Protein AF-A0A1G3RUH4-F1 (afdb_monomer)

Mean predicted aligned error: 22.03 Å

Sequence (878 aa):
MEPGIVDHFDIARQRRKVFPGSGTLESLTGSEYTLAPDEMIATAVKVLDASPALPGILILDEGRLLGVLSRQQLYETLARPYGVAVYMNRPIKDLFESRGETPYFLRGNVTIDVAVPEALERPLAQRYEPLPVKRSDGSYVLLDLKILLMAQSALLENAATIVSRQAELARALASIHNLEAILQLVLEGLEELVPYEQAVVYIADKGGIKRAAEHHSNARKFSYSLPDTSLPKGAWVAFPLERGPDTLGFLCIMRTDRDETGEWKQIAESFAASAAIAIGNARVYGDLERLATLDPLTGLLNRRAFAAESGRALERCIREKTPVCAIMMDMDHFKIINDTKGHAAGDEVLKEAAVRAQRELRAGDIAGRYGGEEFAFFLPGTRLDEAGKAADRIRATISGTPLRSLGIGMSASFGVAAIDLSVFQAGAVQTPGNFEELLAAADAAMYIAKKNGRNRVHLSLGYSGTPYQTFPKVDSEASLDYPSLVPVKNLVGPTPSIKDVALALACGKTLSQIAYQAVETLISGNSDLASLVILRDSEDRLEAIARKGFPDASVLADGLSLGQGCAGRAILERRTIAFRLPETGSAETSLLAYMAGNGFHSYRVSPIVVDDKAVGAIELFDRGNTAIQDELLDTITAILAAAVSGNRLLIESRQSNQALADSYDATLKAWVRMLELRDQETEGHSRRVTLMTMELAKAMGINPEGFNDLRRGALLHDIGKMGIPDSILLKPGKLDDDEMNLMKQHPELAFRMLAKVGFLAKAAEIPYCHHEKWDGSGYPRGLKGTGIPLGARIFAIVDVWDALRSDRPYRKAIPANEAAAVIAAGSGSHFDPLVAKTFLNLKKTEIGHSIQARPIQSSSPPGNRKEGRKPIPASSDR

Structure (mmCIF, N/CA/C/O backbone):
data_AF-A0A1G3RUH4-F1
#
_entry.id   AF-A0A1G3RUH4-F1
#
loop_
_atom_site.group_PDB
_atom_site.id
_atom_site.type_symbol
_atom_site.label_atom_id
_atom_site.label_alt_id
_atom_site.label_comp_id
_atom_site.label_asym_id
_atom_site.label_entity_id
_atom_site.label_seq_id
_atom_site.pdbx_PDB_ins_code
_atom_site.Cartn_x
_atom_site.Cartn_y
_atom_site.Cartn_z
_atom_site.occupancy
_atom_site.B_iso_or_equiv
_atom_site.auth_seq_id
_atom_site.auth_comp_id
_atom_site.auth_asym_id
_atom_site.auth_atom_id
_atom_site.pdbx_PDB_model_num
ATOM 1 N N . MET A 1 1 ? 19.743 -25.768 -69.897 1.00 26.98 1 MET A N 1
ATOM 2 C CA . MET A 1 1 ? 19.217 -25.413 -68.567 1.00 26.98 1 MET A CA 1
ATOM 3 C C . MET A 1 1 ? 20.283 -24.552 -67.928 1.00 26.98 1 MET A C 1
ATOM 5 O O . MET A 1 1 ? 21.326 -25.084 -67.580 1.00 26.98 1 MET A O 1
ATOM 9 N N . GLU A 1 2 ? 20.095 -23.237 -67.934 1.00 25.48 2 GLU A N 1
ATOM 10 C CA . GLU A 1 2 ? 21.013 -22.305 -67.270 1.00 25.48 2 GLU A CA 1
ATOM 11 C C . GLU A 1 2 ? 20.745 -22.342 -65.755 1.00 25.48 2 GLU A C 1
ATOM 13 O O . GLU A 1 2 ? 19.571 -22.346 -65.365 1.00 25.48 2 GLU A O 1
ATOM 18 N N . PRO A 1 3 ? 21.774 -22.411 -64.891 1.00 32.03 3 PRO A N 1
ATOM 19 C CA . PRO A 1 3 ? 21.575 -22.347 -63.453 1.00 32.03 3 PRO A CA 1
ATOM 20 C C . PRO A 1 3 ? 21.224 -20.916 -63.019 1.00 32.03 3 PRO A C 1
ATOM 22 O O . PRO A 1 3 ? 22.034 -20.001 -63.110 1.00 32.03 3 PRO A O 1
ATOM 25 N N . GLY A 1 4 ? 19.976 -20.775 -62.570 1.00 33.53 4 GLY A N 1
ATOM 26 C CA . GLY A 1 4 ? 19.462 -19.881 -61.527 1.00 33.53 4 GLY A CA 1
ATOM 27 C C . GLY A 1 4 ? 20.188 -18.570 -61.222 1.00 33.53 4 GLY A C 1
ATOM 28 O O . GLY A 1 4 ? 20.954 -18.500 -60.269 1.00 33.53 4 GLY A O 1
ATOM 29 N N . ILE A 1 5 ? 19.778 -17.492 -61.893 1.00 35.25 5 ILE A N 1
ATOM 30 C CA . ILE A 1 5 ? 19.794 -16.152 -61.292 1.00 35.25 5 ILE A CA 1
ATOM 31 C C . ILE A 1 5 ? 18.526 -16.043 -60.436 1.00 35.25 5 ILE A C 1
ATOM 33 O O . ILE A 1 5 ? 17.424 -15.919 -60.973 1.00 35.25 5 ILE A O 1
ATOM 37 N N . VAL A 1 6 ? 18.657 -16.129 -59.111 1.00 36.91 6 VAL A N 1
ATOM 38 C CA . VAL A 1 6 ? 17.566 -15.788 -58.185 1.00 36.91 6 VAL A CA 1
ATOM 39 C C . VAL A 1 6 ? 17.790 -14.353 -57.724 1.00 36.91 6 VAL A C 1
ATOM 41 O O . VAL A 1 6 ? 18.499 -14.093 -56.757 1.00 36.91 6 VAL A O 1
ATOM 44 N N . ASP A 1 7 ? 17.213 -13.409 -58.463 1.00 34.97 7 ASP A N 1
ATOM 45 C CA . ASP A 1 7 ? 17.267 -11.989 -58.125 1.00 34.97 7 ASP A CA 1
ATOM 46 C C . ASP A 1 7 ? 16.252 -11.693 -57.001 1.00 34.97 7 ASP A C 1
ATOM 48 O O . ASP A 1 7 ? 15.035 -11.689 -57.207 1.00 34.97 7 ASP A O 1
ATOM 52 N N . HIS A 1 8 ? 16.741 -11.516 -55.772 1.00 38.38 8 HIS A N 1
ATOM 53 C CA . HIS A 1 8 ? 15.939 -11.154 -54.598 1.00 38.38 8 HIS A CA 1
ATOM 54 C C . HIS A 1 8 ? 16.245 -9.717 -54.153 1.00 38.38 8 HIS A C 1
ATOM 56 O O . HIS A 1 8 ? 16.691 -9.481 -53.031 1.00 38.38 8 HIS A O 1
ATOM 62 N N . PHE A 1 9 ? 15.980 -8.733 -55.015 1.00 34.25 9 PHE A N 1
ATOM 63 C CA . PHE A 1 9 ? 16.014 -7.322 -54.624 1.00 34.25 9 PHE A CA 1
ATOM 64 C C . PHE A 1 9 ? 14.630 -6.808 -54.215 1.00 34.25 9 PHE A C 1
ATOM 66 O O . PHE A 1 9 ? 13.767 -6.564 -55.053 1.00 34.25 9 PHE A O 1
ATOM 73 N N . ASP A 1 10 ? 14.448 -6.566 -52.913 1.00 34.66 10 ASP A N 1
ATOM 74 C CA . ASP A 1 10 ? 13.428 -5.638 -52.410 1.00 34.66 10 ASP A CA 1
ATOM 75 C C . ASP A 1 10 ? 13.926 -4.931 -51.131 1.00 34.66 10 ASP A C 1
ATOM 77 O O . ASP A 1 10 ? 13.483 -5.186 -50.008 1.00 34.66 10 ASP A O 1
ATOM 81 N N . ILE A 1 11 ? 14.905 -4.032 -51.302 1.00 34.09 11 ILE A N 1
ATOM 82 C CA . ILE A 1 11 ? 15.488 -3.191 -50.234 1.00 34.09 11 ILE A CA 1
ATOM 83 C C . ILE A 1 11 ? 14.400 -2.363 -49.514 1.00 34.09 11 ILE A C 1
ATOM 85 O O . ILE A 1 11 ? 14.531 -2.035 -48.335 1.00 34.09 11 ILE A O 1
ATOM 89 N N . ALA A 1 12 ? 13.274 -2.071 -50.176 1.00 29.34 12 ALA A N 1
ATOM 90 C CA . ALA A 1 12 ? 12.154 -1.349 -49.575 1.00 29.34 12 ALA A CA 1
ATOM 91 C C . ALA A 1 12 ? 11.398 -2.171 -48.508 1.00 29.34 12 ALA A C 1
ATOM 93 O O . ALA A 1 12 ? 10.854 -1.589 -47.568 1.00 29.34 12 ALA A O 1
ATOM 94 N N . ARG A 1 13 ? 11.405 -3.512 -48.589 1.00 36.91 13 ARG A N 1
ATOM 95 C CA . ARG A 1 13 ? 10.826 -4.397 -47.558 1.00 36.91 13 ARG A CA 1
ATOM 96 C C . ARG A 1 13 ? 11.719 -4.571 -46.330 1.00 36.91 13 ARG A C 1
ATOM 98 O O . ARG A 1 13 ? 11.196 -4.875 -45.260 1.00 36.91 13 ARG A O 1
ATOM 105 N N . GLN A 1 14 ? 13.029 -4.340 -46.439 1.00 40.47 14 GLN A N 1
ATOM 106 C CA . GLN A 1 14 ? 13.953 -4.447 -45.300 1.00 40.47 14 GLN A CA 1
ATOM 107 C C . GLN A 1 14 ? 13.701 -3.377 -44.229 1.00 40.47 14 GLN A C 1
ATOM 109 O O . GLN A 1 14 ? 13.856 -3.672 -43.051 1.00 40.47 14 GLN A O 1
ATOM 114 N N . ARG A 1 15 ? 13.185 -2.195 -44.602 1.00 35.97 15 ARG A N 1
ATOM 115 C CA . ARG A 1 15 ? 12.747 -1.157 -43.643 1.00 35.97 15 ARG A CA 1
ATOM 116 C C . ARG A 1 15 ? 11.589 -1.586 -42.729 1.00 35.97 15 ARG A C 1
ATOM 118 O O . ARG A 1 15 ? 11.284 -0.876 -41.782 1.00 35.97 15 ARG A O 1
ATOM 125 N N . ARG A 1 16 ? 10.913 -2.703 -43.026 1.00 36.44 16 ARG A N 1
ATOM 126 C CA . ARG A 1 16 ? 9.817 -3.259 -42.210 1.00 36.44 16 ARG A CA 1
ATOM 127 C C . ARG A 1 16 ? 10.177 -4.547 -41.473 1.00 36.44 16 ARG A C 1
ATOM 129 O O . ARG A 1 16 ? 9.332 -5.053 -40.740 1.00 36.44 16 ARG A O 1
ATOM 136 N N . LYS A 1 17 ? 11.381 -5.101 -41.657 1.00 41.28 17 LYS A N 1
ATOM 137 C CA . LYS A 1 17 ? 11.838 -6.191 -40.792 1.00 41.28 17 LYS A CA 1
ATOM 138 C C . LYS A 1 17 ? 12.316 -5.567 -39.487 1.00 41.28 17 LYS A C 1
ATOM 140 O O . LYS A 1 17 ? 13.382 -4.964 -39.439 1.00 41.28 17 LYS A O 1
ATOM 145 N N . VAL A 1 18 ? 11.495 -5.698 -38.451 1.00 41.28 18 VAL A N 1
ATOM 146 C CA . VAL A 1 18 ? 11.935 -5.501 -37.071 1.00 41.28 18 VAL A CA 1
ATOM 147 C C . VAL A 1 18 ? 13.006 -6.563 -36.831 1.00 41.28 18 VAL A C 1
ATOM 149 O O . VAL A 1 18 ? 12.731 -7.752 -36.963 1.00 41.28 18 VAL A O 1
ATOM 152 N N . PHE A 1 19 ? 14.233 -6.132 -36.576 1.00 45.09 19 PHE A N 1
ATOM 153 C CA . PHE A 1 19 ? 15.323 -6.990 -36.134 1.00 45.09 19 PHE A CA 1
ATOM 154 C C . PHE A 1 19 ? 15.411 -6.826 -34.610 1.00 45.09 19 PHE A C 1
ATOM 156 O O . PHE A 1 19 ? 15.826 -5.752 -34.162 1.00 45.09 19 PHE A O 1
ATOM 163 N N . PRO A 1 20 ? 14.970 -7.805 -33.805 1.00 38.78 20 PRO A N 1
ATOM 164 C CA . PRO A 1 20 ? 15.173 -7.785 -32.366 1.00 38.78 20 PRO A CA 1
ATOM 165 C C . PRO A 1 20 ? 16.566 -8.365 -32.048 1.00 38.78 20 PRO A C 1
ATOM 167 O O . PRO A 1 20 ? 17.052 -9.251 -32.743 1.00 38.78 20 PRO A O 1
ATOM 170 N N . GLY A 1 21 ? 17.249 -7.858 -31.018 1.00 50.09 21 GLY A N 1
ATOM 171 C CA . GLY A 1 21 ? 18.518 -8.445 -30.557 1.00 50.09 21 GLY A CA 1
ATOM 172 C C . GLY A 1 21 ? 19.701 -8.325 -31.530 1.00 50.09 21 GLY A C 1
ATOM 173 O O . GLY A 1 21 ? 19.715 -7.489 -32.415 1.00 50.09 21 GLY A O 1
ATOM 174 N N . SER A 1 22 ? 20.752 -9.124 -31.338 1.00 47.78 22 SER A N 1
ATOM 175 C CA . SER A 1 22 ? 22.034 -8.976 -32.044 1.00 47.78 22 SER A CA 1
ATOM 176 C C . SER A 1 22 ? 22.041 -9.462 -33.500 1.00 47.78 22 SER A C 1
ATOM 178 O O . SER A 1 22 ? 23.074 -9.316 -34.146 1.00 47.78 22 SER A O 1
ATOM 180 N N . GLY A 1 23 ? 20.916 -10.004 -34.000 1.00 63.00 23 GLY A N 1
ATOM 181 C CA . GLY A 1 23 ? 20.662 -10.457 -35.375 1.00 63.00 23 GLY A CA 1
ATOM 182 C C . GLY A 1 23 ? 21.790 -11.287 -36.001 1.00 63.00 23 GLY A C 1
ATOM 183 O O . GLY A 1 23 ? 22.867 -10.782 -36.285 1.00 63.00 23 GLY A O 1
ATOM 184 N N . THR A 1 24 ? 21.586 -12.571 -36.289 1.00 72.81 24 THR A N 1
ATOM 185 C CA . THR A 1 24 ? 22.658 -13.352 -36.933 1.00 72.81 24 THR A CA 1
ATOM 186 C C . THR A 1 24 ? 22.794 -13.018 -38.418 1.00 72.81 24 THR A C 1
ATOM 188 O O . THR A 1 24 ? 21.823 -12.637 -39.081 1.00 72.81 24 THR A O 1
ATOM 191 N N . LEU A 1 25 ? 23.992 -13.201 -38.975 1.00 77.25 25 LEU A N 1
ATOM 192 C CA . LEU A 1 25 ? 24.257 -13.027 -40.408 1.00 77.25 25 LEU A CA 1
ATOM 193 C C . LEU A 1 25 ? 23.371 -13.923 -41.288 1.00 77.25 25 LEU A C 1
ATOM 195 O O . LEU A 1 25 ? 23.122 -13.613 -42.450 1.00 77.25 25 LEU A O 1
ATOM 199 N N . GLU A 1 26 ? 22.856 -15.015 -40.731 1.00 78.94 26 GLU A N 1
ATOM 200 C CA . GLU A 1 26 ? 21.921 -15.938 -41.369 1.00 78.94 26 GLU A CA 1
ATOM 201 C C . GLU A 1 26 ? 20.562 -15.303 -41.689 1.00 78.94 26 GLU A C 1
ATOM 203 O O . GLU A 1 26 ? 19.929 -15.662 -42.682 1.00 78.94 26 GLU A O 1
ATOM 208 N N . SER A 1 27 ? 20.145 -14.305 -40.907 1.00 68.56 27 SER A N 1
ATOM 209 C CA . SER A 1 27 ? 18.910 -13.548 -41.144 1.00 68.56 27 SER A CA 1
ATOM 210 C C . SER A 1 27 ? 19.011 -12.561 -42.318 1.00 68.56 27 SER A C 1
ATOM 212 O O . SER A 1 27 ? 17.985 -12.077 -42.819 1.00 68.56 27 SER A O 1
ATOM 214 N N . LEU A 1 28 ? 20.236 -12.268 -42.776 1.00 70.94 28 LEU A N 1
ATOM 215 C CA . LEU A 1 28 ? 20.505 -11.312 -43.842 1.00 70.94 28 LEU A CA 1
ATOM 216 C C . LEU A 1 28 ? 20.362 -11.951 -45.226 1.00 70.94 28 LEU A C 1
ATOM 218 O O . LEU A 1 28 ? 20.830 -13.057 -45.516 1.00 70.94 28 LEU A O 1
ATOM 222 N N . THR A 1 29 ? 19.720 -11.205 -46.120 1.00 70.06 29 THR A N 1
ATOM 223 C CA . THR A 1 29 ? 19.653 -11.531 -47.544 1.00 70.06 29 THR A CA 1
ATOM 224 C C . THR A 1 29 ? 20.915 -11.009 -48.223 1.00 70.06 29 THR A C 1
ATOM 226 O O . THR A 1 29 ? 21.092 -9.795 -48.326 1.00 70.06 29 THR A O 1
ATOM 229 N N . GLY A 1 30 ? 21.785 -11.921 -48.653 1.00 68.56 30 GLY A N 1
ATOM 230 C CA . GLY A 1 30 ? 22.956 -11.614 -49.472 1.00 68.56 30 GLY A CA 1
ATOM 231 C C . GLY A 1 30 ? 22.736 -11.975 -50.935 1.00 68.56 30 GLY A C 1
ATOM 232 O O . GLY A 1 30 ? 21.712 -12.555 -51.295 1.00 68.56 30 GLY A O 1
ATOM 233 N N . SER A 1 31 ? 23.710 -11.632 -51.771 1.00 75.25 31 SER A N 1
ATOM 234 C CA . SER A 1 31 ? 23.729 -12.078 -53.164 1.00 75.25 31 SER A CA 1
ATOM 235 C C . SER A 1 31 ? 24.545 -13.357 -53.299 1.00 75.25 31 SER A C 1
ATOM 237 O O . SER A 1 31 ? 25.538 -13.529 -52.596 1.00 75.25 31 SER A O 1
ATOM 239 N N . GLU A 1 32 ? 24.169 -14.239 -54.216 1.00 77.94 32 GLU A N 1
ATOM 240 C CA . GLU A 1 32 ? 24.887 -15.490 -54.454 1.00 77.94 32 GLU A CA 1
ATOM 241 C C . GLU 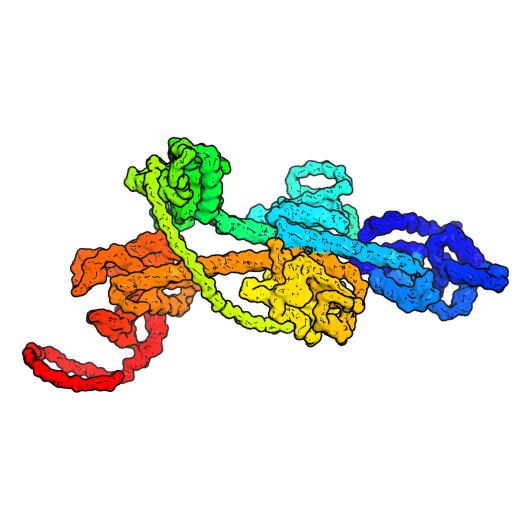A 1 32 ? 25.077 -15.702 -55.954 1.00 77.94 32 GLU A C 1
ATOM 243 O O . GLU A 1 32 ? 24.124 -15.667 -56.729 1.00 77.94 32 GLU A O 1
ATOM 248 N N . TYR A 1 33 ? 26.328 -15.911 -56.355 1.00 83.00 33 TYR A N 1
ATOM 249 C CA . TYR A 1 33 ? 26.676 -16.432 -57.668 1.00 83.00 33 TYR A CA 1
ATOM 250 C C . TYR A 1 33 ? 27.955 -17.248 -57.528 1.00 83.00 33 TYR A C 1
ATOM 252 O O . TYR A 1 33 ? 28.899 -16.799 -56.871 1.00 83.00 33 TYR A O 1
ATOM 260 N N . THR A 1 34 ? 27.982 -18.437 -58.122 1.00 84.12 34 THR A N 1
ATOM 261 C CA . THR A 1 34 ? 29.089 -19.386 -58.006 1.00 84.12 34 THR A CA 1
ATOM 262 C C . THR A 1 34 ? 29.687 -19.668 -59.381 1.00 84.12 34 THR A C 1
ATOM 264 O O . THR A 1 34 ? 28.969 -19.764 -60.374 1.00 84.12 34 THR A O 1
ATOM 267 N N . LEU A 1 35 ? 31.013 -19.759 -59.446 1.00 86.75 35 LEU A N 1
ATOM 268 C CA . LEU A 1 35 ? 31.756 -20.166 -60.638 1.00 86.75 35 LEU A CA 1
ATOM 269 C C . LEU A 1 35 ? 32.717 -21.294 -60.286 1.00 86.75 35 LEU A C 1
ATOM 271 O O . LEU A 1 35 ? 33.305 -21.295 -59.196 1.00 86.75 35 LEU A O 1
ATOM 275 N N . ALA A 1 36 ? 32.898 -22.225 -61.222 1.00 86.50 36 ALA A N 1
ATOM 276 C CA . ALA A 1 36 ? 33.942 -23.232 -61.098 1.00 86.50 36 ALA A CA 1
ATOM 277 C C . ALA A 1 36 ? 35.332 -22.613 -61.382 1.00 86.50 36 ALA A C 1
ATOM 279 O O . ALA A 1 36 ? 35.436 -21.616 -62.105 1.00 86.50 36 ALA A O 1
ATOM 280 N N . PRO A 1 37 ? 36.428 -23.147 -60.813 1.00 85.00 37 PRO A N 1
ATOM 281 C CA . PRO A 1 37 ? 37.744 -22.499 -60.872 1.00 85.00 37 PRO A CA 1
ATOM 282 C C . PRO A 1 37 ? 38.364 -22.504 -62.278 1.00 85.00 37 PRO A C 1
ATOM 284 O O . PRO A 1 37 ? 39.217 -21.670 -62.590 1.00 85.00 37 PRO A O 1
ATOM 287 N N . ASP A 1 38 ? 37.949 -23.459 -63.108 1.00 86.69 38 ASP A N 1
ATOM 288 C CA . ASP A 1 38 ? 38.341 -23.655 -64.501 1.00 86.69 38 ASP A CA 1
ATOM 289 C C . ASP A 1 38 ? 37.556 -22.772 -65.482 1.00 86.69 38 ASP A C 1
ATOM 291 O O . ASP A 1 38 ? 37.939 -22.661 -66.649 1.00 86.69 38 ASP A O 1
ATOM 295 N N . GLU A 1 39 ? 36.503 -22.089 -65.021 1.00 87.44 39 GLU A N 1
ATOM 296 C CA . GLU A 1 39 ? 35.787 -21.129 -65.850 1.00 87.44 39 GLU A CA 1
ATOM 297 C C . GLU A 1 39 ? 36.648 -19.916 -66.202 1.00 87.44 39 GLU A C 1
ATOM 299 O O . GLU A 1 39 ? 37.519 -19.470 -65.452 1.00 87.44 39 GLU A O 1
ATOM 304 N N . MET A 1 40 ? 36.387 -19.362 -67.385 1.00 87.25 40 MET A N 1
ATOM 305 C CA . MET A 1 40 ? 37.161 -18.255 -67.933 1.00 87.25 40 MET A CA 1
ATOM 306 C C . MET A 1 40 ? 36.774 -16.936 -67.265 1.00 87.25 40 MET A C 1
ATOM 308 O O . MET A 1 40 ? 35.596 -16.673 -67.016 1.00 87.25 40 MET A O 1
ATOM 312 N N . ILE A 1 41 ? 37.744 -16.033 -67.095 1.00 86.25 41 ILE A N 1
ATOM 313 C CA . ILE A 1 41 ? 37.504 -14.674 -66.571 1.00 86.25 41 ILE A CA 1
ATOM 314 C C . ILE A 1 41 ? 36.423 -13.926 -67.377 1.00 86.25 41 ILE A C 1
ATOM 316 O O . ILE A 1 41 ? 35.635 -13.168 -66.810 1.00 86.25 41 ILE A O 1
ATOM 320 N N . ALA A 1 42 ? 36.312 -14.185 -68.686 1.00 84.69 42 ALA A N 1
ATOM 321 C CA . ALA A 1 42 ? 35.252 -13.628 -69.529 1.00 84.69 42 ALA A CA 1
ATOM 322 C C . ALA A 1 42 ? 33.825 -13.967 -69.048 1.00 84.69 42 ALA A C 1
ATOM 324 O O . ALA A 1 42 ? 32.910 -13.171 -69.263 1.00 84.69 42 ALA A O 1
ATOM 325 N N . THR A 1 43 ? 33.619 -15.117 -68.397 1.00 85.69 43 THR A N 1
ATOM 326 C CA . THR A 1 43 ? 32.323 -15.491 -67.815 1.00 85.69 43 THR A CA 1
ATOM 327 C C . THR A 1 43 ? 32.003 -14.624 -66.600 1.00 85.69 43 THR A C 1
ATOM 329 O O . THR A 1 43 ? 30.908 -14.072 -66.522 1.00 85.69 43 THR A O 1
ATOM 332 N N . ALA A 1 44 ? 32.976 -14.404 -65.711 1.00 84.94 44 ALA A N 1
ATOM 333 C CA . ALA A 1 44 ? 32.816 -13.519 -64.556 1.00 84.94 44 ALA A CA 1
ATOM 334 C C . ALA A 1 44 ? 32.472 -12.075 -64.967 1.00 84.94 44 ALA A C 1
ATOM 336 O O . ALA A 1 44 ? 31.597 -11.458 -64.361 1.00 84.94 44 ALA A O 1
ATOM 337 N N . VAL A 1 45 ? 33.102 -11.556 -66.032 1.00 86.12 45 VAL A N 1
ATOM 338 C CA . VAL A 1 45 ? 32.787 -10.226 -66.590 1.00 86.12 45 VAL A CA 1
ATOM 339 C C . VAL A 1 45 ? 31.331 -10.154 -67.045 1.00 86.12 45 VAL A C 1
ATOM 341 O O . VAL A 1 45 ? 30.624 -9.230 -66.659 1.00 86.12 45 VAL A O 1
ATOM 344 N N . LYS A 1 46 ? 30.849 -11.149 -67.802 1.00 86.44 46 LYS A N 1
ATOM 345 C CA . LYS A 1 46 ? 29.453 -11.182 -68.273 1.00 86.44 46 LYS A CA 1
ATOM 346 C C . LYS A 1 46 ? 28.452 -11.193 -67.122 1.00 86.44 46 LYS A C 1
ATOM 348 O O . LYS A 1 46 ? 27.457 -10.480 -67.185 1.00 86.44 46 LYS A O 1
ATOM 353 N N . VAL A 1 47 ? 28.717 -11.989 -66.089 1.00 83.81 47 VAL A N 1
ATOM 354 C CA . VAL A 1 47 ? 27.851 -12.102 -64.907 1.00 83.81 47 VAL A CA 1
ATOM 355 C C . VAL A 1 47 ? 27.793 -10.778 -64.148 1.00 83.81 47 VAL A C 1
ATOM 357 O O . VAL A 1 47 ? 26.711 -10.281 -63.847 1.00 83.81 47 VAL A O 1
ATOM 360 N N . LEU A 1 48 ? 28.947 -10.162 -63.882 1.00 84.62 48 LEU A N 1
ATOM 361 C CA . LEU A 1 48 ? 29.001 -8.886 -63.170 1.00 84.62 48 LEU A CA 1
ATOM 362 C C . LEU A 1 48 ? 28.435 -7.731 -64.011 1.00 84.62 48 LEU A C 1
ATOM 364 O O . LEU A 1 48 ? 27.794 -6.838 -63.459 1.00 84.62 48 LEU A O 1
ATOM 368 N N . ASP A 1 49 ? 28.616 -7.724 -65.331 1.00 84.31 49 ASP A N 1
ATOM 369 C CA . ASP A 1 49 ? 28.000 -6.723 -66.213 1.00 84.31 49 ASP A CA 1
ATOM 370 C C . ASP A 1 49 ? 26.470 -6.876 -66.266 1.00 84.31 49 ASP A C 1
ATOM 372 O O . ASP A 1 49 ? 25.755 -5.874 -66.233 1.00 84.31 49 ASP A O 1
ATOM 376 N N . ALA A 1 50 ? 25.961 -8.113 -66.293 1.00 84.06 50 ALA A N 1
ATOM 377 C CA . ALA A 1 50 ? 24.526 -8.402 -66.294 1.00 84.06 50 ALA A CA 1
ATOM 378 C C . ALA A 1 50 ? 23.848 -8.102 -64.947 1.00 84.06 50 ALA A C 1
ATOM 380 O O . ALA A 1 50 ? 22.660 -7.778 -64.913 1.00 84.06 50 ALA A O 1
ATOM 381 N N . SER A 1 51 ? 24.593 -8.168 -63.841 1.00 81.50 51 SER A N 1
ATOM 382 C CA . SER A 1 51 ? 24.077 -7.914 -62.495 1.00 81.50 51 SER A CA 1
ATOM 383 C C . SER A 1 51 ? 24.933 -6.875 -61.760 1.00 81.50 51 SER A C 1
ATOM 385 O O . SER A 1 51 ? 25.777 -7.224 -60.930 1.00 81.50 51 SER A O 1
ATOM 387 N N . PRO A 1 52 ? 24.699 -5.569 -62.009 1.00 78.19 52 PRO A N 1
ATOM 388 C CA . PRO A 1 52 ? 25.452 -4.475 -61.388 1.00 78.19 52 PRO A CA 1
ATOM 389 C C . PRO A 1 52 ? 25.443 -4.478 -59.854 1.00 78.19 52 PRO A C 1
ATOM 391 O O . PRO A 1 52 ? 26.341 -3.911 -59.238 1.00 78.19 52 PRO A O 1
ATOM 394 N N . ALA A 1 53 ? 24.433 -5.106 -59.246 1.00 72.62 53 ALA A N 1
ATOM 395 C CA . ALA A 1 53 ? 24.248 -5.171 -57.803 1.00 72.62 53 ALA A CA 1
ATOM 396 C C . ALA A 1 53 ? 25.028 -6.309 -57.112 1.00 72.62 53 ALA A C 1
ATOM 398 O O . ALA A 1 53 ? 25.094 -6.326 -55.885 1.00 72.62 53 ALA A O 1
ATOM 399 N N . LEU A 1 54 ? 25.630 -7.240 -57.869 1.00 81.06 54 LEU A N 1
ATOM 400 C CA . LEU A 1 54 ? 26.475 -8.293 -57.303 1.00 81.06 54 LEU A CA 1
ATOM 401 C C . LEU A 1 54 ? 27.795 -7.695 -56.785 1.00 81.06 54 LEU A C 1
ATOM 403 O O . LEU A 1 54 ? 28.541 -7.098 -57.572 1.00 81.06 54 LEU A O 1
ATOM 407 N N . PRO A 1 55 ? 28.137 -7.883 -55.497 1.00 82.25 55 PRO A N 1
ATOM 408 C CA . PRO A 1 55 ? 29.378 -7.349 -54.936 1.00 82.25 55 PRO A CA 1
ATOM 409 C C . PRO A 1 55 ? 30.615 -8.160 -55.379 1.00 82.25 55 PRO A C 1
ATOM 411 O O . PRO A 1 55 ? 31.741 -7.657 -55.390 1.00 82.25 55 PRO A O 1
ATOM 414 N N . GLY A 1 56 ? 30.410 -9.409 -55.800 1.00 87.38 56 GLY A N 1
ATOM 415 C CA . GLY A 1 56 ? 31.439 -10.313 -56.299 1.00 87.38 56 GLY A CA 1
ATOM 416 C C . GLY A 1 56 ? 30.860 -11.677 -56.658 1.00 87.38 56 GLY A C 1
ATOM 417 O O . GLY A 1 56 ? 29.642 -11.848 -56.702 1.00 87.38 56 GLY A O 1
ATOM 418 N N . ILE A 1 57 ? 31.745 -12.641 -56.900 1.00 88.38 57 ILE A N 1
ATOM 419 C CA . ILE A 1 57 ? 31.414 -14.020 -57.259 1.00 88.38 57 ILE A CA 1
ATOM 420 C C . ILE A 1 57 ? 32.166 -14.990 -56.343 1.00 88.38 57 ILE A C 1
ATOM 422 O O . ILE A 1 57 ? 33.353 -14.803 -56.072 1.00 88.38 57 ILE A O 1
ATOM 426 N N . LEU A 1 58 ? 31.482 -16.036 -55.882 1.00 86.62 58 LEU A N 1
ATOM 427 C CA . LEU A 1 58 ? 32.069 -17.143 -55.131 1.00 86.62 58 LEU A CA 1
ATOM 428 C C . LEU A 1 58 ? 32.744 -18.123 -56.093 1.00 86.62 58 LEU A C 1
ATOM 430 O O . LEU A 1 58 ? 32.146 -18.548 -57.078 1.00 86.62 58 LEU A O 1
ATOM 434 N N . ILE A 1 59 ? 33.971 -18.525 -55.786 1.00 87.44 59 ILE A N 1
ATOM 435 C CA . ILE A 1 59 ? 34.690 -19.554 -56.538 1.00 87.44 59 ILE A CA 1
ATOM 436 C C . ILE A 1 59 ? 34.606 -20.842 -55.728 1.00 87.44 59 ILE A C 1
ATOM 438 O O . ILE A 1 59 ? 35.150 -20.909 -54.620 1.00 87.44 59 ILE A O 1
ATOM 442 N N . LEU A 1 60 ? 33.908 -21.845 -56.261 1.00 85.50 60 LEU A N 1
ATOM 443 C CA . LEU A 1 60 ? 33.680 -23.117 -55.580 1.00 85.50 60 LEU A CA 1
ATOM 444 C C . LEU A 1 60 ? 34.354 -24.266 -56.329 1.00 85.50 60 LEU A C 1
ATOM 446 O O . LEU A 1 60 ? 34.212 -24.377 -57.540 1.00 85.50 60 LEU A O 1
ATOM 450 N N . ASP A 1 61 ? 35.016 -25.156 -55.597 1.00 84.62 61 ASP A N 1
ATOM 451 C CA . ASP A 1 61 ? 35.567 -26.414 -56.111 1.00 84.62 61 ASP A CA 1
ATOM 452 C C . ASP A 1 61 ? 34.935 -27.580 -55.361 1.00 84.62 61 ASP A C 1
ATOM 454 O O . ASP A 1 61 ? 35.011 -27.648 -54.133 1.00 84.62 61 ASP A O 1
ATOM 458 N N . GLU A 1 62 ? 34.211 -28.436 -56.083 1.00 83.12 62 GLU A N 1
ATOM 459 C CA . GLU A 1 62 ? 33.414 -29.531 -55.509 1.00 83.12 62 GLU A CA 1
ATOM 460 C C . GLU A 1 62 ? 32.532 -29.091 -54.312 1.00 83.12 62 GLU A C 1
ATOM 462 O O . GLU A 1 62 ? 32.378 -29.797 -53.314 1.00 83.12 62 GLU A O 1
ATOM 467 N N . GLY A 1 63 ? 31.963 -27.878 -54.383 1.00 75.31 63 GLY A N 1
ATOM 468 C CA . GLY A 1 63 ? 31.117 -27.297 -53.330 1.00 75.31 63 GLY A CA 1
ATOM 469 C C . GLY A 1 63 ? 31.874 -26.690 -52.139 1.00 75.31 63 GLY A C 1
ATOM 470 O O . GLY A 1 63 ? 31.249 -26.243 -51.177 1.00 75.31 63 GLY A O 1
ATOM 471 N N . ARG A 1 64 ? 33.211 -26.639 -52.179 1.00 81.19 64 ARG A N 1
ATOM 472 C CA . ARG A 1 64 ? 34.044 -25.946 -51.186 1.00 81.19 64 ARG A CA 1
ATOM 473 C C . ARG A 1 64 ? 34.435 -24.565 -51.685 1.00 81.19 64 ARG A C 1
ATOM 475 O O . ARG A 1 64 ? 34.893 -24.418 -52.812 1.00 81.19 64 ARG A O 1
ATOM 482 N N . LEU A 1 65 ? 34.306 -23.563 -50.820 1.00 83.06 65 LEU A N 1
ATOM 483 C CA . LEU A 1 65 ? 34.756 -22.208 -51.119 1.00 83.06 65 LEU A CA 1
ATOM 484 C C . LEU A 1 65 ? 36.279 -22.170 -51.266 1.00 83.06 65 LEU A C 1
ATOM 486 O O . LEU A 1 65 ? 36.994 -22.351 -50.281 1.00 83.06 65 LEU A O 1
ATOM 490 N N . LEU A 1 66 ? 36.756 -21.915 -52.484 1.00 82.62 66 LEU A N 1
ATOM 491 C CA . LEU A 1 66 ? 38.167 -21.654 -52.757 1.00 82.62 66 LEU A CA 1
ATOM 492 C C . LEU A 1 66 ? 38.513 -20.177 -52.582 1.00 82.62 66 LEU A C 1
ATOM 494 O O . LEU A 1 66 ? 39.573 -19.856 -52.053 1.00 82.62 66 LEU A O 1
ATOM 498 N N . GLY A 1 67 ? 37.628 -19.282 -53.022 1.00 80.88 67 GLY A N 1
ATOM 499 C CA . GLY A 1 67 ? 37.933 -17.861 -53.127 1.00 80.88 67 GLY A CA 1
ATOM 500 C C . GLY A 1 67 ? 36.712 -17.003 -53.417 1.00 80.88 67 GLY A C 1
ATOM 501 O O . GLY A 1 67 ? 35.631 -17.510 -53.714 1.00 80.88 67 GLY A O 1
ATOM 502 N N . VAL A 1 68 ? 36.900 -15.689 -53.356 1.00 86.31 68 VAL A N 1
ATOM 503 C CA . VAL A 1 68 ? 35.907 -14.711 -53.806 1.00 86.31 68 VAL A CA 1
ATOM 504 C C . VAL A 1 68 ? 36.580 -13.778 -54.796 1.00 86.31 68 VAL A C 1
ATOM 506 O O . VAL A 1 68 ? 37.664 -13.272 -54.521 1.00 86.31 68 VAL A O 1
ATOM 509 N N . LEU A 1 69 ? 35.942 -13.565 -55.943 1.00 86.06 69 LEU A N 1
ATOM 510 C CA . LEU A 1 69 ? 36.360 -12.575 -56.926 1.00 86.06 69 LEU A CA 1
ATOM 511 C C . LEU A 1 69 ? 35.452 -11.358 -56.806 1.00 86.06 69 LEU A C 1
ATOM 513 O O . LEU A 1 69 ? 34.280 -11.415 -57.186 1.00 86.06 69 LEU A O 1
ATOM 517 N N . SER A 1 70 ? 35.972 -10.253 -56.280 1.00 86.56 70 SER A N 1
ATOM 518 C CA . SER A 1 70 ? 35.179 -9.030 -56.201 1.00 86.56 70 SER A CA 1
ATOM 519 C C . SER A 1 70 ? 35.134 -8.289 -57.524 1.00 86.56 70 SER A C 1
ATOM 521 O O . SER A 1 70 ? 36.033 -8.377 -58.369 1.00 86.56 70 SER A O 1
ATOM 523 N N . ARG A 1 71 ? 34.070 -7.502 -57.686 1.00 86.31 71 ARG A N 1
ATOM 524 C CA . ARG A 1 71 ? 33.903 -6.638 -58.852 1.00 86.31 71 ARG A CA 1
ATOM 525 C C . ARG A 1 71 ? 35.103 -5.702 -59.028 1.00 86.31 71 ARG A C 1
ATOM 527 O O . ARG A 1 71 ? 35.632 -5.571 -60.128 1.00 86.31 71 ARG A O 1
ATOM 534 N N . GLN A 1 72 ? 35.546 -5.081 -57.937 1.00 82.62 72 GLN A N 1
ATOM 535 C CA . GLN A 1 72 ? 36.676 -4.156 -57.933 1.00 82.62 72 GLN A CA 1
ATOM 536 C C . GLN A 1 72 ? 37.965 -4.842 -58.402 1.00 82.62 72 GLN A C 1
ATOM 538 O O . GLN A 1 72 ? 38.616 -4.352 -59.324 1.00 82.62 72 GLN A O 1
ATOM 543 N N . GLN A 1 73 ? 38.294 -6.004 -57.833 1.00 79.56 73 GLN A N 1
ATOM 544 C CA . GLN A 1 73 ? 39.506 -6.749 -58.182 1.00 79.56 73 GLN A CA 1
ATOM 545 C C . GLN A 1 73 ? 39.562 -7.136 -59.657 1.00 79.56 73 GLN A C 1
ATOM 547 O O . GLN A 1 73 ? 40.624 -7.059 -60.288 1.00 79.56 73 GLN A O 1
ATOM 552 N N . LEU A 1 74 ? 38.421 -7.548 -60.210 1.00 83.81 74 LEU A N 1
ATOM 553 C CA . LEU A 1 74 ? 38.323 -7.920 -61.610 1.00 83.81 74 LEU A CA 1
ATOM 554 C C . LEU A 1 74 ? 38.649 -6.727 -62.515 1.00 83.81 74 LEU A C 1
ATOM 556 O O . LEU A 1 74 ? 39.542 -6.823 -63.360 1.00 83.81 74 LEU A O 1
ATOM 560 N N . TYR A 1 75 ? 37.987 -5.584 -62.316 1.00 82.31 75 TYR A N 1
ATOM 561 C CA . TYR A 1 75 ? 38.214 -4.417 -63.172 1.00 82.31 75 TYR A CA 1
ATOM 562 C C . TYR A 1 75 ? 39.588 -3.778 -62.959 1.00 82.31 75 TYR A C 1
ATOM 564 O O . TYR A 1 75 ? 40.199 -3.360 -63.938 1.00 82.31 75 TYR A O 1
ATOM 572 N N . GLU A 1 76 ? 40.125 -3.756 -61.737 1.00 81.69 76 GLU A N 1
ATOM 573 C CA . GLU A 1 76 ? 41.503 -3.306 -61.488 1.00 81.69 76 GLU A CA 1
ATOM 574 C C . GLU A 1 76 ? 42.526 -4.155 -62.244 1.00 81.69 76 GLU A C 1
ATOM 576 O O . GLU A 1 76 ? 43.502 -3.633 -62.785 1.00 81.69 76 GLU A O 1
ATOM 581 N N . THR A 1 77 ? 42.305 -5.469 -62.305 1.00 78.38 77 THR A N 1
ATOM 582 C CA . THR A 1 77 ? 43.199 -6.376 -63.027 1.00 78.38 77 THR A CA 1
ATOM 583 C C . THR A 1 77 ? 43.085 -6.185 -64.537 1.00 78.38 77 THR A C 1
ATOM 585 O O . THR A 1 77 ? 44.102 -6.134 -65.232 1.00 78.38 77 THR A O 1
ATOM 588 N N . LEU A 1 78 ? 41.864 -6.012 -65.045 1.00 81.25 78 LEU A N 1
ATOM 589 C CA . LEU A 1 78 ? 41.608 -5.758 -66.462 1.00 81.25 78 LEU A CA 1
ATOM 590 C C . LEU A 1 78 ? 42.109 -4.377 -66.918 1.00 81.25 78 LEU A C 1
ATOM 592 O O . LEU A 1 78 ? 42.525 -4.240 -68.068 1.00 81.25 78 LEU A O 1
ATOM 596 N N . ALA A 1 79 ? 42.129 -3.384 -66.025 1.00 80.56 79 ALA A N 1
ATOM 597 C CA . ALA A 1 79 ? 42.589 -2.022 -66.300 1.00 80.56 79 ALA A CA 1
ATOM 598 C C . ALA A 1 79 ? 44.122 -1.878 -66.401 1.00 80.56 79 ALA A C 1
ATOM 600 O O . ALA A 1 79 ? 44.613 -0.829 -66.825 1.00 80.56 79 ALA A O 1
ATOM 601 N N . ARG A 1 80 ? 44.904 -2.904 -66.035 1.00 79.88 80 ARG A N 1
ATOM 602 C CA . ARG A 1 80 ? 46.369 -2.887 -66.198 1.00 79.88 80 ARG A CA 1
ATOM 603 C C . ARG A 1 80 ? 46.754 -2.889 -67.690 1.00 79.88 80 ARG A C 1
ATOM 605 O O . ARG A 1 80 ? 46.030 -3.471 -68.500 1.00 79.88 80 ARG A O 1
ATOM 612 N N . PRO A 1 81 ? 47.901 -2.299 -68.086 1.00 68.69 81 PRO A N 1
ATOM 613 C CA . PRO A 1 81 ? 48.366 -2.338 -69.475 1.00 68.69 81 PRO A CA 1
ATOM 614 C C . PRO A 1 81 ? 48.419 -3.781 -69.999 1.00 68.69 81 PRO A C 1
ATOM 616 O O . PRO A 1 81 ? 48.990 -4.650 -69.344 1.00 68.69 81 PRO A O 1
ATOM 619 N N . TYR A 1 82 ? 47.811 -4.032 -71.165 1.00 69.00 82 TYR A N 1
ATOM 620 C CA . TYR A 1 82 ? 47.637 -5.365 -71.777 1.00 69.00 82 TYR A CA 1
ATOM 621 C C . TYR A 1 82 ? 46.719 -6.348 -71.010 1.00 69.00 82 TYR A C 1
ATOM 623 O O . TYR A 1 82 ? 46.577 -7.496 -71.425 1.00 69.00 82 TYR A O 1
ATOM 631 N N . GLY A 1 83 ? 46.041 -5.913 -69.940 1.00 67.88 83 GLY A N 1
ATOM 632 C CA . GLY A 1 83 ? 45.235 -6.759 -69.053 1.00 67.88 83 GLY A CA 1
ATOM 633 C C . GLY A 1 83 ? 44.061 -7.455 -69.747 1.00 67.88 83 GLY A C 1
ATOM 634 O O . GLY A 1 83 ? 43.947 -8.678 -69.707 1.00 67.88 83 GLY A O 1
ATOM 635 N N . VAL A 1 84 ? 43.223 -6.706 -70.467 1.00 72.38 84 VAL A N 1
ATOM 636 C CA . VAL A 1 84 ? 42.054 -7.277 -71.167 1.00 72.38 84 VAL A CA 1
ATOM 637 C C . VAL A 1 84 ? 42.453 -8.365 -72.175 1.00 72.38 84 VAL A C 1
ATOM 639 O O . VAL A 1 84 ? 41.838 -9.426 -72.215 1.00 72.38 84 VAL A O 1
ATOM 642 N N . ALA A 1 85 ? 43.514 -8.154 -72.958 1.00 69.06 85 ALA A N 1
ATOM 643 C CA . ALA A 1 85 ? 43.942 -9.119 -73.975 1.00 69.06 85 ALA A CA 1
ATOM 644 C C . ALA A 1 85 ? 44.574 -10.392 -73.377 1.00 69.06 85 ALA A C 1
ATOM 646 O O . ALA A 1 85 ? 44.503 -11.457 -73.987 1.00 69.06 85 ALA A O 1
ATOM 647 N N . VAL A 1 86 ? 45.189 -10.290 -72.193 1.00 73.69 86 VAL A N 1
ATOM 648 C CA . VAL A 1 86 ? 45.952 -11.380 -71.563 1.00 73.69 86 VAL A CA 1
ATOM 649 C C . VAL A 1 86 ? 45.106 -12.223 -70.606 1.00 73.69 86 VAL A C 1
ATOM 651 O O . VAL A 1 86 ? 45.341 -13.428 -70.507 1.00 73.69 86 VAL A O 1
ATOM 654 N N . TYR A 1 87 ? 44.144 -11.621 -69.901 1.00 75.25 87 TYR A N 1
ATOM 655 C CA . TYR A 1 87 ? 43.409 -12.292 -68.822 1.00 75.25 87 TYR A CA 1
ATOM 656 C C . TYR A 1 87 ? 42.037 -12.831 -69.240 1.00 75.25 87 TYR A C 1
ATOM 658 O O . TYR A 1 87 ? 41.589 -13.807 -68.654 1.00 75.25 87 TYR A O 1
ATOM 666 N N . MET A 1 88 ? 41.387 -12.296 -70.280 1.00 80.12 88 MET A N 1
ATOM 667 C CA . MET A 1 88 ? 40.042 -12.760 -70.682 1.00 80.12 88 MET A CA 1
ATOM 668 C C . MET A 1 88 ? 39.986 -14.253 -71.046 1.00 80.12 88 MET A C 1
ATOM 670 O O . MET A 1 88 ? 38.944 -14.884 -70.881 1.00 80.12 88 MET A O 1
ATOM 674 N N . ASN A 1 89 ? 41.119 -14.814 -71.485 1.00 81.81 89 ASN A N 1
ATOM 675 C CA . ASN A 1 89 ? 41.280 -16.220 -71.851 1.00 81.81 89 ASN A CA 1
ATOM 676 C C . ASN A 1 89 ? 42.075 -17.034 -70.812 1.00 81.81 89 ASN A C 1
ATOM 678 O O . ASN A 1 89 ? 42.691 -18.035 -71.173 1.00 81.81 89 ASN A O 1
ATOM 682 N N . ARG A 1 90 ? 42.081 -16.633 -69.538 1.00 85.44 90 ARG A N 1
ATOM 683 C CA . ARG A 1 90 ? 42.641 -17.449 -68.451 1.00 85.44 90 ARG A CA 1
ATOM 684 C C . ARG A 1 90 ? 41.540 -18.011 -67.546 1.00 85.44 90 ARG A C 1
ATOM 686 O O . ARG A 1 90 ? 40.513 -17.339 -67.390 1.00 85.44 90 ARG A O 1
ATOM 693 N N . PRO A 1 91 ? 41.756 -19.194 -66.943 1.00 86.44 91 PRO A N 1
ATOM 694 C CA . PRO A 1 91 ? 40.941 -19.678 -65.837 1.00 86.44 91 PRO A CA 1
ATOM 695 C C . PRO A 1 91 ? 40.929 -18.688 -64.670 1.00 86.44 91 PRO A C 1
ATOM 697 O O . PRO A 1 91 ? 41.931 -18.026 -64.385 1.00 86.44 91 PRO A O 1
ATOM 700 N N . ILE A 1 92 ? 39.809 -18.615 -63.958 1.00 84.56 92 ILE A N 1
ATOM 701 C CA . ILE A 1 92 ? 39.651 -17.774 -62.763 1.00 84.56 92 ILE A CA 1
ATOM 702 C C . ILE A 1 92 ? 40.654 -18.165 -61.668 1.00 84.56 92 ILE A C 1
ATOM 704 O O . ILE A 1 92 ? 41.165 -17.296 -60.957 1.00 84.56 92 ILE A O 1
ATOM 708 N N . LYS A 1 93 ? 40.995 -19.453 -61.565 1.00 82.31 93 LYS A N 1
ATOM 709 C CA . LYS A 1 93 ? 41.989 -19.966 -60.615 1.00 82.31 93 LYS A CA 1
ATOM 710 C C . LYS A 1 93 ? 43.362 -19.286 -60.739 1.00 82.31 93 LYS A C 1
ATOM 712 O O . LYS A 1 93 ? 43.949 -18.956 -59.712 1.00 82.31 93 LYS A O 1
ATOM 717 N N . ASP A 1 94 ? 43.824 -18.975 -61.952 1.00 80.56 94 ASP A N 1
ATOM 718 C CA . ASP A 1 94 ? 45.122 -18.314 -62.178 1.00 80.56 94 ASP A CA 1
ATOM 719 C C . ASP A 1 94 ? 45.165 -16.902 -61.576 1.00 80.56 94 ASP A C 1
ATOM 721 O O . ASP A 1 94 ? 46.195 -16.445 -61.072 1.00 80.56 94 ASP A O 1
ATOM 725 N N . LEU A 1 95 ? 44.035 -16.190 -61.630 1.00 76.62 95 LEU A N 1
ATOM 726 C CA . LEU A 1 95 ? 43.897 -14.861 -61.039 1.00 76.62 95 LEU A CA 1
ATOM 727 C C . LEU A 1 95 ? 43.975 -14.939 -59.510 1.00 76.62 95 LEU A C 1
ATOM 729 O O . LEU A 1 95 ? 44.629 -14.105 -58.884 1.00 76.62 95 LEU A O 1
ATOM 733 N N . PHE A 1 96 ? 43.355 -15.965 -58.930 1.00 71.12 96 PHE A N 1
ATOM 734 C CA . PHE A 1 96 ? 43.299 -16.181 -57.490 1.00 71.12 96 PHE A CA 1
ATOM 735 C C . PHE A 1 96 ? 44.643 -16.663 -56.905 1.00 71.12 96 PHE A C 1
ATOM 737 O O . PHE A 1 96 ? 45.132 -16.098 -55.925 1.00 71.12 96 PHE A O 1
ATOM 744 N N . GLU A 1 97 ? 45.303 -17.635 -57.542 1.00 72.44 97 GLU A N 1
ATOM 745 C CA . GLU A 1 97 ? 46.593 -18.187 -57.090 1.00 72.44 97 GLU A CA 1
ATOM 746 C C . GLU A 1 97 ? 47.736 -17.163 -57.134 1.00 72.44 97 GLU A C 1
ATOM 748 O O . GLU A 1 97 ? 48.650 -17.213 -56.312 1.00 72.44 97 GLU A O 1
ATOM 753 N N . SER A 1 98 ? 47.665 -16.183 -58.040 1.00 66.19 98 SER A N 1
ATOM 754 C CA . SER A 1 98 ? 48.692 -15.143 -58.184 1.00 66.19 98 SER A CA 1
ATOM 755 C C . SER A 1 98 ? 48.820 -14.185 -56.987 1.00 66.19 98 SER A C 1
ATOM 757 O O . SER A 1 98 ? 49.806 -13.450 -56.906 1.00 66.19 98 SER A O 1
ATOM 759 N N . ARG A 1 99 ? 47.845 -14.175 -56.063 1.00 65.12 99 ARG A N 1
ATOM 760 C CA . ARG A 1 99 ? 47.798 -13.254 -54.912 1.00 65.12 99 ARG A CA 1
ATOM 761 C C . ARG A 1 99 ? 48.106 -13.901 -53.559 1.00 65.12 99 ARG A C 1
ATOM 763 O O . ARG A 1 99 ? 48.597 -13.206 -52.678 1.00 65.12 99 ARG A O 1
ATOM 770 N N . GLY A 1 100 ? 47.849 -15.199 -53.383 1.00 58.84 100 GLY A N 1
ATOM 771 C CA . GLY A 1 100 ? 48.171 -15.924 -52.144 1.00 58.84 100 GLY A CA 1
ATOM 772 C C . GLY A 1 100 ? 47.366 -15.519 -50.895 1.00 58.84 100 GLY A C 1
ATOM 773 O O . GLY A 1 100 ? 47.778 -15.846 -49.784 1.00 58.84 100 GLY A O 1
ATOM 774 N N . GLU A 1 101 ? 46.237 -14.821 -51.043 1.00 62.91 101 GLU A N 1
ATOM 775 C CA . GLU A 1 101 ? 45.391 -14.397 -49.918 1.00 62.91 101 GLU A CA 1
ATOM 776 C C . GLU A 1 101 ? 44.242 -15.389 -49.690 1.00 62.91 101 GLU A C 1
ATOM 778 O O . GLU A 1 101 ? 43.524 -15.758 -50.619 1.00 62.91 101 GLU A O 1
ATOM 783 N N . THR A 1 102 ? 44.053 -15.826 -48.442 1.00 65.62 102 THR A N 1
ATOM 784 C CA . THR A 1 102 ? 42.911 -16.672 -48.066 1.00 65.62 102 THR A CA 1
ATOM 785 C C . THR A 1 102 ? 41.683 -15.797 -47.801 1.00 65.62 102 THR A C 1
ATOM 787 O O . THR A 1 102 ? 41.799 -14.778 -47.117 1.00 65.62 102 THR A O 1
ATOM 790 N N . PRO A 1 103 ? 40.501 -16.152 -48.337 1.00 69.50 103 PRO A N 1
ATOM 791 C CA . PRO A 1 103 ? 39.306 -15.342 -48.173 1.00 69.50 103 PRO A CA 1
ATOM 792 C C . PRO A 1 103 ? 38.863 -15.355 -46.710 1.00 69.50 103 PRO A C 1
ATOM 794 O O . PRO A 1 103 ? 38.709 -16.411 -46.093 1.00 69.50 103 PRO A O 1
ATOM 797 N N . TYR A 1 104 ? 38.619 -14.164 -46.173 1.00 76.88 104 TYR A N 1
ATOM 798 C CA . TYR A 1 104 ? 38.002 -14.008 -44.866 1.00 76.88 104 TYR A CA 1
ATOM 799 C C . TYR A 1 104 ? 36.521 -14.369 -44.959 1.00 76.88 104 TYR A C 1
ATOM 801 O O . TYR A 1 104 ? 35.782 -13.683 -45.664 1.00 76.88 104 TYR A O 1
ATOM 809 N N . PHE A 1 105 ? 36.078 -15.427 -44.280 1.00 82.81 105 PHE A N 1
ATOM 810 C CA . PHE A 1 105 ? 34.675 -15.839 -44.292 1.00 82.81 105 PHE A CA 1
ATOM 811 C C . PHE A 1 105 ? 34.093 -15.876 -42.885 1.00 82.81 105 PHE A C 1
ATOM 813 O O . PHE A 1 105 ? 34.762 -16.251 -41.923 1.00 82.81 105 PHE A O 1
ATOM 820 N N . LEU A 1 106 ? 32.815 -15.528 -42.790 1.00 84.75 106 LEU A N 1
ATOM 821 C CA . LEU A 1 106 ? 32.064 -15.518 -41.542 1.00 84.75 106 LEU A CA 1
ATOM 822 C C . LEU A 1 106 ? 31.097 -16.702 -41.501 1.00 84.75 106 LEU A C 1
ATOM 824 O O . LEU A 1 106 ? 30.664 -17.231 -42.530 1.00 84.75 106 LEU A O 1
ATOM 828 N N . ARG A 1 107 ? 30.746 -17.144 -40.293 1.00 85.44 107 ARG A N 1
ATOM 829 C CA . ARG A 1 107 ? 29.689 -18.145 -40.107 1.00 85.44 107 ARG A CA 1
ATOM 830 C C . ARG A 1 107 ? 28.342 -17.439 -39.972 1.00 85.44 107 ARG A C 1
ATOM 832 O O . ARG A 1 107 ? 28.256 -16.398 -39.334 1.00 85.44 107 ARG A O 1
ATOM 839 N N . GLY A 1 108 ? 27.289 -18.021 -40.538 1.00 79.25 108 GLY A N 1
ATOM 840 C CA . GLY A 1 108 ? 25.938 -17.452 -40.528 1.00 79.25 108 GLY A CA 1
ATOM 841 C C . GLY A 1 108 ? 25.376 -17.232 -39.124 1.00 79.25 108 GLY A C 1
ATOM 842 O O . GLY A 1 108 ? 24.629 -16.288 -38.909 1.00 79.25 108 GLY A O 1
ATOM 843 N N . ASN A 1 109 ? 25.794 -18.039 -38.149 1.00 79.19 109 ASN A N 1
ATOM 844 C CA . ASN A 1 109 ? 25.372 -17.913 -36.757 1.00 79.19 109 ASN A CA 1
ATOM 845 C C . ASN A 1 109 ? 26.094 -16.799 -35.973 1.00 79.19 109 ASN A C 1
ATOM 847 O O . ASN A 1 109 ? 25.774 -16.595 -34.805 1.00 79.19 109 ASN A O 1
ATOM 851 N N . VAL A 1 110 ? 27.070 -16.109 -36.575 1.00 79.56 110 VAL A N 1
ATOM 852 C CA . VAL A 1 110 ? 27.700 -14.926 -35.971 1.00 79.56 110 VAL A CA 1
ATOM 853 C C . VAL A 1 110 ? 26.684 -13.790 -35.951 1.00 79.56 110 VAL A C 1
ATOM 855 O O . VAL A 1 110 ? 25.906 -13.628 -36.891 1.00 79.56 110 VAL A O 1
ATOM 858 N N . THR A 1 111 ? 26.674 -13.019 -34.873 1.00 74.75 111 THR A N 1
ATOM 859 C CA . THR A 1 111 ? 25.775 -11.884 -34.678 1.00 74.75 111 THR A CA 1
ATOM 860 C C . THR A 1 111 ? 26.324 -10.628 -35.357 1.00 74.75 111 THR A C 1
ATOM 862 O O . THR A 1 111 ? 27.536 -10.469 -35.510 1.00 74.75 111 THR A O 1
ATOM 865 N N . ILE A 1 112 ? 25.449 -9.737 -35.819 1.00 72.94 112 ILE A N 1
ATOM 866 C CA . ILE A 1 112 ? 25.828 -8.546 -36.596 1.00 72.94 112 ILE A CA 1
ATOM 867 C C . ILE A 1 112 ? 26.716 -7.601 -35.772 1.00 72.94 112 ILE A C 1
ATOM 869 O O . ILE A 1 112 ? 27.654 -7.016 -36.312 1.00 72.94 112 ILE A O 1
ATOM 873 N N . ASP A 1 113 ? 26.466 -7.482 -34.468 1.00 61.44 113 ASP A N 1
ATOM 874 C CA . ASP A 1 113 ? 27.253 -6.667 -33.531 1.00 61.44 113 ASP A CA 1
ATOM 875 C C . ASP A 1 113 ? 28.704 -7.144 -33.369 1.00 61.44 113 ASP A C 1
ATOM 877 O O . ASP A 1 113 ? 29.588 -6.318 -33.154 1.00 61.44 113 ASP A O 1
ATOM 881 N N . VAL A 1 114 ? 28.959 -8.445 -33.530 1.00 74.81 114 VAL A N 1
ATOM 882 C CA . VAL A 1 114 ? 30.304 -9.043 -33.541 1.00 74.81 114 VAL A CA 1
ATOM 883 C C . VAL A 1 114 ? 30.918 -8.976 -34.942 1.00 74.81 114 VAL A C 1
ATOM 885 O O . VAL A 1 114 ? 32.087 -8.627 -35.098 1.00 74.81 114 VAL A O 1
ATOM 888 N N . ALA A 1 115 ? 30.116 -9.245 -35.975 1.00 79.88 115 ALA A N 1
ATOM 889 C CA . ALA A 1 115 ? 30.570 -9.294 -37.361 1.00 79.88 115 ALA A CA 1
ATOM 890 C C . ALA A 1 115 ? 31.044 -7.935 -37.898 1.00 79.88 115 ALA A C 1
ATOM 892 O O . ALA A 1 115 ? 31.941 -7.890 -38.742 1.00 79.88 115 ALA A O 1
ATOM 893 N N . VAL A 1 116 ? 30.454 -6.819 -37.450 1.00 78.81 116 VAL A N 1
ATOM 894 C CA . VAL A 1 116 ? 30.837 -5.483 -37.934 1.00 78.81 116 VAL A CA 1
ATOM 895 C C . VAL A 1 116 ? 32.231 -5.052 -37.455 1.00 78.81 116 VAL A C 1
ATOM 897 O O . VAL A 1 116 ? 33.038 -4.697 -38.318 1.00 78.81 116 VAL A O 1
ATOM 900 N N . PRO A 1 117 ? 32.568 -5.079 -36.149 1.00 75.12 117 PRO A N 1
ATOM 901 C CA . PRO A 1 117 ? 33.931 -4.815 -35.685 1.00 75.12 117 PRO A CA 1
ATOM 902 C C . PRO A 1 117 ? 34.962 -5.700 -36.389 1.00 75.12 117 PRO A C 1
ATOM 904 O O . PRO A 1 117 ? 35.939 -5.193 -36.934 1.00 75.12 117 PRO A O 1
ATOM 907 N N . GLU A 1 118 ? 34.678 -6.998 -36.495 1.00 81.56 118 GLU A N 1
ATOM 908 C CA . GLU A 1 118 ? 35.532 -7.982 -37.163 1.00 81.56 118 GLU A CA 1
ATOM 909 C C . GLU A 1 118 ? 35.753 -7.641 -38.652 1.00 81.56 118 GLU A C 1
ATOM 911 O O . GLU A 1 118 ? 36.873 -7.688 -39.166 1.00 81.56 118 GLU A O 1
ATOM 916 N N . ALA A 1 119 ? 34.706 -7.190 -39.351 1.00 81.44 119 ALA A N 1
ATOM 917 C CA . ALA A 1 119 ? 34.805 -6.724 -40.731 1.00 81.44 119 ALA A CA 1
ATOM 918 C C . ALA A 1 119 ? 35.603 -5.413 -40.881 1.00 81.44 119 ALA A C 1
ATOM 920 O O . ALA A 1 119 ? 36.263 -5.230 -41.913 1.00 81.44 119 ALA A O 1
ATOM 921 N N . LEU A 1 120 ? 35.539 -4.512 -39.892 1.00 80.06 120 LEU A N 1
ATOM 922 C CA . LEU A 1 120 ? 36.222 -3.211 -39.869 1.00 80.06 120 LEU A CA 1
ATOM 923 C C . LEU A 1 120 ? 37.696 -3.308 -39.449 1.00 80.06 120 LEU A C 1
ATOM 925 O O . LEU A 1 120 ? 38.504 -2.481 -39.876 1.00 80.06 120 LEU A O 1
ATOM 929 N N . GLU A 1 121 ? 38.071 -4.312 -38.661 1.00 81.38 121 GLU A N 1
ATOM 930 C CA . GLU A 1 121 ? 39.456 -4.550 -38.233 1.00 81.38 121 GLU A CA 1
ATOM 931 C C . GLU A 1 121 ? 40.353 -5.094 -39.358 1.00 81.38 121 GLU A C 1
ATOM 933 O O . GLU A 1 121 ? 41.579 -4.984 -39.282 1.00 81.38 121 GLU A O 1
ATOM 938 N N . ARG A 1 122 ? 39.764 -5.587 -40.458 1.00 81.62 122 ARG A N 1
ATOM 939 C CA . ARG A 1 122 ? 40.503 -6.024 -41.655 1.00 81.62 122 ARG A CA 1
ATOM 940 C C . ARG A 1 122 ? 41.385 -4.899 -42.234 1.00 81.62 122 ARG A C 1
ATOM 942 O O . ARG A 1 122 ? 41.038 -3.717 -42.113 1.00 81.62 122 ARG A O 1
ATOM 949 N N . PRO A 1 123 ? 42.500 -5.223 -42.918 1.00 79.31 123 PRO A N 1
ATOM 950 C CA . PRO A 1 123 ? 43.322 -4.239 -43.625 1.00 79.31 123 PRO A CA 1
ATOM 951 C C . PRO A 1 123 ? 42.498 -3.380 -44.594 1.00 79.31 123 PRO A C 1
ATOM 953 O O . PRO A 1 123 ? 41.587 -3.883 -45.245 1.00 79.31 123 PRO A O 1
ATOM 956 N N . LEU A 1 124 ? 42.838 -2.093 -44.743 1.00 71.94 124 LEU A N 1
ATOM 957 C CA . LEU A 1 124 ? 42.108 -1.134 -45.599 1.00 71.94 124 LEU A CA 1
ATOM 958 C C . LEU A 1 124 ? 41.858 -1.644 -47.029 1.00 71.94 124 LEU A C 1
ATOM 960 O O . LEU A 1 124 ? 40.782 -1.409 -47.572 1.00 71.94 124 LEU A O 1
ATOM 964 N N . ALA A 1 125 ? 42.818 -2.374 -47.602 1.00 71.12 125 ALA A N 1
ATOM 965 C CA . ALA A 1 125 ? 42.710 -2.976 -48.932 1.00 71.12 125 ALA A CA 1
ATOM 966 C C . ALA A 1 125 ? 41.653 -4.095 -49.026 1.00 71.12 125 ALA A C 1
ATOM 968 O O . ALA A 1 125 ? 41.162 -4.370 -50.110 1.00 71.12 125 ALA A O 1
ATOM 969 N N . GLN A 1 126 ? 41.283 -4.714 -47.901 1.00 73.81 126 GLN A N 1
ATOM 970 C CA . GLN A 1 126 ? 40.346 -5.840 -47.817 1.00 73.81 126 GLN A CA 1
ATOM 971 C C . GLN A 1 126 ? 38.982 -5.454 -47.216 1.00 73.81 126 GLN A C 1
ATOM 973 O O . GLN A 1 126 ? 38.036 -6.234 -47.276 1.00 73.81 126 GLN A O 1
ATOM 978 N N . ARG A 1 127 ? 38.835 -4.253 -46.635 1.00 76.00 127 ARG A N 1
ATOM 979 C CA . ARG A 1 127 ? 37.575 -3.816 -45.992 1.00 76.00 127 ARG A CA 1
ATOM 980 C C . ARG A 1 127 ? 36.398 -3.707 -46.957 1.00 76.00 127 ARG A C 1
ATOM 982 O O . ARG A 1 127 ? 35.264 -3.945 -46.552 1.00 76.00 127 ARG A O 1
ATOM 989 N N . TYR A 1 128 ? 36.675 -3.342 -48.204 1.00 74.50 128 TYR A N 1
ATOM 990 C CA . TYR A 1 128 ? 35.670 -3.196 -49.259 1.00 74.50 128 TYR A CA 1
ATOM 991 C C . TYR A 1 128 ? 35.459 -4.485 -50.057 1.00 74.50 128 TYR A C 1
ATOM 993 O O . TYR A 1 128 ? 34.585 -4.533 -50.920 1.00 74.50 128 TYR A O 1
ATOM 1001 N N . GLU A 1 129 ? 36.225 -5.535 -49.748 1.00 82.50 129 GLU A N 1
ATOM 1002 C CA . GLU A 1 129 ? 36.035 -6.844 -50.354 1.00 82.50 129 GLU A CA 1
ATOM 1003 C C . GLU A 1 129 ? 34.777 -7.514 -49.779 1.00 82.50 129 GLU A C 1
ATOM 1005 O O . GLU A 1 129 ? 34.538 -7.446 -48.560 1.00 82.50 129 GLU A O 1
ATOM 1010 N N . PRO A 1 130 ? 33.977 -8.172 -50.636 1.00 86.25 130 PRO A N 1
ATOM 1011 C CA . PRO A 1 130 ? 32.784 -8.887 -50.224 1.00 86.25 130 PRO A CA 1
ATOM 1012 C C . PRO A 1 130 ? 33.117 -10.002 -49.230 1.00 86.25 130 PRO A C 1
ATOM 1014 O O . PRO A 1 130 ? 34.135 -10.685 -49.329 1.00 86.25 130 PRO A O 1
ATOM 1017 N N . LEU A 1 131 ? 32.223 -10.175 -48.265 1.00 88.25 131 LEU A N 1
ATOM 1018 C CA . LEU A 1 131 ? 32.308 -11.118 -47.164 1.00 88.25 131 LEU A CA 1
ATOM 1019 C C . LEU A 1 131 ? 31.463 -12.356 -47.480 1.00 88.25 131 LEU A C 1
ATOM 1021 O O . LEU A 1 131 ? 30.232 -12.277 -47.441 1.00 88.25 131 LEU A O 1
ATOM 1025 N N . PRO A 1 132 ? 32.088 -13.502 -47.788 1.00 88.62 132 PRO A N 1
ATOM 1026 C CA . PRO A 1 132 ? 31.385 -14.771 -47.863 1.00 88.62 132 PRO A CA 1
ATOM 1027 C C . PRO A 1 132 ? 30.911 -15.200 -46.472 1.00 88.62 132 PRO A C 1
ATOM 1029 O O . PRO A 1 132 ? 31.691 -15.292 -45.522 1.00 88.62 132 PRO A O 1
ATOM 1032 N N . VAL A 1 133 ? 29.622 -15.501 -46.364 1.00 87.81 133 VAL A N 1
ATOM 1033 C CA . VAL A 1 133 ? 28.976 -16.013 -45.156 1.00 87.81 133 VAL A CA 1
ATOM 1034 C C . VAL A 1 133 ? 28.476 -17.422 -45.426 1.00 87.81 133 VAL A C 1
ATOM 1036 O O . VAL A 1 133 ? 27.682 -17.636 -46.341 1.00 87.81 133 VAL A O 1
ATOM 1039 N N . LYS A 1 134 ? 28.920 -18.384 -44.614 1.00 88.56 134 LYS A N 1
ATOM 1040 C CA . LYS A 1 134 ? 28.457 -19.774 -44.694 1.00 88.56 134 LYS A CA 1
ATOM 1041 C C . LYS A 1 134 ? 27.207 -19.980 -43.838 1.00 88.56 134 LYS A C 1
ATOM 1043 O O . LYS A 1 134 ? 27.291 -19.846 -42.616 1.00 88.56 134 LYS A O 1
ATOM 1048 N N . ARG A 1 135 ? 26.079 -20.334 -44.453 1.00 83.31 135 ARG A N 1
ATOM 1049 C CA . ARG A 1 135 ? 24.802 -20.618 -43.775 1.00 83.31 135 ARG A CA 1
ATOM 1050 C C . ARG A 1 135 ? 24.766 -22.023 -43.166 1.00 83.31 135 ARG A C 1
ATOM 1052 O O . ARG A 1 135 ? 25.598 -22.875 -43.490 1.00 83.31 135 ARG A O 1
ATOM 1059 N N . SER A 1 136 ? 23.822 -22.262 -42.254 1.00 80.94 136 SER A N 1
ATOM 1060 C CA . SER A 1 136 ? 23.670 -23.550 -41.558 1.00 80.94 136 SER A CA 1
ATOM 1061 C C . SER A 1 136 ? 23.260 -24.699 -42.486 1.00 80.94 136 SER A C 1
ATOM 1063 O O . SER A 1 136 ? 23.652 -25.841 -42.248 1.00 80.94 136 SER A O 1
ATOM 1065 N N . ASP A 1 137 ? 22.556 -24.395 -43.579 1.00 80.31 137 ASP A N 1
ATOM 1066 C CA . ASP A 1 137 ? 22.201 -25.334 -44.653 1.00 80.31 137 ASP A CA 1
ATOM 1067 C C . ASP A 1 137 ? 23.392 -25.713 -45.560 1.00 80.31 137 ASP A C 1
ATOM 1069 O O . ASP A 1 137 ? 23.267 -26.573 -46.431 1.00 80.31 137 ASP A O 1
ATOM 1073 N N . GLY A 1 138 ? 24.559 -25.097 -45.344 1.00 78.69 138 GLY A N 1
ATOM 1074 C CA . GLY A 1 138 ? 25.780 -25.319 -46.112 1.00 78.69 138 GLY A CA 1
ATOM 1075 C C . GLY A 1 138 ? 25.951 -24.404 -47.326 1.00 78.69 138 GLY A C 1
ATOM 1076 O O . GLY A 1 138 ? 27.015 -24.464 -47.945 1.00 78.69 138 GLY A O 1
ATOM 1077 N N . SER A 1 139 ? 24.970 -23.550 -47.639 1.00 83.50 139 SER A N 1
ATOM 1078 C CA . SER A 1 139 ? 25.048 -22.572 -48.731 1.00 83.50 139 SER A CA 1
ATOM 1079 C C . SER A 1 139 ? 25.909 -21.353 -48.361 1.00 83.50 139 SER A C 1
ATOM 1081 O O . SER A 1 139 ? 26.244 -21.131 -47.189 1.00 83.50 139 SER A O 1
ATOM 1083 N N . TYR A 1 140 ? 26.316 -20.573 -49.367 1.00 85.12 140 TYR A N 1
ATOM 1084 C CA . TYR A 1 140 ? 27.165 -19.393 -49.191 1.00 85.12 140 TYR A CA 1
ATOM 1085 C C . TYR A 1 140 ? 26.477 -18.156 -49.753 1.00 85.12 140 TYR A C 1
ATOM 1087 O O . TYR A 1 140 ? 25.988 -18.167 -50.873 1.00 85.12 140 TYR A O 1
ATOM 1095 N N . VAL A 1 141 ? 26.514 -17.052 -49.011 1.00 85.81 141 VAL A N 1
ATOM 1096 C CA . VAL A 1 141 ? 26.047 -15.750 -49.505 1.00 85.81 141 VAL A CA 1
ATOM 1097 C C . VAL A 1 141 ? 27.147 -14.709 -49.396 1.00 85.81 141 VAL A C 1
ATOM 1099 O O . VAL A 1 141 ? 27.955 -14.747 -48.471 1.00 85.81 141 VAL A O 1
ATOM 1102 N N . LEU A 1 142 ? 27.184 -13.770 -50.337 1.00 85.31 142 LEU A N 1
ATOM 1103 C CA . LEU A 1 142 ? 28.071 -12.616 -50.294 1.00 85.31 142 LEU A CA 1
ATOM 1104 C C . LEU A 1 142 ? 27.337 -11.422 -49.691 1.00 85.31 142 LEU A C 1
ATOM 1106 O O . LEU A 1 142 ? 26.282 -11.003 -50.180 1.00 85.31 142 LEU A O 1
ATOM 1110 N N . LEU A 1 143 ? 27.935 -10.862 -48.644 1.00 85.19 143 LEU A N 1
ATOM 1111 C CA . LEU A 1 143 ? 27.562 -9.576 -48.067 1.00 85.19 143 LEU A CA 1
ATOM 1112 C C . LEU A 1 143 ? 28.640 -8.545 -48.393 1.00 85.19 143 LEU A C 1
ATOM 1114 O O . LEU A 1 143 ? 29.812 -8.883 -48.526 1.00 85.19 143 LEU A O 1
ATOM 1118 N N . ASP A 1 144 ? 28.266 -7.277 -48.495 1.00 83.06 144 ASP A N 1
ATOM 1119 C CA . ASP A 1 144 ? 29.230 -6.183 -48.479 1.00 83.06 144 ASP A CA 1
ATOM 1120 C C . ASP A 1 144 ? 29.195 -5.465 -47.121 1.00 83.06 144 ASP A C 1
ATOM 1122 O O . ASP A 1 144 ? 28.291 -5.650 -46.297 1.00 83.06 144 ASP A O 1
ATOM 1126 N N . LEU A 1 145 ? 30.210 -4.634 -46.876 1.00 81.19 145 LEU A N 1
ATOM 1127 C CA . LEU A 1 145 ? 30.297 -3.856 -45.643 1.00 81.19 145 LEU A CA 1
ATOM 1128 C C . LEU A 1 145 ? 29.098 -2.904 -45.483 1.00 81.19 145 LEU A C 1
ATOM 1130 O O . LEU A 1 145 ? 28.676 -2.626 -44.365 1.00 81.19 145 LEU A O 1
ATOM 1134 N N . LYS A 1 146 ? 28.515 -2.427 -46.589 1.00 78.19 146 LYS A N 1
ATOM 1135 C CA . LYS A 1 146 ? 27.363 -1.523 -46.571 1.00 78.19 146 LYS A CA 1
ATOM 1136 C C . LYS A 1 146 ? 26.119 -2.220 -46.014 1.00 78.19 146 LYS A C 1
ATOM 1138 O O . LYS A 1 146 ? 25.450 -1.639 -45.168 1.00 78.19 146 LYS A O 1
ATOM 1143 N N . ILE A 1 147 ? 25.824 -3.446 -46.439 1.00 76.62 147 ILE A N 1
ATOM 1144 C CA . ILE A 1 147 ? 24.696 -4.251 -45.954 1.00 76.62 147 ILE A CA 1
ATOM 1145 C C . ILE A 1 147 ? 24.863 -4.545 -44.462 1.00 76.62 147 ILE A C 1
ATOM 1147 O O . ILE A 1 147 ? 23.905 -4.389 -43.709 1.00 76.62 147 ILE A O 1
ATOM 1151 N N . LEU A 1 148 ? 26.076 -4.896 -44.020 1.00 75.44 148 LEU A N 1
ATOM 1152 C CA . LEU A 1 148 ? 26.368 -5.120 -42.601 1.00 75.44 148 LEU A CA 1
ATOM 1153 C C . LEU A 1 148 ? 26.165 -3.859 -41.752 1.00 75.44 148 LEU A C 1
ATOM 1155 O O . LEU A 1 148 ? 25.510 -3.920 -40.715 1.00 75.44 148 LEU A O 1
ATOM 1159 N N . LEU A 1 149 ? 26.666 -2.707 -42.208 1.00 72.81 149 LEU A N 1
ATOM 1160 C CA . LEU A 1 149 ? 26.494 -1.430 -41.506 1.00 72.81 149 LEU A CA 1
ATOM 1161 C C . LEU A 1 149 ? 25.031 -0.962 -41.496 1.00 72.81 149 LEU A C 1
ATOM 1163 O O . LEU A 1 149 ? 24.561 -0.448 -40.485 1.00 72.81 149 LEU A O 1
ATOM 1167 N N . MET A 1 150 ? 24.286 -1.163 -42.588 1.00 69.94 150 MET A N 1
ATOM 1168 C CA . MET A 1 150 ? 22.848 -0.867 -42.635 1.00 69.94 150 MET A CA 1
ATOM 1169 C C . MET A 1 150 ? 22.054 -1.780 -41.696 1.00 69.94 150 MET A C 1
ATOM 1171 O O . MET A 1 150 ? 21.137 -1.310 -41.026 1.00 69.94 150 MET A O 1
ATOM 1175 N N . ALA A 1 151 ? 22.422 -3.061 -41.609 1.00 63.88 151 ALA A N 1
ATOM 1176 C CA . ALA A 1 151 ? 21.813 -3.999 -40.675 1.00 63.88 151 ALA A CA 1
ATOM 1177 C C . ALA A 1 151 ? 22.110 -3.618 -39.215 1.00 63.88 151 ALA A C 1
ATOM 1179 O O . ALA A 1 151 ? 21.195 -3.598 -38.397 1.00 63.88 151 ALA A O 1
ATOM 1180 N N . GLN A 1 152 ? 23.348 -3.226 -38.897 1.00 70.50 152 GLN A N 1
ATOM 1181 C CA . GLN A 1 152 ? 23.698 -2.719 -37.568 1.00 70.50 152 GLN A CA 1
ATOM 1182 C C . GLN A 1 152 ? 22.949 -1.421 -37.232 1.00 70.50 152 GLN A C 1
ATOM 1184 O O . GLN A 1 152 ? 22.454 -1.279 -36.121 1.00 70.50 152 GLN A O 1
ATOM 1189 N N . SER A 1 153 ? 22.803 -0.496 -38.186 1.00 61.75 153 SER A N 1
ATOM 1190 C CA . SER A 1 153 ? 22.005 0.725 -37.990 1.00 61.75 153 SER A CA 1
ATOM 1191 C C . SER A 1 153 ? 20.550 0.397 -37.654 1.00 61.75 153 SER A C 1
ATOM 1193 O O . SER A 1 153 ? 20.009 0.930 -36.691 1.00 61.75 153 SER A O 1
ATOM 1195 N N . ALA A 1 154 ? 19.934 -0.529 -38.395 1.00 59.16 154 ALA A N 1
ATOM 1196 C CA . ALA A 1 154 ? 18.561 -0.961 -38.142 1.00 59.16 154 ALA A CA 1
ATOM 1197 C C . ALA A 1 154 ? 18.404 -1.641 -36.768 1.00 59.16 154 ALA A C 1
ATOM 1199 O O . ALA A 1 154 ? 17.396 -1.443 -36.094 1.00 59.16 154 ALA A O 1
ATOM 1200 N N . LEU A 1 155 ? 19.405 -2.411 -36.330 1.00 59.56 155 LEU A N 1
ATOM 1201 C CA . LEU A 1 155 ? 19.440 -2.998 -34.987 1.00 59.56 155 LEU A CA 1
ATOM 1202 C C . LEU A 1 155 ? 19.454 -1.940 -33.887 1.00 59.56 155 LEU A C 1
ATOM 1204 O O . LEU A 1 155 ? 18.690 -2.030 -32.925 1.00 59.56 155 LEU A O 1
ATOM 1208 N N . LEU A 1 156 ? 20.297 -0.924 -34.048 1.00 56.03 156 LEU A N 1
ATOM 1209 C CA . LEU A 1 156 ? 20.405 0.175 -33.096 1.00 56.03 156 LEU A CA 1
ATOM 1210 C C . LEU A 1 156 ? 19.122 1.016 -33.045 1.00 56.03 156 LEU A C 1
ATOM 1212 O O . LEU A 1 156 ? 18.669 1.352 -31.955 1.00 56.03 156 LEU A O 1
ATOM 1216 N N . GLU A 1 157 ? 18.498 1.295 -34.192 1.00 55.31 157 GLU A N 1
ATOM 1217 C CA . GLU A 1 157 ? 17.218 2.016 -34.275 1.00 55.31 157 GLU A CA 1
ATOM 1218 C C . GLU A 1 157 ? 16.066 1.252 -33.594 1.00 55.31 157 GLU A C 1
ATOM 1220 O O . GLU A 1 157 ? 15.260 1.846 -32.872 1.00 55.31 157 GLU A O 1
ATOM 1225 N N . ASN A 1 158 ? 16.000 -0.074 -33.762 1.00 55.84 158 ASN A N 1
ATOM 1226 C CA . ASN A 1 158 ? 14.986 -0.898 -33.097 1.00 55.84 158 ASN A CA 1
ATOM 1227 C C . ASN A 1 158 ? 15.201 -0.948 -31.580 1.00 55.84 158 ASN A C 1
ATOM 1229 O O . ASN A 1 158 ? 14.241 -0.812 -30.821 1.00 55.84 158 ASN A O 1
ATOM 1233 N N . ALA A 1 159 ? 16.451 -1.106 -31.130 1.00 52.50 159 ALA A N 1
ATOM 1234 C CA . ALA A 1 159 ? 16.789 -1.083 -29.710 1.00 52.50 159 ALA A CA 1
ATOM 1235 C C . ALA A 1 159 ? 16.412 0.262 -29.065 1.00 52.50 159 ALA A C 1
ATOM 1237 O O . ALA A 1 159 ? 15.750 0.273 -28.028 1.00 52.50 159 ALA A O 1
ATOM 1238 N N . ALA A 1 160 ? 16.742 1.378 -29.721 1.00 49.62 160 ALA A N 1
ATOM 1239 C CA . ALA A 1 160 ? 16.369 2.725 -29.293 1.00 49.62 160 ALA A CA 1
ATOM 1240 C C . ALA A 1 160 ? 14.845 2.896 -29.165 1.00 49.62 160 ALA A C 1
ATOM 1242 O O . ALA A 1 160 ? 14.333 3.384 -28.156 1.00 49.62 160 ALA A O 1
ATOM 1243 N N . THR A 1 161 ? 14.093 2.397 -30.150 1.00 52.94 161 THR A N 1
ATOM 1244 C CA . THR A 1 161 ? 12.622 2.455 -30.146 1.00 52.94 161 THR A CA 1
ATOM 1245 C C . THR A 1 161 ? 12.019 1.660 -28.981 1.00 52.94 161 THR A C 1
ATOM 1247 O O . THR A 1 161 ? 11.127 2.159 -28.293 1.00 52.94 161 THR A O 1
ATOM 1250 N N . ILE A 1 162 ? 12.525 0.448 -28.709 1.00 53.19 162 ILE A N 1
ATOM 1251 C CA . ILE A 1 162 ? 12.082 -0.382 -27.573 1.00 53.19 162 ILE A CA 1
ATOM 1252 C C . ILE A 1 162 ? 12.320 0.349 -26.249 1.00 53.19 162 ILE A C 1
ATOM 1254 O O . ILE A 1 162 ? 11.424 0.414 -25.404 1.00 53.19 162 ILE A O 1
ATOM 1258 N N . VAL A 1 163 ? 13.520 0.902 -26.071 1.00 49.06 163 VAL A N 1
ATOM 1259 C CA . VAL A 1 163 ? 13.913 1.602 -24.846 1.00 49.06 163 VAL A CA 1
ATOM 1260 C C . VAL A 1 163 ? 13.075 2.871 -24.657 1.00 49.06 163 VAL A C 1
ATOM 1262 O O . VAL A 1 163 ? 12.495 3.065 -23.591 1.00 49.06 163 VAL A O 1
ATOM 1265 N N . SER A 1 164 ? 12.904 3.679 -25.704 1.00 52.06 164 SER A N 1
ATOM 1266 C CA . SER A 1 164 ? 12.070 4.887 -25.679 1.00 52.06 164 SER A CA 1
ATOM 1267 C C . SER A 1 164 ? 10.618 4.596 -25.269 1.00 52.06 164 SER A C 1
ATOM 1269 O O . SER A 1 164 ? 10.077 5.246 -24.368 1.00 52.06 164 SER A O 1
ATOM 1271 N N . ARG A 1 165 ? 9.997 3.550 -25.835 1.00 57.84 165 ARG A N 1
ATOM 1272 C CA . ARG A 1 165 ? 8.628 3.146 -25.466 1.00 57.84 165 ARG A CA 1
ATOM 1273 C C . ARG A 1 165 ? 8.529 2.625 -24.036 1.00 57.84 165 ARG A C 1
ATOM 1275 O O . ARG A 1 165 ? 7.573 2.951 -23.334 1.00 57.84 165 ARG A O 1
ATOM 1282 N N . GLN A 1 166 ? 9.521 1.871 -23.563 1.00 51.56 166 GLN A N 1
ATOM 1283 C CA . GLN A 1 166 ? 9.580 1.459 -22.157 1.00 51.56 166 GLN A CA 1
ATOM 1284 C C . GLN A 1 166 ? 9.736 2.665 -21.213 1.00 51.56 166 GLN A C 1
ATOM 1286 O O . GLN A 1 166 ? 9.107 2.688 -20.155 1.00 51.56 166 GLN A O 1
ATOM 1291 N N . ALA A 1 167 ? 10.492 3.698 -21.600 1.00 49.34 167 ALA A N 1
ATOM 1292 C CA . ALA A 1 167 ? 10.626 4.934 -20.827 1.00 49.34 167 ALA A CA 1
ATOM 1293 C C . ALA A 1 167 ? 9.319 5.740 -20.755 1.00 49.34 167 ALA A C 1
ATOM 1295 O O . ALA A 1 167 ? 8.964 6.269 -19.700 1.00 49.34 167 ALA A O 1
ATOM 1296 N N . GLU A 1 168 ? 8.587 5.864 -21.864 1.00 56.25 168 GLU A N 1
ATOM 1297 C CA . GLU A 1 168 ? 7.257 6.490 -21.881 1.00 56.25 168 GLU A CA 1
ATOM 1298 C C . GLU A 1 168 ? 6.271 5.737 -20.991 1.00 56.25 168 GLU A C 1
ATOM 1300 O O . GLU A 1 168 ? 5.589 6.353 -20.171 1.00 56.25 168 GLU A O 1
ATOM 1305 N N . LEU A 1 169 ? 6.262 4.406 -21.082 1.00 57.06 169 LEU A N 1
ATOM 1306 C CA . LEU A 1 169 ? 5.425 3.554 -20.251 1.00 57.06 169 LEU A CA 1
ATOM 1307 C C . LEU A 1 169 ? 5.762 3.710 -18.761 1.00 57.06 169 LEU A C 1
ATOM 1309 O O . LEU A 1 169 ? 4.867 3.888 -17.943 1.00 57.06 169 LEU A O 1
ATOM 1313 N N . ALA A 1 170 ? 7.046 3.704 -18.399 1.00 50.28 170 ALA A N 1
ATOM 1314 C CA . ALA A 1 170 ? 7.496 3.901 -17.022 1.00 50.28 170 ALA A CA 1
ATOM 1315 C C . ALA A 1 170 ? 7.113 5.287 -16.466 1.00 50.28 170 ALA A C 1
ATOM 1317 O O . ALA A 1 170 ? 6.700 5.397 -15.311 1.00 50.28 170 ALA A O 1
ATOM 1318 N N . ARG A 1 171 ? 7.175 6.345 -17.287 1.00 51.69 171 ARG A N 1
ATOM 1319 C CA . ARG A 1 171 ? 6.713 7.694 -16.905 1.00 51.69 171 ARG A CA 1
ATOM 1320 C C . ARG A 1 171 ? 5.196 7.763 -16.740 1.00 51.69 171 ARG A C 1
ATOM 1322 O O . ARG A 1 171 ? 4.710 8.361 -15.780 1.00 51.69 171 ARG A O 1
ATOM 1329 N N . ALA A 1 172 ? 4.448 7.123 -17.635 1.00 53.09 172 ALA A N 1
ATOM 1330 C CA . ALA A 1 172 ? 3.000 6.990 -17.520 1.00 53.09 172 ALA A CA 1
ATOM 1331 C C . ALA A 1 172 ? 2.615 6.226 -16.240 1.00 53.09 172 ALA A C 1
ATOM 1333 O O . ALA A 1 172 ? 1.731 6.657 -15.507 1.00 53.09 172 ALA A O 1
ATOM 1334 N N . LEU A 1 173 ? 3.341 5.157 -15.904 1.00 51.75 173 LEU A N 1
ATOM 1335 C CA . LEU A 1 173 ? 3.162 4.391 -14.664 1.00 51.75 173 L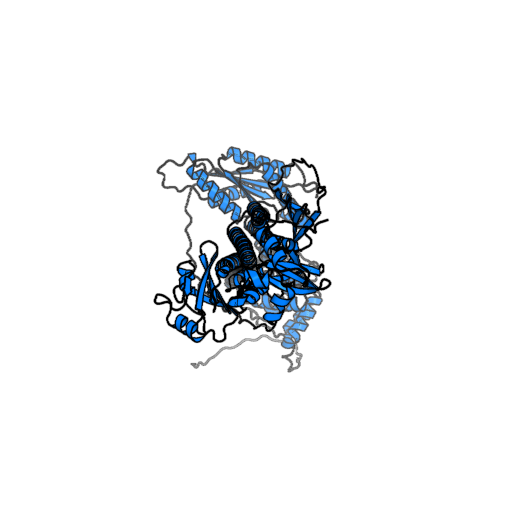EU A CA 1
ATOM 1336 C C . LEU A 1 173 ? 3.430 5.206 -13.393 1.00 51.75 173 LEU A C 1
ATOM 1338 O O . LEU A 1 173 ? 2.841 4.917 -12.354 1.00 51.75 173 LEU A O 1
ATOM 1342 N N . ALA A 1 174 ? 4.317 6.198 -13.466 1.00 45.22 174 ALA A N 1
ATOM 1343 C CA . ALA A 1 174 ? 4.631 7.080 -12.347 1.00 45.22 174 ALA A CA 1
ATOM 1344 C C . ALA A 1 174 ? 3.611 8.219 -12.153 1.00 45.22 174 ALA A C 1
ATOM 1346 O O . ALA A 1 174 ? 3.544 8.769 -11.061 1.00 45.22 174 ALA A O 1
ATOM 1347 N N . SER A 1 175 ? 2.835 8.579 -13.183 1.00 44.72 175 SER A N 1
ATOM 1348 C CA . SER A 1 175 ? 1.996 9.795 -13.199 1.00 44.72 175 SER A CA 1
ATOM 1349 C C . SER A 1 175 ? 0.496 9.542 -13.373 1.00 44.72 175 SER A C 1
ATOM 1351 O O . SER A 1 175 ? -0.323 10.385 -13.011 1.00 44.72 175 SER A O 1
ATOM 1353 N N . ILE A 1 176 ? 0.102 8.395 -13.929 1.00 49.94 176 ILE A N 1
ATOM 1354 C CA . ILE A 1 176 ? -1.295 8.052 -14.192 1.00 49.94 176 ILE A CA 1
ATOM 1355 C C . ILE A 1 176 ? -1.816 7.165 -13.056 1.00 49.94 176 ILE A C 1
ATOM 1357 O O . ILE A 1 176 ? -1.244 6.124 -12.751 1.00 49.94 176 ILE A O 1
ATOM 1361 N N . HIS A 1 177 ? -2.944 7.549 -12.453 1.00 54.25 177 HIS A N 1
ATOM 1362 C CA . HIS A 1 177 ? -3.614 6.763 -11.402 1.00 54.25 177 HIS A CA 1
ATOM 1363 C C . HIS A 1 177 ? -4.787 5.910 -11.924 1.00 54.25 177 HIS A C 1
ATOM 1365 O O . HIS A 1 177 ? -5.391 5.153 -11.166 1.00 54.25 177 HIS A O 1
ATOM 1371 N N . ASN A 1 178 ? -5.128 6.016 -13.214 1.00 61.59 178 ASN A N 1
ATOM 1372 C CA . ASN A 1 178 ? -6.189 5.229 -13.843 1.00 61.59 178 ASN A CA 1
ATOM 1373 C C . ASN A 1 178 ? -5.624 3.954 -14.484 1.00 61.59 178 ASN A C 1
ATOM 1375 O O . ASN A 1 178 ? -4.967 4.007 -15.522 1.00 61.59 178 ASN A O 1
ATOM 1379 N N . LEU A 1 179 ? -5.943 2.806 -13.884 1.00 67.25 179 LEU A N 1
ATOM 1380 C CA . LEU A 1 179 ? -5.479 1.496 -14.331 1.00 67.25 179 LEU A CA 1
ATOM 1381 C C . LEU A 1 179 ? -5.847 1.179 -15.790 1.00 67.25 179 LEU A C 1
ATOM 1383 O O . LEU A 1 179 ? -5.023 0.628 -16.510 1.00 67.25 179 LEU A O 1
ATOM 1387 N N . GLU A 1 180 ? -7.053 1.530 -16.235 1.00 68.38 180 GLU A N 1
ATOM 1388 C CA . GLU A 1 180 ? -7.523 1.221 -17.592 1.00 68.38 180 GLU A CA 1
ATOM 1389 C C . GLU A 1 180 ? -6.710 1.983 -18.646 1.00 68.38 180 GLU A C 1
ATOM 1391 O O . GLU A 1 180 ? -6.233 1.393 -19.612 1.00 68.38 180 GLU A O 1
ATOM 1396 N N . ALA A 1 181 ? -6.448 3.271 -18.399 1.00 64.62 181 ALA A N 1
ATOM 1397 C CA . ALA A 1 181 ? -5.633 4.105 -19.282 1.00 64.62 181 ALA A CA 1
ATOM 1398 C C . ALA A 1 181 ? -4.183 3.603 -19.378 1.00 64.62 181 ALA A C 1
ATOM 1400 O O . ALA A 1 181 ? -3.591 3.599 -20.454 1.00 64.62 181 ALA A O 1
ATOM 1401 N N . ILE A 1 182 ? -3.617 3.139 -18.261 1.00 64.88 182 ILE A N 1
ATOM 1402 C CA . ILE A 1 182 ? -2.261 2.586 -18.237 1.00 64.88 182 ILE A CA 1
ATOM 1403 C C . ILE A 1 182 ? -2.192 1.282 -19.026 1.00 64.88 182 ILE A C 1
ATOM 1405 O O . ILE A 1 182 ? -1.286 1.101 -19.833 1.00 64.88 182 ILE A O 1
ATOM 1409 N N . LEU A 1 183 ? -3.140 0.367 -18.806 1.00 73.38 183 LEU A N 1
ATOM 1410 C CA . LEU A 1 183 ? -3.163 -0.908 -19.519 1.00 73.38 183 LEU A CA 1
ATOM 1411 C C . LEU A 1 183 ? -3.374 -0.711 -21.020 1.00 73.38 183 LEU A C 1
ATOM 1413 O O . LEU A 1 183 ? -2.772 -1.433 -21.808 1.00 73.38 183 LEU A O 1
ATOM 1417 N N . GLN A 1 184 ? -4.156 0.292 -21.416 1.00 75.31 184 GLN A N 1
ATOM 1418 C CA . GLN A 1 184 ? -4.313 0.651 -22.819 1.00 75.31 184 GLN A CA 1
ATOM 1419 C C . GLN A 1 184 ? -2.987 1.127 -23.436 1.00 75.31 184 GLN A C 1
ATOM 1421 O O . GLN A 1 184 ? -2.592 0.624 -24.484 1.00 75.31 184 GLN A O 1
ATOM 1426 N N . LEU A 1 185 ? -2.239 1.991 -22.740 1.00 68.94 185 LEU A N 1
ATOM 1427 C CA . LEU A 1 185 ? -0.901 2.426 -23.167 1.00 68.94 185 LEU A CA 1
ATOM 1428 C C . LEU A 1 185 ? 0.104 1.264 -23.266 1.00 68.94 185 LEU A C 1
ATOM 1430 O O . LEU A 1 185 ? 0.918 1.236 -24.188 1.00 68.94 185 LEU A O 1
ATOM 1434 N N . VAL A 1 186 ? 0.043 0.287 -22.348 1.00 70.19 186 VAL A N 1
ATOM 1435 C CA . VAL A 1 186 ? 0.852 -0.948 -22.427 1.00 70.19 186 VAL A CA 1
ATOM 1436 C C . VAL A 1 186 ? 0.555 -1.689 -23.729 1.00 70.19 186 VAL A C 1
ATOM 1438 O O . VAL A 1 186 ? 1.482 -2.111 -24.417 1.00 70.19 186 VAL A O 1
ATOM 1441 N N . LEU A 1 187 ? -0.726 -1.872 -24.057 1.00 78.56 187 LEU A N 1
ATOM 1442 C CA . LEU A 1 187 ? -1.138 -2.616 -25.244 1.00 78.56 187 LEU A CA 1
ATOM 1443 C C . LEU A 1 187 ? -0.770 -1.876 -26.537 1.00 78.56 187 LEU A C 1
ATOM 1445 O O . LEU A 1 187 ? -0.224 -2.498 -27.449 1.00 78.56 187 LEU A O 1
ATOM 1449 N N . GLU A 1 188 ? -0.995 -0.565 -26.600 1.00 74.75 188 GLU A N 1
ATOM 1450 C CA . GLU A 1 188 ? -0.637 0.273 -27.752 1.00 74.75 188 GLU A CA 1
ATOM 1451 C C . GLU A 1 188 ? 0.880 0.287 -27.993 1.00 74.75 188 GLU A C 1
ATOM 1453 O O . GLU A 1 188 ? 1.332 0.028 -29.107 1.00 74.75 188 GLU A O 1
ATOM 1458 N N . GLY A 1 189 ? 1.683 0.482 -26.941 1.00 66.25 189 GLY A N 1
ATOM 1459 C CA . GLY A 1 189 ? 3.145 0.442 -27.048 1.00 66.25 189 GLY A CA 1
ATOM 1460 C C . GLY A 1 189 ? 3.683 -0.933 -27.457 1.00 66.25 189 GLY A C 1
ATOM 1461 O O . GLY A 1 189 ? 4.706 -1.028 -28.135 1.00 66.25 189 GLY A O 1
ATOM 1462 N N . LEU A 1 190 ? 2.982 -2.006 -27.085 1.00 72.06 190 LEU A N 1
ATOM 1463 C CA . LEU A 1 190 ? 3.324 -3.358 -27.508 1.00 72.06 190 LEU A CA 1
ATOM 1464 C C . LEU A 1 190 ? 3.024 -3.594 -28.995 1.00 72.06 190 LEU A C 1
ATOM 1466 O O . LEU A 1 190 ? 3.804 -4.290 -29.636 1.00 72.06 190 LEU A O 1
ATOM 1470 N N . GLU A 1 191 ? 1.944 -3.031 -29.552 1.00 77.44 191 GLU A N 1
ATOM 1471 C CA . GLU A 1 191 ? 1.554 -3.234 -30.964 1.00 77.44 191 GLU A CA 1
ATOM 1472 C C . GLU A 1 191 ? 2.631 -2.724 -31.927 1.00 77.44 191 GLU A C 1
ATOM 1474 O O . GLU A 1 191 ? 2.932 -3.365 -32.934 1.00 77.44 191 GLU A O 1
ATOM 1479 N N . GLU A 1 192 ? 3.239 -1.583 -31.603 1.00 66.25 192 GLU A N 1
ATOM 1480 C CA . GLU A 1 192 ? 4.268 -0.964 -32.440 1.00 66.25 192 GLU A CA 1
ATOM 1481 C C . GLU A 1 192 ? 5.559 -1.789 -32.528 1.00 66.25 192 GLU A C 1
ATOM 1483 O O . GLU A 1 192 ? 6.271 -1.721 -33.530 1.00 66.25 192 GLU A O 1
ATOM 1488 N N . LEU A 1 193 ? 5.859 -2.572 -31.488 1.00 65.75 193 LEU A N 1
ATOM 1489 C CA . LEU A 1 193 ? 7.080 -3.377 -31.379 1.00 65.75 193 LEU A CA 1
ATOM 1490 C C . LEU A 1 193 ? 6.845 -4.845 -31.744 1.00 65.75 193 LEU A C 1
ATOM 1492 O O . LEU A 1 193 ? 7.729 -5.526 -32.264 1.00 65.75 193 LEU A O 1
ATOM 1496 N N . VAL A 1 194 ? 5.650 -5.343 -31.441 1.00 69.69 194 VAL A N 1
ATOM 1497 C CA . VAL A 1 194 ? 5.238 -6.728 -31.610 1.00 69.69 194 VAL A CA 1
ATOM 1498 C C . VAL A 1 194 ? 3.923 -6.719 -32.383 1.00 69.69 194 VAL A C 1
ATOM 1500 O O . VAL A 1 194 ? 2.866 -6.524 -31.786 1.00 69.69 194 VAL A O 1
ATOM 1503 N N . PRO A 1 195 ? 3.949 -6.981 -33.700 1.00 70.62 195 PRO A N 1
ATOM 1504 C CA . PRO A 1 195 ? 2.726 -7.095 -34.475 1.00 70.62 195 PRO A CA 1
ATOM 1505 C C . PRO A 1 195 ? 1.861 -8.231 -33.917 1.00 70.62 195 PRO A C 1
ATOM 1507 O O . PRO A 1 195 ? 2.302 -9.380 -33.837 1.00 70.62 195 PRO A O 1
ATOM 1510 N N . TYR A 1 196 ? 0.626 -7.920 -33.539 1.00 76.19 196 TYR A N 1
ATOM 1511 C CA . TYR A 1 196 ? -0.365 -8.895 -33.090 1.00 76.19 196 TYR A CA 1
ATOM 1512 C C . TYR A 1 196 ? -1.727 -8.607 -33.721 1.00 76.19 196 TYR A C 1
ATOM 1514 O O . TYR A 1 196 ? -1.977 -7.505 -34.199 1.00 76.19 196 TYR A O 1
ATOM 1522 N N . GLU A 1 197 ? -2.627 -9.590 -33.749 1.00 76.75 197 GLU A N 1
ATOM 1523 C CA . GLU A 1 197 ? -4.017 -9.368 -34.188 1.00 76.75 197 GLU A CA 1
ATOM 1524 C C . GLU A 1 197 ? -4.883 -8.867 -33.034 1.00 76.75 197 GLU A C 1
ATOM 1526 O O . GLU A 1 197 ? -5.724 -7.981 -33.197 1.00 76.75 197 GLU A O 1
ATOM 1531 N N . GLN A 1 198 ? -4.649 -9.425 -31.848 1.00 82.44 198 GLN A N 1
ATOM 1532 C CA . GLN A 1 198 ? -5.367 -9.073 -30.634 1.00 82.44 198 GLN A CA 1
ATOM 1533 C C . GLN A 1 198 ? -4.467 -9.264 -29.416 1.00 82.44 198 GLN A C 1
ATOM 1535 O O . GLN A 1 198 ? -3.724 -10.245 -29.336 1.00 82.44 198 GLN A O 1
ATOM 1540 N N . ALA A 1 199 ? -4.572 -8.355 -28.454 1.00 83.75 199 ALA A N 1
ATOM 1541 C CA . ALA A 1 199 ? -3.953 -8.488 -27.146 1.00 83.75 199 ALA A CA 1
ATOM 1542 C C . ALA A 1 199 ? -4.974 -8.172 -26.048 1.00 83.75 199 ALA A C 1
ATOM 1544 O O . ALA A 1 199 ? -5.779 -7.252 -26.172 1.00 83.75 199 ALA A O 1
ATOM 1545 N N . VAL A 1 200 ? -4.969 -8.966 -24.979 1.00 83.00 200 VAL A N 1
ATOM 1546 C CA . VAL A 1 200 ? -5.949 -8.887 -23.891 1.00 83.00 200 VAL A CA 1
ATOM 1547 C C . VAL A 1 200 ? -5.240 -9.002 -22.551 1.00 83.00 200 VAL A C 1
ATOM 1549 O O . VAL A 1 200 ? -4.471 -9.936 -22.335 1.00 83.00 200 VAL A O 1
ATOM 1552 N N . VAL A 1 201 ? -5.540 -8.095 -21.625 1.00 81.50 201 VAL A N 1
ATOM 1553 C CA . VAL A 1 201 ? -5.062 -8.159 -20.241 1.00 81.50 201 VAL A CA 1
ATOM 1554 C C . VAL A 1 201 ? -6.166 -8.711 -19.348 1.00 81.50 201 VAL A C 1
ATOM 1556 O O . VAL A 1 201 ? -7.266 -8.162 -19.268 1.00 81.50 201 VAL A O 1
ATOM 1559 N N . TYR A 1 202 ? -5.850 -9.782 -18.633 1.00 80.81 202 TYR A N 1
ATOM 1560 C CA . TYR A 1 202 ? -6.685 -10.388 -17.609 1.00 80.81 202 TYR A CA 1
ATOM 1561 C C . TYR A 1 202 ? -6.107 -10.120 -16.225 1.00 80.81 202 TYR A C 1
ATOM 1563 O O . TYR A 1 202 ? -4.904 -10.236 -16.027 1.00 80.81 202 TYR A O 1
ATOM 1571 N N . ILE A 1 203 ? -6.968 -9.821 -15.255 1.00 80.00 203 ILE A N 1
ATOM 1572 C CA . ILE A 1 203 ? -6.610 -9.567 -13.858 1.00 80.00 203 ILE A CA 1
ATOM 1573 C C . ILE A 1 203 ? -7.357 -10.557 -12.960 1.00 80.00 203 ILE A C 1
ATOM 1575 O O . ILE A 1 203 ? -8.572 -10.720 -13.074 1.00 80.00 203 ILE A O 1
ATOM 1579 N N . ALA A 1 204 ? -6.640 -11.206 -12.046 1.00 71.19 204 ALA A N 1
ATOM 1580 C CA . ALA A 1 204 ? -7.177 -12.162 -11.082 1.00 71.19 204 ALA A CA 1
ATOM 1581 C C . ALA A 1 204 ? -7.644 -11.457 -9.798 1.00 71.19 204 ALA A C 1
ATOM 1583 O O . ALA A 1 204 ? -6.823 -10.939 -9.047 1.00 71.19 204 ALA A O 1
ATOM 1584 N N . ASP A 1 205 ? -8.948 -11.429 -9.530 1.00 63.06 205 ASP A N 1
ATOM 1585 C CA . ASP A 1 205 ? -9.578 -10.801 -8.355 1.00 63.06 205 ASP A CA 1
ATOM 1586 C C . ASP A 1 205 ? -10.256 -11.868 -7.460 1.00 63.06 205 ASP A C 1
ATOM 1588 O O . ASP A 1 205 ? -10.399 -13.024 -7.861 1.00 63.06 205 ASP A O 1
ATOM 1592 N N . LYS A 1 206 ? -10.724 -11.510 -6.252 1.00 51.09 206 LYS A N 1
ATOM 1593 C CA . LYS A 1 206 ? -11.402 -12.428 -5.303 1.00 51.09 206 LYS A CA 1
ATOM 1594 C C . LYS A 1 206 ? -12.640 -13.126 -5.892 1.00 51.09 206 LYS A C 1
ATOM 1596 O O . LYS A 1 206 ? -13.070 -14.146 -5.364 1.00 51.09 206 LYS A O 1
ATOM 1601 N N . GLY A 1 207 ? -13.211 -12.583 -6.970 1.00 50.78 207 GLY A N 1
ATOM 1602 C CA . GLY A 1 207 ? -14.337 -13.154 -7.718 1.00 50.78 207 GLY A CA 1
ATOM 1603 C C . GLY A 1 207 ? -13.957 -13.940 -8.980 1.00 50.78 207 GLY A C 1
ATOM 1604 O O . GLY A 1 207 ? -14.852 -14.285 -9.745 1.00 50.78 207 GLY A O 1
ATOM 1605 N N . GLY A 1 208 ? -12.666 -14.187 -9.230 1.00 62.88 208 GLY A N 1
ATOM 1606 C CA . GLY A 1 208 ? -12.159 -14.860 -10.430 1.00 62.88 208 GLY A CA 1
ATOM 1607 C C . GLY A 1 208 ? -11.371 -13.937 -11.366 1.00 62.88 208 GLY A C 1
ATOM 1608 O O . GLY A 1 208 ? -11.015 -12.812 -11.016 1.00 62.88 208 GLY A O 1
ATOM 1609 N N . ILE A 1 209 ? -11.076 -14.428 -12.570 1.00 72.38 209 ILE A N 1
ATOM 1610 C CA . ILE A 1 209 ? -10.299 -13.700 -13.579 1.00 72.38 209 ILE A CA 1
ATOM 1611 C C . ILE A 1 209 ? -11.237 -12.797 -14.387 1.00 72.38 209 ILE A C 1
ATOM 1613 O O . ILE A 1 209 ? -12.201 -13.273 -14.985 1.00 72.38 209 ILE A O 1
ATOM 1617 N N . LYS A 1 210 ? -10.950 -11.495 -14.421 1.00 76.81 210 LYS A N 1
ATOM 1618 C CA . LYS A 1 210 ? -11.699 -10.492 -15.188 1.00 76.81 210 LYS A CA 1
ATOM 1619 C C . LYS A 1 210 ? -10.837 -9.932 -16.310 1.00 76.81 210 LYS A C 1
ATOM 1621 O O . LYS A 1 210 ? -9.627 -9.793 -16.160 1.00 76.81 210 LYS A O 1
ATOM 1626 N N . ARG A 1 211 ? -11.469 -9.584 -17.427 1.00 79.94 211 ARG A N 1
ATOM 1627 C CA . ARG A 1 211 ? -10.820 -8.846 -18.514 1.00 79.94 211 ARG A CA 1
ATOM 1628 C C . ARG A 1 211 ? -10.704 -7.380 -18.108 1.00 79.94 211 ARG A C 1
ATOM 1630 O O . ARG A 1 211 ? -11.705 -6.801 -17.698 1.00 79.94 211 ARG A O 1
ATOM 1637 N N . ALA A 1 212 ? -9.502 -6.825 -18.181 1.00 74.31 212 ALA A N 1
ATOM 1638 C CA . ALA A 1 212 ? -9.203 -5.474 -17.717 1.00 74.31 212 ALA A CA 1
ATOM 1639 C C . ALA A 1 212 ? -8.904 -4.492 -18.854 1.00 74.31 212 ALA A C 1
ATOM 1641 O O . ALA A 1 212 ? -9.228 -3.321 -18.720 1.00 74.31 212 ALA A O 1
ATOM 1642 N N . ALA A 1 213 ? -8.312 -4.963 -19.953 1.00 80.31 213 ALA A N 1
ATOM 1643 C CA . ALA A 1 213 ? -8.072 -4.173 -21.159 1.00 80.31 213 ALA A CA 1
ATOM 1644 C C . ALA A 1 213 ? -7.980 -5.091 -22.384 1.00 80.31 213 ALA A C 1
ATOM 1646 O O . ALA A 1 213 ? -7.658 -6.278 -22.255 1.00 80.31 213 ALA A O 1
ATOM 1647 N N . GLU A 1 214 ? -8.265 -4.551 -23.564 1.00 84.81 214 GLU A N 1
ATOM 1648 C CA . GLU A 1 214 ? -8.256 -5.278 -24.832 1.00 84.81 214 GLU A CA 1
ATOM 1649 C C . GLU A 1 214 ? -7.913 -4.328 -25.980 1.00 84.81 214 GLU A C 1
ATOM 1651 O O . GLU A 1 214 ? -8.458 -3.231 -26.066 1.00 84.81 214 GLU A O 1
ATOM 1656 N N . HIS A 1 215 ? -7.027 -4.772 -26.871 1.00 82.56 215 HIS A N 1
ATOM 1657 C CA . HIS A 1 215 ? -6.604 -4.014 -28.042 1.00 82.56 215 HIS A CA 1
ATOM 1658 C C . HIS A 1 215 ? -6.608 -4.892 -29.288 1.00 82.56 215 HIS A C 1
ATOM 1660 O O . HIS A 1 215 ? -6.127 -6.029 -29.270 1.00 82.56 215 HIS A O 1
ATOM 1666 N N . HIS A 1 216 ? -7.142 -4.350 -30.378 1.00 79.88 216 HIS A N 1
ATOM 1667 C CA . HIS A 1 216 ? -7.165 -4.986 -31.691 1.00 79.88 216 HIS A CA 1
ATOM 1668 C C . HIS A 1 216 ? -6.309 -4.171 -32.646 1.00 79.88 216 HIS A C 1
ATOM 1670 O O . HIS A 1 216 ? -6.537 -2.966 -32.783 1.00 79.88 216 HIS A O 1
ATOM 1676 N N . SER A 1 217 ? -5.376 -4.819 -33.345 1.00 66.12 217 SER A N 1
ATOM 1677 C CA . SER A 1 217 ? -4.591 -4.090 -34.335 1.00 66.12 217 SER A CA 1
ATOM 1678 C C . SER A 1 217 ? -5.462 -3.675 -35.516 1.00 66.12 217 SER A C 1
ATOM 1680 O O . SER A 1 217 ? -6.369 -4.387 -35.960 1.00 66.12 217 SER A O 1
ATOM 1682 N N . ASN A 1 218 ? -5.175 -2.503 -36.080 1.00 53.81 218 ASN A N 1
ATOM 1683 C CA . ASN A 1 218 ? -5.877 -2.013 -37.271 1.00 53.81 218 ASN A CA 1
ATOM 1684 C C . ASN A 1 218 ? -5.541 -2.826 -38.543 1.00 53.81 218 ASN A C 1
ATOM 1686 O O . ASN A 1 218 ? -6.109 -2.583 -39.617 1.00 53.81 218 ASN A O 1
ATOM 1690 N N . ALA A 1 219 ? -4.650 -3.816 -38.447 1.00 46.28 219 ALA A N 1
ATOM 1691 C CA . ALA A 1 219 ? -4.295 -4.729 -39.521 1.00 46.28 219 ALA A CA 1
ATOM 1692 C C . ALA A 1 219 ? -5.382 -5.810 -39.704 1.00 46.28 219 ALA A C 1
ATOM 1694 O O . ALA A 1 219 ? -5.231 -6.951 -39.294 1.00 46.28 219 ALA A O 1
ATOM 1695 N N . ARG A 1 220 ? -6.453 -5.429 -40.419 1.00 36.50 220 ARG A N 1
ATOM 1696 C CA . ARG A 1 220 ? -7.660 -6.207 -40.793 1.00 36.50 220 ARG A CA 1
ATOM 1697 C C . ARG A 1 220 ? -8.765 -6.224 -39.733 1.00 36.50 220 ARG A C 1
ATOM 1699 O O . ARG A 1 220 ? -8.919 -7.162 -38.962 1.00 36.50 220 ARG A O 1
ATOM 1706 N N . LYS A 1 221 ? -9.659 -5.235 -39.846 1.00 27.44 221 LYS A N 1
ATOM 1707 C CA . LYS A 1 221 ? -11.032 -5.283 -39.318 1.00 27.44 221 LYS A CA 1
ATOM 1708 C C . LYS A 1 221 ? -11.756 -6.551 -39.799 1.00 27.44 221 LYS A C 1
ATOM 1710 O O . LYS A 1 221 ? -12.363 -6.544 -40.867 1.00 27.44 221 LYS A O 1
ATOM 1715 N N . PHE A 1 222 ? -11.750 -7.609 -38.999 1.00 31.92 222 PHE A N 1
ATOM 1716 C CA . PHE A 1 222 ? -12.831 -8.589 -38.992 1.00 31.92 222 PHE A CA 1
ATOM 1717 C C . PHE A 1 222 ? -13.674 -8.332 -37.749 1.00 31.92 222 PHE A C 1
ATOM 1719 O O . PHE A 1 222 ? -13.227 -8.536 -36.626 1.00 31.92 222 PHE A O 1
ATOM 1726 N N . SER A 1 223 ? -14.897 -7.840 -37.951 1.00 24.72 223 SER A N 1
ATOM 1727 C CA . SER A 1 223 ? -15.875 -7.743 -36.875 1.00 24.72 223 SER A CA 1
ATOM 1728 C C . SER A 1 223 ? -16.364 -9.146 -36.530 1.00 24.72 223 SER A C 1
ATOM 1730 O O . SER A 1 223 ? -17.040 -9.776 -37.345 1.00 24.72 223 SER A O 1
ATOM 1732 N N . TYR A 1 224 ? -16.087 -9.612 -35.319 1.00 30.84 224 TYR A N 1
ATOM 1733 C CA . TYR A 1 224 ? -16.875 -10.671 -34.705 1.00 30.84 224 TYR A CA 1
ATOM 1734 C C . TYR A 1 224 ? -17.538 -10.104 -33.454 1.00 30.84 224 TYR A C 1
ATOM 1736 O O . TYR A 1 224 ? -16.865 -9.645 -32.537 1.00 30.84 224 TYR A O 1
ATOM 1744 N N . SER A 1 225 ? -18.870 -10.135 -33.415 1.00 27.92 225 SER A N 1
ATOM 1745 C CA . SER A 1 225 ? -19.595 -10.071 -32.147 1.00 27.92 225 SER A CA 1
ATOM 1746 C C . SER A 1 225 ? -19.440 -11.422 -31.460 1.00 27.92 225 SER A C 1
ATOM 1748 O O . SER A 1 225 ? -19.867 -12.434 -32.013 1.00 27.92 225 SER A O 1
ATOM 1750 N N . LEU A 1 226 ? -18.860 -11.442 -30.262 1.00 30.47 226 LEU A N 1
ATOM 1751 C CA . LEU A 1 226 ? -18.868 -12.622 -29.403 1.00 30.47 226 LEU A CA 1
ATOM 1752 C C . LEU A 1 226 ? -19.592 -12.308 -28.090 1.00 30.47 226 LEU A C 1
ATOM 1754 O O . LEU A 1 226 ? -19.121 -11.469 -27.320 1.00 30.47 226 LEU A O 1
ATOM 1758 N N . PRO A 1 227 ? -20.711 -12.992 -27.810 1.00 31.42 227 PRO A N 1
ATOM 1759 C CA . PRO A 1 227 ? -21.131 -13.283 -26.456 1.00 31.42 227 PRO A CA 1
ATOM 1760 C C . PRO A 1 227 ? -20.333 -14.488 -25.926 1.00 31.42 227 PRO A C 1
ATOM 1762 O O . PRO A 1 227 ? -20.199 -15.499 -26.606 1.00 31.42 227 PRO A O 1
ATOM 1765 N N . ASP A 1 228 ? -19.845 -14.355 -24.696 1.00 36.38 228 ASP A N 1
ATOM 1766 C CA . ASP A 1 228 ? -19.367 -15.409 -23.793 1.00 36.38 228 ASP A CA 1
ATOM 1767 C C . ASP A 1 228 ? -18.119 -16.266 -24.145 1.00 36.38 228 ASP A C 1
ATOM 1769 O O . ASP A 1 228 ? -18.072 -17.060 -25.078 1.00 36.38 228 ASP A O 1
ATOM 1773 N N . THR A 1 229 ? -17.112 -16.113 -23.274 1.00 37.97 229 THR A N 1
ATOM 1774 C CA . THR A 1 229 ? -16.137 -17.095 -22.735 1.00 37.97 229 THR A CA 1
ATOM 1775 C C . THR A 1 229 ? -15.338 -18.082 -23.611 1.00 37.97 229 THR A C 1
ATOM 1777 O O . THR A 1 229 ? -14.462 -18.743 -23.054 1.00 37.97 229 THR A O 1
ATOM 1780 N N . SER A 1 230 ? -15.476 -18.156 -24.937 1.00 40.31 230 SER A N 1
ATOM 1781 C CA . SER A 1 230 ? -14.587 -18.998 -25.769 1.00 40.31 230 SER A CA 1
ATOM 1782 C C . SER A 1 230 ? -13.638 -18.179 -26.652 1.00 40.31 230 SER A C 1
ATOM 1784 O O . SER A 1 230 ? -14.084 -17.487 -27.566 1.00 40.31 230 SER A O 1
ATOM 1786 N N . LEU A 1 231 ? -12.326 -18.277 -26.392 1.00 44.69 231 LEU A N 1
ATOM 1787 C CA . LEU A 1 231 ? -11.264 -17.648 -27.194 1.00 44.69 231 LEU A CA 1
ATOM 1788 C C . LEU A 1 231 ? -11.322 -18.124 -28.668 1.00 44.69 231 LEU A C 1
ATOM 1790 O O . LEU A 1 231 ? -11.463 -19.328 -28.908 1.00 44.69 231 LEU A O 1
ATOM 1794 N N . PRO A 1 232 ? -11.191 -17.226 -29.666 1.00 43.97 232 PRO A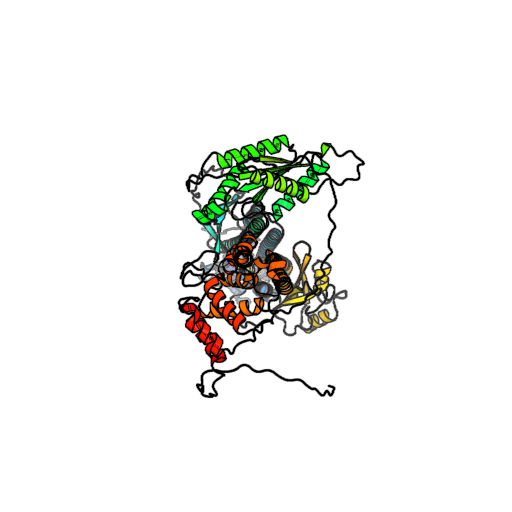 N 1
ATOM 1795 C CA . PRO A 1 232 ? -11.163 -17.597 -31.082 1.00 43.97 232 PRO A CA 1
ATOM 1796 C C . PRO A 1 232 ? -9.895 -18.393 -31.449 1.00 43.97 232 PRO A C 1
ATOM 1798 O O . PRO A 1 232 ? -8.839 -18.243 -30.830 1.00 43.97 232 PRO A O 1
ATOM 1801 N N . LYS A 1 233 ? -9.999 -19.263 -32.467 1.00 43.12 233 LYS A N 1
ATOM 1802 C CA . LYS A 1 233 ? -8.928 -20.170 -32.926 1.00 43.12 233 LYS A CA 1
ATOM 1803 C C . LYS A 1 233 ? -7.793 -19.413 -33.644 1.00 43.12 233 LYS A C 1
ATOM 1805 O O . LYS A 1 233 ? -7.813 -19.289 -34.864 1.00 43.12 233 LYS A O 1
ATOM 1810 N N . GLY A 1 234 ? -6.794 -18.988 -32.871 1.00 53.00 234 GLY A N 1
ATOM 1811 C CA . GLY A 1 234 ? -5.454 -18.536 -33.277 1.00 53.00 234 GLY A CA 1
ATOM 1812 C C . GLY A 1 234 ? -4.403 -19.045 -32.274 1.00 53.00 234 GLY A C 1
ATOM 1813 O O . GLY A 1 234 ? -4.773 -19.607 -31.240 1.00 53.00 234 GLY A O 1
ATOM 1814 N N . ALA A 1 235 ? -3.102 -18.910 -32.556 1.00 62.09 235 ALA A N 1
ATOM 1815 C CA . ALA A 1 235 ? -2.061 -19.283 -31.592 1.00 62.09 235 ALA A CA 1
ATOM 1816 C C . ALA A 1 235 ? -1.965 -18.200 -30.504 1.00 62.09 235 ALA A C 1
ATOM 1818 O O . ALA A 1 235 ? -1.365 -17.146 -30.713 1.00 62.09 235 ALA A O 1
ATOM 1819 N N . TRP A 1 236 ? -2.605 -18.446 -29.361 1.00 72.75 236 TRP A N 1
ATOM 1820 C CA . TRP A 1 236 ? -2.526 -17.578 -28.189 1.00 72.75 236 TRP A CA 1
ATOM 1821 C C . TRP A 1 236 ? -1.280 -17.896 -27.369 1.00 72.75 236 TRP A C 1
ATOM 1823 O O . TRP A 1 236 ? -1.013 -19.060 -27.062 1.00 72.75 236 TRP A O 1
ATOM 1833 N N . VAL A 1 237 ? -0.557 -16.858 -26.961 1.00 76.38 237 VAL A N 1
ATOM 1834 C CA . VAL A 1 237 ? 0.524 -16.962 -25.977 1.00 76.38 237 VAL A CA 1
ATOM 1835 C C . VAL A 1 237 ? 0.181 -16.069 -24.795 1.00 76.38 237 VAL A C 1
ATOM 1837 O O . VAL A 1 237 ? -0.151 -14.898 -24.969 1.00 76.38 237 VAL A O 1
ATOM 1840 N N . ALA A 1 238 ? 0.226 -16.648 -23.598 1.00 77.75 238 ALA A N 1
ATOM 1841 C CA . ALA A 1 238 ? -0.069 -15.959 -22.352 1.00 77.75 238 ALA A CA 1
ATOM 1842 C C . ALA A 1 238 ? 1.222 -15.701 -21.571 1.00 77.75 238 ALA A C 1
ATOM 1844 O O . ALA A 1 238 ? 2.039 -16.604 -21.393 1.00 77.75 238 ALA A O 1
ATOM 1845 N N . PHE A 1 239 ? 1.359 -14.477 -21.080 1.00 78.56 239 PHE A N 1
ATOM 1846 C CA . PHE A 1 239 ? 2.460 -14.003 -20.257 1.00 78.56 239 PHE A CA 1
ATOM 1847 C C . PHE A 1 239 ? 1.919 -13.700 -18.857 1.00 78.56 239 PHE A C 1
ATOM 1849 O O . PHE A 1 239 ? 0.964 -12.926 -18.738 1.00 78.56 239 PHE A O 1
ATOM 1856 N N . PRO A 1 240 ? 2.457 -14.316 -17.793 1.00 73.38 240 PRO A N 1
ATOM 1857 C CA . PRO A 1 240 ? 1.965 -14.083 -16.443 1.00 73.38 240 PRO A CA 1
ATOM 1858 C C . PRO A 1 240 ? 2.337 -12.672 -15.966 1.00 73.38 240 PRO A C 1
ATOM 1860 O O . PRO A 1 240 ? 3.437 -12.179 -16.207 1.00 73.38 240 PRO A O 1
ATOM 1863 N N . LEU A 1 241 ? 1.399 -12.012 -15.286 1.00 76.38 241 LEU A N 1
ATOM 1864 C CA . LEU A 1 241 ? 1.601 -10.708 -14.653 1.00 76.38 241 LEU A CA 1
ATOM 1865 C C . LEU A 1 241 ? 1.997 -10.951 -13.197 1.00 76.38 241 LEU A C 1
ATOM 1867 O O . LEU A 1 241 ? 1.129 -11.090 -12.335 1.00 76.38 241 LEU A O 1
ATOM 1871 N N . GLU A 1 242 ? 3.291 -11.072 -12.923 1.00 65.19 242 GLU A N 1
ATOM 1872 C CA . GLU A 1 242 ? 3.793 -11.512 -11.615 1.00 65.19 242 GLU A CA 1
ATOM 1873 C C . GLU A 1 242 ? 4.271 -10.351 -10.739 1.00 65.19 242 GLU A C 1
ATOM 1875 O O . GLU A 1 242 ? 4.919 -9.412 -11.202 1.00 65.19 242 GLU A O 1
ATOM 1880 N N . ARG A 1 243 ? 3.968 -10.441 -9.440 1.00 59.12 243 ARG A N 1
ATOM 1881 C CA . ARG A 1 243 ? 4.453 -9.535 -8.398 1.00 59.12 243 ARG A CA 1
ATOM 1882 C C . ARG A 1 243 ? 4.957 -10.361 -7.213 1.00 59.12 243 ARG A C 1
ATOM 1884 O O . ARG A 1 243 ? 4.190 -10.729 -6.327 1.00 59.12 243 ARG A O 1
ATOM 1891 N N . GLY A 1 244 ? 6.252 -10.674 -7.191 1.00 58.19 244 GLY A N 1
ATOM 1892 C CA . GLY A 1 244 ? 6.802 -11.595 -6.191 1.00 58.19 244 GLY A CA 1
ATOM 1893 C C . GLY A 1 244 ? 6.234 -13.009 -6.388 1.00 58.19 244 GLY A C 1
ATOM 1894 O O . GLY A 1 244 ? 6.277 -13.498 -7.512 1.00 58.19 244 GLY A O 1
ATOM 1895 N N . PRO A 1 245 ? 5.711 -13.682 -5.346 1.00 52.62 245 PRO A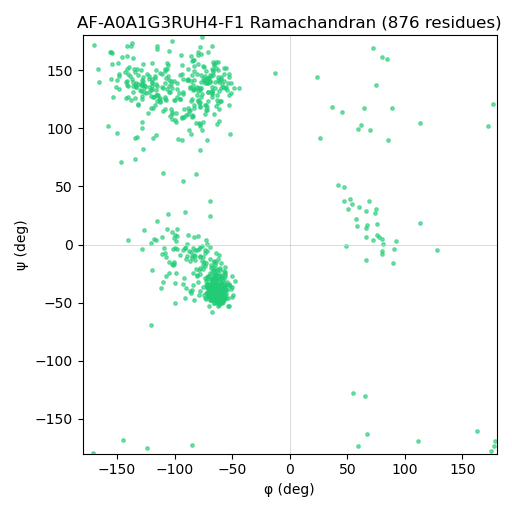 N 1
ATOM 1896 C CA . PRO A 1 245 ? 5.083 -14.998 -5.491 1.00 52.62 245 PRO A CA 1
ATOM 1897 C C . PRO A 1 245 ? 3.654 -14.940 -6.062 1.00 52.62 245 PRO A C 1
ATOM 1899 O O . PRO A 1 245 ? 3.086 -15.987 -6.370 1.00 52.62 245 PRO A O 1
ATOM 1902 N N . ASP A 1 246 ? 3.060 -13.748 -6.178 1.00 55.41 246 ASP A N 1
ATOM 1903 C CA . ASP A 1 246 ? 1.657 -13.585 -6.544 1.00 55.41 246 ASP A CA 1
ATOM 1904 C C . ASP A 1 246 ? 1.491 -13.344 -8.051 1.00 55.41 246 ASP A C 1
ATOM 1906 O O . ASP A 1 246 ? 2.029 -12.388 -8.617 1.00 55.41 246 ASP A O 1
ATOM 1910 N N . THR A 1 247 ? 0.673 -14.168 -8.708 1.00 76.88 247 THR A N 1
ATOM 1911 C CA . THR A 1 247 ? 0.223 -13.923 -10.085 1.00 76.88 247 THR A CA 1
ATOM 1912 C C . THR A 1 247 ? -1.004 -13.010 -10.066 1.00 76.88 247 THR A C 1
ATOM 1914 O O . THR A 1 247 ? -2.097 -13.407 -9.661 1.00 76.88 247 THR A O 1
ATOM 1917 N N . LEU A 1 248 ? -0.837 -11.770 -10.524 1.00 73.25 248 LEU A N 1
ATOM 1918 C CA . LEU A 1 248 ? -1.896 -10.760 -10.585 1.00 73.25 248 LEU A CA 1
ATOM 1919 C C . LEU A 1 248 ? -2.850 -10.969 -11.767 1.00 73.25 248 LEU A C 1
ATOM 1921 O O . LEU A 1 248 ? -3.961 -10.436 -11.746 1.00 73.25 248 LEU A O 1
ATOM 1925 N N . GLY A 1 249 ? -2.433 -11.712 -12.795 1.00 81.88 249 GLY A N 1
ATOM 1926 C CA . GLY A 1 249 ? -3.190 -11.882 -14.030 1.00 81.88 249 GLY A CA 1
ATOM 1927 C C . GLY A 1 249 ? -2.355 -12.407 -15.199 1.00 81.88 249 GLY A C 1
ATOM 1928 O O . GLY A 1 249 ? -1.279 -12.963 -14.990 1.00 81.88 249 GLY A O 1
ATOM 1929 N N . PHE A 1 250 ? -2.845 -12.211 -16.425 1.00 83.12 250 PHE A N 1
ATOM 1930 C CA . PHE A 1 250 ? -2.181 -12.643 -17.659 1.00 83.12 250 PHE A CA 1
ATOM 1931 C C . PHE A 1 250 ? -2.318 -11.594 -18.767 1.00 83.12 250 PHE A C 1
ATOM 1933 O O . PHE A 1 250 ? -3.409 -11.077 -18.994 1.00 83.12 250 PHE A O 1
ATOM 1940 N N . LEU A 1 251 ? -1.235 -11.325 -19.495 1.00 83.06 251 LEU A N 1
ATOM 1941 C CA . LEU A 1 251 ? -1.263 -10.669 -20.801 1.00 83.06 251 LEU A CA 1
ATOM 1942 C C . LEU A 1 251 ? -1.332 -11.754 -21.881 1.00 83.06 251 LEU A C 1
ATOM 1944 O O . LEU A 1 251 ? -0.413 -12.554 -22.024 1.00 83.06 251 LEU A O 1
ATOM 1948 N N . CYS A 1 252 ? -2.415 -11.790 -22.643 1.00 84.69 252 CYS A N 1
ATOM 1949 C CA . CYS A 1 252 ? -2.657 -12.773 -23.692 1.00 84.69 252 CYS A CA 1
ATOM 1950 C C . CYS A 1 252 ? -2.521 -12.109 -25.062 1.00 84.69 252 CYS A C 1
ATOM 1952 O O . CYS A 1 252 ? -3.222 -11.141 -25.336 1.00 84.69 252 CYS A O 1
ATOM 1954 N N . ILE A 1 253 ? -1.665 -12.647 -25.929 1.00 83.50 253 ILE A N 1
ATOM 1955 C CA . ILE A 1 253 ? -1.406 -12.115 -27.273 1.00 83.50 253 ILE A CA 1
ATOM 1956 C C . ILE A 1 253 ? -1.766 -13.174 -28.313 1.00 83.50 253 ILE A C 1
ATOM 1958 O O . ILE A 1 253 ? -1.369 -14.335 -28.186 1.00 83.50 253 ILE A O 1
ATOM 1962 N N . MET A 1 254 ? -2.490 -12.766 -29.353 1.00 80.62 254 MET A N 1
ATOM 1963 C CA . MET A 1 254 ? -2.841 -13.589 -30.505 1.00 80.62 254 MET A CA 1
ATOM 1964 C C . MET A 1 254 ? -2.054 -13.153 -31.742 1.00 80.62 254 MET A C 1
ATOM 1966 O O . MET A 1 254 ? -2.090 -11.985 -32.139 1.00 80.62 254 MET A O 1
ATOM 1970 N N . ARG A 1 255 ? -1.378 -14.115 -32.377 1.00 74.44 255 ARG A N 1
ATOM 1971 C CA . ARG A 1 255 ? -0.593 -13.918 -33.603 1.00 74.44 255 ARG A CA 1
ATOM 1972 C C . ARG A 1 255 ? -0.902 -14.990 -34.647 1.00 74.44 255 ARG A C 1
ATOM 1974 O O . ARG A 1 255 ? -1.254 -16.121 -34.304 1.00 74.44 255 ARG A O 1
ATOM 1981 N N . THR A 1 256 ? -0.756 -14.633 -35.923 1.00 62.12 256 THR A N 1
ATOM 1982 C CA . THR A 1 256 ? -0.934 -15.544 -37.069 1.00 62.12 256 THR A CA 1
ATOM 1983 C C . THR A 1 256 ? 0.374 -16.078 -37.647 1.00 62.12 256 THR A C 1
ATOM 1985 O O . THR A 1 256 ? 0.351 -17.069 -38.380 1.00 62.12 256 THR A O 1
ATOM 1988 N N . ASP A 1 257 ? 1.516 -15.484 -37.303 1.00 61.22 257 ASP A N 1
ATOM 1989 C CA . ASP A 1 257 ? 2.835 -15.940 -37.724 1.00 61.22 257 ASP A CA 1
ATOM 1990 C C . ASP A 1 257 ? 3.433 -16.980 -36.760 1.00 61.22 257 ASP A C 1
ATOM 1992 O O . ASP A 1 257 ? 3.279 -16.919 -35.541 1.00 61.22 257 ASP A O 1
ATOM 1996 N N . ARG A 1 258 ? 4.116 -17.985 -37.324 1.00 53.09 258 ARG A N 1
ATOM 1997 C CA . ARG A 1 258 ? 4.819 -19.041 -36.574 1.00 53.09 258 ARG A CA 1
ATOM 1998 C C . ARG A 1 258 ? 6.281 -18.661 -36.355 1.00 53.09 258 ARG A C 1
ATOM 2000 O O . ARG A 1 258 ? 7.176 -19.387 -36.771 1.00 53.09 258 ARG A O 1
ATOM 2007 N N . ASP A 1 259 ? 6.518 -17.488 -35.781 1.00 52.91 259 ASP A N 1
ATOM 2008 C CA . ASP A 1 259 ? 7.878 -17.049 -35.479 1.00 52.91 259 ASP A CA 1
ATOM 2009 C C . ASP A 1 259 ? 8.414 -17.803 -34.244 1.00 52.91 259 ASP A C 1
ATOM 2011 O O . ASP A 1 259 ? 7.971 -17.582 -33.110 1.00 52.91 259 ASP A O 1
ATOM 2015 N N . GLU A 1 260 ? 9.323 -18.756 -34.488 1.00 48.59 260 GLU A N 1
ATOM 2016 C CA . GLU A 1 260 ? 9.908 -19.666 -33.488 1.00 48.59 260 GLU A CA 1
ATOM 2017 C C . GLU A 1 260 ? 11.154 -19.089 -32.789 1.00 48.59 260 GLU A C 1
ATOM 2019 O O . GLU A 1 260 ? 11.639 -19.681 -31.826 1.00 48.59 260 GLU A O 1
ATOM 2024 N N . THR A 1 261 ? 11.643 -17.919 -33.219 1.00 52.66 261 THR A N 1
ATOM 2025 C CA . THR A 1 261 ? 12.875 -17.272 -32.714 1.00 52.66 261 THR A CA 1
ATOM 2026 C C . THR A 1 261 ? 12.820 -16.896 -31.227 1.00 52.66 261 THR A C 1
ATOM 2028 O O . THR A 1 261 ? 13.851 -16.822 -30.565 1.00 52.66 261 THR A O 1
ATOM 2031 N N . GLY A 1 262 ? 11.618 -16.704 -30.667 1.00 55.41 262 GLY A N 1
ATOM 2032 C CA . GLY A 1 262 ? 11.395 -16.489 -29.231 1.00 55.41 262 GLY A CA 1
ATOM 2033 C C . GLY A 1 262 ? 11.658 -15.067 -28.716 1.00 55.41 262 GLY A C 1
ATOM 2034 O O . GLY A 1 262 ? 11.335 -14.785 -27.566 1.00 55.41 262 GLY A O 1
ATOM 2035 N N . GLU A 1 263 ? 12.163 -14.147 -29.534 1.00 52.94 263 GLU A N 1
ATOM 2036 C CA . GLU A 1 263 ? 12.556 -12.797 -29.092 1.00 52.94 263 GLU A CA 1
ATOM 2037 C C . GLU A 1 263 ? 11.363 -11.866 -28.833 1.00 52.94 263 GLU A C 1
ATOM 2039 O O . GLU A 1 263 ? 11.342 -11.127 -27.850 1.00 52.94 263 GLU A O 1
ATOM 2044 N N . TRP A 1 264 ? 10.298 -11.959 -29.633 1.00 67.25 264 TRP A N 1
ATOM 2045 C CA . TRP A 1 264 ? 9.065 -11.207 -29.371 1.00 67.25 264 TRP A CA 1
ATOM 2046 C C . TRP A 1 264 ? 8.427 -11.580 -28.025 1.00 67.25 264 TRP A C 1
ATOM 2048 O O . TRP A 1 264 ? 7.746 -10.755 -27.415 1.00 67.25 264 TRP A O 1
ATOM 2058 N N . LYS A 1 265 ? 8.668 -12.812 -27.545 1.00 65.56 265 LYS A N 1
ATOM 2059 C CA . LYS A 1 265 ? 8.226 -13.253 -26.219 1.00 65.56 265 LYS A CA 1
ATOM 2060 C C . LYS A 1 265 ? 8.949 -12.469 -25.130 1.00 65.56 265 LYS A C 1
ATOM 2062 O O . LYS A 1 265 ? 8.309 -12.096 -24.161 1.00 65.56 265 LYS A O 1
ATOM 2067 N N . GLN A 1 266 ? 10.230 -12.143 -25.309 1.00 57.66 266 GLN A N 1
ATOM 2068 C CA . GLN A 1 266 ? 10.983 -11.326 -24.351 1.00 57.66 266 GLN A CA 1
ATOM 2069 C C . GLN A 1 266 ? 10.448 -9.890 -24.287 1.00 57.66 266 GLN A C 1
ATOM 2071 O O . GLN A 1 266 ? 10.305 -9.334 -23.198 1.00 57.66 266 GLN A O 1
ATOM 2076 N N . ILE A 1 267 ? 10.087 -9.305 -25.436 1.00 59.31 267 ILE A N 1
ATOM 2077 C CA . ILE A 1 267 ? 9.445 -7.982 -25.480 1.00 59.31 267 ILE A CA 1
ATOM 2078 C C . ILE A 1 267 ? 8.088 -8.045 -24.767 1.00 59.31 267 ILE A C 1
ATOM 2080 O O . ILE A 1 267 ? 7.832 -7.261 -23.856 1.00 59.31 267 ILE A O 1
ATOM 2084 N N . ALA A 1 268 ? 7.244 -9.021 -25.108 1.00 65.50 268 ALA A N 1
ATOM 2085 C CA . ALA A 1 268 ? 5.948 -9.218 -24.464 1.00 65.50 268 ALA A CA 1
ATOM 2086 C C . ALA A 1 268 ? 6.056 -9.474 -22.946 1.00 65.50 268 ALA A C 1
ATOM 2088 O O . ALA A 1 268 ? 5.260 -8.931 -22.183 1.00 65.50 268 ALA A O 1
ATOM 2089 N N . GLU A 1 269 ? 7.063 -10.225 -22.489 1.00 65.25 269 GLU A N 1
ATOM 2090 C CA . GLU A 1 269 ? 7.374 -10.423 -21.066 1.00 65.25 269 GLU A CA 1
ATOM 2091 C C . GLU A 1 269 ? 7.746 -9.110 -20.367 1.00 65.25 269 GLU A C 1
ATOM 2093 O O . GLU A 1 269 ? 7.329 -8.882 -19.233 1.00 65.25 269 GLU A O 1
ATOM 2098 N N . SER A 1 270 ? 8.496 -8.225 -21.032 1.00 58.47 270 SER A N 1
ATOM 2099 C CA . SER A 1 270 ? 8.836 -6.903 -20.490 1.00 58.47 270 SER A CA 1
ATOM 2100 C C . SER A 1 270 ? 7.591 -6.033 -20.301 1.00 58.47 270 SER A C 1
ATOM 2102 O O . SER A 1 270 ? 7.401 -5.430 -19.247 1.00 58.47 270 SER A O 1
ATOM 2104 N N . PHE A 1 271 ? 6.698 -6.000 -21.294 1.00 68.06 271 PHE A N 1
ATOM 2105 C CA . PHE A 1 271 ? 5.418 -5.292 -21.185 1.00 68.06 271 PHE A CA 1
ATOM 2106 C C . PHE A 1 271 ? 4.491 -5.921 -20.133 1.00 68.06 271 PHE A C 1
ATOM 2108 O O . PHE A 1 271 ? 3.828 -5.192 -19.393 1.00 68.06 271 PHE A O 1
ATOM 2115 N N . ALA A 1 272 ? 4.486 -7.251 -20.002 1.00 66.56 272 ALA A N 1
ATOM 2116 C CA . ALA A 1 272 ? 3.772 -7.960 -18.942 1.00 66.56 272 ALA A CA 1
ATOM 2117 C C . ALA A 1 272 ? 4.291 -7.573 -17.544 1.00 66.56 272 ALA A C 1
ATOM 2119 O O . ALA A 1 272 ? 3.492 -7.303 -16.647 1.00 66.56 272 ALA A O 1
ATOM 2120 N N . ALA A 1 273 ? 5.610 -7.464 -17.359 1.00 60.88 273 ALA A N 1
ATOM 2121 C CA . ALA A 1 273 ? 6.206 -7.013 -16.100 1.00 60.88 273 ALA A CA 1
ATOM 2122 C C . ALA A 1 273 ? 5.807 -5.564 -15.760 1.00 60.88 273 ALA A C 1
ATOM 2124 O O . ALA A 1 273 ? 5.388 -5.279 -14.635 1.00 60.88 273 ALA A O 1
ATOM 2125 N N . SER A 1 274 ? 5.849 -4.658 -16.740 1.00 64.25 274 SER A N 1
ATOM 2126 C CA . SER A 1 274 ? 5.416 -3.266 -16.565 1.00 64.25 274 SER A CA 1
ATOM 2127 C C . SER A 1 274 ? 3.922 -3.153 -16.230 1.00 64.25 274 SER A C 1
ATOM 2129 O O . SER A 1 274 ? 3.537 -2.405 -15.328 1.00 64.25 274 SER A O 1
ATOM 2131 N N . ALA A 1 275 ? 3.070 -3.956 -16.875 1.00 68.56 275 ALA A N 1
ATOM 2132 C CA . ALA A 1 275 ? 1.650 -4.048 -16.537 1.00 68.56 275 ALA A CA 1
ATOM 2133 C C . ALA A 1 275 ? 1.415 -4.616 -15.127 1.00 68.56 275 ALA A C 1
ATOM 2135 O O . ALA A 1 275 ? 0.541 -4.131 -14.407 1.00 68.56 275 ALA A O 1
ATOM 2136 N N . ALA A 1 276 ? 2.203 -5.604 -14.694 1.00 66.25 276 ALA A N 1
ATOM 2137 C CA . ALA A 1 276 ? 2.115 -6.158 -13.344 1.00 66.25 276 ALA A CA 1
ATOM 2138 C C . ALA A 1 276 ? 2.421 -5.099 -12.268 1.00 66.25 276 ALA A C 1
ATOM 2140 O O . ALA A 1 276 ? 1.710 -5.022 -11.262 1.00 66.25 276 ALA A O 1
ATOM 2141 N N . ILE A 1 277 ? 3.412 -4.230 -12.505 1.00 61.28 277 ILE A N 1
ATOM 2142 C CA . ILE A 1 277 ? 3.714 -3.081 -11.635 1.00 61.28 277 ILE A CA 1
ATOM 2143 C C . ILE A 1 277 ? 2.523 -2.117 -11.589 1.00 61.28 277 ILE A C 1
ATOM 2145 O O . ILE A 1 277 ? 2.092 -1.737 -10.499 1.00 61.28 277 ILE A O 1
ATOM 2149 N N . ALA A 1 278 ? 1.949 -1.777 -12.747 1.00 62.09 278 ALA A N 1
ATOM 2150 C CA . ALA A 1 278 ? 0.775 -0.909 -12.857 1.00 62.09 278 ALA A CA 1
ATOM 2151 C C . ALA A 1 278 ? -0.395 -1.400 -12.000 1.00 62.09 278 ALA A C 1
ATOM 2153 O O . ALA A 1 278 ? -0.937 -0.670 -11.171 1.00 62.09 278 ALA A O 1
ATOM 2154 N N . ILE A 1 279 ? -0.758 -2.670 -12.192 1.00 64.75 279 ILE A N 1
ATOM 2155 C CA . ILE A 1 279 ? -1.876 -3.330 -11.515 1.00 64.75 279 ILE A CA 1
ATOM 2156 C C . ILE A 1 279 ? -1.590 -3.430 -10.019 1.00 64.75 279 ILE A C 1
ATOM 2158 O O . ILE A 1 279 ? -2.469 -3.173 -9.197 1.00 64.75 279 ILE A O 1
ATOM 2162 N N . GLY A 1 280 ? -0.357 -3.787 -9.656 1.00 60.31 280 GLY A N 1
ATOM 2163 C CA . GLY A 1 280 ? 0.083 -3.869 -8.273 1.00 60.31 280 GLY A CA 1
ATOM 2164 C C . GLY A 1 280 ? -0.004 -2.525 -7.553 1.00 60.31 280 GLY A C 1
ATOM 2165 O O . GLY A 1 280 ? -0.508 -2.471 -6.431 1.00 60.31 280 GLY A O 1
ATOM 2166 N N . ASN A 1 281 ? 0.457 -1.448 -8.185 1.00 60.28 281 ASN A N 1
ATOM 2167 C CA . ASN A 1 281 ? 0.366 -0.103 -7.631 1.00 60.28 281 ASN A CA 1
ATOM 2168 C C . ASN A 1 281 ? -1.093 0.334 -7.537 1.00 60.28 281 ASN A C 1
ATOM 2170 O O . ASN A 1 281 ? -1.528 0.698 -6.453 1.00 60.28 281 ASN A O 1
ATOM 2174 N N . ALA A 1 282 ? -1.879 0.207 -8.608 1.00 59.94 282 ALA A N 1
ATOM 2175 C CA . ALA A 1 282 ? -3.296 0.566 -8.611 1.00 59.94 282 ALA A CA 1
ATOM 2176 C C . ALA A 1 282 ? -4.109 -0.180 -7.537 1.00 59.94 282 ALA A C 1
ATOM 2178 O O . ALA A 1 282 ? -5.002 0.407 -6.934 1.00 59.94 282 ALA A O 1
ATOM 2179 N N . ARG A 1 283 ? -3.785 -1.447 -7.241 1.00 60.66 283 ARG A N 1
ATOM 2180 C CA . ARG A 1 283 ? -4.380 -2.182 -6.111 1.00 60.66 283 ARG A CA 1
ATOM 2181 C C . ARG A 1 283 ? -3.987 -1.603 -4.767 1.00 60.66 283 ARG A C 1
ATOM 2183 O O . ARG A 1 283 ? -4.859 -1.393 -3.940 1.00 60.66 283 ARG A O 1
ATOM 2190 N N . VAL A 1 284 ? -2.702 -1.324 -4.557 1.00 53.28 284 VAL A N 1
ATOM 2191 C CA . VAL A 1 284 ? -2.228 -0.709 -3.311 1.00 53.28 284 VAL A CA 1
ATOM 2192 C C . VAL A 1 284 ? -2.851 0.676 -3.126 1.00 53.28 284 VAL A C 1
ATOM 2194 O O . VAL A 1 284 ? -3.332 0.961 -2.038 1.00 53.28 284 VAL A O 1
ATOM 2197 N N . TYR A 1 285 ? -2.927 1.500 -4.175 1.00 51.16 285 TYR A N 1
ATOM 2198 C CA . TYR A 1 285 ? -3.624 2.789 -4.150 1.00 51.16 285 TYR A CA 1
ATOM 2199 C C . TYR A 1 285 ? -5.116 2.622 -3.869 1.00 51.16 285 TYR A C 1
ATOM 2201 O O . TYR A 1 285 ? -5.628 3.278 -2.972 1.00 51.16 285 TYR A O 1
ATOM 2209 N N . GLY A 1 286 ? -5.802 1.713 -4.564 1.00 47.41 286 GLY A N 1
ATOM 2210 C CA . GLY A 1 286 ? -7.226 1.456 -4.352 1.00 47.41 286 GLY A CA 1
ATOM 2211 C C . GLY A 1 286 ? -7.534 0.906 -2.958 1.00 47.41 286 GLY A C 1
ATOM 2212 O O . GLY A 1 286 ? -8.527 1.297 -2.350 1.00 47.41 286 GLY A O 1
ATOM 2213 N N . ASP A 1 287 ? -6.677 0.044 -2.413 1.00 47.22 287 ASP A N 1
ATOM 2214 C CA . ASP A 1 287 ? -6.814 -0.494 -1.059 1.00 47.22 287 ASP A CA 1
ATOM 2215 C C . ASP A 1 287 ? -6.500 0.576 -0.008 1.00 47.22 287 ASP A C 1
ATOM 2217 O O . ASP A 1 287 ? -7.244 0.710 0.962 1.00 47.22 287 ASP A O 1
ATOM 2221 N N . LEU A 1 288 ? -5.456 1.388 -0.208 1.00 44.06 288 LEU A N 1
ATOM 2222 C CA . LEU A 1 288 ? -5.126 2.516 0.667 1.00 44.06 288 LEU A CA 1
ATOM 2223 C C . LEU A 1 288 ? -6.222 3.582 0.646 1.00 44.06 288 LEU A C 1
ATOM 2225 O O . LEU A 1 288 ? -6.607 4.065 1.704 1.00 44.06 288 LEU A O 1
ATOM 2229 N N . GLU A 1 289 ? -6.765 3.916 -0.522 1.00 44.41 289 GLU A N 1
ATOM 2230 C CA . GLU A 1 289 ? -7.854 4.877 -0.674 1.00 44.41 289 GLU A CA 1
ATOM 2231 C C . GLU A 1 289 ? -9.149 4.340 -0.058 1.00 44.41 289 GLU A C 1
ATOM 2233 O O . GLU A 1 289 ? -9.815 5.061 0.684 1.00 44.41 289 GLU A O 1
ATOM 2238 N N . ARG A 1 290 ? -9.483 3.056 -0.255 1.00 45.34 290 ARG A N 1
ATOM 2239 C CA . ARG A 1 290 ? -10.642 2.428 0.402 1.00 45.34 290 ARG A CA 1
ATOM 2240 C C . ARG A 1 290 ? -10.481 2.354 1.913 1.00 45.34 290 ARG A C 1
ATOM 2242 O O . ARG A 1 290 ? -11.447 2.629 2.610 1.00 45.34 290 ARG A O 1
ATOM 2249 N N . LEU A 1 291 ? -9.298 2.025 2.430 1.00 49.22 291 LEU A N 1
ATOM 2250 C CA . LEU A 1 291 ? -9.033 1.996 3.873 1.00 49.22 291 LEU A CA 1
ATOM 2251 C C . LEU A 1 291 ? -8.997 3.405 4.482 1.00 49.22 291 LEU A C 1
ATOM 2253 O O . LEU A 1 291 ? -9.423 3.597 5.620 1.00 49.22 291 LEU A O 1
ATOM 2257 N N . ALA A 1 292 ? -8.521 4.398 3.727 1.00 51.06 292 ALA A N 1
ATOM 2258 C CA . ALA A 1 292 ? -8.486 5.793 4.151 1.00 51.06 292 ALA A CA 1
ATOM 2259 C C . ALA A 1 292 ? -9.853 6.484 4.051 1.00 51.06 292 ALA A C 1
ATOM 2261 O O . ALA A 1 292 ? -10.099 7.430 4.803 1.00 51.06 292 ALA A O 1
ATOM 2262 N N . THR A 1 293 ? -10.748 6.006 3.178 1.00 63.62 293 THR A N 1
ATOM 2263 C CA . THR A 1 293 ? -12.007 6.694 2.840 1.00 63.62 293 THR A CA 1
ATOM 2264 C C . THR A 1 293 ? -13.260 5.965 3.323 1.00 63.62 293 THR A C 1
ATOM 2266 O O . THR A 1 293 ? -14.205 6.606 3.780 1.00 63.62 293 THR A O 1
ATOM 2269 N N . LEU A 1 294 ? -13.291 4.633 3.278 1.00 74.81 294 LEU A N 1
ATOM 2270 C CA . LEU A 1 294 ? -14.467 3.828 3.613 1.00 74.81 294 LEU A CA 1
ATOM 2271 C C . LEU A 1 294 ? -14.306 3.119 4.962 1.00 74.81 294 LEU A C 1
ATOM 2273 O O . LEU A 1 294 ? -13.205 2.787 5.398 1.00 74.81 294 LEU A O 1
ATOM 2277 N N . ASP A 1 295 ? -15.427 2.871 5.631 1.00 83.69 295 ASP A N 1
ATOM 2278 C CA . ASP A 1 295 ? -15.512 1.952 6.756 1.00 83.69 295 ASP A CA 1
ATOM 2279 C C . ASP A 1 295 ? -15.536 0.504 6.227 1.00 83.69 295 ASP A C 1
ATOM 2281 O O . ASP A 1 295 ? -16.429 0.149 5.449 1.00 83.69 295 ASP A O 1
ATOM 2285 N N . PRO A 1 296 ? -14.592 -0.358 6.645 1.00 71.25 296 PRO A N 1
ATOM 2286 C CA . PRO A 1 296 ? -14.424 -1.690 6.064 1.00 71.25 296 PRO A CA 1
ATOM 2287 C C . PRO A 1 296 ? -15.587 -2.642 6.368 1.00 71.25 296 PRO A C 1
ATOM 2289 O O . PRO A 1 296 ? -15.753 -3.639 5.667 1.00 71.25 296 PRO A O 1
ATOM 2292 N N . LEU A 1 297 ? -16.387 -2.362 7.404 1.00 82.44 297 LEU A N 1
ATOM 2293 C CA . LEU A 1 297 ? -17.515 -3.207 7.785 1.00 82.44 297 LEU A CA 1
ATOM 2294 C C . LEU A 1 297 ? -18.764 -2.890 6.960 1.00 82.44 297 LEU A C 1
ATOM 2296 O O . LEU A 1 297 ? -19.426 -3.804 6.478 1.00 82.44 297 LEU A O 1
ATOM 2300 N N . THR A 1 298 ? -19.098 -1.608 6.830 1.00 85.94 298 THR A N 1
ATOM 2301 C CA . THR A 1 298 ? -20.378 -1.145 6.274 1.00 85.94 298 THR A CA 1
ATOM 2302 C C . THR A 1 298 ? -20.279 -0.672 4.825 1.00 85.94 298 THR A C 1
ATOM 2304 O O . THR A 1 298 ? -21.301 -0.570 4.152 1.00 85.94 298 THR A O 1
ATOM 2307 N N . GLY A 1 299 ? -19.071 -0.377 4.331 1.00 81.38 299 GLY A N 1
ATOM 2308 C CA . GLY A 1 299 ? -18.844 0.171 2.990 1.00 81.38 299 GLY A CA 1
ATOM 2309 C C . GLY A 1 299 ? -19.267 1.636 2.821 1.00 81.38 299 GLY A C 1
ATOM 2310 O O . GLY A 1 299 ? -19.181 2.164 1.716 1.00 81.38 299 GLY A O 1
ATOM 2311 N N . LEU A 1 300 ? -19.718 2.292 3.894 1.00 87.50 300 LEU A N 1
ATOM 2312 C CA . LEU A 1 300 ? -19.977 3.733 3.944 1.00 87.50 300 LEU A CA 1
ATOM 2313 C C . LEU A 1 300 ? -18.678 4.526 4.091 1.00 87.50 300 LEU A C 1
ATOM 2315 O O . LEU A 1 300 ? -17.637 3.943 4.378 1.00 87.50 300 LEU A O 1
ATOM 2319 N N . LEU A 1 301 ? -18.728 5.856 3.954 1.00 81.62 301 LEU A N 1
ATOM 2320 C CA . LEU A 1 301 ? -17.579 6.695 4.303 1.00 81.62 301 LEU A CA 1
ATOM 2321 C C . LEU A 1 301 ? -17.212 6.489 5.777 1.00 81.62 301 LEU A C 1
ATOM 2323 O O . LEU A 1 301 ? -18.086 6.438 6.647 1.00 81.62 301 LEU A O 1
ATOM 2327 N N . ASN A 1 302 ? -15.922 6.396 6.079 1.00 81.62 302 ASN A N 1
ATOM 2328 C CA . ASN A 1 302 ? -15.480 6.461 7.465 1.00 81.62 302 ASN A CA 1
ATOM 2329 C C . ASN A 1 302 ? -15.641 7.893 8.004 1.00 81.62 302 ASN A C 1
ATOM 2331 O O . ASN A 1 302 ? -15.811 8.851 7.245 1.00 81.62 302 ASN A O 1
ATOM 2335 N N . ARG A 1 303 ? -15.560 8.054 9.328 1.00 83.69 303 ARG A N 1
ATOM 2336 C CA . ARG A 1 303 ? -15.766 9.347 10.000 1.00 83.69 303 ARG A CA 1
ATOM 2337 C C . ARG A 1 303 ? -14.958 10.499 9.384 1.00 83.69 303 ARG A C 1
ATOM 2339 O O . ARG A 1 303 ? -15.496 11.592 9.215 1.00 83.69 303 ARG A O 1
ATOM 2346 N N . ARG A 1 304 ? -13.681 10.271 9.054 1.00 74.88 304 ARG A N 1
ATOM 2347 C CA . ARG A 1 304 ? -12.784 11.311 8.522 1.00 74.88 304 ARG A CA 1
ATOM 2348 C C . ARG A 1 304 ? -13.200 11.732 7.115 1.00 74.88 304 ARG A C 1
ATOM 2350 O O . ARG A 1 304 ? -13.306 12.926 6.844 1.00 74.88 304 ARG A O 1
ATOM 2357 N N . ALA A 1 305 ? -13.450 10.764 6.240 1.00 73.75 305 ALA A N 1
ATOM 2358 C CA . ALA A 1 305 ? -13.866 11.031 4.871 1.00 73.75 305 ALA A CA 1
ATOM 2359 C C . ALA A 1 305 ? -15.254 11.673 4.808 1.00 73.75 305 ALA A C 1
ATOM 2361 O O . ALA A 1 305 ? -15.438 12.653 4.092 1.00 73.75 305 ALA A O 1
ATOM 2362 N N . PHE A 1 306 ? -16.195 11.199 5.629 1.00 87.75 306 PHE A N 1
ATOM 2363 C CA . PHE A 1 306 ? -17.525 11.789 5.761 1.00 87.75 306 PHE A CA 1
ATOM 2364 C C . PHE A 1 306 ? -17.463 13.274 6.139 1.00 87.75 306 PHE A C 1
ATOM 2366 O O . PHE A 1 306 ? -18.137 14.090 5.510 1.00 87.75 306 PHE A O 1
ATOM 2373 N N . ALA A 1 307 ? -16.631 13.638 7.121 1.00 78.00 307 ALA A N 1
ATOM 2374 C CA . ALA A 1 307 ? -16.463 15.029 7.534 1.00 78.00 307 ALA A CA 1
ATOM 2375 C C . ALA A 1 307 ? -15.862 15.900 6.418 1.00 78.00 307 ALA A C 1
ATOM 2377 O O . ALA A 1 307 ? -16.348 17.000 6.158 1.00 78.00 307 ALA A O 1
ATOM 2378 N N . ALA A 1 308 ? -14.845 15.395 5.713 1.00 71.38 308 ALA A N 1
ATOM 2379 C CA . ALA A 1 308 ? -14.203 16.118 4.616 1.00 71.38 308 ALA A CA 1
ATOM 2380 C C . ALA A 1 308 ? -15.138 16.325 3.407 1.00 71.38 308 ALA A C 1
ATOM 2382 O O . ALA A 1 308 ? -15.172 17.410 2.826 1.00 71.38 308 ALA A O 1
ATOM 2383 N N . GLU A 1 309 ? -15.895 15.296 3.021 1.00 77.75 309 GLU A N 1
ATOM 2384 C CA . GLU A 1 309 ? -16.876 15.342 1.927 1.00 77.75 309 GLU A CA 1
ATOM 2385 C C . GLU A 1 309 ? -18.040 16.284 2.257 1.00 77.75 309 GLU A C 1
ATOM 2387 O O . GLU A 1 309 ? -18.399 17.154 1.460 1.00 77.75 309 GLU A O 1
ATOM 2392 N N . SER A 1 310 ? -18.590 16.156 3.466 1.00 85.62 310 SER A N 1
ATOM 2393 C CA . SER A 1 310 ? -19.712 16.976 3.926 1.00 85.62 310 SER A CA 1
ATOM 2394 C C . SER A 1 310 ? -19.313 18.439 4.116 1.00 85.62 310 SER A C 1
ATOM 2396 O O . SER A 1 310 ? -20.085 19.327 3.766 1.00 85.62 310 SER A O 1
ATOM 2398 N N . GLY A 1 311 ? -18.090 18.711 4.588 1.00 78.12 311 GLY A N 1
ATOM 2399 C CA . GLY A 1 311 ? -17.536 20.066 4.662 1.00 78.12 311 GLY A CA 1
ATOM 2400 C C . GLY A 1 311 ? -17.449 20.735 3.286 1.00 78.12 311 GLY A C 1
ATOM 2401 O O . GLY A 1 311 ? -17.962 21.839 3.106 1.00 78.12 311 GLY A O 1
ATOM 2402 N N . ARG A 1 312 ? -16.910 20.031 2.279 1.00 77.69 312 ARG A N 1
ATOM 2403 C CA . ARG A 1 312 ? -16.876 20.516 0.884 1.00 77.69 312 ARG A CA 1
ATOM 2404 C C . ARG A 1 312 ? -18.282 20.773 0.330 1.00 77.69 312 ARG A C 1
ATOM 2406 O O . ARG A 1 312 ? -18.527 21.788 -0.325 1.00 77.69 312 ARG A O 1
ATOM 2413 N N . ALA A 1 313 ? -19.226 19.871 0.597 1.00 82.12 313 ALA A N 1
ATOM 2414 C CA . ALA A 1 313 ? -20.612 20.032 0.165 1.00 82.12 313 ALA A CA 1
ATOM 2415 C C . ALA A 1 313 ? -21.314 21.212 0.862 1.00 82.12 313 ALA A C 1
ATOM 2417 O O . ALA A 1 313 ? -22.086 21.925 0.216 1.00 82.12 313 ALA A O 1
ATOM 2418 N N . LEU A 1 314 ? -21.022 21.453 2.144 1.00 82.81 314 LEU A N 1
ATOM 2419 C CA . LEU A 1 314 ? -21.521 22.598 2.904 1.00 82.81 314 LEU A CA 1
ATOM 2420 C C . LEU A 1 314 ? -21.023 23.920 2.314 1.00 82.81 314 LEU A C 1
ATOM 2422 O O . LEU A 1 314 ? -21.832 24.811 2.071 1.00 82.81 314 LEU A O 1
ATOM 2426 N N . GLU A 1 315 ? -19.729 24.037 2.010 1.00 80.75 315 GLU A N 1
ATOM 2427 C CA . GLU A 1 315 ? -19.161 25.232 1.367 1.00 80.75 315 GLU A CA 1
ATOM 2428 C C . GLU A 1 315 ? -19.831 25.546 0.023 1.00 80.75 315 GLU A C 1
ATOM 2430 O O . GLU A 1 315 ? -20.106 26.708 -0.294 1.00 80.75 315 GLU A O 1
ATOM 2435 N N . ARG A 1 316 ? -20.135 24.511 -0.771 1.00 80.25 316 ARG A N 1
ATOM 2436 C CA . ARG A 1 316 ? -20.908 24.665 -2.010 1.00 80.25 316 ARG A CA 1
ATOM 2437 C C . ARG A 1 316 ? -22.316 25.196 -1.727 1.00 80.25 316 ARG A C 1
ATOM 2439 O O . ARG A 1 316 ? -22.715 26.183 -2.338 1.00 80.25 316 ARG A O 1
ATOM 2446 N N . CYS A 1 317 ? -23.026 24.612 -0.764 1.00 81.88 317 CYS A N 1
ATOM 2447 C CA . CYS A 1 317 ? -24.380 25.043 -0.406 1.00 81.88 317 CYS A CA 1
ATOM 2448 C C . CYS A 1 317 ? -24.423 26.472 0.158 1.00 81.88 317 CYS A C 1
ATOM 2450 O O . CYS A 1 317 ? -25.357 27.214 -0.139 1.00 81.88 317 CYS A O 1
ATOM 2452 N N . ILE A 1 318 ? -23.405 26.885 0.923 1.00 78.19 318 ILE A N 1
ATOM 2453 C CA . ILE A 1 318 ? -23.243 28.267 1.408 1.00 78.19 318 ILE A CA 1
ATOM 2454 C C . ILE A 1 318 ? -23.141 29.237 0.229 1.00 78.19 318 ILE A C 1
ATOM 2456 O O . ILE A 1 318 ? -23.816 30.266 0.214 1.00 78.19 318 ILE A O 1
ATOM 2460 N N . ARG A 1 319 ? -22.340 28.895 -0.784 1.00 76.06 319 ARG A N 1
ATOM 2461 C CA . ARG A 1 319 ? -22.170 29.705 -1.999 1.00 76.06 319 ARG A CA 1
ATOM 2462 C C . ARG A 1 319 ? -23.463 29.818 -2.807 1.00 76.06 319 ARG A C 1
ATOM 2464 O O . ARG A 1 319 ? -23.781 30.890 -3.310 1.00 76.06 319 ARG A O 1
ATOM 2471 N N . GLU A 1 320 ? -24.199 28.716 -2.911 1.00 81.19 320 GLU A N 1
ATOM 2472 C CA . GLU A 1 320 ? -25.440 28.603 -3.688 1.00 81.19 320 GLU A CA 1
ATOM 2473 C C . GLU A 1 320 ? -26.687 29.053 -2.906 1.00 81.19 320 GLU A C 1
ATOM 2475 O O . GLU A 1 320 ? -27.770 29.160 -3.479 1.00 81.19 320 GLU A O 1
ATOM 2480 N N . LYS A 1 321 ? -26.543 29.352 -1.607 1.00 79.56 321 LYS A N 1
ATOM 2481 C CA . LYS A 1 321 ? -27.634 29.679 -0.670 1.00 79.56 321 LYS A CA 1
ATOM 2482 C C . LYS A 1 321 ? -28.737 28.619 -0.626 1.00 79.56 321 LYS A C 1
ATOM 2484 O O . LYS A 1 321 ? -29.915 28.929 -0.443 1.00 79.56 321 LYS A O 1
ATOM 2489 N N . THR A 1 322 ? -28.357 27.357 -0.779 1.00 83.44 322 THR A N 1
ATOM 2490 C CA . THR A 1 322 ? -29.273 26.217 -0.705 1.00 83.44 322 THR A CA 1
ATOM 2491 C C . THR A 1 322 ? -29.318 25.664 0.720 1.00 83.44 322 THR A C 1
ATOM 2493 O O . THR A 1 322 ? -28.276 25.615 1.373 1.00 83.44 322 THR A O 1
ATOM 2496 N N . PRO A 1 323 ? -30.482 25.216 1.224 1.00 84.38 323 PRO A N 1
ATOM 2497 C CA . PRO A 1 323 ? -30.594 24.674 2.578 1.00 84.38 323 PRO A CA 1
ATOM 2498 C C . PRO A 1 323 ? -29.772 23.389 2.731 1.00 84.38 323 PRO A C 1
ATOM 2500 O O . PRO A 1 323 ? -29.577 22.658 1.761 1.00 84.38 323 PRO A O 1
ATOM 2503 N N . VAL A 1 324 ? -29.308 23.096 3.945 1.00 88.81 324 VAL A N 1
ATOM 2504 C CA . VAL A 1 324 ? -28.598 21.843 4.249 1.00 88.81 324 VAL A CA 1
ATOM 2505 C C . VAL A 1 324 ? -29.173 21.206 5.502 1.00 88.81 324 VAL A C 1
ATOM 2507 O O . VAL A 1 324 ? -29.550 21.908 6.445 1.00 88.81 324 VAL A O 1
ATOM 2510 N N . CYS A 1 325 ? -29.188 19.877 5.535 1.00 91.00 325 CYS A N 1
ATOM 2511 C CA . CYS A 1 325 ? -29.565 19.115 6.719 1.00 91.00 325 CYS A CA 1
ATOM 2512 C C . CYS A 1 325 ? -28.521 18.051 7.052 1.00 91.00 325 CYS A C 1
ATOM 2514 O O . CYS A 1 325 ? -27.886 17.490 6.160 1.00 91.00 325 CYS A O 1
ATOM 2516 N N . ALA A 1 326 ? -28.406 17.732 8.338 1.00 93.38 326 ALA A N 1
ATOM 2517 C CA . ALA A 1 326 ? -27.711 16.548 8.816 1.00 93.38 326 ALA A CA 1
ATOM 2518 C C . ALA A 1 326 ? -28.682 15.650 9.582 1.00 93.38 326 ALA A C 1
ATOM 2520 O O . ALA A 1 326 ? -29.553 16.129 10.314 1.00 93.38 326 ALA A O 1
ATOM 2521 N N . ILE A 1 327 ? -28.511 14.344 9.415 1.00 95.50 327 ILE A N 1
ATOM 2522 C CA . ILE A 1 327 ? -29.226 13.305 10.145 1.00 95.50 327 ILE A CA 1
ATOM 2523 C C . ILE A 1 327 ? -28.187 12.503 10.926 1.00 95.50 327 ILE A C 1
ATOM 2525 O O . ILE A 1 327 ? -27.231 12.004 10.336 1.00 95.50 327 ILE A O 1
ATOM 2529 N N . MET A 1 328 ? -28.395 12.351 12.230 1.00 96.31 328 MET A N 1
ATOM 2530 C CA . MET A 1 328 ? -27.669 11.395 13.062 1.00 96.31 328 MET A CA 1
ATOM 2531 C C . MET A 1 328 ? -28.579 10.205 13.360 1.00 96.31 328 MET A C 1
ATOM 2533 O O . MET A 1 328 ? -29.738 10.388 13.735 1.00 96.31 328 MET A O 1
ATOM 2537 N N . MET A 1 329 ? -28.063 8.996 13.169 1.00 96.25 329 MET A N 1
ATOM 2538 C CA . MET A 1 329 ? -28.758 7.731 13.372 1.00 96.25 329 MET A CA 1
ATOM 2539 C C . MET A 1 329 ? -27.952 6.844 14.311 1.00 96.25 329 MET A C 1
ATOM 2541 O O . MET A 1 329 ? -26.755 6.661 14.120 1.00 96.25 329 MET A O 1
ATOM 2545 N N . ASP A 1 330 ? -28.631 6.209 15.255 1.00 96.31 330 ASP A N 1
ATOM 2546 C CA . ASP A 1 330 ? -28.029 5.225 16.150 1.00 96.31 330 ASP A CA 1
ATOM 2547 C C . ASP A 1 330 ? -28.902 3.984 16.265 1.00 96.31 330 ASP A C 1
ATOM 2549 O O . ASP A 1 330 ? -30.133 4.071 16.344 1.00 96.31 330 ASP A O 1
ATOM 2553 N N . MET A 1 331 ? -28.243 2.828 16.262 1.00 94.69 331 MET A N 1
ATOM 2554 C CA . MET A 1 331 ? -28.901 1.534 16.374 1.00 94.69 331 MET A CA 1
ATOM 2555 C C . MET A 1 331 ? -29.428 1.301 17.792 1.00 94.69 331 MET A C 1
ATOM 2557 O O . MET A 1 331 ? -28.679 1.169 18.760 1.00 94.69 331 MET A O 1
ATOM 2561 N N . ASP A 1 332 ? -30.744 1.149 17.914 1.00 91.25 332 ASP A N 1
ATOM 2562 C CA . ASP A 1 332 ? -31.367 0.914 19.208 1.00 91.25 332 ASP A CA 1
ATOM 2563 C C . ASP A 1 332 ? -30.968 -0.460 19.757 1.00 91.25 332 ASP A C 1
ATOM 2565 O O . ASP A 1 332 ? -31.036 -1.477 19.068 1.00 91.25 332 ASP A O 1
ATOM 2569 N N . HIS A 1 333 ? -30.618 -0.504 21.044 1.00 90.38 333 HIS A N 1
ATOM 2570 C CA . HIS A 1 333 ? -30.331 -1.749 21.766 1.00 90.38 333 HIS A CA 1
ATOM 2571 C C . HIS A 1 333 ? -29.211 -2.606 21.146 1.00 90.38 333 HIS A C 1
ATOM 2573 O O . HIS A 1 333 ? -29.121 -3.798 21.442 1.00 90.38 333 HIS A O 1
ATOM 2579 N N . PHE A 1 334 ? -28.318 -2.016 20.348 1.00 88.38 334 PHE A N 1
ATOM 2580 C CA . PHE A 1 334 ? -27.266 -2.747 19.640 1.00 88.38 334 PHE A CA 1
ATOM 2581 C C . PHE A 1 334 ? -26.347 -3.549 20.574 1.00 88.38 334 PHE A C 1
ATOM 2583 O O . PHE A 1 334 ? -26.043 -4.712 20.306 1.00 88.38 334 PHE A O 1
ATOM 2590 N N . LYS A 1 335 ? -26.009 -2.995 21.745 1.00 82.00 335 LYS A N 1
ATOM 2591 C CA . LYS A 1 335 ? -25.287 -3.729 22.794 1.00 82.00 335 LYS A CA 1
ATOM 2592 C C . LYS A 1 335 ? -25.987 -5.027 23.219 1.00 82.00 335 LYS A C 1
ATOM 2594 O O . LYS A 1 335 ? -25.328 -6.047 23.346 1.00 82.00 335 LYS A O 1
ATOM 2599 N N . ILE A 1 336 ? -27.313 -5.020 23.379 1.00 84.62 336 ILE A N 1
ATOM 2600 C CA . ILE A 1 336 ? -28.077 -6.224 23.758 1.00 84.62 336 ILE A CA 1
ATOM 2601 C C . ILE A 1 336 ? -27.974 -7.283 22.658 1.00 84.62 336 ILE A C 1
ATOM 2603 O O . ILE A 1 336 ? -27.850 -8.469 22.957 1.00 84.62 336 ILE A O 1
ATOM 2607 N N . ILE A 1 337 ? -27.993 -6.866 21.390 1.00 80.75 337 ILE A N 1
ATOM 2608 C CA . ILE A 1 337 ? -27.827 -7.773 20.251 1.00 80.75 337 ILE A CA 1
ATOM 2609 C C . ILE A 1 337 ? -26.442 -8.431 20.296 1.00 80.75 337 ILE A C 1
ATOM 2611 O O . ILE A 1 337 ? -26.361 -9.657 20.212 1.00 80.75 337 ILE A O 1
ATOM 2615 N N . ASN A 1 338 ? -25.382 -7.645 20.502 1.00 77.94 338 ASN A N 1
ATOM 2616 C CA . ASN A 1 338 ? -24.017 -8.161 20.643 1.00 77.94 338 ASN A CA 1
ATOM 2617 C C . ASN A 1 338 ? -23.868 -9.105 21.836 1.00 77.94 338 ASN A C 1
ATOM 2619 O O . ASN A 1 338 ? -23.328 -10.198 21.687 1.00 77.94 338 ASN A O 1
ATOM 2623 N N . ASP A 1 339 ? -24.388 -8.712 22.996 1.00 81.69 339 ASP A N 1
ATOM 2624 C CA . ASP A 1 339 ? -24.261 -9.482 24.233 1.00 81.69 339 ASP A CA 1
ATOM 2625 C C . ASP A 1 339 ? -25.059 -10.800 24.165 1.00 81.69 339 ASP A C 1
ATOM 2627 O O . ASP A 1 339 ? -24.661 -11.802 24.753 1.00 81.69 339 ASP A O 1
ATOM 2631 N N . THR A 1 340 ? -26.172 -10.825 23.422 1.00 78.62 340 THR A N 1
ATOM 2632 C CA . THR A 1 340 ? -27.058 -12.001 23.328 1.00 78.62 340 THR A CA 1
ATOM 2633 C C . THR A 1 340 ? -26.681 -12.943 22.184 1.00 78.62 340 THR A C 1
ATOM 2635 O O . THR A 1 340 ? -26.832 -14.157 22.313 1.00 78.62 340 THR A O 1
ATOM 2638 N N . LYS A 1 341 ? -26.245 -12.407 21.037 1.00 78.56 341 LYS A N 1
ATOM 2639 C CA . LYS A 1 341 ? -26.032 -13.179 19.797 1.00 78.56 341 LYS A CA 1
ATOM 2640 C C . LYS A 1 341 ? -24.593 -13.139 19.272 1.00 78.56 341 LYS A C 1
ATOM 2642 O O . LYS A 1 341 ? -24.302 -13.776 18.263 1.00 78.56 341 LYS A O 1
ATOM 2647 N N . GLY A 1 342 ? -23.694 -12.452 19.974 1.00 78.69 342 GLY A N 1
ATOM 2648 C CA . GLY A 1 342 ? -22.281 -12.326 19.630 1.00 78.69 342 GLY A CA 1
ATOM 2649 C C . GLY A 1 342 ? -21.994 -11.203 18.632 1.00 78.69 342 GLY A C 1
ATOM 2650 O O . GLY A 1 342 ? -22.861 -10.768 17.875 1.00 78.69 342 GLY A O 1
ATOM 2651 N N . HIS A 1 343 ? -20.735 -10.760 18.598 1.00 74.38 343 HIS A N 1
ATOM 2652 C CA . HIS A 1 343 ? -20.289 -9.642 17.758 1.00 74.38 343 HIS A CA 1
ATOM 2653 C C . HIS A 1 343 ? -20.506 -9.862 16.256 1.00 74.38 343 HIS A C 1
ATOM 2655 O O . HIS A 1 343 ? -20.869 -8.924 15.558 1.00 74.38 343 HIS A O 1
ATOM 2661 N N . ALA A 1 344 ? -20.384 -11.100 15.765 1.00 76.94 344 ALA A N 1
ATOM 2662 C CA . ALA A 1 344 ? -20.661 -11.411 14.361 1.00 76.94 344 ALA A CA 1
ATOM 2663 C C . ALA A 1 344 ? -22.121 -11.108 13.969 1.00 76.94 344 ALA A C 1
ATOM 2665 O O . ALA A 1 344 ? -22.385 -10.673 12.853 1.00 76.94 344 ALA A O 1
ATOM 2666 N N . ALA A 1 345 ? -23.076 -11.292 14.889 1.00 78.69 345 ALA A N 1
ATOM 2667 C CA . ALA A 1 345 ? -24.470 -10.927 14.655 1.00 78.69 345 ALA A CA 1
ATOM 2668 C C . ALA A 1 345 ? -24.671 -9.404 14.647 1.00 78.69 345 ALA A C 1
ATOM 2670 O O . ALA A 1 345 ? -25.468 -8.901 13.857 1.00 78.69 345 ALA A O 1
ATOM 2671 N N . GLY A 1 346 ? -23.944 -8.666 15.492 1.00 84.06 346 GLY A N 1
ATOM 2672 C CA . GLY A 1 346 ? -23.935 -7.203 15.453 1.00 84.06 346 GLY A CA 1
ATOM 2673 C C . GLY A 1 346 ? -23.337 -6.649 14.165 1.00 84.06 346 GLY A C 1
ATOM 2674 O O . GLY A 1 346 ? -23.898 -5.727 13.583 1.00 84.06 346 GLY A O 1
ATOM 2675 N N . ASP A 1 347 ? -22.256 -7.248 13.672 1.00 85.62 347 ASP A N 1
ATOM 2676 C CA . ASP A 1 347 ? -21.639 -6.870 12.399 1.00 85.62 347 ASP A CA 1
ATOM 2677 C C . ASP A 1 347 ? -22.626 -6.997 11.229 1.00 85.62 347 ASP A C 1
ATOM 2679 O O . ASP A 1 347 ? -22.736 -6.087 10.407 1.00 85.62 347 ASP A O 1
ATOM 2683 N N . GLU A 1 348 ? -23.407 -8.081 11.182 1.00 86.25 348 GLU A N 1
ATOM 2684 C CA . GLU A 1 348 ? -24.466 -8.263 10.180 1.00 86.25 348 GLU A CA 1
ATOM 2685 C C . GLU A 1 348 ? -25.604 -7.244 10.331 1.00 86.25 348 GLU A C 1
ATOM 2687 O O . GLU A 1 348 ? -26.129 -6.748 9.333 1.00 86.25 348 GLU A O 1
ATOM 2692 N N . VAL A 1 349 ? -25.957 -6.872 11.565 1.00 88.88 349 VAL A N 1
ATOM 2693 C CA . VAL A 1 349 ? -26.941 -5.810 11.826 1.00 88.88 349 VAL A CA 1
ATOM 2694 C C . VAL A 1 349 ? -26.444 -4.452 11.321 1.00 88.88 349 VAL A C 1
ATOM 2696 O O . VAL A 1 349 ? -27.215 -3.725 10.697 1.00 88.88 349 VAL A O 1
ATOM 2699 N N . LEU A 1 350 ? -25.168 -4.114 11.527 1.00 91.62 350 LEU A N 1
ATOM 2700 C CA . LEU A 1 350 ? -24.584 -2.859 11.038 1.00 91.62 350 LEU A CA 1
ATOM 2701 C C . LEU A 1 350 ? -24.509 -2.813 9.509 1.00 91.62 350 LEU A C 1
ATOM 2703 O O . LEU A 1 350 ? -24.848 -1.787 8.917 1.00 91.62 350 LEU A O 1
ATOM 2707 N N . LYS A 1 351 ? -24.110 -3.918 8.867 1.00 91.88 351 LYS A N 1
ATOM 2708 C CA . LYS A 1 351 ? -24.107 -4.047 7.400 1.00 91.88 351 LYS A CA 1
ATOM 2709 C C . LYS A 1 351 ? -25.502 -3.849 6.823 1.00 91.88 351 LYS A C 1
ATOM 2711 O O . LYS A 1 351 ? -25.689 -3.049 5.910 1.00 91.88 351 LYS A O 1
ATOM 2716 N N . GLU A 1 352 ? -26.491 -4.547 7.373 1.00 91.69 352 GLU A N 1
ATOM 2717 C CA . GLU A 1 352 ? -27.867 -4.458 6.892 1.00 91.69 352 GLU A CA 1
ATOM 2718 C C . GLU A 1 352 ? -28.455 -3.058 7.122 1.00 91.69 352 GLU A C 1
ATOM 2720 O O . GLU A 1 352 ? -29.123 -2.519 6.239 1.00 91.69 352 GLU A O 1
ATOM 2725 N N . ALA A 1 353 ? -28.192 -2.437 8.277 1.00 91.88 353 ALA A N 1
ATOM 2726 C CA . ALA A 1 353 ? -28.630 -1.073 8.561 1.00 91.88 353 ALA A CA 1
ATOM 2727 C C . ALA A 1 353 ? -28.047 -0.067 7.556 1.00 91.88 353 ALA A C 1
ATOM 2729 O O . ALA A 1 353 ? -28.789 0.764 7.029 1.00 91.88 353 ALA A O 1
ATOM 2730 N N . ALA A 1 354 ? -26.756 -0.189 7.228 1.00 92.25 354 ALA A N 1
ATOM 2731 C CA . ALA A 1 354 ? -26.097 0.637 6.219 1.00 92.25 354 ALA A CA 1
ATOM 2732 C C . ALA A 1 354 ? -26.737 0.471 4.831 1.00 92.25 354 ALA A C 1
ATOM 2734 O O . ALA A 1 354 ? -27.097 1.462 4.194 1.00 92.25 354 ALA A O 1
ATOM 2735 N N . VAL A 1 355 ? -26.953 -0.775 4.391 1.00 92.31 355 VAL A N 1
ATOM 2736 C CA . VAL A 1 355 ? -27.584 -1.086 3.096 1.00 92.31 355 VAL A CA 1
ATOM 2737 C C . VAL A 1 355 ? -29.002 -0.521 3.021 1.00 92.31 355 VAL A C 1
ATOM 2739 O O . VAL A 1 355 ? -29.394 0.052 2.004 1.00 92.31 355 VAL A O 1
ATOM 2742 N N . ARG A 1 356 ? -29.790 -0.667 4.089 1.00 92.56 356 ARG A N 1
ATOM 2743 C CA . ARG A 1 356 ? -31.162 -0.147 4.145 1.00 92.56 356 ARG A CA 1
ATOM 2744 C C . ARG A 1 356 ? -31.206 1.371 4.139 1.00 92.56 356 ARG A C 1
ATOM 2746 O O . ARG A 1 356 ? -32.049 1.927 3.446 1.00 92.56 356 ARG A O 1
ATOM 2753 N N . ALA A 1 357 ? -30.298 2.025 4.859 1.00 91.12 357 ALA A N 1
ATOM 2754 C CA . ALA A 1 357 ? -30.202 3.476 4.850 1.00 91.12 357 ALA A CA 1
ATOM 2755 C C . ALA A 1 357 ? -29.812 4.007 3.464 1.00 91.12 357 ALA A C 1
ATOM 2757 O O . ALA A 1 357 ? -30.494 4.884 2.946 1.00 91.12 357 ALA A O 1
ATOM 2758 N N . GLN A 1 358 ? -28.798 3.422 2.816 1.00 90.88 358 GLN A N 1
ATOM 2759 C CA . GLN A 1 358 ? -28.356 3.836 1.478 1.00 90.88 358 GLN A CA 1
ATOM 2760 C C . GLN A 1 358 ? -29.461 3.774 0.417 1.00 90.88 358 GLN A C 1
ATOM 2762 O O . GLN A 1 358 ? -29.500 4.628 -0.462 1.00 90.88 358 GLN A O 1
ATOM 2767 N N . ARG A 1 359 ? -30.377 2.798 0.493 1.00 89.12 359 ARG A N 1
ATOM 2768 C CA . ARG A 1 359 ? -31.491 2.662 -0.466 1.00 89.12 359 ARG A CA 1
ATOM 2769 C C . ARG A 1 359 ? -32.489 3.817 -0.425 1.00 89.12 359 ARG A C 1
ATOM 2771 O O . ARG A 1 359 ? -33.178 4.049 -1.413 1.00 89.12 359 ARG A O 1
ATOM 2778 N N . GLU A 1 360 ? -32.586 4.505 0.707 1.00 90.31 360 GLU A N 1
ATOM 2779 C CA . GLU A 1 360 ? -33.528 5.611 0.913 1.00 90.31 360 GLU A CA 1
ATOM 2780 C C . GLU A 1 360 ? -32.897 6.991 0.658 1.00 90.31 360 GLU A C 1
ATOM 2782 O O . GLU A 1 360 ? -33.614 8.002 0.650 1.00 90.31 360 GLU A O 1
ATOM 2787 N N . LEU A 1 361 ? -31.572 7.030 0.466 1.00 89.38 361 LEU A N 1
ATOM 2788 C CA . LEU A 1 361 ? -30.784 8.226 0.178 1.00 89.38 361 LEU A CA 1
ATOM 2789 C C . LEU A 1 361 ? -30.702 8.497 -1.329 1.00 89.38 361 LEU A C 1
ATOM 2791 O O . LEU A 1 361 ? -30.761 7.592 -2.162 1.00 89.38 361 LEU A O 1
ATOM 2795 N N . ARG A 1 362 ? -30.565 9.772 -1.690 1.00 89.62 362 ARG A N 1
ATOM 2796 C CA . ARG A 1 362 ? -30.402 10.234 -3.074 1.00 89.62 362 ARG A CA 1
ATOM 2797 C C . ARG A 1 362 ? -28.933 10.131 -3.487 1.00 89.62 362 ARG A C 1
ATOM 2799 O O . ARG A 1 362 ? -28.041 10.192 -2.653 1.00 89.62 362 ARG A O 1
ATOM 2806 N N . ALA A 1 363 ? -28.666 10.092 -4.794 1.00 72.50 363 ALA A N 1
ATOM 2807 C CA . ALA A 1 363 ? -27.298 10.038 -5.332 1.00 72.50 363 ALA A CA 1
ATOM 2808 C C . ALA A 1 363 ? -26.403 11.240 -4.942 1.00 72.50 363 ALA A C 1
ATOM 2810 O O . ALA A 1 363 ? -25.190 11.165 -5.097 1.00 72.50 363 ALA A O 1
ATOM 2811 N N . GLY A 1 364 ? -26.990 12.345 -4.465 1.00 80.81 364 GLY A N 1
ATOM 2812 C CA . GLY A 1 364 ? -26.267 13.517 -3.959 1.00 80.81 364 GLY A CA 1
ATOM 2813 C C . GLY A 1 364 ? -26.144 13.591 -2.432 1.00 80.81 364 GLY A C 1
ATOM 2814 O O . GLY A 1 364 ? -25.516 14.526 -1.939 1.00 80.81 364 GLY A O 1
ATOM 2815 N N . ASP A 1 365 ?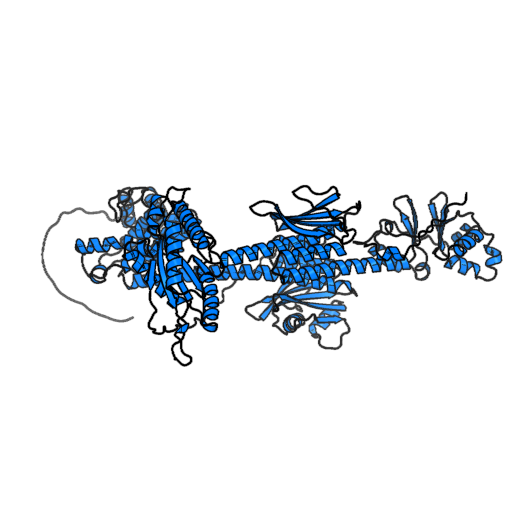 -26.743 12.650 -1.698 1.00 91.06 365 ASP A N 1
ATOM 2816 C CA . ASP A 1 365 ? -26.651 12.588 -0.240 1.00 91.06 365 ASP A CA 1
ATOM 2817 C C . ASP A 1 365 ? -25.356 11.871 0.162 1.00 91.06 365 ASP A C 1
ATOM 2819 O O . ASP A 1 365 ? -24.939 10.893 -0.460 1.00 91.06 365 ASP A O 1
ATOM 2823 N N . ILE A 1 366 ? -24.718 12.351 1.225 1.00 92.31 366 ILE A N 1
ATOM 2824 C CA . ILE A 1 366 ? -23.441 11.825 1.709 1.00 92.31 366 ILE A CA 1
ATOM 2825 C C . ILE A 1 366 ? -23.722 10.999 2.960 1.00 92.31 366 ILE A C 1
ATOM 2827 O O . ILE A 1 366 ? -24.412 11.463 3.867 1.00 92.31 366 ILE A O 1
ATOM 2831 N N . ALA A 1 367 ? -23.188 9.781 3.028 1.00 94.25 367 ALA A N 1
ATOM 2832 C CA . ALA A 1 367 ? -23.459 8.840 4.109 1.00 94.25 367 ALA A CA 1
ATOM 2833 C C . ALA A 1 367 ? -22.161 8.282 4.696 1.00 94.25 367 ALA A C 1
ATOM 2835 O O . ALA A 1 367 ? -21.282 7.826 3.961 1.00 94.25 367 ALA A O 1
ATOM 2836 N N . GLY A 1 368 ? -22.054 8.282 6.023 1.00 92.38 368 GLY A N 1
ATOM 2837 C CA . GLY A 1 368 ? -20.872 7.799 6.724 1.00 92.38 368 GLY A CA 1
ATOM 2838 C C . GLY A 1 368 ? -21.197 7.040 8.002 1.00 92.38 368 GLY A C 1
ATOM 2839 O O . GLY A 1 368 ? -22.192 7.313 8.673 1.00 92.38 368 GLY A O 1
ATOM 2840 N N . ARG A 1 369 ? -20.328 6.098 8.368 1.00 91.38 369 ARG A N 1
ATOM 2841 C CA . ARG A 1 369 ? -20.328 5.500 9.704 1.00 91.38 369 ARG A CA 1
ATOM 2842 C C . ARG A 1 369 ? -19.510 6.400 10.627 1.00 91.38 369 ARG A C 1
ATOM 2844 O O . ARG A 1 369 ? -18.296 6.537 10.467 1.00 91.38 369 ARG A O 1
ATOM 2851 N N . TYR A 1 370 ? -20.193 7.048 11.564 1.00 84.88 370 TYR A N 1
ATOM 2852 C CA . TYR A 1 370 ? -19.608 8.088 12.410 1.00 84.88 370 TYR A CA 1
ATOM 2853 C C . TYR A 1 370 ? -19.050 7.523 13.727 1.00 84.88 370 TYR A C 1
ATOM 2855 O O . TYR A 1 370 ? -18.056 8.032 14.246 1.00 84.88 370 TYR A O 1
ATOM 2863 N N . GLY A 1 371 ? -19.632 6.425 14.217 1.00 82.31 371 GLY A N 1
ATOM 2864 C CA . GLY A 1 371 ? -19.232 5.742 15.447 1.00 82.31 371 GLY A CA 1
ATOM 2865 C C . GLY A 1 371 ? -19.393 4.221 15.364 1.00 82.31 371 GLY A C 1
ATOM 2866 O O . GLY A 1 371 ? -19.603 3.647 14.295 1.00 82.31 371 GLY A O 1
ATOM 2867 N N . GLY A 1 372 ? -19.286 3.538 16.508 1.00 78.56 372 GLY A N 1
ATOM 2868 C CA . GLY A 1 372 ? -19.390 2.073 16.565 1.00 78.56 372 GLY A CA 1
ATOM 2869 C C . GLY A 1 372 ? -20.756 1.547 16.107 1.00 78.56 372 GLY A C 1
ATOM 2870 O O . GLY A 1 372 ? -20.818 0.588 15.341 1.00 78.56 372 GLY A O 1
ATOM 2871 N N . GLU A 1 373 ? -21.831 2.215 16.519 1.00 90.69 373 GLU A N 1
ATOM 2872 C CA . GLU A 1 373 ? -23.232 1.884 16.201 1.00 90.69 373 GLU A CA 1
ATOM 2873 C C . GLU A 1 373 ? -23.996 3.079 15.595 1.00 90.69 373 GLU A C 1
ATOM 2875 O O . GLU A 1 373 ? -25.221 3.051 15.465 1.00 90.69 373 GLU A O 1
ATOM 2880 N N . GLU A 1 374 ? -23.249 4.118 15.208 1.00 92.12 374 GLU A N 1
ATOM 2881 C CA . GLU A 1 374 ? -23.756 5.429 14.804 1.00 92.12 374 GLU A CA 1
ATOM 2882 C C . GLU A 1 374 ? -23.424 5.726 13.339 1.00 92.12 374 GLU A C 1
ATOM 2884 O O . GLU A 1 374 ? -22.302 5.511 12.863 1.00 92.12 374 GLU A O 1
ATOM 2889 N N . PHE A 1 375 ? -24.403 6.284 12.640 1.00 96.19 375 PHE A N 1
ATOM 2890 C CA . PHE A 1 375 ? -24.346 6.647 11.235 1.00 96.19 375 PHE A CA 1
ATOM 2891 C C . PHE A 1 375 ? -24.778 8.097 11.070 1.00 96.19 375 PHE A C 1
ATOM 2893 O O . PHE A 1 375 ? -25.716 8.557 11.719 1.00 96.19 375 PHE A O 1
ATOM 2900 N N . ALA A 1 376 ? -24.108 8.807 10.175 1.00 95.62 376 ALA A N 1
ATOM 2901 C CA . ALA A 1 376 ? -24.407 10.190 9.868 1.00 95.62 376 ALA A CA 1
ATOM 2902 C C . ALA A 1 376 ? -24.710 10.345 8.379 1.00 95.62 376 ALA A C 1
ATOM 2904 O O . ALA A 1 376 ? -24.075 9.718 7.525 1.00 95.62 376 ALA A O 1
ATOM 2905 N N . PHE A 1 377 ? -25.674 11.207 8.078 1.00 96.25 377 PHE A N 1
ATOM 2906 C CA . PHE A 1 377 ? -26.071 11.530 6.716 1.00 96.25 377 PHE A CA 1
ATOM 2907 C C . PHE A 1 377 ? -26.103 13.041 6.543 1.00 96.25 377 PHE A C 1
ATOM 2909 O O . PHE A 1 377 ? -26.667 13.754 7.372 1.00 96.25 377 PHE A O 1
ATOM 2916 N N . PHE A 1 378 ? -25.510 13.531 5.463 1.00 94.56 378 PHE A N 1
ATOM 2917 C CA . PHE A 1 378 ? -25.531 14.935 5.081 1.00 94.56 378 PHE A CA 1
ATOM 2918 C C . PHE A 1 378 ? -26.333 15.077 3.789 1.00 94.56 378 PHE A C 1
ATOM 2920 O O . PHE A 1 378 ? -26.064 14.378 2.812 1.00 94.56 378 PHE A O 1
ATOM 2927 N N . LEU A 1 379 ? -27.347 15.944 3.810 1.00 94.19 379 LEU A N 1
ATOM 2928 C CA . LEU A 1 379 ? -28.334 16.101 2.743 1.00 94.19 379 LEU A CA 1
ATOM 2929 C C . LEU A 1 379 ? -28.249 17.532 2.182 1.00 94.19 379 LEU A C 1
ATOM 2931 O O . LEU A 1 379 ? -28.901 18.447 2.710 1.00 94.19 379 LEU A O 1
ATOM 2935 N N . PRO A 1 380 ? -27.434 17.754 1.133 1.00 90.19 380 PRO A N 1
ATOM 2936 C CA . PRO A 1 380 ? -27.343 19.037 0.444 1.00 90.19 380 PRO A CA 1
ATOM 2937 C C . PRO A 1 380 ? -28.683 19.430 -0.191 1.00 90.19 380 PRO A C 1
ATOM 2939 O O . PRO A 1 380 ? -29.425 18.582 -0.687 1.00 90.19 380 PRO A O 1
ATOM 2942 N N . GLY A 1 381 ? -29.004 20.722 -0.199 1.00 87.25 381 GLY A N 1
ATOM 2943 C CA . GLY A 1 381 ? -30.204 21.252 -0.858 1.00 87.25 381 GLY A CA 1
ATOM 2944 C C . GLY A 1 381 ? -31.534 20.808 -0.243 1.00 87.25 381 GLY A C 1
ATOM 2945 O O . GLY A 1 381 ? -32.574 20.967 -0.878 1.00 87.25 381 GLY A O 1
ATOM 2946 N N . THR A 1 382 ? -31.527 20.251 0.969 1.00 88.19 382 THR A N 1
ATOM 2947 C CA . THR A 1 382 ? -32.712 19.644 1.591 1.00 88.19 382 THR A CA 1
ATOM 2948 C C . THR A 1 382 ? -33.190 20.475 2.780 1.00 88.19 382 THR A C 1
ATOM 2950 O O . THR A 1 382 ? -32.392 20.916 3.606 1.00 88.19 382 THR A O 1
ATOM 2953 N N . ARG A 1 383 ? -34.508 20.696 2.871 1.00 86.25 383 ARG A N 1
ATOM 2954 C CA . ARG A 1 383 ? -35.159 21.412 3.984 1.00 86.25 383 ARG A CA 1
ATOM 2955 C C . ARG A 1 383 ? -35.448 20.475 5.158 1.00 86.25 383 ARG A C 1
ATOM 2957 O O . ARG A 1 383 ? -35.574 19.266 4.978 1.00 86.25 383 ARG A O 1
ATOM 2964 N N . LEU A 1 384 ? -35.609 21.038 6.358 1.00 85.38 384 LEU A N 1
ATOM 2965 C CA . LEU A 1 384 ? -35.784 20.268 7.598 1.00 85.38 384 LEU A CA 1
ATOM 2966 C C . LEU A 1 384 ? -36.963 19.278 7.545 1.00 85.38 384 LEU A C 1
ATOM 2968 O O . LEU A 1 384 ? -36.850 18.157 8.037 1.00 85.38 384 LEU A O 1
ATOM 2972 N N . ASP A 1 385 ? -38.087 19.664 6.940 1.00 81.88 385 ASP A N 1
ATOM 2973 C CA . ASP A 1 385 ? -39.270 18.808 6.818 1.00 81.88 385 ASP A CA 1
ATOM 2974 C C . ASP A 1 385 ? -39.050 17.645 5.836 1.00 81.88 385 ASP A C 1
ATOM 2976 O O . ASP A 1 385 ? -39.496 16.522 6.079 1.00 81.88 385 ASP A O 1
ATOM 2980 N N . GLU A 1 386 ? -38.322 17.888 4.746 1.00 86.38 386 GLU A N 1
ATOM 2981 C CA . GLU A 1 386 ? -37.941 16.862 3.776 1.00 86.38 386 GLU A CA 1
ATOM 2982 C C . GLU A 1 386 ? -36.909 15.887 4.348 1.00 86.38 386 GLU A C 1
ATOM 2984 O O . GLU A 1 386 ? -37.056 14.673 4.187 1.00 86.38 386 GLU A O 1
ATOM 2989 N N . ALA A 1 387 ? -35.910 16.401 5.069 1.00 88.56 387 ALA A N 1
ATOM 2990 C CA . ALA A 1 387 ? -34.922 15.590 5.771 1.00 88.56 387 ALA A CA 1
ATOM 2991 C C . ALA A 1 387 ? -35.577 14.747 6.876 1.00 88.56 387 ALA A C 1
ATOM 2993 O O . ALA A 1 387 ? -35.254 13.572 7.029 1.00 88.56 387 ALA A O 1
ATOM 2994 N N . GLY A 1 388 ? -36.569 15.300 7.583 1.00 88.62 388 GLY A N 1
ATOM 2995 C CA . GLY A 1 388 ? -37.388 14.555 8.540 1.00 88.62 388 GLY A CA 1
ATOM 2996 C C . GLY A 1 388 ? -38.139 13.386 7.900 1.00 88.62 388 GLY A C 1
ATOM 2997 O O . GLY A 1 388 ? -38.118 12.274 8.428 1.00 88.62 388 GLY A O 1
ATOM 2998 N N . LYS A 1 389 ? -38.743 13.598 6.722 1.00 89.06 389 LYS A N 1
ATOM 2999 C CA . LYS A 1 389 ? -39.389 12.522 5.947 1.00 89.06 389 LYS A CA 1
ATOM 3000 C C . LYS A 1 389 ? -38.379 11.471 5.478 1.00 89.06 389 LYS A C 1
ATOM 3002 O O . LYS A 1 389 ? -38.707 10.290 5.471 1.00 89.06 389 LYS A O 1
ATOM 3007 N N . ALA A 1 390 ? -37.173 11.876 5.074 1.00 89.31 390 ALA A N 1
ATOM 3008 C CA . ALA A 1 390 ? -36.111 10.945 4.690 1.00 89.31 390 ALA A CA 1
ATOM 3009 C C . ALA A 1 390 ? -35.650 10.085 5.877 1.00 89.31 390 ALA A C 1
ATOM 3011 O O . ALA A 1 390 ? -35.605 8.862 5.757 1.00 89.31 390 ALA A O 1
ATOM 3012 N N . ALA A 1 391 ? -35.415 10.701 7.038 1.00 91.56 391 ALA A N 1
ATOM 3013 C CA . ALA A 1 391 ? -35.091 9.991 8.273 1.00 91.56 391 ALA A CA 1
ATOM 3014 C C . ALA A 1 391 ? -36.188 8.987 8.667 1.00 91.56 391 ALA A C 1
ATOM 3016 O O . ALA A 1 391 ? -35.881 7.862 9.056 1.00 91.56 391 ALA A O 1
ATOM 3017 N N . ASP A 1 392 ? -37.468 9.352 8.525 1.00 91.88 392 ASP A N 1
ATOM 3018 C CA . ASP A 1 392 ? -38.571 8.450 8.872 1.00 91.88 392 ASP A CA 1
ATOM 3019 C C . ASP A 1 392 ? -38.709 7.277 7.890 1.00 91.88 392 ASP A C 1
ATOM 3021 O O . ASP A 1 392 ? -38.984 6.157 8.322 1.00 91.88 392 ASP A O 1
ATOM 3025 N N . ARG A 1 393 ? -38.431 7.482 6.592 1.00 92.31 393 ARG A N 1
ATOM 3026 C CA . ARG A 1 393 ? -38.335 6.373 5.625 1.00 92.31 393 ARG A CA 1
ATOM 3027 C C . ARG A 1 393 ? -37.211 5.407 5.986 1.00 92.31 393 ARG A C 1
ATOM 3029 O O . ARG A 1 393 ? -37.462 4.209 6.072 1.00 92.31 393 ARG A O 1
ATOM 3036 N N . ILE A 1 394 ? -36.010 5.916 6.283 1.00 93.38 394 ILE A N 1
ATOM 3037 C CA . ILE A 1 394 ? -34.876 5.081 6.718 1.00 93.38 394 ILE A CA 1
ATOM 3038 C C . ILE A 1 394 ? -35.260 4.282 7.971 1.00 93.38 394 ILE A C 1
ATOM 3040 O O . ILE A 1 394 ? -35.093 3.061 8.013 1.00 93.38 394 ILE A O 1
ATOM 3044 N N . ARG A 1 395 ? -35.853 4.941 8.973 1.00 95.69 395 ARG A N 1
ATOM 3045 C CA . ARG A 1 395 ? -36.351 4.300 10.198 1.00 95.69 395 ARG A CA 1
ATOM 3046 C C . ARG A 1 395 ? -37.375 3.198 9.910 1.00 95.69 395 ARG A C 1
ATOM 3048 O O . ARG A 1 395 ? -37.297 2.110 10.491 1.00 95.69 395 ARG A O 1
ATOM 3055 N N . ALA A 1 396 ? -38.344 3.464 9.037 1.00 89.75 396 ALA A N 1
ATOM 3056 C CA . ALA A 1 396 ? -39.375 2.504 8.658 1.00 89.75 396 ALA A CA 1
ATOM 3057 C C . ALA A 1 396 ? -38.775 1.293 7.930 1.00 89.75 396 ALA A C 1
ATOM 3059 O O . ALA A 1 396 ? -39.133 0.162 8.246 1.00 89.75 396 ALA A O 1
ATOM 3060 N N . THR A 1 397 ? -37.806 1.496 7.035 1.00 90.38 397 THR A N 1
ATOM 3061 C CA . THR A 1 397 ? -37.118 0.407 6.323 1.00 90.38 397 THR A CA 1
ATOM 3062 C C . THR A 1 397 ? -36.251 -0.436 7.269 1.00 90.38 397 THR A C 1
ATOM 3064 O O . THR A 1 397 ? -36.229 -1.668 7.169 1.00 90.38 397 THR A O 1
ATOM 3067 N N . ILE A 1 398 ? -35.582 0.180 8.248 1.00 91.12 398 ILE A N 1
ATOM 3068 C CA . ILE A 1 398 ? -34.820 -0.546 9.279 1.00 91.12 398 ILE A CA 1
ATOM 3069 C C . ILE A 1 398 ? -35.754 -1.375 10.173 1.00 91.12 398 ILE A C 1
ATOM 3071 O O . ILE A 1 398 ? -35.487 -2.557 10.387 1.00 91.12 398 ILE A O 1
ATOM 3075 N N . SER A 1 399 ? -36.869 -0.801 10.636 1.00 91.06 399 SER A N 1
ATOM 3076 C CA . SER A 1 399 ? -37.787 -1.469 11.576 1.00 91.06 399 SER A CA 1
ATOM 3077 C C . SER A 1 399 ? -38.815 -2.409 10.947 1.00 91.06 399 SER A C 1
ATOM 3079 O O . SER A 1 399 ? -39.280 -3.341 11.600 1.00 91.06 399 SER A O 1
ATOM 3081 N N . GLY A 1 400 ? -39.153 -2.209 9.674 1.00 79.25 400 GLY A N 1
ATOM 3082 C CA . GLY A 1 400 ? -40.262 -2.894 9.013 1.00 79.25 400 GLY A CA 1
ATOM 3083 C C . GLY A 1 400 ? -39.998 -4.352 8.644 1.00 79.25 400 GLY A C 1
ATOM 3084 O O . GLY A 1 400 ? -40.944 -5.093 8.396 1.00 79.25 400 GLY A O 1
ATOM 3085 N N . THR A 1 401 ? -38.736 -4.795 8.601 1.00 78.81 401 THR A N 1
ATOM 3086 C CA . THR A 1 401 ? -38.401 -6.192 8.276 1.00 78.81 401 THR A CA 1
ATOM 3087 C C . THR A 1 401 ? -37.297 -6.717 9.193 1.00 78.81 401 THR A C 1
ATOM 3089 O O . THR A 1 401 ? -36.214 -6.130 9.214 1.00 78.81 401 THR A O 1
ATOM 3092 N N . PRO A 1 402 ? -37.489 -7.833 9.918 1.00 83.25 402 PRO A N 1
ATOM 3093 C CA . PRO A 1 402 ? -36.398 -8.439 10.671 1.00 83.25 402 PRO A CA 1
ATOM 3094 C C . PRO A 1 402 ? -35.279 -8.898 9.728 1.00 83.25 402 PRO A C 1
ATOM 3096 O O . PRO A 1 402 ? -35.520 -9.259 8.571 1.00 83.25 402 PRO A O 1
ATOM 3099 N N . LEU A 1 403 ? -34.042 -8.885 10.217 1.00 80.94 403 LEU A N 1
ATOM 3100 C CA . LEU A 1 403 ? -32.887 -9.415 9.502 1.00 80.94 403 LEU A CA 1
ATOM 3101 C C . LEU A 1 403 ? -33.087 -10.924 9.297 1.00 80.94 403 LEU A C 1
ATOM 3103 O O . LEU A 1 403 ? -32.966 -11.706 10.242 1.00 80.94 403 LEU A O 1
ATOM 3107 N N . ARG A 1 404 ? -33.440 -11.328 8.070 1.00 73.19 404 ARG A N 1
ATOM 3108 C CA . ARG A 1 404 ? -33.889 -12.697 7.751 1.00 73.19 404 ARG A CA 1
ATOM 3109 C C . ARG A 1 404 ? -32.857 -13.768 8.093 1.00 73.19 404 ARG A C 1
ATOM 3111 O O . ARG A 1 404 ? -33.247 -14.849 8.516 1.00 73.19 404 ARG A O 1
ATOM 3118 N N . SER A 1 405 ? -31.570 -13.460 7.946 1.00 71.81 405 SER A N 1
ATOM 3119 C CA . SER A 1 405 ? -30.469 -14.381 8.246 1.00 71.81 405 SER A CA 1
ATOM 3120 C C . SER A 1 405 ? -30.374 -14.754 9.729 1.00 71.81 405 SER A C 1
ATOM 3122 O O . SER A 1 405 ? -29.887 -15.834 10.044 1.00 71.81 405 SER A O 1
ATOM 3124 N N . LEU A 1 406 ? -30.855 -13.897 10.641 1.00 73.31 406 LEU A N 1
ATOM 3125 C CA . LEU A 1 406 ? -30.687 -14.070 12.092 1.00 73.31 406 LEU A CA 1
ATOM 3126 C C . LEU A 1 406 ? -31.996 -13.980 12.899 1.00 73.31 406 LEU A C 1
ATOM 3128 O O . LEU A 1 406 ? -31.983 -14.158 14.124 1.00 73.31 406 LEU A O 1
ATOM 3132 N N . GLY A 1 407 ? -33.120 -13.674 12.243 1.00 76.06 407 GLY A N 1
ATOM 3133 C CA . GLY A 1 407 ? -34.425 -13.469 12.877 1.00 76.06 407 GLY A CA 1
ATOM 3134 C C . GLY A 1 407 ? -34.429 -12.322 13.894 1.00 76.06 407 GLY A C 1
ATOM 3135 O O . GLY A 1 407 ? -35.098 -12.418 14.920 1.00 76.06 407 GLY A O 1
ATOM 3136 N N . ILE A 1 408 ? -33.627 -11.275 13.672 1.00 80.38 408 ILE A N 1
ATOM 3137 C CA . ILE A 1 408 ? -33.461 -10.148 14.607 1.00 80.38 408 ILE A CA 1
ATOM 3138 C C . ILE A 1 408 ? -34.309 -8.967 14.136 1.00 80.38 408 ILE A C 1
ATOM 3140 O O . ILE A 1 408 ? -34.150 -8.502 13.008 1.00 80.38 408 ILE A O 1
ATOM 3144 N N . GLY A 1 409 ? -35.193 -8.466 15.000 1.00 83.81 409 GLY A N 1
ATOM 3145 C CA . GLY A 1 409 ? -35.833 -7.167 14.797 1.00 83.81 409 GLY A CA 1
ATOM 3146 C C . GLY A 1 409 ? -34.819 -6.046 15.015 1.00 83.81 409 GLY A C 1
ATOM 3147 O O . GLY A 1 409 ? -34.096 -6.064 16.008 1.00 83.81 409 GLY A O 1
ATOM 3148 N N . MET A 1 410 ? -34.755 -5.095 14.088 1.00 89.56 410 MET A N 1
ATOM 3149 C CA . MET A 1 410 ? -33.862 -3.939 14.175 1.00 89.56 410 MET A CA 1
ATOM 3150 C C . MET A 1 410 ? -34.694 -2.681 14.400 1.00 89.56 410 MET A C 1
ATOM 3152 O O . MET A 1 410 ? -35.798 -2.570 13.879 1.00 89.56 410 MET A O 1
ATOM 3156 N N . SER A 1 411 ? -34.176 -1.711 15.140 1.00 92.62 411 SER A N 1
ATOM 3157 C CA . SER A 1 411 ? -34.718 -0.354 15.135 1.00 92.62 411 SER A CA 1
ATOM 3158 C C . SER A 1 411 ? -33.589 0.649 15.321 1.00 92.62 411 SER A C 1
ATOM 3160 O O . SER A 1 411 ? -32.488 0.286 15.736 1.00 92.62 411 SER A O 1
ATOM 3162 N N . ALA A 1 412 ? -33.848 1.899 14.958 1.00 93.62 412 ALA A N 1
ATOM 3163 C CA . ALA A 1 412 ? -32.882 2.974 15.094 1.00 93.62 412 ALA A CA 1
ATOM 3164 C C . ALA A 1 412 ? -33.582 4.276 15.490 1.00 93.62 412 ALA A C 1
ATOM 3166 O O . ALA A 1 412 ? -34.735 4.528 15.118 1.00 93.62 412 ALA A O 1
ATOM 3167 N N . SER A 1 413 ? -32.865 5.101 16.242 1.00 93.69 413 SER A N 1
ATOM 3168 C CA . SER A 1 413 ? -33.293 6.435 16.651 1.00 93.69 413 SER A CA 1
ATOM 3169 C C . SER A 1 413 ? -32.585 7.489 15.810 1.00 93.69 413 SER A C 1
ATOM 3171 O O . SER A 1 413 ? -31.399 7.351 15.523 1.00 93.69 413 SER A O 1
ATOM 3173 N N . PHE A 1 414 ? -33.307 8.547 15.436 1.00 95.75 414 PHE A N 1
ATOM 3174 C CA . PHE A 1 414 ? -32.823 9.559 14.499 1.00 95.75 414 PHE A CA 1
ATOM 3175 C C . PHE A 1 414 ? -32.974 10.967 15.060 1.00 95.75 414 PHE A C 1
ATOM 3177 O O . PHE A 1 414 ? -34.013 11.321 15.621 1.00 95.75 414 PHE A O 1
ATOM 3184 N N . GLY A 1 415 ? -31.959 11.788 14.836 1.00 92.69 415 GLY A N 1
ATOM 3185 C CA . GLY A 1 415 ? -31.990 13.227 15.044 1.00 92.69 415 GLY A CA 1
ATOM 3186 C C . GLY A 1 415 ? -31.726 13.953 13.741 1.00 92.69 415 GLY A C 1
ATOM 3187 O O . GLY A 1 415 ? -30.837 13.559 12.995 1.00 92.69 415 GLY A O 1
ATOM 3188 N N . VAL A 1 416 ? -32.492 15.001 13.456 1.00 91.25 416 VAL A N 1
ATOM 3189 C CA . VAL A 1 416 ? -32.331 15.807 12.242 1.00 91.25 416 VAL A CA 1
ATOM 3190 C C . VAL A 1 416 ? -32.148 17.261 12.634 1.00 91.25 416 VAL A C 1
ATOM 3192 O O . VAL A 1 416 ? -32.948 17.802 13.398 1.00 91.25 416 VAL A O 1
ATOM 3195 N N . ALA A 1 417 ? -31.122 17.896 12.085 1.00 89.19 417 ALA A N 1
ATOM 3196 C CA . ALA A 1 417 ? -30.891 19.327 12.210 1.00 89.19 417 ALA A CA 1
ATOM 3197 C C . ALA A 1 417 ? -30.709 19.951 10.827 1.00 89.19 417 ALA A C 1
ATOM 3199 O O . ALA A 1 417 ? -30.322 19.276 9.871 1.00 89.19 417 ALA A O 1
ATOM 3200 N N . ALA A 1 418 ? -30.992 21.246 10.727 1.00 85.62 418 ALA A N 1
ATOM 3201 C CA . ALA A 1 418 ? -30.869 22.002 9.491 1.00 85.62 418 ALA A CA 1
ATOM 3202 C C . ALA A 1 418 ? -30.177 23.341 9.731 1.00 85.62 418 ALA A C 1
ATOM 3204 O O . ALA A 1 418 ? -30.369 23.965 10.778 1.00 85.62 418 ALA A O 1
ATOM 3205 N N . ILE A 1 419 ? -29.445 23.806 8.720 1.00 79.38 419 ILE A N 1
ATOM 3206 C CA . ILE A 1 419 ? -29.074 25.214 8.583 1.00 79.38 419 ILE A CA 1
ATOM 3207 C C . ILE A 1 419 ? -29.892 25.773 7.419 1.00 79.38 419 ILE A C 1
ATOM 3209 O O . ILE A 1 419 ? -29.734 25.348 6.270 1.00 79.38 419 ILE A O 1
ATOM 3213 N N . ASP A 1 420 ? -30.767 26.737 7.713 1.00 69.31 420 ASP A N 1
ATOM 3214 C CA . ASP A 1 420 ? -31.474 27.483 6.675 1.00 69.31 420 ASP A CA 1
ATOM 3215 C C . ASP A 1 420 ? -30.615 28.667 6.210 1.00 69.31 420 ASP A C 1
ATOM 3217 O O . ASP A 1 420 ? -30.599 29.746 6.805 1.00 69.31 420 ASP A O 1
ATOM 3221 N N . LEU A 1 421 ? -29.868 28.439 5.130 1.00 66.75 421 LEU A N 1
ATOM 3222 C CA . LEU A 1 421 ? -28.977 29.433 4.533 1.00 66.75 421 LEU A CA 1
ATOM 3223 C C . LEU A 1 421 ? -29.732 30.539 3.770 1.00 66.75 421 LEU A C 1
ATOM 3225 O O . LEU A 1 421 ? -29.118 31.533 3.382 1.00 66.75 421 LEU A O 1
ATOM 3229 N N . SER A 1 422 ? -31.056 30.418 3.601 1.00 57.22 422 SER A N 1
ATOM 3230 C CA . SER A 1 422 ? -31.886 31.446 2.954 1.00 57.22 422 SER A CA 1
ATOM 3231 C C . SER A 1 422 ? -32.177 32.659 3.852 1.00 57.22 422 SER A C 1
ATOM 3233 O O . SER A 1 422 ? -32.574 33.712 3.354 1.00 57.22 422 SER A O 1
ATOM 3235 N N . VAL A 1 423 ? -31.930 32.543 5.163 1.00 53.16 423 VAL A N 1
ATOM 3236 C CA . VAL A 1 423 ? -32.214 33.584 6.170 1.00 53.16 423 VAL A CA 1
ATOM 3237 C C . VAL A 1 423 ? -31.029 34.548 6.369 1.00 53.16 423 VAL A C 1
ATOM 3239 O O . VAL A 1 423 ? -31.187 35.624 6.945 1.00 53.16 423 VAL A O 1
ATOM 3242 N N . PHE A 1 424 ? -29.841 34.222 5.845 1.00 57.38 424 PHE A N 1
ATOM 3243 C CA . PHE A 1 424 ? -28.666 35.092 5.939 1.00 57.38 424 PHE A CA 1
ATOM 3244 C C . PHE A 1 424 ? -28.749 36.248 4.925 1.00 57.38 424 PHE A C 1
ATOM 3246 O O . PHE A 1 424 ? -28.480 36.092 3.730 1.00 57.38 424 PHE A O 1
ATOM 3253 N N . GLN A 1 425 ? -29.113 37.441 5.409 1.00 45.97 425 GLN A N 1
ATOM 3254 C CA . GLN A 1 425 ? -29.025 38.680 4.634 1.00 45.97 425 GLN A CA 1
ATOM 3255 C C . GLN A 1 425 ? -27.563 39.110 4.440 1.00 45.97 425 GLN A C 1
ATOM 3257 O O . GLN A 1 425 ? -26.728 38.978 5.337 1.00 45.97 425 GLN A O 1
ATOM 3262 N N . ALA A 1 426 ? -27.263 39.665 3.263 1.00 41.44 426 ALA A N 1
ATOM 3263 C CA . ALA A 1 426 ? -25.961 40.249 2.957 1.00 41.44 426 ALA A CA 1
ATOM 3264 C C . ALA A 1 426 ? -25.675 41.418 3.919 1.00 41.44 426 ALA A C 1
ATOM 3266 O O . ALA A 1 426 ? -26.284 42.477 3.796 1.00 41.44 426 ALA A O 1
ATOM 3267 N N . GLY A 1 427 ? -24.776 41.207 4.888 1.00 42.94 427 GLY A N 1
ATOM 3268 C CA . GLY A 1 427 ? -24.350 42.223 5.860 1.00 42.94 427 GLY A CA 1
ATOM 3269 C C . GLY A 1 427 ? -24.439 41.825 7.340 1.00 42.94 427 GLY A C 1
ATOM 3270 O O . GLY A 1 427 ? -23.985 42.593 8.184 1.00 42.94 427 GLY A O 1
ATOM 3271 N N . ALA A 1 428 ? -24.978 40.651 7.690 1.00 39.44 428 ALA A N 1
ATOM 3272 C CA . ALA A 1 428 ? -24.953 40.169 9.073 1.00 39.44 428 ALA A CA 1
ATOM 3273 C C . ALA A 1 428 ? -23.568 39.601 9.452 1.00 39.44 428 ALA A C 1
ATOM 3275 O O . ALA A 1 428 ? -23.001 38.789 8.729 1.00 39.44 428 ALA A O 1
ATOM 3276 N N . VAL A 1 429 ? -23.046 40.003 10.617 1.00 35.12 429 VAL A N 1
ATOM 3277 C CA . VAL A 1 429 ? -21.717 39.639 11.168 1.00 35.12 429 VAL A CA 1
ATOM 3278 C C . VAL A 1 429 ? -21.641 38.174 11.653 1.00 35.12 429 VAL A C 1
ATOM 3280 O O . VAL A 1 429 ? -20.608 37.725 12.139 1.00 35.12 429 VAL A O 1
ATOM 3283 N N . GLN A 1 430 ? -22.720 37.398 11.528 1.00 43.69 430 GLN A N 1
ATOM 3284 C CA . GLN A 1 430 ? -22.733 35.993 11.933 1.00 43.69 430 GLN A CA 1
ATOM 3285 C C . GLN A 1 430 ? -22.232 35.102 10.795 1.00 43.69 430 GLN A C 1
ATOM 3287 O O . GLN A 1 430 ? -22.860 35.004 9.741 1.00 43.69 430 GLN A O 1
ATOM 3292 N N . THR A 1 431 ? -21.099 34.442 11.025 1.00 44.22 431 THR A N 1
ATOM 3293 C CA . THR A 1 431 ? -20.603 33.350 10.187 1.00 44.22 431 THR A CA 1
ATOM 3294 C C . THR A 1 431 ? -21.667 32.249 10.098 1.00 44.22 431 THR A C 1
ATOM 3296 O O . THR A 1 431 ? -22.232 31.879 11.131 1.00 44.22 431 THR A O 1
ATOM 3299 N N . PRO A 1 432 ? -21.951 31.698 8.903 1.00 50.47 432 PRO A N 1
ATOM 3300 C CA . PRO A 1 432 ? -22.735 30.472 8.785 1.00 50.47 432 PRO A CA 1
ATOM 3301 C C . PRO A 1 432 ? -22.084 29.379 9.644 1.00 50.47 432 PRO A C 1
ATOM 3303 O O . PRO A 1 432 ? -20.861 29.230 9.602 1.00 50.47 432 PRO A O 1
ATOM 3306 N N . GLY A 1 433 ? -22.879 28.656 10.439 1.00 57.69 433 GLY A N 1
ATOM 3307 C CA . GLY A 1 433 ? -22.382 27.589 11.316 1.00 57.69 433 GLY A CA 1
ATOM 3308 C C . GLY A 1 433 ? -21.534 26.564 10.556 1.00 57.69 433 GLY A C 1
ATOM 3309 O O . GLY A 1 433 ? -21.765 26.301 9.372 1.00 57.69 433 GLY A O 1
ATOM 3310 N N . ASN A 1 434 ? -20.526 26.006 11.223 1.00 69.19 434 ASN A N 1
ATOM 3311 C CA . ASN A 1 434 ? -19.651 24.996 10.626 1.00 69.19 434 ASN A CA 1
ATOM 3312 C C . ASN A 1 434 ? -20.316 23.602 10.635 1.00 69.19 434 ASN A C 1
ATOM 3314 O O . ASN A 1 434 ? -21.322 23.361 11.303 1.00 69.19 434 ASN A O 1
ATOM 3318 N N . PHE A 1 435 ? -19.754 22.669 9.864 1.00 78.06 435 PHE A N 1
ATOM 3319 C CA . PHE A 1 435 ? -20.271 21.302 9.740 1.00 78.06 435 PHE A CA 1
ATOM 3320 C C . PHE A 1 435 ? -20.389 20.567 11.091 1.00 78.06 435 PHE A C 1
ATOM 3322 O O . PHE A 1 435 ? -21.371 19.859 11.314 1.00 78.06 435 PHE A O 1
ATOM 3329 N N . GLU A 1 436 ? -19.431 20.764 12.002 1.00 78.88 436 GLU A N 1
ATOM 3330 C CA . GLU A 1 436 ? -19.420 20.111 13.319 1.00 78.88 436 GLU A CA 1
ATOM 3331 C C . GLU A 1 436 ? -20.594 20.570 14.198 1.00 78.88 436 GLU A C 1
ATOM 3333 O O . GLU A 1 436 ? -21.223 19.756 14.869 1.00 78.88 436 GLU A O 1
ATOM 3338 N N . GLU A 1 437 ? -20.959 21.851 14.149 1.00 76.44 437 GLU A N 1
ATOM 3339 C CA . GLU A 1 437 ? -22.108 22.393 14.886 1.00 76.44 437 GLU A CA 1
ATOM 3340 C C . GLU A 1 437 ? -23.444 21.832 14.386 1.00 76.44 437 GLU A C 1
ATOM 3342 O O . GLU A 1 437 ? -24.308 21.461 15.186 1.00 76.44 437 GLU A O 1
ATOM 3347 N N . LEU A 1 438 ? -23.613 21.729 13.064 1.00 83.69 438 LEU A N 1
ATOM 3348 C CA . LEU A 1 438 ? -24.798 21.110 12.467 1.00 83.69 438 LEU A CA 1
ATOM 3349 C C . LEU A 1 438 ? -24.930 19.645 12.904 1.00 83.69 438 LEU A C 1
ATOM 3351 O O . LEU A 1 438 ? -26.027 19.185 13.236 1.00 83.69 438 LEU A O 1
ATOM 3355 N N . LEU A 1 439 ? -23.813 18.921 12.925 1.00 86.12 439 LEU A N 1
ATOM 3356 C CA . LEU A 1 439 ? -23.798 17.524 13.325 1.00 86.12 439 LEU A CA 1
ATOM 3357 C C . LEU A 1 439 ? -24.061 17.355 14.829 1.00 86.12 439 LEU A C 1
ATOM 3359 O O . LEU A 1 439 ? -24.839 16.483 15.209 1.00 86.12 439 LEU A O 1
ATOM 3363 N N . ALA A 1 440 ? -23.507 18.229 15.673 1.00 82.56 440 ALA A N 1
ATOM 3364 C CA . ALA A 1 440 ? -23.780 18.258 17.109 1.00 82.56 440 ALA A CA 1
ATOM 3365 C C . ALA A 1 440 ? -25.263 18.544 17.415 1.00 82.56 440 ALA A C 1
ATOM 3367 O O . ALA A 1 440 ? -25.847 17.940 18.316 1.00 82.56 440 ALA A O 1
ATOM 3368 N N . ALA A 1 441 ? -25.909 19.421 16.641 1.00 82.12 441 ALA A N 1
ATOM 3369 C CA . ALA A 1 441 ? -27.342 19.677 16.769 1.00 82.12 441 ALA A CA 1
ATOM 3370 C C . ALA A 1 441 ? -28.192 18.454 16.373 1.00 82.12 441 ALA A C 1
ATOM 3372 O O . ALA A 1 441 ? -29.201 18.166 17.026 1.00 82.12 441 ALA A O 1
ATOM 3373 N N . ALA A 1 442 ? -27.786 17.718 15.332 1.00 88.06 442 ALA A N 1
ATOM 3374 C CA . ALA A 1 442 ? -28.440 16.472 14.934 1.00 88.06 442 ALA A CA 1
ATOM 3375 C C . ALA A 1 442 ? -28.242 15.367 15.987 1.00 88.06 442 ALA A C 1
ATOM 3377 O O . ALA A 1 442 ? -29.193 14.662 16.321 1.00 88.06 442 ALA A O 1
ATOM 3378 N N . ASP A 1 443 ? -27.047 15.259 16.568 1.00 88.88 443 ASP A N 1
ATOM 3379 C CA . ASP A 1 443 ? -26.742 14.323 17.655 1.00 88.88 443 ASP A CA 1
ATOM 3380 C C . ASP A 1 443 ? -27.583 14.606 18.914 1.00 88.88 443 ASP A C 1
ATOM 3382 O O . ASP A 1 443 ? -28.252 13.717 19.451 1.00 88.88 443 ASP A O 1
ATOM 3386 N N . ALA A 1 444 ? -27.681 15.874 19.325 1.00 83.75 444 ALA A N 1
ATOM 3387 C CA . ALA A 1 444 ? -28.542 16.281 20.435 1.00 83.75 444 ALA A CA 1
ATOM 3388 C C . ALA A 1 444 ? -30.020 15.915 20.188 1.00 83.75 444 ALA A C 1
ATOM 3390 O O . ALA A 1 444 ? -30.705 15.419 21.090 1.00 83.75 444 ALA A O 1
ATOM 3391 N N . ALA A 1 445 ? -30.512 16.096 18.957 1.00 85.88 445 ALA A N 1
ATOM 3392 C CA . ALA A 1 445 ? -31.861 15.691 18.573 1.00 85.88 445 ALA A CA 1
ATOM 3393 C C . ALA A 1 445 ? -32.049 14.166 18.644 1.00 85.88 445 ALA A C 1
ATOM 3395 O O . ALA A 1 445 ? -33.058 13.680 19.161 1.00 85.88 445 ALA A O 1
ATOM 3396 N N . MET A 1 446 ? -31.059 13.396 18.192 1.00 94.25 446 MET A N 1
ATOM 3397 C CA . MET A 1 446 ? -31.083 11.935 18.246 1.00 94.25 446 MET A CA 1
ATOM 3398 C C . MET A 1 446 ? -31.117 11.447 19.696 1.00 94.25 446 MET A C 1
ATOM 3400 O O . MET A 1 446 ? -31.864 10.527 20.039 1.00 94.25 446 MET A O 1
ATOM 3404 N N . TYR A 1 447 ? -30.362 12.090 20.584 1.00 86.25 447 TYR A N 1
ATOM 3405 C CA . TYR A 1 447 ? -30.388 11.777 22.007 1.00 86.25 447 TYR A CA 1
ATOM 3406 C C . TYR A 1 447 ? -31.783 11.990 22.625 1.00 86.25 447 TYR A C 1
ATOM 3408 O O . TYR A 1 447 ? -32.244 11.168 23.427 1.00 86.25 447 TYR A O 1
ATOM 3416 N N . ILE A 1 448 ? -32.510 13.032 22.203 1.00 84.19 448 ILE A N 1
ATOM 3417 C CA . ILE A 1 448 ? -33.913 13.252 22.591 1.00 84.19 448 ILE A CA 1
ATOM 3418 C C . ILE A 1 448 ? -34.817 12.139 22.035 1.00 84.19 448 ILE A C 1
ATOM 3420 O O . ILE A 1 448 ? -35.666 11.618 22.765 1.00 84.19 448 ILE A O 1
ATOM 3424 N N . ALA A 1 449 ? -34.613 11.713 20.784 1.00 83.50 449 ALA A N 1
ATOM 3425 C CA . ALA A 1 449 ? -35.335 10.581 20.198 1.00 83.50 449 ALA A CA 1
ATOM 3426 C C . ALA A 1 449 ? -35.149 9.291 21.022 1.00 83.50 449 ALA A C 1
ATOM 3428 O O . ALA A 1 449 ? -36.133 8.610 21.334 1.00 83.50 449 ALA A O 1
ATOM 3429 N N . LYS A 1 450 ? -33.915 9.004 21.464 1.00 85.50 450 LYS A N 1
ATOM 3430 C CA . LYS A 1 450 ? -33.613 7.857 22.335 1.00 85.50 450 LYS A CA 1
ATOM 3431 C C . LYS A 1 450 ? -34.337 7.955 23.679 1.00 85.50 450 LYS A C 1
ATOM 3433 O O . LYS A 1 450 ? -34.966 6.986 24.108 1.00 85.50 450 LYS A O 1
ATOM 3438 N N . LYS A 1 451 ? -34.282 9.120 24.338 1.00 85.31 451 LYS A N 1
ATOM 3439 C CA . LYS A 1 451 ? -34.942 9.351 25.637 1.00 85.31 451 LYS A CA 1
ATOM 3440 C C . LYS A 1 451 ? -36.457 9.208 25.569 1.00 85.31 451 LYS A C 1
ATOM 3442 O O . LYS A 1 451 ? -37.054 8.673 26.497 1.00 85.31 451 LYS A O 1
ATOM 3447 N N . ASN A 1 452 ? -37.065 9.624 24.465 1.00 85.81 452 ASN A N 1
ATOM 3448 C CA . ASN A 1 452 ? -38.515 9.608 24.317 1.00 85.81 452 ASN A CA 1
ATOM 3449 C C . ASN A 1 452 ? -39.093 8.234 23.959 1.00 85.81 452 ASN A C 1
ATOM 3451 O O . ASN A 1 452 ? -40.292 8.136 23.724 1.00 85.81 452 ASN A O 1
ATOM 3455 N N . GLY A 1 453 ? -38.286 7.170 23.957 1.00 82.31 453 GLY A N 1
ATOM 3456 C CA . GLY A 1 453 ? -38.755 5.799 23.743 1.00 82.31 453 GLY A CA 1
ATOM 3457 C C . GLY A 1 453 ? -38.264 5.157 22.450 1.00 82.31 453 GLY A C 1
ATOM 3458 O O . GLY A 1 453 ? -38.857 4.166 22.038 1.00 82.31 453 GLY A O 1
ATOM 3459 N N . ARG A 1 454 ? -37.196 5.697 21.838 1.00 93.06 454 ARG A N 1
ATOM 3460 C CA . ARG A 1 454 ? -36.491 5.118 20.678 1.00 93.06 454 ARG A CA 1
ATOM 3461 C C . ARG A 1 454 ? -37.372 4.927 19.436 1.00 93.06 454 ARG A C 1
ATOM 3463 O O . ARG A 1 454 ? -38.502 5.428 19.417 1.00 93.06 454 ARG A O 1
ATOM 3470 N N . ASN A 1 455 ? -36.828 4.288 18.390 1.00 92.38 455 ASN A N 1
ATOM 3471 C CA . ASN A 1 455 ? -37.484 4.008 17.108 1.00 92.38 455 ASN A CA 1
ATOM 3472 C C . ASN A 1 455 ? -38.321 5.190 16.594 1.00 92.38 455 ASN A C 1
ATOM 3474 O O . ASN A 1 455 ? -39.512 5.059 16.298 1.00 92.38 455 ASN A O 1
ATOM 3478 N N . ARG A 1 456 ? -37.710 6.375 16.550 1.00 92.81 456 ARG A N 1
ATOM 3479 C CA . ARG A 1 456 ? -38.374 7.619 16.145 1.00 92.81 456 ARG A CA 1
ATOM 3480 C C . ARG A 1 456 ? -37.381 8.628 15.602 1.00 92.81 456 ARG A C 1
ATOM 3482 O O . ARG A 1 456 ? -36.181 8.522 15.846 1.00 92.81 456 ARG A O 1
ATOM 3489 N N . VAL A 1 457 ? -37.927 9.632 14.934 1.00 92.19 457 VAL A N 1
ATOM 3490 C CA . VAL A 1 457 ? -37.198 10.801 14.452 1.00 92.19 457 VAL A CA 1
ATOM 3491 C C . VAL A 1 457 ? -37.520 11.994 15.346 1.00 92.19 457 VAL A C 1
ATOM 3493 O O . VAL A 1 457 ? -38.680 12.213 15.698 1.00 92.19 457 VAL A O 1
ATOM 3496 N N . HIS A 1 458 ? -36.506 12.773 15.709 1.00 90.94 458 HIS A N 1
ATOM 3497 C CA . HIS A 1 458 ? -36.673 14.068 16.357 1.00 90.94 458 HIS A CA 1
ATOM 3498 C C . HIS A 1 458 ? -36.032 15.166 15.504 1.00 90.94 458 HIS A C 1
ATOM 3500 O O . HIS A 1 458 ? -34.909 15.007 15.029 1.00 90.94 458 HIS A O 1
ATOM 3506 N N . LEU A 1 459 ? -36.754 16.269 15.299 1.00 86.75 459 LEU A N 1
ATOM 3507 C CA . LEU A 1 459 ? -36.291 17.410 14.508 1.00 86.75 459 LEU A CA 1
ATOM 3508 C C . LEU A 1 459 ? -35.847 18.533 15.446 1.00 86.75 459 LEU A C 1
ATOM 3510 O O . LEU A 1 459 ? -36.572 18.868 16.381 1.00 86.75 459 LEU A O 1
ATOM 3514 N N . SER A 1 460 ? -34.695 19.135 15.168 1.00 79.50 460 SER A N 1
ATOM 3515 C CA . SER A 1 460 ? -34.191 20.317 15.864 1.00 79.50 460 SER A CA 1
ATOM 3516 C C . SER A 1 460 ? -34.297 21.551 14.967 1.00 79.50 460 SER A C 1
ATOM 3518 O O . SER A 1 460 ? -33.787 21.569 13.844 1.00 79.50 460 SER A O 1
ATOM 3520 N N . LEU A 1 461 ? -34.975 22.588 15.466 1.00 58.53 461 LEU A N 1
ATOM 3521 C CA . LEU A 1 461 ? -35.065 23.904 14.832 1.00 58.53 461 LEU A CA 1
ATOM 3522 C C . LEU A 1 461 ? -33.868 24.757 15.292 1.00 58.53 461 LEU A C 1
ATOM 3524 O O . LEU A 1 461 ? -33.908 25.300 16.386 1.00 58.53 461 LEU A O 1
ATOM 3528 N N . GLY A 1 462 ? -32.820 24.825 14.463 1.00 53.97 462 GLY A N 1
ATOM 3529 C CA . GLY A 1 462 ? -31.785 25.876 14.369 1.00 53.97 462 GLY A CA 1
ATOM 3530 C C . GLY A 1 462 ? -31.253 26.582 15.634 1.00 53.97 462 GLY A C 1
ATOM 3531 O O . GLY A 1 462 ? -31.948 27.341 16.298 1.00 53.97 462 GLY A O 1
ATOM 3532 N N . TYR A 1 463 ? -29.947 26.421 15.853 1.00 44.12 463 TYR A N 1
ATOM 3533 C CA . TYR A 1 463 ? -29.071 27.019 16.872 1.00 44.12 463 TYR A CA 1
ATOM 3534 C C . TYR A 1 463 ? -28.973 28.567 16.857 1.00 44.12 463 TYR A C 1
ATOM 3536 O O . TYR A 1 463 ? -28.919 29.187 15.796 1.00 44.12 463 TYR A O 1
ATOM 3544 N N . SER A 1 464 ? -28.864 29.179 18.049 1.00 33.91 464 SER A N 1
ATOM 3545 C CA . SER A 1 464 ? -28.471 30.579 18.302 1.00 33.91 464 SER A CA 1
ATOM 3546 C C . SER A 1 464 ? -27.004 30.635 18.765 1.00 33.91 464 SER A C 1
ATOM 3548 O O . SER A 1 464 ? -26.688 30.141 19.846 1.00 33.91 464 SER A O 1
ATOM 3550 N N . GLY A 1 465 ? -26.115 31.202 17.945 1.00 30.34 465 GLY A N 1
ATOM 3551 C CA . GLY A 1 465 ? -24.661 31.021 18.037 1.00 30.34 465 GLY A CA 1
ATOM 3552 C C . GLY A 1 465 ? -23.912 31.580 19.255 1.00 30.34 465 GLY A C 1
ATOM 3553 O O . GLY A 1 465 ? -24.188 32.683 19.723 1.00 30.34 465 GLY A O 1
ATOM 3554 N N . THR A 1 466 ? -22.860 30.859 19.662 1.00 24.83 466 THR A N 1
ATOM 3555 C CA . THR A 1 466 ? -21.650 31.382 20.327 1.00 24.83 466 THR A CA 1
ATOM 3556 C C . THR A 1 466 ? -20.382 30.691 19.774 1.00 24.83 466 THR A C 1
ATOM 3558 O O . THR A 1 466 ? -20.451 29.512 19.424 1.00 24.83 466 THR A O 1
ATOM 3561 N N . PRO A 1 467 ? -19.230 31.395 19.654 1.00 25.72 467 PRO A N 1
ATOM 3562 C CA . PRO A 1 467 ? -18.027 30.873 18.996 1.00 25.72 467 PRO A CA 1
ATOM 3563 C C . PRO A 1 467 ? -17.085 30.111 19.945 1.00 25.72 467 PRO A C 1
ATOM 3565 O O . PRO A 1 467 ? -16.849 30.532 21.078 1.00 25.72 467 PRO A O 1
ATOM 3568 N N . TYR A 1 468 ? -16.498 29.019 19.445 1.00 22.33 468 TYR A N 1
ATOM 3569 C CA . TYR A 1 468 ? -15.493 28.200 20.134 1.00 22.33 468 TYR A CA 1
ATOM 3570 C C . TYR A 1 468 ? -14.069 28.748 19.908 1.00 22.33 468 TYR A C 1
ATOM 3572 O O . TYR A 1 468 ? -13.703 29.110 18.790 1.00 22.33 468 TYR A O 1
ATOM 3580 N N . GLN A 1 469 ? -13.262 28.807 20.973 1.00 21.94 469 GLN A N 1
ATOM 3581 C CA . GLN A 1 469 ? -11.860 29.246 20.955 1.00 21.94 469 GLN A CA 1
ATOM 3582 C C . GLN A 1 469 ? -10.914 28.134 20.469 1.00 21.94 469 GLN A C 1
ATOM 3584 O O . GLN A 1 469 ? -10.995 26.987 20.903 1.00 21.94 469 GLN A O 1
ATOM 3589 N N . THR A 1 470 ? -9.980 28.502 19.593 1.00 21.12 470 THR A N 1
ATOM 3590 C CA . THR A 1 470 ? -8.869 27.680 19.085 1.00 21.12 470 THR A CA 1
ATOM 3591 C C . THR A 1 470 ? -7.754 27.484 20.119 1.00 21.12 470 THR A C 1
ATOM 3593 O O . THR A 1 470 ? -7.353 28.446 20.773 1.00 21.12 470 THR A O 1
ATOM 3596 N N . PHE A 1 471 ? -7.183 26.275 20.184 1.00 21.98 471 PHE A N 1
ATOM 3597 C CA . PHE A 1 471 ? -5.958 25.946 20.933 1.00 21.98 471 PHE A CA 1
ATOM 3598 C C . PHE A 1 471 ? -4.749 25.736 19.989 1.00 21.98 471 PHE A C 1
ATOM 3600 O O . PHE A 1 471 ? -4.950 25.470 18.803 1.00 21.98 471 PHE A O 1
ATOM 3607 N N . PRO A 1 472 ? -3.503 25.913 20.481 1.00 22.70 472 PRO A N 1
ATOM 3608 C CA . PRO A 1 472 ? -2.337 26.237 19.656 1.00 22.70 472 PRO A CA 1
ATOM 3609 C C . PRO A 1 472 ? -1.614 25.025 19.045 1.00 22.70 472 PRO A C 1
ATOM 3611 O O . PRO A 1 472 ? -1.748 23.891 19.501 1.00 22.70 472 PRO A O 1
ATOM 3614 N N . LYS A 1 473 ? -0.808 25.324 18.014 1.00 21.89 473 LYS A N 1
ATOM 3615 C CA . LYS A 1 473 ? 0.166 24.433 17.363 1.00 21.89 473 LYS A CA 1
ATOM 3616 C C . LYS A 1 473 ? 1.136 23.823 18.381 1.00 21.89 473 LYS A C 1
ATOM 3618 O O . LYS A 1 473 ? 1.631 24.529 19.255 1.00 21.89 473 LYS A O 1
ATOM 3623 N N . VAL A 1 474 ? 1.436 22.538 18.205 1.00 21.72 474 VAL A N 1
ATOM 3624 C CA . VAL A 1 474 ? 2.524 21.834 18.891 1.00 21.72 474 VAL A CA 1
ATOM 3625 C C . VAL A 1 474 ? 3.676 21.684 17.902 1.00 21.72 474 VAL A C 1
ATOM 3627 O O . VAL A 1 474 ? 3.521 21.032 16.871 1.00 21.72 474 VAL A O 1
ATOM 3630 N N . ASP A 1 475 ? 4.801 22.315 18.225 1.00 27.30 475 ASP A N 1
ATOM 3631 C CA . ASP A 1 475 ? 6.108 22.028 17.642 1.00 27.30 475 ASP A CA 1
ATOM 3632 C C . ASP A 1 475 ? 6.605 20.674 18.167 1.00 27.30 475 ASP A C 1
ATOM 3634 O O . ASP A 1 475 ? 6.483 20.385 19.360 1.00 27.30 475 ASP A O 1
ATOM 3638 N N . SER A 1 476 ? 7.201 19.848 17.307 1.00 23.94 476 SER A N 1
ATOM 3639 C CA . SER A 1 476 ? 8.044 18.743 17.772 1.00 23.94 476 SER A CA 1
ATOM 3640 C C . SER A 1 476 ? 9.141 18.416 16.762 1.00 23.94 476 SER A C 1
ATOM 3642 O O . SER A 1 476 ? 8.939 17.651 15.819 1.00 23.94 476 SER A O 1
ATOM 3644 N N . GLU A 1 477 ? 10.319 18.986 17.012 1.00 27.09 477 GLU A N 1
ATOM 3645 C CA . GLU A 1 477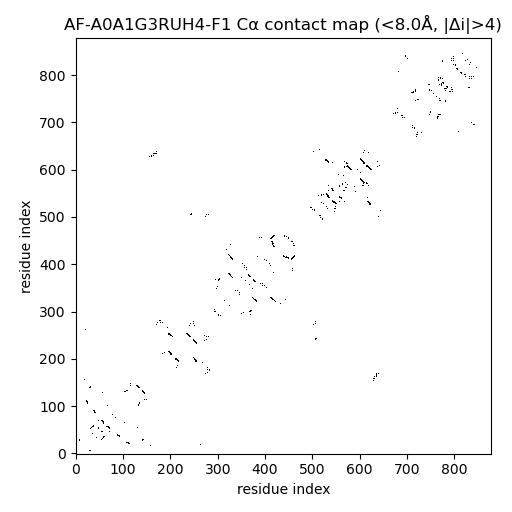 ? 11.602 18.345 16.739 1.00 27.09 477 GLU A CA 1
ATOM 3646 C C . GLU A 1 477 ? 11.722 17.086 17.616 1.00 27.09 477 GLU A C 1
ATOM 3648 O O . GLU A 1 477 ? 11.547 17.157 18.833 1.00 27.09 477 GLU A O 1
ATOM 3653 N N . ALA A 1 478 ? 12.036 15.939 17.014 1.00 22.39 478 ALA A N 1
ATOM 3654 C CA . ALA A 1 478 ? 12.649 14.806 17.706 1.00 22.39 478 ALA A CA 1
ATOM 3655 C C . ALA A 1 478 ? 13.369 13.913 16.685 1.00 22.39 478 ALA A C 1
ATOM 3657 O O . ALA A 1 478 ? 12.749 13.143 15.952 1.00 22.39 478 ALA A O 1
ATOM 3658 N N . SER A 1 479 ? 14.692 14.049 16.635 1.00 25.33 479 SER A N 1
ATOM 3659 C CA . SER A 1 479 ? 15.624 13.161 15.947 1.00 25.33 479 SER A CA 1
ATOM 3660 C C . SER A 1 479 ? 15.726 11.822 16.683 1.00 25.33 479 SER A C 1
ATOM 3662 O O . SER A 1 479 ? 15.926 11.800 17.895 1.00 25.33 479 SER A O 1
ATOM 3664 N N . LEU A 1 480 ? 15.617 10.700 15.963 1.00 23.27 480 LEU A N 1
ATOM 3665 C CA . LEU A 1 480 ? 15.936 9.368 16.490 1.00 23.27 480 LEU A CA 1
ATOM 3666 C C . LEU A 1 480 ? 16.620 8.507 15.413 1.00 23.27 480 LEU A C 1
ATOM 3668 O O . LEU A 1 480 ? 16.114 8.351 14.302 1.00 23.27 480 LEU A O 1
ATOM 3672 N N . ASP A 1 481 ? 17.790 7.988 15.794 1.00 22.39 481 ASP A N 1
ATOM 3673 C CA . ASP A 1 481 ? 18.735 7.165 15.033 1.00 22.39 481 ASP A CA 1
ATOM 3674 C C . ASP A 1 481 ? 18.135 5.865 14.473 1.00 22.39 481 ASP A C 1
ATOM 3676 O O . ASP A 1 481 ? 17.422 5.138 15.169 1.00 22.39 481 ASP A O 1
ATOM 3680 N N . TYR A 1 482 ? 18.525 5.518 13.241 1.00 25.06 482 TYR A N 1
ATOM 3681 C CA . TYR A 1 482 ? 18.294 4.202 12.637 1.00 25.06 482 TYR A CA 1
ATOM 3682 C C . TYR A 1 482 ? 19.594 3.375 12.589 1.00 25.06 482 TYR A C 1
ATOM 3684 O O . TYR A 1 482 ? 20.673 3.936 12.391 1.00 25.06 482 TYR A O 1
ATOM 3692 N N . PRO A 1 483 ? 19.513 2.040 12.761 1.00 21.92 483 PRO A N 1
ATOM 3693 C CA . PRO A 1 483 ? 20.678 1.173 12.884 1.00 21.92 483 PRO A CA 1
ATOM 3694 C C . PRO A 1 483 ? 21.398 0.968 11.546 1.00 21.92 483 PRO A C 1
ATOM 3696 O O . PRO A 1 483 ? 20.790 0.882 10.480 1.00 21.92 483 PRO A O 1
ATOM 3699 N N . SER A 1 484 ? 22.718 0.858 11.642 1.00 21.45 484 SER A N 1
ATOM 3700 C CA . SER A 1 484 ? 23.683 0.732 10.555 1.00 21.45 484 SER A CA 1
ATOM 3701 C C . SER A 1 484 ? 23.498 -0.519 9.683 1.00 21.45 484 SER A C 1
ATOM 3703 O O . SER A 1 484 ? 23.239 -1.626 10.156 1.00 21.45 484 SER A O 1
ATOM 3705 N N . LEU A 1 485 ? 23.680 -0.303 8.377 1.00 24.64 485 LEU A N 1
ATOM 3706 C CA . LEU A 1 485 ? 23.640 -1.279 7.289 1.00 24.64 485 LEU A CA 1
ATOM 3707 C C . LEU A 1 485 ? 24.685 -2.396 7.464 1.00 24.64 485 LEU A C 1
ATOM 3709 O O . LEU A 1 485 ? 25.860 -2.138 7.723 1.00 24.64 485 LEU A O 1
ATOM 3713 N N . VAL A 1 486 ? 24.264 -3.645 7.242 1.00 21.41 486 VAL A N 1
ATOM 3714 C CA . VAL A 1 486 ? 25.151 -4.816 7.138 1.00 21.41 486 VAL A CA 1
ATOM 3715 C C . VAL A 1 486 ? 25.510 -5.041 5.660 1.00 21.41 486 VAL A C 1
ATOM 3717 O O . VAL A 1 486 ? 24.604 -5.080 4.825 1.00 21.41 486 VAL A O 1
ATOM 3720 N N . PRO A 1 487 ? 26.794 -5.233 5.301 1.00 23.08 487 PRO A N 1
ATOM 3721 C CA . PRO A 1 487 ? 27.193 -5.480 3.922 1.00 23.08 487 PRO A CA 1
ATOM 3722 C C . PRO A 1 487 ? 26.915 -6.938 3.531 1.00 23.08 487 PRO A C 1
ATOM 3724 O O . PRO A 1 487 ? 27.479 -7.870 4.107 1.00 23.08 487 PRO A O 1
ATOM 3727 N N . VAL A 1 488 ? 26.067 -7.145 2.522 1.00 24.77 488 VAL A N 1
ATOM 3728 C CA . VAL A 1 488 ? 25.810 -8.465 1.927 1.00 24.77 488 VAL A CA 1
ATOM 3729 C C . VAL A 1 488 ? 26.796 -8.681 0.779 1.00 24.77 488 VAL A C 1
ATOM 3731 O O . VAL A 1 488 ? 26.742 -7.997 -0.239 1.00 24.77 488 VAL A O 1
ATOM 3734 N N . LYS A 1 489 ? 27.728 -9.622 0.959 1.00 22.69 489 LYS A N 1
ATOM 3735 C CA . LYS A 1 489 ? 28.674 -10.060 -0.075 1.00 22.69 489 LYS A CA 1
ATOM 3736 C C . LYS A 1 489 ? 28.068 -11.156 -0.959 1.00 22.69 489 LYS A C 1
ATOM 3738 O O . LYS A 1 489 ? 27.496 -12.111 -0.446 1.00 22.69 489 LYS A O 1
ATOM 3743 N N . ASN A 1 490 ? 28.378 -11.041 -2.251 1.00 26.61 490 ASN A N 1
ATOM 3744 C CA . ASN A 1 490 ? 28.419 -12.071 -3.296 1.00 26.61 490 ASN A CA 1
ATOM 3745 C C . ASN A 1 490 ? 27.086 -12.672 -3.774 1.00 26.61 490 ASN A C 1
ATOM 3747 O O . ASN A 1 490 ? 26.619 -13.679 -3.251 1.00 26.61 490 ASN A O 1
ATOM 3751 N N . LEU A 1 491 ? 26.591 -12.151 -4.900 1.00 23.45 491 LEU A N 1
ATOM 3752 C CA . LEU A 1 491 ? 25.767 -12.888 -5.860 1.00 23.45 491 LEU A CA 1
ATOM 3753 C C . LEU A 1 491 ? 26.388 -12.693 -7.249 1.00 23.45 491 LEU A C 1
ATOM 3755 O O . LEU A 1 491 ? 26.317 -11.613 -7.821 1.00 23.45 491 LEU A O 1
ATOM 3759 N N . VAL A 1 492 ? 27.054 -13.731 -7.756 1.00 24.92 492 VAL A N 1
ATOM 3760 C CA . VAL A 1 492 ? 27.492 -13.819 -9.155 1.00 24.92 492 VAL A CA 1
ATOM 3761 C C . VAL A 1 492 ? 26.373 -14.536 -9.906 1.00 24.92 492 VAL A C 1
ATOM 3763 O O . VAL A 1 492 ? 26.130 -15.717 -9.662 1.00 24.92 492 VAL A O 1
ATOM 3766 N N . GLY A 1 493 ? 25.662 -13.803 -10.760 1.00 25.30 493 GLY A N 1
ATOM 3767 C CA . GLY A 1 493 ? 24.585 -14.287 -11.627 1.00 25.30 493 GLY A CA 1
ATOM 3768 C C . GLY A 1 493 ? 24.704 -13.694 -13.040 1.00 25.30 493 GLY A C 1
ATOM 3769 O O . GLY A 1 493 ? 25.591 -12.868 -13.263 1.00 25.30 493 GLY A O 1
ATOM 3770 N N . PRO A 1 494 ? 23.869 -14.142 -13.999 1.00 28.69 494 PRO A N 1
ATOM 3771 C CA . PRO A 1 494 ? 23.938 -13.715 -15.397 1.00 28.69 494 PRO A CA 1
ATOM 3772 C C . PRO A 1 494 ? 23.675 -12.209 -15.549 1.00 28.69 494 PRO A C 1
ATOM 3774 O O . PRO A 1 494 ? 23.078 -11.582 -14.677 1.00 28.69 494 PRO A O 1
ATOM 3777 N N . THR A 1 495 ? 24.159 -11.639 -16.653 1.00 34.09 495 THR A N 1
ATOM 3778 C CA . THR A 1 495 ? 24.194 -10.200 -16.944 1.00 34.09 495 THR A CA 1
ATOM 3779 C C . THR A 1 495 ? 22.806 -9.547 -16.793 1.00 34.09 495 THR A C 1
ATOM 3781 O O . THR A 1 495 ? 21.880 -9.961 -17.490 1.00 34.09 495 THR A O 1
ATOM 3784 N N . PRO A 1 496 ? 22.635 -8.557 -15.897 1.00 44.25 496 PRO A N 1
ATOM 3785 C CA . PRO A 1 496 ? 21.333 -7.960 -15.604 1.00 44.25 496 PRO A CA 1
ATOM 3786 C C . PRO A 1 496 ? 20.812 -7.071 -16.743 1.00 44.25 496 PRO A C 1
ATOM 3788 O O . PRO A 1 496 ? 21.555 -6.308 -17.358 1.00 44.25 496 PRO A O 1
ATOM 3791 N N . SER A 1 497 ? 19.509 -7.173 -16.991 1.00 54.81 497 SER A N 1
ATOM 3792 C CA . SER A 1 497 ? 18.730 -6.494 -18.031 1.00 54.81 497 SER A CA 1
ATOM 3793 C C . SER A 1 497 ? 17.693 -5.533 -17.426 1.00 54.81 497 SER A C 1
ATOM 3795 O O . SER A 1 497 ? 17.381 -5.604 -16.238 1.00 54.81 497 SER A O 1
ATOM 3797 N N . ILE A 1 498 ? 17.076 -4.664 -18.243 1.00 53.97 498 ILE A N 1
ATOM 3798 C CA . ILE A 1 498 ? 15.973 -3.774 -17.806 1.00 53.97 498 ILE A CA 1
ATOM 3799 C C . ILE A 1 498 ? 14.843 -4.579 -17.128 1.00 53.97 498 ILE A C 1
ATOM 3801 O O . ILE A 1 498 ? 14.265 -4.131 -16.133 1.00 53.97 498 ILE A O 1
ATOM 3805 N N . LYS A 1 499 ? 14.592 -5.808 -17.607 1.00 51.09 499 LYS A N 1
ATOM 3806 C CA . LYS A 1 499 ? 13.641 -6.764 -17.019 1.00 51.09 499 LYS A CA 1
ATOM 3807 C C . LYS A 1 499 ? 13.974 -7.078 -15.563 1.00 51.09 499 LYS A C 1
ATOM 3809 O O . LYS A 1 499 ? 13.061 -7.186 -14.755 1.00 51.09 499 LYS A O 1
ATOM 3814 N N . ASP A 1 500 ? 15.247 -7.179 -15.202 1.00 54.00 500 ASP A N 1
ATOM 3815 C CA . ASP A 1 500 ? 15.663 -7.509 -13.839 1.00 54.00 500 ASP A CA 1
ATOM 3816 C C . ASP A 1 500 ? 15.434 -6.349 -12.863 1.00 54.00 500 ASP A C 1
ATOM 3818 O O . ASP A 1 500 ? 15.103 -6.578 -11.698 1.00 54.00 500 ASP A O 1
ATOM 3822 N N . VAL A 1 501 ? 15.541 -5.102 -13.336 1.00 56.34 501 VAL A N 1
ATOM 3823 C CA . VAL A 1 501 ? 15.212 -3.898 -12.550 1.00 56.34 501 VAL A CA 1
ATOM 3824 C C . VAL A 1 501 ? 13.700 -3.788 -12.346 1.00 56.34 501 VAL A C 1
ATOM 3826 O O . VAL A 1 501 ? 13.238 -3.585 -11.222 1.00 56.34 501 VAL A O 1
ATOM 3829 N N . ALA A 1 502 ? 12.920 -3.996 -13.411 1.00 50.41 502 ALA A N 1
ATOM 3830 C CA . ALA A 1 502 ? 11.460 -4.020 -13.343 1.00 50.41 502 ALA A CA 1
ATOM 3831 C C . ALA A 1 502 ? 10.945 -5.180 -12.466 1.00 50.41 502 ALA A C 1
ATOM 3833 O O . ALA A 1 502 ? 10.055 -4.993 -11.637 1.00 50.41 502 ALA A O 1
ATOM 3834 N N . LEU A 1 503 ? 11.551 -6.365 -12.565 1.00 48.88 503 LEU A N 1
ATOM 3835 C CA . LEU A 1 503 ? 11.215 -7.529 -11.744 1.00 48.88 503 LEU A CA 1
ATOM 3836 C C . LEU A 1 503 ? 11.614 -7.328 -10.277 1.00 48.88 503 LEU A C 1
ATOM 3838 O O . LEU A 1 503 ? 10.872 -7.724 -9.385 1.00 48.88 503 LEU A O 1
ATOM 3842 N N . ALA A 1 504 ? 12.751 -6.684 -9.993 1.00 50.56 504 ALA A N 1
ATOM 3843 C CA . ALA A 1 504 ? 13.128 -6.310 -8.629 1.00 50.56 504 ALA A CA 1
ATOM 3844 C C . ALA A 1 504 ? 12.071 -5.402 -7.979 1.00 50.56 504 ALA A C 1
ATOM 3846 O O . ALA A 1 504 ? 11.702 -5.620 -6.822 1.00 50.56 504 ALA A O 1
ATOM 3847 N N . LEU A 1 505 ? 11.541 -4.439 -8.737 1.00 52.09 505 LEU A N 1
ATOM 3848 C CA . LEU A 1 505 ? 10.437 -3.585 -8.305 1.00 52.09 505 LEU A CA 1
ATOM 3849 C C . LEU A 1 505 ? 9.140 -4.385 -8.096 1.00 52.09 505 LEU A C 1
ATOM 3851 O O . LEU A 1 505 ? 8.503 -4.264 -7.045 1.00 52.09 505 LEU A O 1
ATOM 3855 N N . ALA A 1 506 ? 8.773 -5.246 -9.049 1.00 40.81 506 ALA A N 1
ATOM 3856 C CA . ALA A 1 506 ? 7.589 -6.096 -8.948 1.00 40.81 506 ALA A CA 1
ATOM 3857 C C . ALA A 1 506 ? 7.671 -7.044 -7.738 1.00 40.81 506 ALA A C 1
ATOM 3859 O O . ALA A 1 506 ? 6.719 -7.175 -6.980 1.00 40.81 506 ALA A O 1
ATOM 3860 N N . CYS A 1 507 ? 8.829 -7.631 -7.453 1.00 44.31 507 CYS A N 1
ATOM 3861 C CA . CYS A 1 507 ? 9.023 -8.528 -6.312 1.00 44.31 507 CYS A CA 1
ATOM 3862 C C . CYS A 1 507 ? 9.043 -7.831 -4.940 1.00 44.31 507 CYS A C 1
ATOM 3864 O O . CYS A 1 507 ? 9.284 -8.497 -3.934 1.00 44.31 507 CYS A O 1
ATOM 3866 N N . GLY A 1 508 ? 8.807 -6.514 -4.871 1.00 43.19 508 GLY A N 1
ATOM 3867 C CA . GLY A 1 508 ? 8.782 -5.770 -3.610 1.00 43.19 508 GLY A CA 1
ATOM 3868 C C . GLY A 1 508 ? 10.148 -5.706 -2.924 1.00 43.19 508 GLY A C 1
ATOM 3869 O O . GLY A 1 508 ? 10.216 -5.648 -1.695 1.00 43.19 508 GLY A O 1
ATOM 3870 N N . LYS A 1 509 ? 11.238 -5.755 -3.702 1.00 53.91 509 LYS A N 1
ATOM 3871 C CA . LYS A 1 509 ? 12.595 -5.606 -3.168 1.00 53.91 509 LYS A CA 1
ATOM 3872 C C . LYS A 1 509 ? 12.792 -4.211 -2.567 1.00 53.91 509 LYS A C 1
ATOM 3874 O O . LYS A 1 509 ? 12.091 -3.257 -2.906 1.00 53.91 509 LYS A O 1
ATOM 3879 N N . THR A 1 510 ? 13.761 -4.084 -1.662 1.00 57.72 510 THR A N 1
ATOM 3880 C CA . THR A 1 510 ? 14.072 -2.789 -1.042 1.00 57.72 510 THR A CA 1
ATOM 3881 C C . THR A 1 510 ? 14.615 -1.804 -2.078 1.00 57.72 510 THR A C 1
ATOM 3883 O O . THR A 1 510 ? 15.200 -2.204 -3.086 1.00 57.72 510 THR A O 1
ATOM 3886 N N . LEU A 1 511 ? 14.477 -0.500 -1.816 1.00 64.31 511 LEU A N 1
ATOM 3887 C CA . LEU A 1 511 ? 14.986 0.546 -2.709 1.00 64.31 511 LEU A CA 1
ATOM 3888 C C . LEU A 1 511 ? 16.483 0.373 -3.017 1.00 64.31 511 LEU A C 1
ATOM 3890 O O . LEU A 1 511 ? 16.883 0.511 -4.166 1.00 64.31 511 LEU A O 1
ATOM 3894 N N . SER A 1 512 ? 17.293 -0.024 -2.031 1.00 63.44 512 SER A N 1
ATOM 3895 C CA . SER A 1 512 ? 18.722 -0.320 -2.217 1.00 63.44 512 SER A CA 1
ATOM 3896 C C . SER A 1 512 ? 18.971 -1.513 -3.145 1.00 63.44 512 SER A C 1
ATOM 3898 O O . SER A 1 512 ? 19.917 -1.503 -3.926 1.00 63.44 512 SER A O 1
ATOM 3900 N N . GLN A 1 513 ? 18.125 -2.544 -3.093 1.00 61.88 513 GLN A N 1
ATOM 3901 C CA . GLN A 1 513 ? 18.239 -3.706 -3.980 1.00 61.88 513 GLN A CA 1
ATOM 3902 C C . GLN A 1 513 ? 17.866 -3.349 -5.423 1.00 61.88 513 GLN A C 1
ATOM 3904 O O . GLN A 1 513 ? 18.550 -3.774 -6.350 1.00 61.88 513 GLN A O 1
ATOM 3909 N N . ILE A 1 514 ? 16.818 -2.543 -5.610 1.00 65.19 514 ILE A N 1
ATOM 3910 C CA . ILE A 1 514 ? 16.401 -2.046 -6.931 1.00 65.19 514 ILE A CA 1
ATOM 3911 C C . ILE A 1 514 ? 17.483 -1.123 -7.506 1.00 65.19 514 ILE A C 1
ATOM 3913 O O . ILE A 1 514 ? 17.879 -1.272 -8.658 1.00 65.19 514 ILE A O 1
ATOM 3917 N N . ALA A 1 515 ? 18.013 -0.222 -6.680 1.00 69.12 515 ALA A N 1
ATOM 3918 C CA . ALA A 1 515 ? 19.112 0.673 -7.015 1.00 69.12 515 ALA A CA 1
ATOM 3919 C C . ALA A 1 515 ? 20.376 -0.070 -7.453 1.00 69.12 515 ALA A C 1
ATOM 3921 O O . ALA A 1 515 ? 20.989 0.291 -8.456 1.00 69.12 515 ALA A O 1
ATOM 3922 N N . TYR A 1 516 ? 20.751 -1.125 -6.727 1.00 70.88 516 TYR A N 1
ATOM 3923 C CA . TYR A 1 516 ? 21.887 -1.961 -7.094 1.00 70.88 516 TYR A CA 1
ATOM 3924 C C . TYR A 1 516 ? 21.669 -2.596 -8.468 1.00 70.88 516 TYR A C 1
ATOM 3926 O O . TYR A 1 516 ? 22.503 -2.446 -9.354 1.00 70.88 516 TYR A O 1
ATOM 3934 N N . GLN A 1 517 ? 20.505 -3.213 -8.676 1.00 68.31 517 GLN A N 1
ATOM 3935 C CA . GLN A 1 517 ? 20.145 -3.865 -9.934 1.00 68.31 517 GLN A CA 1
ATOM 3936 C C . GLN A 1 517 ? 20.125 -2.873 -11.118 1.00 68.31 517 GLN A C 1
ATOM 3938 O O . GLN A 1 517 ? 20.593 -3.199 -12.210 1.00 68.31 517 GLN A O 1
ATOM 3943 N N . ALA A 1 518 ? 19.653 -1.642 -10.895 1.00 71.06 518 ALA A N 1
ATOM 3944 C CA . ALA A 1 518 ? 19.670 -0.557 -11.876 1.00 71.06 518 ALA A CA 1
ATOM 3945 C C . ALA A 1 518 ? 21.097 -0.153 -12.278 1.00 71.06 518 ALA A C 1
ATOM 3947 O O . ALA A 1 518 ? 21.421 -0.094 -13.464 1.00 71.06 518 ALA A O 1
ATOM 3948 N N . VAL A 1 519 ? 21.969 0.055 -11.290 1.00 75.25 519 VAL A N 1
ATOM 3949 C CA . VAL A 1 519 ? 23.387 0.373 -11.503 1.00 75.25 519 VAL A CA 1
ATOM 3950 C C . VAL A 1 519 ? 24.114 -0.769 -12.226 1.00 75.25 519 VAL A C 1
ATOM 3952 O O . VAL A 1 519 ? 24.929 -0.518 -13.112 1.00 75.25 519 VAL A O 1
ATOM 3955 N N . GLU A 1 520 ? 23.806 -2.032 -11.912 1.00 71.06 520 GLU A N 1
ATOM 3956 C CA . GLU A 1 520 ? 24.389 -3.167 -12.634 1.00 71.06 520 GLU A CA 1
ATOM 3957 C C . GLU A 1 520 ? 23.940 -3.249 -14.096 1.00 71.06 520 GLU A C 1
ATOM 3959 O O . GLU A 1 520 ? 24.746 -3.601 -14.961 1.00 71.06 520 GLU A O 1
ATOM 3964 N N . THR A 1 521 ? 22.676 -2.925 -14.367 1.00 68.00 521 THR A N 1
ATOM 3965 C CA . THR A 1 521 ? 22.106 -2.936 -15.720 1.00 68.00 521 THR A CA 1
ATOM 3966 C C . THR A 1 521 ? 22.764 -1.869 -16.596 1.00 68.00 521 THR A C 1
ATOM 3968 O O . THR A 1 521 ? 23.120 -2.146 -17.738 1.00 68.00 521 THR A O 1
ATOM 3971 N N . LEU A 1 522 ? 23.019 -0.675 -16.048 1.00 70.94 522 LEU A N 1
ATOM 3972 C CA . LEU A 1 522 ? 23.704 0.412 -16.764 1.00 70.94 522 LEU A CA 1
ATOM 3973 C C . LEU A 1 522 ? 25.142 0.058 -17.144 1.00 70.94 522 LEU A C 1
ATOM 3975 O O . LEU A 1 522 ? 25.572 0.341 -18.259 1.00 70.94 522 LEU A O 1
ATOM 3979 N N . ILE A 1 523 ? 25.869 -0.608 -16.245 1.00 69.69 523 ILE A N 1
ATOM 3980 C CA . ILE A 1 523 ? 27.238 -1.061 -16.529 1.00 69.69 523 ILE A CA 1
ATOM 3981 C C . ILE A 1 523 ? 27.251 -2.172 -17.576 1.00 69.69 523 ILE A C 1
ATOM 3983 O O . ILE A 1 523 ? 28.092 -2.180 -18.469 1.00 69.69 523 ILE A O 1
ATOM 3987 N N . SER A 1 524 ? 26.278 -3.079 -17.512 1.00 62.56 524 SER A N 1
ATOM 3988 C CA . SER A 1 524 ? 26.128 -4.149 -18.505 1.00 62.56 524 SER A CA 1
ATOM 3989 C C . SER A 1 524 ? 25.768 -3.614 -19.901 1.00 62.56 524 SER A C 1
ATOM 3991 O O . SER A 1 524 ? 26.035 -4.283 -20.892 1.00 62.56 524 SER A O 1
ATOM 3993 N N . GLY A 1 525 ? 25.205 -2.401 -19.985 1.00 53.91 525 GLY A N 1
ATOM 3994 C CA . GLY A 1 525 ? 24.859 -1.688 -21.219 1.00 53.91 525 GLY A CA 1
ATOM 3995 C C . GLY A 1 525 ? 25.957 -0.773 -21.782 1.00 53.91 525 GLY A C 1
ATOM 3996 O O . GLY A 1 525 ? 25.624 0.208 -22.443 1.00 53.91 525 GLY A O 1
ATOM 3997 N N . ASN A 1 526 ? 27.239 -1.073 -21.533 1.00 60.22 526 ASN A N 1
ATOM 3998 C CA . ASN A 1 526 ? 28.423 -0.301 -21.961 1.00 60.22 526 ASN A CA 1
ATOM 3999 C C . ASN A 1 526 ? 28.693 1.008 -21.190 1.00 60.22 526 ASN A C 1
ATOM 4001 O O . ASN A 1 526 ? 29.225 1.949 -21.771 1.00 60.22 526 ASN A O 1
ATOM 4005 N N . SER A 1 527 ? 28.343 1.103 -19.903 1.00 58.75 527 SER A N 1
ATOM 4006 C CA . SER A 1 527 ? 28.886 2.162 -19.027 1.00 58.75 527 SER A CA 1
ATOM 4007 C C . SER A 1 527 ? 30.049 1.613 -18.202 1.00 58.75 527 SER A C 1
ATOM 4009 O O . SER A 1 527 ? 29.958 0.506 -17.674 1.00 58.75 527 SER A O 1
ATOM 4011 N N . ASP A 1 528 ? 31.125 2.381 -18.032 1.00 65.50 528 ASP A N 1
ATOM 4012 C CA . ASP A 1 528 ? 32.266 1.930 -17.227 1.00 65.50 528 ASP A CA 1
ATOM 4013 C C . ASP A 1 528 ? 31.989 2.059 -15.724 1.00 65.50 528 ASP A C 1
ATOM 4015 O O . ASP A 1 528 ? 32.344 1.167 -14.951 1.00 65.50 528 ASP A O 1
ATOM 4019 N N . LEU A 1 529 ? 31.331 3.149 -15.305 1.00 68.38 529 LEU A N 1
ATOM 4020 C CA . LEU A 1 529 ? 30.944 3.402 -13.914 1.00 68.38 529 LEU A CA 1
ATOM 4021 C C . LEU A 1 529 ? 29.522 3.962 -13.820 1.00 68.38 529 LEU A C 1
ATOM 4023 O O . LEU A 1 529 ? 29.136 4.822 -14.614 1.00 68.38 529 LEU A O 1
ATOM 4027 N N . ALA A 1 530 ? 28.782 3.547 -12.790 1.00 66.62 530 ALA A N 1
ATOM 4028 C CA . ALA A 1 530 ? 27.454 4.079 -12.487 1.00 66.62 530 ALA A CA 1
ATOM 4029 C C . ALA A 1 530 ? 27.229 4.230 -10.970 1.00 66.62 530 ALA A C 1
ATOM 4031 O O . ALA A 1 530 ? 27.606 3.359 -10.174 1.00 66.62 530 ALA A O 1
ATOM 4032 N N . SER A 1 531 ? 26.629 5.350 -10.564 1.00 74.62 531 SER A N 1
ATOM 4033 C CA . SER A 1 531 ? 26.328 5.705 -9.170 1.00 74.62 531 SER A CA 1
ATOM 4034 C C . SER A 1 531 ? 24.895 6.221 -9.066 1.00 74.62 531 SER A C 1
ATOM 4036 O O . SER A 1 531 ? 24.460 7.013 -9.894 1.00 74.62 531 SER A O 1
ATOM 4038 N N . LEU A 1 532 ? 24.154 5.776 -8.052 1.00 73.50 532 LEU A N 1
ATOM 4039 C CA . LEU A 1 532 ? 22.808 6.248 -7.747 1.00 73.50 532 LEU A CA 1
ATOM 4040 C C . LEU A 1 532 ? 22.784 6.930 -6.384 1.00 73.50 532 LEU A C 1
ATOM 4042 O O . LEU A 1 532 ? 23.189 6.344 -5.374 1.00 73.50 532 LEU A O 1
ATOM 4046 N N . VAL A 1 533 ? 22.244 8.143 -6.360 1.00 69.94 533 VAL A N 1
ATOM 4047 C CA . VAL A 1 533 ? 22.243 9.029 -5.199 1.00 69.94 533 VAL A CA 1
ATOM 4048 C C . VAL A 1 533 ? 20.816 9.476 -4.904 1.00 69.94 533 VAL A C 1
ATOM 4050 O O . VAL A 1 533 ? 20.073 9.838 -5.813 1.00 69.94 533 VAL A O 1
ATOM 4053 N N . ILE A 1 534 ? 20.410 9.443 -3.638 1.00 71.00 534 ILE A N 1
ATOM 4054 C CA . ILE A 1 534 ? 19.085 9.885 -3.190 1.00 71.00 534 ILE A CA 1
ATOM 4055 C C . ILE A 1 534 ? 19.232 11.070 -2.240 1.00 71.00 534 ILE A C 1
ATOM 4057 O O . ILE A 1 534 ? 20.188 11.160 -1.472 1.00 71.00 534 ILE A O 1
ATOM 4061 N N . LEU A 1 535 ? 18.277 11.994 -2.317 1.00 58.78 535 LEU A N 1
ATOM 4062 C CA . LEU A 1 535 ? 18.170 13.131 -1.418 1.00 58.78 535 LEU A CA 1
ATOM 4063 C C . LEU A 1 535 ? 17.534 12.692 -0.092 1.00 58.78 535 LEU A C 1
ATOM 4065 O O . LEU A 1 535 ? 16.420 12.165 -0.067 1.00 58.78 535 LEU A O 1
ATOM 4069 N N . ARG A 1 536 ? 18.223 12.940 1.023 1.00 60.72 536 ARG A N 1
ATOM 4070 C CA . ARG A 1 536 ? 17.713 12.662 2.368 1.00 60.72 536 ARG A CA 1
ATOM 4071 C C . ARG A 1 536 ? 16.810 13.810 2.839 1.00 60.72 536 ARG A C 1
ATOM 4073 O O . ARG A 1 536 ? 17.283 14.929 3.023 1.00 60.72 536 ARG A O 1
ATOM 4080 N N . A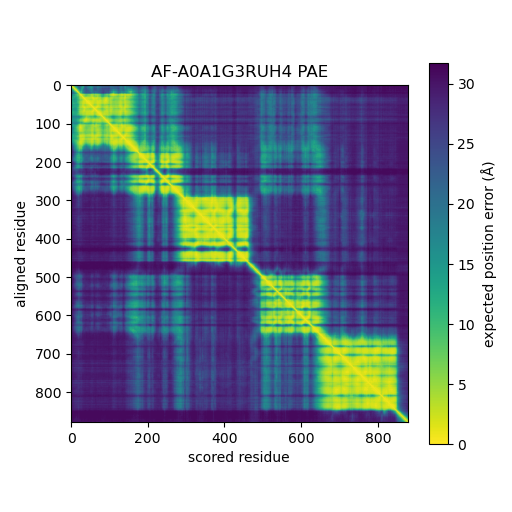SP A 1 537 ? 15.526 13.513 3.086 1.00 53.12 537 ASP A N 1
ATOM 4081 C CA . ASP A 1 537 ? 14.450 14.490 3.397 1.00 53.12 537 ASP A CA 1
ATOM 4082 C C . ASP A 1 537 ? 14.690 15.307 4.699 1.00 53.12 537 ASP A C 1
ATOM 4084 O O . ASP A 1 537 ? 13.952 16.250 4.962 1.00 53.12 537 ASP A O 1
ATOM 4088 N N . SER A 1 538 ? 15.695 14.972 5.527 1.00 46.66 538 SER A N 1
ATOM 4089 C CA . SER A 1 538 ? 15.972 15.649 6.809 1.00 46.66 538 SER A CA 1
ATOM 4090 C C . SER A 1 538 ? 17.113 16.676 6.785 1.00 46.66 538 SER A C 1
ATOM 4092 O O . SER A 1 538 ? 17.215 17.457 7.725 1.00 46.66 538 SER A O 1
ATOM 4094 N N . GLU A 1 539 ? 17.991 16.670 5.772 1.00 52.69 539 GLU A N 1
ATOM 4095 C CA . GLU A 1 539 ? 19.219 17.498 5.773 1.00 52.69 539 GLU A CA 1
ATOM 4096 C C . GLU A 1 539 ? 19.573 18.124 4.409 1.00 52.69 539 GLU A C 1
ATOM 4098 O O . GLU A 1 539 ? 20.630 18.742 4.287 1.00 52.69 539 GLU A O 1
ATOM 4103 N N . ASP A 1 540 ? 18.740 17.952 3.372 1.00 65.62 540 ASP A N 1
ATOM 4104 C CA . ASP A 1 540 ? 19.051 18.359 1.986 1.00 65.62 540 ASP A CA 1
ATOM 4105 C C . ASP A 1 540 ? 20.418 17.843 1.496 1.00 65.62 540 ASP A C 1
ATOM 4107 O O . ASP A 1 540 ? 21.103 18.468 0.676 1.00 65.62 540 ASP A O 1
ATOM 4111 N N . ARG A 1 541 ? 20.824 16.682 2.025 1.00 73.25 541 ARG A N 1
ATOM 4112 C CA . ARG A 1 541 ? 22.078 16.008 1.697 1.00 73.25 541 ARG A CA 1
ATOM 4113 C C . ARG A 1 541 ? 21.844 14.807 0.806 1.00 73.25 541 ARG A C 1
ATOM 4115 O O . ARG A 1 541 ? 20.878 14.062 0.969 1.00 73.25 541 ARG A O 1
ATOM 4122 N N . LEU A 1 542 ? 22.759 14.636 -0.133 1.00 71.19 542 LEU A N 1
ATOM 4123 C CA . LEU A 1 542 ? 22.814 13.516 -1.047 1.00 71.19 542 LEU A CA 1
ATOM 4124 C C . LEU A 1 542 ? 23.534 12.340 -0.389 1.00 71.19 542 LEU A C 1
ATOM 4126 O O . LEU A 1 542 ? 24.598 12.502 0.208 1.00 71.19 542 LEU A O 1
ATOM 4130 N N . GLU A 1 543 ? 22.934 11.162 -0.495 1.00 75.25 543 GLU A N 1
ATOM 4131 C CA . GLU A 1 543 ? 23.485 9.905 0.000 1.00 75.25 543 GLU A CA 1
ATOM 4132 C C . GLU A 1 543 ? 23.458 8.869 -1.121 1.00 75.25 543 GLU A C 1
ATOM 4134 O O . GLU A 1 543 ? 22.427 8.646 -1.766 1.00 75.25 543 GLU A O 1
ATOM 4139 N N . ALA A 1 544 ? 24.598 8.235 -1.384 1.00 71.81 544 ALA A N 1
ATOM 4140 C CA . ALA A 1 544 ? 24.669 7.202 -2.399 1.00 71.81 544 ALA A CA 1
ATOM 4141 C C . ALA A 1 544 ? 24.126 5.878 -1.873 1.00 71.81 544 ALA A C 1
ATOM 4143 O O . ALA A 1 544 ? 24.629 5.304 -0.909 1.00 71.81 544 ALA A O 1
ATOM 4144 N N . ILE A 1 545 ? 23.130 5.350 -2.576 1.00 71.44 545 ILE A N 1
ATOM 4145 C CA . ILE A 1 545 ? 22.458 4.107 -2.192 1.00 71.44 545 ILE A CA 1
ATOM 4146 C C . ILE A 1 545 ? 22.913 2.901 -3.018 1.00 71.44 545 ILE A C 1
ATOM 4148 O O . ILE A 1 545 ? 22.678 1.761 -2.618 1.00 71.44 545 ILE A O 1
ATOM 4152 N N . ALA A 1 546 ? 23.566 3.135 -4.161 1.00 73.69 546 ALA A N 1
ATOM 4153 C CA . ALA A 1 546 ? 24.198 2.099 -4.970 1.00 73.69 546 ALA A CA 1
ATOM 4154 C C . ALA A 1 546 ? 25.329 2.678 -5.825 1.00 73.69 546 ALA A C 1
ATOM 4156 O O . ALA A 1 546 ? 25.218 3.779 -6.359 1.00 73.69 546 ALA A O 1
ATOM 4157 N N . ARG A 1 547 ? 26.415 1.917 -5.984 1.00 78.50 547 ARG A N 1
ATOM 4158 C CA . ARG A 1 547 ? 27.564 2.266 -6.832 1.00 78.50 547 ARG A CA 1
ATOM 4159 C C . ARG A 1 547 ? 28.190 1.005 -7.398 1.00 78.50 547 ARG A C 1
ATOM 4161 O O . ARG A 1 547 ? 28.251 -0.011 -6.703 1.00 78.50 547 ARG A O 1
ATOM 4168 N N . LYS A 1 548 ? 28.720 1.077 -8.617 1.00 75.12 548 LYS A N 1
ATOM 4169 C CA . LYS A 1 548 ? 29.522 -0.007 -9.188 1.00 75.12 548 LYS A CA 1
ATOM 4170 C C . LYS A 1 548 ? 30.587 0.540 -10.135 1.00 75.12 548 LYS A C 1
ATOM 4172 O O . LYS A 1 548 ? 30.398 1.558 -10.793 1.00 75.12 548 LYS A O 1
ATOM 4177 N N . GLY A 1 549 ? 31.732 -0.138 -10.118 1.00 66.75 549 GLY A N 1
ATOM 4178 C CA . GLY A 1 549 ? 32.915 0.182 -10.910 1.00 66.75 549 GLY A CA 1
ATOM 4179 C C . GLY A 1 549 ? 33.913 1.142 -10.244 1.00 66.75 549 GLY A C 1
ATOM 4180 O O . GLY A 1 549 ? 35.051 1.200 -10.691 1.00 66.75 549 GLY A O 1
ATOM 4181 N N . PHE A 1 550 ? 33.546 1.874 -9.184 1.00 66.25 550 PHE A N 1
ATOM 4182 C CA . PHE A 1 550 ? 34.411 2.905 -8.585 1.00 66.25 550 PHE A CA 1
ATOM 4183 C C . PHE A 1 550 ? 35.518 2.307 -7.694 1.00 66.25 550 PHE A C 1
ATOM 4185 O O . PHE A 1 550 ? 35.190 1.695 -6.675 1.00 66.25 550 PHE A O 1
ATOM 4192 N N . PRO A 1 551 ? 36.815 2.508 -8.012 1.00 54.22 551 PRO A N 1
ATOM 4193 C CA . PRO A 1 551 ? 37.925 2.082 -7.153 1.00 54.22 551 PRO A CA 1
ATOM 4194 C C . PRO A 1 551 ? 38.176 3.058 -5.990 1.00 54.22 551 PRO A C 1
ATOM 4196 O O . PRO A 1 551 ? 38.567 2.636 -4.906 1.00 54.22 551 PRO A O 1
ATOM 4199 N N . ASP A 1 552 ? 37.927 4.352 -6.220 1.00 58.91 552 ASP A N 1
ATOM 4200 C CA . ASP A 1 552 ? 37.971 5.440 -5.238 1.00 58.91 552 ASP A CA 1
ATOM 4201 C C . ASP A 1 552 ? 36.691 6.280 -5.384 1.00 58.91 552 ASP A C 1
ATOM 4203 O O . ASP A 1 552 ? 36.394 6.782 -6.473 1.00 58.91 552 ASP A O 1
ATOM 4207 N N . ALA A 1 553 ? 35.910 6.370 -4.303 1.00 56.94 553 ALA A N 1
ATOM 4208 C CA . ALA A 1 553 ? 34.597 7.020 -4.252 1.00 56.94 553 ALA A CA 1
ATOM 4209 C C . ALA A 1 553 ? 34.641 8.448 -3.673 1.00 56.94 553 ALA A C 1
ATOM 4211 O O . ALA A 1 553 ? 33.594 9.076 -3.531 1.00 56.94 553 ALA A O 1
ATOM 4212 N N . SER A 1 554 ? 35.829 8.970 -3.347 1.00 54.66 554 SER A N 1
ATOM 4213 C CA . SER A 1 554 ? 36.018 10.268 -2.675 1.00 54.66 554 SER A CA 1
ATOM 4214 C C . SER A 1 554 ? 35.549 11.496 -3.472 1.00 54.66 554 SER A C 1
ATOM 4216 O O . SER A 1 554 ? 35.395 12.570 -2.896 1.00 54.66 554 SER A O 1
ATOM 4218 N N . VAL A 1 555 ? 35.301 11.347 -4.778 1.00 55.19 555 VAL A N 1
ATOM 4219 C CA . VAL A 1 555 ? 34.887 12.429 -5.695 1.00 55.19 555 VAL A CA 1
ATOM 4220 C C . VAL A 1 555 ? 33.373 12.409 -5.988 1.00 55.19 555 VAL A C 1
ATOM 4222 O O . VAL A 1 555 ? 32.862 13.295 -6.666 1.00 55.19 555 VAL A O 1
ATOM 4225 N N . LEU A 1 556 ? 32.635 11.419 -5.471 1.00 59.06 556 LEU A N 1
ATOM 4226 C CA . LEU A 1 556 ? 31.191 11.266 -5.691 1.00 59.06 556 LEU A CA 1
ATOM 4227 C C . LEU A 1 556 ? 30.343 11.902 -4.583 1.00 59.06 556 LEU A C 1
ATOM 4229 O O . LEU A 1 556 ? 30.817 12.151 -3.479 1.00 59.06 556 LEU A O 1
ATOM 4233 N N . ALA A 1 557 ? 29.056 12.102 -4.884 1.00 56.16 557 ALA A N 1
ATOM 4234 C CA . ALA A 1 557 ? 28.098 12.905 -4.124 1.00 56.16 557 ALA A CA 1
ATOM 4235 C C . ALA A 1 557 ? 27.645 12.371 -2.741 1.00 56.16 557 ALA A C 1
ATOM 4237 O O . ALA A 1 557 ? 26.483 12.544 -2.385 1.00 56.16 557 ALA A O 1
ATOM 4238 N N . ASP A 1 558 ? 28.520 11.754 -1.939 1.00 59.25 558 ASP A N 1
ATOM 4239 C CA . ASP A 1 558 ? 28.190 11.450 -0.537 1.00 59.25 558 ASP A CA 1
ATOM 4240 C C . ASP A 1 558 ? 28.331 1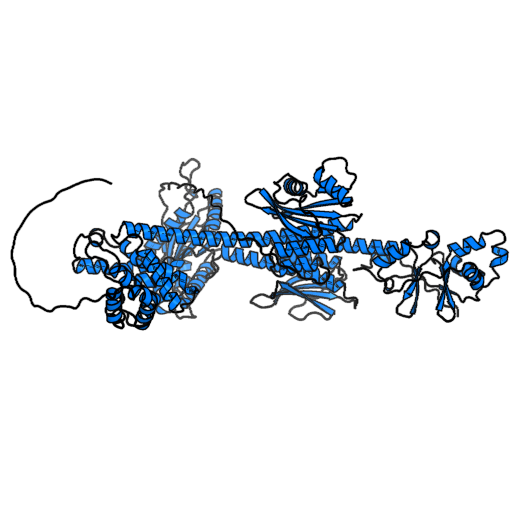2.687 0.351 1.00 59.25 558 ASP A C 1
ATOM 4242 O O . ASP A 1 558 ? 29.402 13.279 0.473 1.00 59.25 558 ASP A O 1
ATOM 4246 N N . GLY A 1 559 ? 27.236 13.060 1.012 1.00 57.50 559 GLY A N 1
ATOM 4247 C CA . GLY A 1 559 ? 27.190 14.175 1.952 1.00 57.50 559 GLY A CA 1
ATOM 4248 C C . GLY A 1 559 ? 27.169 15.561 1.301 1.00 57.50 559 GLY A C 1
ATOM 4249 O O . GLY A 1 559 ? 27.265 16.551 2.030 1.00 57.50 559 GLY A O 1
ATOM 4250 N N . LEU A 1 560 ? 27.030 15.650 -0.030 1.00 68.69 560 LEU A N 1
ATOM 4251 C CA . LEU A 1 560 ? 26.870 16.921 -0.747 1.00 68.69 560 LEU A CA 1
ATOM 4252 C C . LEU A 1 560 ? 25.494 17.534 -0.481 1.00 68.69 560 LEU A C 1
ATOM 4254 O O . LEU A 1 560 ? 24.496 16.821 -0.424 1.00 68.69 560 LEU A O 1
ATOM 4258 N N . SER A 1 561 ? 25.433 18.859 -0.371 1.00 69.75 561 SER A N 1
ATOM 4259 C CA . SER A 1 561 ? 24.164 19.589 -0.291 1.00 69.75 561 SER A CA 1
ATOM 4260 C C . SER A 1 561 ? 23.560 19.840 -1.677 1.00 69.75 561 SER A C 1
ATOM 4262 O O . SER A 1 561 ? 24.270 19.862 -2.686 1.00 69.75 561 SER A O 1
ATOM 4264 N N . LEU A 1 562 ? 22.248 20.087 -1.735 1.00 72.50 562 LEU A N 1
ATOM 4265 C CA . LEU A 1 562 ? 21.572 20.556 -2.953 1.00 72.50 562 LEU A CA 1
ATOM 4266 C C . LEU A 1 562 ? 22.311 21.744 -3.600 1.00 72.50 562 LEU A C 1
ATOM 4268 O O . LEU A 1 562 ? 22.723 22.685 -2.923 1.00 72.50 562 LEU A O 1
ATOM 4272 N N . GLY A 1 563 ? 22.483 21.696 -4.924 1.00 67.19 563 GLY A N 1
ATOM 4273 C CA . GLY A 1 563 ? 23.225 22.701 -5.697 1.00 67.19 563 GLY A CA 1
ATOM 4274 C C . GLY A 1 563 ? 24.757 22.571 -5.680 1.00 67.19 563 GLY A C 1
ATOM 4275 O O . GLY A 1 563 ? 25.410 23.265 -6.457 1.00 67.19 563 GLY A O 1
ATOM 4276 N N . GLN A 1 564 ? 25.338 21.687 -4.860 1.00 73.56 564 GLN A N 1
ATOM 4277 C CA . GLN A 1 564 ? 26.766 21.340 -4.908 1.00 73.56 564 GLN A CA 1
ATOM 4278 C C . GLN A 1 564 ? 26.992 20.083 -5.753 1.00 73.56 564 GLN A C 1
ATOM 4280 O O . GLN A 1 564 ? 26.162 19.171 -5.756 1.00 73.56 564 GLN A O 1
ATOM 4285 N N . GLY A 1 565 ? 28.115 19.997 -6.466 1.00 75.06 565 GLY A N 1
ATOM 4286 C CA . GLY A 1 565 ? 28.346 18.883 -7.374 1.00 75.06 565 GLY A CA 1
ATOM 4287 C C . GLY A 1 565 ? 27.493 18.953 -8.636 1.00 75.06 565 GLY A C 1
ATOM 4288 O O . GLY A 1 565 ? 26.534 19.720 -8.764 1.00 75.06 565 GLY A O 1
ATOM 4289 N N . CYS A 1 566 ? 27.813 18.107 -9.607 1.00 79.62 566 CYS A N 1
ATOM 4290 C CA . CYS A 1 566 ? 26.946 17.915 -10.767 1.00 79.62 566 CYS A CA 1
ATOM 4291 C C . CYS A 1 566 ? 25.619 17.238 -10.379 1.00 79.62 566 CYS A C 1
ATOM 4293 O O . CYS A 1 566 ? 24.570 17.682 -10.838 1.00 79.62 566 CYS A O 1
ATOM 4295 N N . ALA A 1 567 ? 25.631 16.256 -9.470 1.00 77.62 567 ALA A N 1
ATOM 4296 C CA . ALA A 1 567 ? 24.412 15.613 -8.973 1.00 77.62 567 ALA A CA 1
ATOM 4297 C C . ALA A 1 567 ? 23.481 16.572 -8.214 1.00 77.62 567 ALA A C 1
ATOM 4299 O O . ALA A 1 567 ? 22.289 16.633 -8.514 1.00 77.62 567 ALA A O 1
ATOM 4300 N N . GLY A 1 568 ? 24.006 17.384 -7.288 1.00 76.44 568 GLY A N 1
ATOM 4301 C CA . GLY A 1 568 ? 23.187 18.350 -6.550 1.00 76.44 568 GLY A CA 1
ATOM 4302 C C . GLY A 1 568 ? 22.628 19.459 -7.435 1.00 76.44 568 GLY A C 1
ATOM 4303 O O . GLY A 1 568 ? 21.498 19.893 -7.207 1.00 76.44 568 GLY A O 1
ATOM 4304 N N . ARG A 1 569 ? 23.360 19.880 -8.475 1.00 78.75 569 ARG A N 1
ATOM 4305 C CA . ARG A 1 569 ? 22.841 20.809 -9.491 1.00 78.75 569 ARG A CA 1
ATOM 4306 C C . ARG A 1 569 ? 21.775 20.175 -10.375 1.00 78.75 569 ARG A C 1
ATOM 4308 O O . ARG A 1 569 ? 20.754 20.808 -10.599 1.00 78.75 569 ARG A O 1
ATOM 4315 N N . ALA A 1 570 ? 21.956 18.936 -10.828 1.00 81.56 570 ALA A N 1
ATOM 4316 C CA . ALA A 1 570 ? 20.955 18.246 -11.644 1.00 81.56 570 ALA A CA 1
ATOM 4317 C C . ALA A 1 570 ? 19.614 18.094 -10.906 1.00 81.56 570 ALA A C 1
ATOM 4319 O O . ALA A 1 570 ? 18.553 18.286 -11.498 1.00 81.56 570 ALA A O 1
ATOM 4320 N N . ILE A 1 571 ? 19.662 17.826 -9.596 1.00 81.38 571 ILE A N 1
ATOM 4321 C CA . ILE A 1 571 ? 18.480 17.750 -8.723 1.00 81.38 571 ILE A CA 1
ATOM 4322 C C . ILE A 1 571 ? 17.838 19.130 -8.543 1.00 81.38 571 ILE A C 1
ATOM 4324 O O . ILE A 1 571 ? 16.623 19.262 -8.699 1.00 81.38 571 ILE A O 1
ATOM 4328 N N . LEU A 1 572 ? 18.640 20.159 -8.247 1.00 80.00 572 LEU A N 1
ATOM 4329 C CA . LEU A 1 572 ? 18.152 21.526 -8.035 1.00 80.00 572 LEU A CA 1
ATOM 4330 C C . LEU A 1 572 ? 17.532 22.123 -9.307 1.00 80.00 572 LEU A C 1
ATOM 4332 O O . LEU A 1 572 ? 16.444 22.692 -9.264 1.00 80.00 572 LEU A O 1
ATOM 4336 N N . GLU A 1 573 ? 18.221 21.981 -10.437 1.00 81.81 573 GLU A N 1
ATOM 4337 C CA . GLU A 1 573 ? 17.821 22.525 -11.737 1.00 81.81 573 GLU A CA 1
ATOM 4338 C C . GLU A 1 573 ? 16.813 21.626 -12.470 1.00 81.81 573 GLU A C 1
ATOM 4340 O O . GLU A 1 573 ? 16.253 22.040 -13.483 1.00 81.81 573 GLU A O 1
ATOM 4345 N N . ARG A 1 574 ? 16.572 20.408 -11.962 1.00 79.38 574 ARG A N 1
ATOM 4346 C CA . ARG A 1 574 ? 15.657 19.399 -12.526 1.00 79.38 574 ARG A CA 1
ATOM 4347 C C . ARG A 1 574 ? 15.915 19.114 -14.002 1.00 79.38 574 ARG A C 1
ATOM 4349 O O . ARG A 1 574 ? 14.989 18.933 -14.790 1.00 79.38 574 ARG A O 1
ATOM 4356 N N . ARG A 1 575 ? 17.189 19.073 -14.376 1.00 82.38 575 ARG A N 1
ATOM 4357 C CA . ARG A 1 575 ? 17.617 18.777 -15.740 1.00 82.38 575 ARG A CA 1
ATOM 4358 C C . ARG A 1 575 ? 18.840 17.885 -15.739 1.00 82.38 575 ARG A C 1
ATOM 4360 O O . ARG A 1 575 ? 19.670 17.948 -14.833 1.00 82.38 575 ARG A O 1
ATOM 4367 N N . THR A 1 576 ? 18.973 17.116 -16.808 1.00 81.50 576 THR A N 1
ATOM 4368 C CA . THR A 1 576 ? 20.176 16.336 -17.074 1.00 81.50 576 THR A CA 1
ATOM 4369 C C . THR A 1 576 ? 21.363 17.271 -17.307 1.00 81.50 576 THR A C 1
ATOM 4371 O O . THR A 1 576 ? 21.263 18.269 -18.031 1.00 81.50 576 THR A O 1
ATOM 4374 N N . ILE A 1 577 ? 22.496 16.956 -16.681 1.00 82.88 577 ILE A N 1
ATOM 4375 C CA . ILE A 1 577 ? 23.783 17.621 -16.911 1.00 82.88 577 ILE A CA 1
ATOM 4376 C C . ILE A 1 577 ? 24.706 16.598 -17.567 1.00 82.88 577 ILE A C 1
ATOM 4378 O O . ILE A 1 577 ? 24.881 15.499 -17.051 1.00 82.88 577 ILE A O 1
ATOM 4382 N N . ALA A 1 578 ? 25.282 16.951 -18.712 1.00 81.12 578 ALA A N 1
ATOM 4383 C CA . ALA A 1 578 ? 26.113 16.061 -19.510 1.00 81.12 578 ALA A CA 1
ATOM 4384 C C . ALA A 1 578 ? 27.278 16.833 -20.123 1.00 81.12 578 ALA A C 1
ATOM 4386 O O . ALA A 1 578 ? 27.079 17.954 -20.591 1.00 81.12 578 ALA A O 1
ATOM 4387 N N . PHE A 1 579 ? 28.465 16.225 -20.147 1.00 77.12 579 PHE A N 1
ATOM 4388 C CA . PHE A 1 579 ? 29.635 16.811 -20.791 1.00 77.12 579 PHE A CA 1
ATOM 4389 C C . PHE A 1 579 ? 30.699 15.793 -21.225 1.00 77.12 579 PHE A C 1
ATOM 4391 O O . PHE A 1 579 ? 30.681 14.625 -20.826 1.00 77.12 579 PHE A O 1
ATOM 4398 N N . ARG A 1 580 ? 31.638 16.244 -22.073 1.00 75.06 580 ARG A N 1
ATOM 4399 C CA . ARG A 1 580 ? 32.716 15.434 -22.663 1.00 75.06 580 ARG A CA 1
ATOM 4400 C C . ARG A 1 580 ? 34.063 16.152 -22.584 1.00 75.06 580 ARG A C 1
ATOM 4402 O O . ARG A 1 580 ? 34.148 17.332 -22.904 1.00 75.06 580 ARG A O 1
ATOM 4409 N N . LEU A 1 581 ? 35.126 15.427 -22.233 1.00 68.50 581 LEU A N 1
ATOM 4410 C CA . LEU A 1 581 ? 36.490 15.956 -22.251 1.00 68.50 581 LEU A CA 1
ATOM 4411 C C . LEU A 1 581 ? 37.045 16.085 -23.689 1.00 68.50 581 LEU A C 1
ATOM 4413 O O . LEU A 1 581 ? 36.842 15.176 -24.498 1.00 68.50 581 LEU A O 1
ATOM 4417 N N . PRO A 1 582 ? 37.811 17.151 -23.999 1.00 60.44 582 PRO A N 1
ATOM 4418 C CA . PRO A 1 582 ? 38.166 18.254 -23.107 1.00 60.44 582 PRO A CA 1
ATOM 4419 C C . PRO A 1 582 ? 37.050 19.308 -23.056 1.00 60.44 582 PRO A C 1
ATOM 4421 O O . PRO A 1 582 ? 36.717 19.914 -24.072 1.00 60.44 582 PRO A O 1
ATOM 4424 N N . GLU A 1 583 ? 36.502 19.556 -21.867 1.00 59.50 583 GLU A N 1
ATOM 4425 C CA . GLU A 1 583 ? 35.517 20.614 -21.643 1.00 59.50 583 GLU A CA 1
ATOM 4426 C C . GLU A 1 583 ? 36.185 21.812 -20.955 1.00 59.50 583 GLU A C 1
ATOM 4428 O O . GLU A 1 583 ? 37.009 21.635 -20.058 1.00 59.50 583 GLU A O 1
ATOM 4433 N N . THR A 1 584 ? 35.856 23.037 -21.376 1.00 50.16 584 THR A N 1
ATOM 4434 C CA . THR A 1 584 ? 36.508 24.276 -20.910 1.00 50.16 584 THR A CA 1
ATOM 4435 C C . THR A 1 584 ? 35.584 25.220 -20.125 1.00 50.16 584 THR A C 1
ATOM 4437 O O . THR A 1 584 ? 35.916 26.393 -19.954 1.00 50.16 584 THR A O 1
ATOM 4440 N N . GLY A 1 585 ? 34.460 24.739 -19.568 1.00 53.62 585 GLY A N 1
ATOM 4441 C CA . GLY A 1 585 ? 33.608 25.562 -18.696 1.00 53.62 585 GLY A CA 1
ATOM 4442 C C . GLY A 1 585 ? 32.533 24.829 -17.874 1.00 53.62 585 GLY A C 1
ATOM 4443 O O . GLY A 1 585 ? 31.976 23.826 -18.295 1.00 53.62 585 GLY A O 1
ATOM 4444 N N . SER A 1 586 ? 32.199 25.399 -16.705 1.00 51.84 586 SER A N 1
ATOM 4445 C CA . SER A 1 586 ? 31.100 25.068 -15.759 1.00 51.84 586 SER A CA 1
ATOM 4446 C C . SER A 1 586 ? 31.103 23.718 -15.009 1.00 51.84 586 SER A C 1
ATOM 4448 O O . SER A 1 586 ? 30.359 23.577 -14.026 1.00 51.84 586 SER A O 1
ATOM 4450 N N . ALA A 1 587 ? 31.930 22.749 -15.403 1.00 56.31 587 ALA A N 1
ATOM 4451 C CA . ALA A 1 587 ? 32.151 21.512 -14.649 1.00 56.31 587 ALA A CA 1
ATOM 4452 C C . ALA A 1 587 ? 33.140 21.720 -13.479 1.00 56.31 587 ALA A C 1
ATOM 4454 O O . ALA A 1 587 ? 34.055 22.540 -13.559 1.00 56.31 587 ALA A O 1
ATOM 4455 N N . GLU A 1 588 ? 32.946 21.003 -12.367 1.00 66.38 588 GLU A N 1
ATOM 4456 C CA . GLU A 1 588 ? 33.809 21.116 -11.182 1.00 66.38 588 GLU A CA 1
ATOM 4457 C C . GLU A 1 588 ? 35.223 20.586 -11.462 1.00 66.38 588 GLU A C 1
ATOM 4459 O O . GLU A 1 588 ? 35.404 19.479 -11.972 1.00 66.38 588 GLU A O 1
ATOM 4464 N N . THR A 1 589 ? 36.245 21.361 -11.085 1.00 66.88 589 THR A N 1
ATOM 4465 C CA . THR A 1 589 ? 37.665 21.054 -11.335 1.00 66.88 589 THR A CA 1
ATOM 4466 C C . THR A 1 589 ? 38.094 19.688 -10.785 1.00 66.88 589 THR A C 1
ATOM 4468 O O . THR A 1 589 ? 38.910 19.004 -11.399 1.00 66.88 589 THR A O 1
ATOM 4471 N N . SER A 1 590 ? 37.533 19.270 -9.648 1.00 70.38 590 SER A N 1
ATOM 4472 C CA . SER A 1 590 ? 37.775 17.966 -9.015 1.00 70.38 590 SER A CA 1
ATOM 4473 C C . SER A 1 590 ? 37.241 16.798 -9.849 1.00 70.38 590 SER A C 1
ATOM 4475 O O . SER A 1 590 ? 37.945 15.806 -10.034 1.00 70.38 590 SER A O 1
ATOM 4477 N N . LEU A 1 591 ? 36.031 16.930 -10.397 1.00 74.62 591 LEU A N 1
ATOM 4478 C CA . LEU A 1 591 ? 35.406 15.923 -11.253 1.00 74.62 591 LEU A CA 1
ATOM 4479 C C . LEU A 1 591 ? 36.159 15.784 -12.582 1.00 74.62 591 LEU A C 1
ATOM 4481 O O . LEU A 1 591 ? 36.466 14.670 -13.001 1.00 74.62 591 LEU A O 1
ATOM 4485 N N . LEU A 1 592 ? 36.536 16.908 -13.202 1.00 74.19 592 LEU A N 1
ATOM 4486 C CA . LEU A 1 592 ? 37.344 16.916 -14.427 1.00 74.19 592 LEU A CA 1
ATOM 4487 C C . LEU A 1 592 ? 38.715 16.254 -14.213 1.00 74.19 592 LEU A C 1
ATOM 4489 O O . LEU A 1 592 ? 39.157 15.466 -15.050 1.00 74.19 592 LEU A O 1
ATOM 4493 N N . ALA A 1 593 ? 39.371 16.529 -13.080 1.00 73.12 593 ALA A N 1
ATOM 4494 C CA . ALA A 1 593 ? 40.643 15.905 -12.721 1.00 73.12 593 ALA A CA 1
ATOM 4495 C C . ALA A 1 593 ? 40.501 14.392 -12.489 1.00 73.12 593 ALA A C 1
ATOM 4497 O O . ALA A 1 593 ? 41.344 13.622 -12.950 1.00 73.12 593 ALA A O 1
ATOM 4498 N N . TYR A 1 594 ? 39.423 13.957 -11.831 1.00 75.88 594 TYR A N 1
ATOM 4499 C CA . TYR A 1 594 ? 39.122 12.538 -11.639 1.00 75.88 594 TYR A CA 1
ATOM 4500 C C . TYR A 1 594 ? 38.869 11.822 -12.968 1.00 75.88 594 TYR A C 1
ATOM 4502 O O . TYR A 1 594 ? 39.427 10.749 -13.204 1.00 75.88 594 TYR A O 1
ATOM 4510 N N . MET A 1 595 ? 38.074 12.428 -13.855 1.00 76.06 595 MET A N 1
ATOM 4511 C CA . MET A 1 595 ? 37.797 11.881 -15.182 1.00 76.06 595 MET A CA 1
ATOM 4512 C C . MET A 1 595 ? 39.076 11.735 -16.006 1.00 76.06 595 MET A C 1
ATOM 4514 O O . MET A 1 595 ? 39.362 10.645 -16.496 1.00 76.06 595 MET A O 1
ATOM 4518 N N . ALA A 1 596 ? 39.889 12.793 -16.081 1.00 75.94 596 ALA A N 1
ATOM 4519 C CA . ALA A 1 596 ? 41.156 12.775 -16.804 1.00 75.94 596 ALA A CA 1
ATOM 4520 C C . ALA A 1 596 ? 42.152 11.759 -16.215 1.00 75.94 596 ALA A C 1
ATOM 4522 O O . ALA A 1 596 ? 42.792 11.022 -16.961 1.00 75.94 596 ALA A O 1
ATOM 4523 N N . GLY A 1 597 ? 42.252 11.678 -14.883 1.00 73.88 597 GLY A N 1
ATOM 4524 C CA . GLY A 1 597 ? 43.154 10.754 -14.188 1.00 73.88 597 GLY A CA 1
ATOM 4525 C C . GLY A 1 597 ? 42.789 9.275 -14.346 1.00 73.88 597 GLY A C 1
ATOM 4526 O O . GLY A 1 597 ? 43.669 8.423 -14.261 1.00 73.88 597 GLY A O 1
ATOM 4527 N N . ASN A 1 598 ? 41.516 8.965 -14.613 1.00 73.31 598 ASN A N 1
ATOM 4528 C CA . ASN A 1 598 ? 41.013 7.593 -14.751 1.00 73.31 598 ASN A CA 1
ATOM 4529 C C . ASN A 1 598 ? 40.607 7.220 -16.193 1.00 73.31 598 ASN A C 1
ATOM 4531 O O . ASN A 1 598 ? 40.076 6.125 -16.424 1.00 73.31 598 ASN A O 1
ATOM 4535 N N . GLY A 1 599 ? 40.877 8.107 -17.159 1.00 72.25 599 GLY A N 1
ATOM 4536 C CA . GLY A 1 599 ? 40.648 7.889 -18.589 1.00 72.25 599 GLY A CA 1
ATOM 4537 C C . GLY A 1 599 ? 39.190 7.998 -19.044 1.00 72.25 599 GLY A C 1
ATOM 4538 O O . GLY A 1 599 ? 38.867 7.496 -20.115 1.00 72.25 599 GLY A O 1
ATOM 4539 N N . PHE A 1 600 ? 38.302 8.609 -18.254 1.00 76.75 600 PHE A N 1
ATOM 4540 C CA . PHE A 1 600 ? 36.905 8.830 -18.644 1.00 76.75 600 PHE A CA 1
ATOM 4541 C C . PHE A 1 600 ? 36.791 10.003 -19.608 1.00 76.75 600 PHE A C 1
ATOM 4543 O O . PHE A 1 600 ? 37.352 11.069 -19.364 1.00 76.75 600 PHE A O 1
ATOM 4550 N N . HIS A 1 601 ? 36.023 9.823 -20.679 1.00 76.44 601 HIS A N 1
ATOM 4551 C CA . HIS A 1 601 ? 35.845 10.834 -21.715 1.00 76.44 601 HIS A CA 1
ATOM 4552 C C . HIS A 1 601 ? 34.484 11.523 -21.638 1.00 76.44 601 HIS A C 1
ATOM 4554 O O . HIS A 1 601 ? 34.388 12.671 -22.068 1.00 76.44 601 HIS A O 1
ATOM 4560 N N . SER A 1 602 ? 33.454 10.892 -21.066 1.00 78.12 602 SER A N 1
ATOM 4561 C CA . SER A 1 602 ? 32.136 11.508 -20.884 1.00 78.12 602 SER A CA 1
ATOM 4562 C C . SER A 1 602 ? 31.538 11.265 -19.499 1.00 78.12 602 SER A C 1
ATOM 4564 O O . SER A 1 602 ? 31.835 10.266 -18.842 1.00 78.12 602 SER A O 1
ATOM 4566 N N . TYR A 1 603 ? 30.722 12.222 -19.058 1.00 82.44 603 TYR A N 1
ATOM 4567 C CA . TYR A 1 603 ? 29.979 12.185 -17.802 1.00 82.44 603 TYR A CA 1
ATOM 4568 C C . TYR A 1 603 ? 28.547 12.658 -18.032 1.00 82.44 603 TYR A C 1
ATOM 4570 O O . TYR A 1 603 ? 28.316 13.624 -18.768 1.00 82.44 603 TYR A O 1
ATOM 4578 N N . ARG A 1 604 ? 27.590 11.993 -17.382 1.00 81.69 604 ARG A N 1
ATOM 4579 C CA . ARG A 1 604 ? 26.173 12.371 -17.393 1.00 81.69 604 ARG A CA 1
ATOM 4580 C C . ARG A 1 604 ? 25.558 12.183 -16.019 1.00 81.69 604 ARG A C 1
ATOM 4582 O O . ARG A 1 604 ? 25.889 11.238 -15.311 1.00 81.69 604 ARG A O 1
ATOM 4589 N N . VAL A 1 605 ? 24.612 13.046 -15.678 1.00 83.56 605 VAL A N 1
ATOM 4590 C CA . VAL A 1 605 ? 23.782 12.898 -14.488 1.00 83.56 605 VAL A CA 1
ATOM 4591 C C . VAL A 1 605 ? 22.341 13.293 -14.778 1.00 83.56 605 VAL A C 1
ATOM 4593 O O . VAL A 1 605 ? 22.095 14.384 -15.293 1.00 83.56 605 VAL A O 1
ATOM 4596 N N . SER A 1 606 ? 21.399 12.405 -14.457 1.00 85.38 606 SER A N 1
ATOM 4597 C CA . SER A 1 606 ? 19.960 12.610 -14.665 1.00 85.38 606 SER A CA 1
ATOM 4598 C C . SER A 1 606 ? 19.214 12.636 -13.324 1.00 85.38 606 SER A C 1
ATOM 4600 O O . SER A 1 606 ? 19.481 11.781 -12.472 1.00 85.38 606 SER A O 1
ATOM 4602 N N . PRO A 1 607 ? 18.315 13.608 -13.078 1.00 85.88 607 PRO A N 1
ATOM 4603 C CA . PRO A 1 607 ? 17.539 13.668 -11.845 1.00 85.88 607 PRO A CA 1
ATOM 4604 C C . PRO A 1 607 ? 16.389 12.652 -11.845 1.00 85.88 607 PRO A C 1
ATOM 4606 O O . PRO A 1 607 ? 15.662 12.496 -12.820 1.00 85.88 607 PRO A O 1
ATOM 4609 N N . ILE A 1 608 ? 16.160 12.020 -10.697 1.00 83.00 608 ILE A N 1
ATOM 4610 C CA . ILE A 1 608 ? 14.993 11.179 -10.428 1.00 83.00 608 ILE A CA 1
ATOM 4611 C C . ILE A 1 608 ? 13.885 12.094 -9.912 1.00 83.00 608 ILE A C 1
ATOM 4613 O O . ILE A 1 608 ? 14.024 12.680 -8.836 1.00 83.00 608 ILE A O 1
ATOM 4617 N N . VAL A 1 609 ? 12.791 12.226 -10.661 1.00 73.56 609 VAL A N 1
ATOM 4618 C CA . VAL A 1 609 ? 11.677 13.130 -10.334 1.00 73.56 609 VAL A CA 1
ATOM 4619 C C . VAL A 1 609 ? 10.408 12.328 -10.058 1.00 73.56 609 VAL A C 1
ATOM 4621 O O . VAL A 1 609 ? 10.022 11.484 -10.861 1.00 73.56 609 VAL A O 1
ATOM 4624 N N . VAL A 1 610 ? 9.761 12.605 -8.926 1.00 66.31 610 VAL A N 1
ATOM 4625 C CA . VAL A 1 610 ? 8.480 12.023 -8.499 1.00 66.31 610 VAL A CA 1
ATOM 4626 C C . VAL A 1 610 ? 7.545 13.170 -8.126 1.00 66.31 610 VAL A C 1
ATOM 4628 O O . VAL A 1 610 ? 7.934 13.999 -7.307 1.00 66.31 610 VAL A O 1
ATOM 4631 N N . ASP A 1 611 ? 6.348 13.236 -8.715 1.00 60.22 611 ASP A N 1
ATOM 4632 C CA . ASP A 1 611 ? 5.332 14.272 -8.439 1.00 60.22 611 ASP A CA 1
ATOM 4633 C C . ASP A 1 611 ? 5.904 15.703 -8.443 1.00 60.22 611 ASP A C 1
ATOM 4635 O O . ASP A 1 611 ? 5.755 16.468 -7.491 1.00 60.22 611 ASP A O 1
ATOM 4639 N N . ASP A 1 612 ? 6.657 16.042 -9.495 1.00 62.97 612 ASP A N 1
ATOM 4640 C CA . ASP A 1 612 ? 7.370 17.318 -9.643 1.00 62.97 612 ASP A CA 1
ATOM 4641 C C . ASP A 1 612 ? 8.389 17.638 -8.531 1.00 62.97 612 ASP A C 1
ATOM 4643 O O . ASP A 1 612 ? 8.847 18.777 -8.422 1.00 62.97 612 ASP A O 1
ATOM 4647 N N . LYS A 1 613 ? 8.810 16.665 -7.717 1.00 67.56 613 LYS A N 1
ATOM 4648 C CA . LYS A 1 613 ? 9.910 16.798 -6.750 1.00 67.56 613 LYS A CA 1
ATOM 4649 C C . LYS A 1 613 ? 11.077 15.908 -7.179 1.00 67.56 613 LYS A C 1
ATOM 4651 O O . LYS A 1 613 ? 10.932 14.700 -7.342 1.00 67.56 613 LYS A O 1
ATOM 4656 N N . ALA A 1 614 ? 12.259 16.498 -7.354 1.00 75.44 614 ALA A N 1
ATOM 4657 C CA . ALA A 1 614 ? 13.477 15.723 -7.566 1.00 75.44 614 ALA A CA 1
ATOM 4658 C C . ALA A 1 614 ? 13.891 15.066 -6.239 1.00 75.44 614 ALA A C 1
ATOM 4660 O O . ALA A 1 614 ? 14.092 15.749 -5.236 1.00 75.44 614 ALA A O 1
ATOM 4661 N N . VAL A 1 615 ? 13.960 13.737 -6.230 1.00 73.81 615 VAL A N 1
ATOM 4662 C CA . VAL A 1 615 ? 14.202 12.900 -5.040 1.00 73.81 615 VAL A CA 1
ATOM 4663 C C . VAL A 1 615 ? 15.590 12.260 -5.043 1.00 73.81 615 VAL A C 1
ATOM 4665 O O . VAL A 1 615 ? 15.997 11.661 -4.053 1.00 73.81 615 VAL A O 1
ATOM 4668 N N . GLY A 1 616 ? 16.337 12.385 -6.137 1.00 81.69 616 GLY A N 1
ATOM 4669 C CA . GLY A 1 616 ? 17.681 11.836 -6.282 1.00 81.69 616 GLY A CA 1
ATOM 4670 C C . GLY A 1 616 ? 18.244 12.088 -7.675 1.00 81.69 616 GLY A C 1
ATOM 4671 O O . GLY A 1 616 ? 17.626 12.788 -8.475 1.00 81.69 616 GLY A O 1
ATOM 4672 N N . ALA A 1 617 ? 19.401 11.512 -7.973 1.00 83.69 617 ALA A N 1
ATOM 4673 C CA . ALA A 1 617 ? 20.018 11.544 -9.291 1.00 83.69 617 ALA A CA 1
ATOM 4674 C C . ALA A 1 617 ? 20.843 10.283 -9.557 1.00 83.69 617 ALA A C 1
ATOM 4676 O O . ALA A 1 617 ? 21.311 9.614 -8.635 1.00 83.69 617 ALA A O 1
ATOM 4677 N N . ILE A 1 618 ? 21.035 9.983 -10.836 1.00 84.31 618 ILE A N 1
ATOM 4678 C CA . ILE A 1 618 ? 21.853 8.875 -11.314 1.00 84.31 618 ILE A CA 1
ATOM 4679 C C . ILE A 1 618 ? 23.009 9.407 -12.158 1.00 84.31 618 ILE A C 1
ATOM 4681 O O . ILE A 1 618 ? 22.794 10.189 -13.078 1.00 84.31 618 ILE A O 1
ATOM 4685 N N . GLU A 1 619 ? 24.232 9.009 -11.818 1.00 81.75 619 GLU A N 1
ATOM 4686 C CA . GLU A 1 619 ? 25.483 9.460 -12.427 1.00 81.75 619 GLU A CA 1
ATOM 4687 C C . GLU A 1 619 ? 26.123 8.335 -13.246 1.00 81.75 619 GLU A C 1
ATOM 4689 O O . GLU A 1 619 ? 26.241 7.201 -12.773 1.00 81.75 619 GLU A O 1
ATOM 4694 N N . LEU A 1 620 ? 26.583 8.668 -14.451 1.00 81.31 620 LEU A N 1
ATOM 4695 C CA . LEU A 1 620 ? 27.238 7.770 -15.397 1.00 81.31 620 LEU A CA 1
ATOM 4696 C C . LEU A 1 620 ? 28.583 8.333 -15.859 1.00 81.31 620 LEU A C 1
ATOM 4698 O O . LEU A 1 620 ? 28.696 9.527 -16.148 1.00 81.31 620 LEU A O 1
ATOM 4702 N N . PHE A 1 621 ? 29.570 7.447 -16.000 1.00 78.38 621 PHE A N 1
ATOM 4703 C CA . PHE A 1 621 ? 30.886 7.749 -16.565 1.00 78.38 621 PHE A CA 1
ATOM 4704 C C . PHE A 1 621 ? 31.236 6.732 -17.653 1.00 78.38 621 PHE A C 1
ATOM 4706 O O . PHE A 1 621 ? 31.045 5.527 -17.465 1.00 78.38 621 PHE A O 1
ATOM 4713 N N . ASP A 1 622 ? 31.789 7.220 -18.762 1.00 74.75 622 ASP A N 1
ATOM 4714 C CA . ASP A 1 622 ? 32.108 6.399 -19.935 1.00 74.75 622 ASP A CA 1
ATOM 4715 C C . ASP A 1 622 ? 33.442 6.828 -20.581 1.00 74.75 622 ASP A C 1
ATOM 4717 O O . ASP A 1 622 ? 33.778 8.019 -20.657 1.00 74.75 622 ASP A O 1
ATOM 4721 N N . ARG A 1 623 ? 34.228 5.843 -21.022 1.00 72.44 623 ARG A N 1
ATOM 4722 C CA . ARG A 1 623 ? 35.489 5.970 -21.766 1.00 72.44 623 ARG A CA 1
ATOM 4723 C C . ARG A 1 623 ? 35.289 6.014 -23.295 1.00 72.44 623 ARG A C 1
ATOM 4725 O O . ARG A 1 623 ? 36.242 6.323 -24.006 1.00 72.44 623 ARG A O 1
ATOM 4732 N N . GLY A 1 624 ? 34.088 5.746 -23.812 1.00 63.22 624 GLY A N 1
ATOM 4733 C CA . GLY A 1 624 ? 33.733 5.652 -25.236 1.00 63.22 624 GLY A CA 1
ATOM 4734 C C . GLY A 1 624 ? 32.595 6.581 -25.704 1.00 63.22 624 GLY A C 1
ATOM 4735 O O . GLY A 1 624 ? 32.145 7.471 -24.988 1.00 63.22 624 GLY A O 1
ATOM 4736 N N . ASN A 1 625 ? 32.185 6.439 -26.975 1.00 53.09 625 ASN A N 1
ATOM 4737 C CA . ASN A 1 625 ? 31.195 7.292 -27.652 1.00 53.09 625 ASN A CA 1
ATOM 4738 C C . ASN A 1 625 ? 29.952 6.475 -28.038 1.00 53.09 625 ASN A C 1
ATOM 4740 O O . ASN A 1 625 ? 29.926 5.879 -29.115 1.00 53.09 625 ASN A O 1
ATOM 4744 N N . THR A 1 626 ? 28.918 6.475 -27.195 1.00 51.97 626 THR A N 1
ATOM 4745 C CA . THR A 1 626 ? 27.676 5.730 -27.465 1.00 51.97 626 THR A CA 1
ATOM 4746 C C . THR A 1 626 ? 26.424 6.581 -27.239 1.00 51.97 626 THR A C 1
ATOM 4748 O O . THR A 1 626 ? 26.168 7.083 -26.145 1.00 51.97 626 THR A O 1
ATOM 4751 N N . ALA A 1 627 ? 25.631 6.738 -28.306 1.00 45.66 627 ALA A N 1
ATOM 4752 C CA . ALA A 1 627 ? 24.343 7.440 -28.316 1.00 45.66 627 ALA A CA 1
ATOM 4753 C C . ALA A 1 627 ? 23.209 6.646 -27.626 1.00 45.66 627 ALA A C 1
ATOM 4755 O O . ALA A 1 627 ? 22.230 7.232 -27.192 1.00 45.66 627 ALA A O 1
ATOM 4756 N N . ILE A 1 628 ? 23.378 5.329 -27.457 1.00 46.47 628 ILE A N 1
ATOM 4757 C CA . ILE A 1 628 ? 22.386 4.384 -26.893 1.00 46.47 628 ILE A CA 1
ATOM 4758 C C . ILE A 1 628 ? 22.140 4.610 -25.380 1.00 46.47 628 ILE A C 1
ATOM 4760 O O . ILE A 1 628 ? 21.201 4.075 -24.798 1.00 46.47 628 ILE A O 1
ATOM 4764 N N . GLN A 1 629 ? 22.978 5.406 -24.711 1.00 59.28 629 GLN A N 1
ATOM 4765 C CA . GLN A 1 629 ? 22.951 5.551 -23.251 1.00 59.28 629 GLN A CA 1
ATOM 4766 C C . GLN A 1 629 ? 21.874 6.508 -22.724 1.00 59.28 629 GLN A C 1
ATOM 4768 O O . GLN A 1 629 ? 21.448 6.326 -21.587 1.00 59.28 629 GLN A O 1
ATOM 4773 N N . ASP A 1 630 ? 21.423 7.497 -23.506 1.00 61.16 630 ASP A N 1
ATOM 4774 C CA . ASP A 1 630 ? 20.460 8.496 -23.007 1.00 61.16 630 ASP A CA 1
ATOM 4775 C C . ASP A 1 630 ? 19.075 7.875 -22.784 1.00 61.16 630 ASP A C 1
ATOM 4777 O O . ASP A 1 630 ? 18.476 8.031 -21.723 1.00 61.16 630 ASP A O 1
ATOM 4781 N N . GLU A 1 631 ? 18.608 7.066 -23.732 1.00 58.84 631 GLU A N 1
ATOM 4782 C CA . GLU A 1 631 ? 17.300 6.410 -23.650 1.00 58.84 631 GLU A CA 1
ATOM 4783 C C . GLU A 1 631 ? 17.269 5.350 -22.533 1.00 58.84 631 GLU A C 1
ATOM 4785 O O . GLU A 1 631 ? 16.283 5.225 -21.796 1.00 58.84 631 GLU A O 1
ATOM 4790 N N . LEU A 1 632 ? 18.364 4.596 -22.359 1.00 63.12 632 LEU A N 1
ATOM 4791 C CA . LEU A 1 632 ? 18.491 3.602 -21.288 1.00 63.12 632 LEU A CA 1
ATOM 4792 C C . LEU A 1 632 ? 18.505 4.277 -19.910 1.00 63.12 632 LEU A C 1
ATOM 4794 O O . LEU A 1 632 ? 17.848 3.800 -18.978 1.00 63.12 632 LEU A O 1
ATOM 4798 N N . LEU A 1 633 ? 19.228 5.394 -19.790 1.00 69.19 633 LEU A N 1
ATOM 4799 C CA . LEU A 1 633 ? 19.286 6.197 -18.574 1.00 69.19 633 LEU A CA 1
ATOM 4800 C C . LEU A 1 633 ? 17.909 6.750 -18.211 1.00 69.19 633 LEU A C 1
ATOM 4802 O O . LEU A 1 633 ? 17.499 6.636 -17.055 1.00 69.19 633 LEU A O 1
ATOM 4806 N N . ASP A 1 634 ? 17.171 7.282 -19.182 1.00 67.06 634 ASP A N 1
ATOM 4807 C CA . ASP A 1 634 ? 15.819 7.802 -18.976 1.00 67.06 634 ASP A CA 1
ATOM 4808 C C . ASP A 1 634 ? 14.849 6.699 -18.529 1.00 67.06 634 ASP A C 1
ATOM 4810 O O . ASP A 1 634 ? 14.081 6.889 -17.582 1.00 67.06 634 ASP A O 1
ATOM 4814 N N . THR A 1 635 ? 14.932 5.513 -19.142 1.00 61.22 635 THR A N 1
ATOM 4815 C CA . THR A 1 635 ? 14.113 4.347 -18.768 1.00 61.22 635 THR A CA 1
ATOM 4816 C C . THR A 1 635 ? 14.364 3.933 -17.321 1.00 61.22 635 THR A C 1
ATOM 4818 O O . THR A 1 635 ? 13.430 3.763 -16.536 1.00 61.22 635 THR A O 1
ATOM 4821 N N . ILE A 1 636 ? 15.635 3.795 -16.940 1.00 69.06 636 ILE A N 1
ATOM 4822 C CA . ILE A 1 636 ? 16.015 3.386 -15.586 1.00 69.06 636 ILE A CA 1
ATOM 4823 C C . ILE A 1 636 ? 15.650 4.468 -14.567 1.00 69.06 636 ILE A C 1
ATOM 4825 O O . ILE A 1 636 ? 15.139 4.145 -13.495 1.00 69.06 636 ILE A O 1
ATOM 4829 N N . THR A 1 637 ? 15.822 5.743 -14.914 1.00 71.31 637 THR A N 1
ATOM 4830 C CA . THR A 1 637 ? 15.418 6.875 -14.069 1.00 71.31 637 THR A CA 1
ATOM 4831 C C . THR A 1 637 ? 13.908 6.867 -13.820 1.00 71.31 637 THR A C 1
ATOM 4833 O O . THR A 1 637 ? 13.477 7.046 -12.681 1.00 71.31 637 THR A O 1
ATOM 4836 N N . ALA A 1 638 ? 13.098 6.576 -14.842 1.00 64.00 638 ALA A N 1
ATOM 4837 C CA . ALA A 1 638 ? 11.646 6.463 -14.711 1.00 64.00 638 ALA A CA 1
ATOM 4838 C C . ALA A 1 638 ? 11.216 5.257 -13.849 1.00 64.00 638 ALA A C 1
ATOM 4840 O O . ALA A 1 638 ? 10.352 5.396 -12.982 1.00 64.00 638 ALA A O 1
ATOM 4841 N N . ILE A 1 639 ? 11.850 4.089 -14.019 1.00 63.88 639 ILE A N 1
ATOM 4842 C CA . ILE A 1 639 ? 11.590 2.906 -13.175 1.00 63.88 639 ILE A CA 1
ATOM 4843 C C . ILE A 1 639 ? 11.954 3.192 -11.711 1.00 63.88 639 ILE A C 1
ATOM 4845 O O . ILE A 1 639 ? 11.204 2.840 -10.796 1.00 63.88 639 ILE A O 1
ATOM 4849 N N . LEU A 1 640 ? 13.084 3.862 -11.472 1.00 68.81 640 LEU A N 1
ATOM 4850 C CA . LEU A 1 640 ? 13.513 4.260 -10.132 1.00 68.81 640 LEU A CA 1
ATOM 4851 C C . LEU A 1 640 ? 12.570 5.300 -9.516 1.00 68.81 640 LEU A C 1
ATOM 4853 O O . LEU A 1 640 ? 12.251 5.189 -8.334 1.00 68.81 640 LEU A O 1
ATOM 4857 N N . ALA A 1 641 ? 12.060 6.253 -10.297 1.00 68.19 641 ALA A N 1
ATOM 4858 C CA . ALA A 1 641 ? 11.044 7.199 -9.838 1.00 68.19 641 ALA A CA 1
ATOM 4859 C C . ALA A 1 641 ? 9.768 6.476 -9.368 1.00 68.19 641 ALA A C 1
ATOM 4861 O O . ALA A 1 641 ? 9.293 6.718 -8.255 1.00 68.19 641 ALA A O 1
ATOM 4862 N N . ALA A 1 642 ? 9.268 5.513 -10.149 1.00 59.78 642 ALA A N 1
ATOM 4863 C CA . ALA A 1 642 ? 8.126 4.685 -9.757 1.00 59.78 642 ALA A CA 1
ATOM 4864 C C . ALA A 1 642 ? 8.406 3.874 -8.473 1.00 59.78 642 ALA A C 1
ATOM 4866 O O . ALA A 1 642 ? 7.549 3.778 -7.589 1.00 59.78 642 ALA A O 1
ATOM 4867 N N . ALA A 1 643 ? 9.623 3.337 -8.327 1.00 62.47 643 ALA A N 1
ATOM 4868 C CA . ALA A 1 643 ? 10.056 2.612 -7.132 1.00 62.47 643 ALA A CA 1
ATOM 4869 C C . ALA A 1 643 ? 10.115 3.493 -5.872 1.00 62.47 643 ALA A C 1
ATOM 4871 O O . ALA A 1 643 ? 9.758 3.044 -4.777 1.00 62.47 643 ALA A O 1
ATOM 4872 N N . VAL A 1 644 ? 10.563 4.743 -6.013 1.00 64.19 644 VAL A N 1
ATOM 4873 C CA . VAL A 1 644 ? 10.624 5.711 -4.913 1.00 64.19 644 VAL A CA 1
ATOM 4874 C C . VAL A 1 644 ? 9.218 6.161 -4.509 1.00 64.19 644 VAL A C 1
ATOM 4876 O O . VAL A 1 644 ? 8.919 6.169 -3.314 1.00 64.19 644 VAL A O 1
ATOM 4879 N N . SER A 1 645 ? 8.335 6.448 -5.474 1.00 60.78 645 SER A N 1
ATOM 4880 C CA . SER A 1 645 ? 6.939 6.839 -5.212 1.00 60.78 645 SER A CA 1
ATOM 4881 C C . SER A 1 645 ? 6.182 5.777 -4.401 1.00 60.78 645 SER A C 1
ATOM 4883 O O . SER A 1 645 ? 5.630 6.066 -3.334 1.00 60.78 645 SER A O 1
ATOM 4885 N N . GLY A 1 646 ? 6.255 4.508 -4.824 1.00 52.94 646 GLY A N 1
ATOM 4886 C CA . GLY A 1 646 ? 5.590 3.404 -4.124 1.00 52.94 646 GLY A CA 1
ATOM 4887 C C . GLY A 1 646 ? 6.114 3.161 -2.700 1.00 52.94 646 GLY A C 1
ATOM 4888 O O . GLY A 1 646 ? 5.333 2.871 -1.791 1.00 52.94 646 GLY A O 1
ATOM 4889 N N . ASN A 1 647 ? 7.424 3.312 -2.471 1.00 55.47 647 ASN A N 1
ATOM 4890 C CA . ASN A 1 647 ? 8.015 3.163 -1.136 1.00 55.47 647 ASN A CA 1
ATOM 4891 C C . ASN A 1 647 ? 7.665 4.329 -0.199 1.00 55.47 647 ASN A C 1
ATOM 4893 O O . ASN A 1 647 ? 7.428 4.099 0.989 1.00 55.47 647 ASN A O 1
ATOM 4897 N N . ARG A 1 648 ? 7.598 5.564 -0.714 1.00 53.06 648 ARG A N 1
ATOM 4898 C CA . ARG A 1 648 ? 7.291 6.765 0.077 1.00 53.06 648 ARG A CA 1
ATOM 4899 C C . ARG A 1 648 ? 5.919 6.668 0.744 1.00 53.06 648 ARG A C 1
ATOM 4901 O O . ARG A 1 648 ? 5.818 6.849 1.953 1.00 53.06 648 ARG A O 1
ATOM 4908 N N . LEU A 1 649 ? 4.892 6.279 -0.006 1.00 47.34 649 LEU A N 1
ATOM 4909 C CA . LEU A 1 649 ? 3.521 6.166 0.505 1.00 47.34 649 LEU A CA 1
ATOM 4910 C C . LEU A 1 649 ? 3.361 5.071 1.566 1.00 47.34 649 LEU A C 1
ATOM 4912 O O . LEU A 1 649 ? 2.639 5.243 2.550 1.00 47.34 649 LEU A O 1
ATOM 4916 N N . LEU A 1 650 ? 4.067 3.948 1.406 1.00 46.81 650 LEU A N 1
ATOM 4917 C CA . LEU A 1 650 ? 4.101 2.884 2.413 1.00 46.81 650 LEU A CA 1
ATOM 4918 C C . LEU A 1 650 ? 4.758 3.356 3.715 1.00 46.81 650 LEU A C 1
ATOM 4920 O O . LEU A 1 650 ? 4.289 3.012 4.803 1.00 46.81 650 LEU A O 1
ATOM 4924 N N . ILE A 1 651 ? 5.835 4.137 3.614 1.00 48.12 651 ILE A N 1
ATOM 4925 C CA . ILE A 1 651 ? 6.532 4.711 4.769 1.00 48.12 651 ILE A CA 1
ATOM 4926 C C . ILE A 1 651 ? 5.654 5.764 5.452 1.00 48.12 651 ILE A C 1
ATOM 4928 O O . ILE A 1 651 ? 5.457 5.670 6.661 1.00 48.12 651 ILE A O 1
ATOM 4932 N N . GLU A 1 652 ? 5.060 6.695 4.704 1.00 46.03 652 GLU A N 1
ATOM 4933 C CA . GLU A 1 652 ? 4.169 7.738 5.234 1.00 46.03 652 GLU A CA 1
ATOM 4934 C C . GLU A 1 652 ? 2.936 7.136 5.929 1.00 46.03 652 GLU A C 1
ATOM 4936 O O . GLU A 1 652 ? 2.567 7.553 7.028 1.00 46.03 652 GLU A O 1
ATOM 4941 N N . SER A 1 653 ? 2.339 6.085 5.356 1.00 43.00 653 SER A N 1
ATOM 4942 C CA . SER A 1 653 ? 1.221 5.365 5.977 1.00 43.00 653 SER A CA 1
ATOM 4943 C C . SER A 1 653 ? 1.632 4.669 7.281 1.00 43.00 653 SER A C 1
ATOM 4945 O O . SER A 1 653 ? 0.933 4.769 8.294 1.00 43.00 653 SER A O 1
ATOM 4947 N N . ARG A 1 654 ? 2.791 3.996 7.302 1.00 43.44 654 ARG A N 1
ATOM 4948 C CA . ARG A 1 654 ? 3.323 3.361 8.521 1.00 43.44 654 ARG A CA 1
ATOM 4949 C C . ARG A 1 654 ? 3.655 4.385 9.598 1.00 43.44 654 ARG A C 1
ATOM 4951 O O . ARG A 1 654 ? 3.309 4.164 10.753 1.00 43.44 654 ARG A O 1
ATOM 4958 N N . GLN A 1 655 ? 4.277 5.499 9.225 1.00 44.19 655 GLN A N 1
ATOM 4959 C CA . GLN A 1 655 ? 4.598 6.591 10.140 1.00 44.19 655 GLN A CA 1
ATOM 4960 C C . GLN A 1 655 ? 3.335 7.240 10.703 1.00 44.19 655 GLN A C 1
ATOM 4962 O O . GLN A 1 655 ? 3.261 7.465 11.905 1.00 44.19 655 GLN A O 1
ATOM 4967 N N . SER A 1 656 ? 2.310 7.471 9.878 1.00 40.53 656 SER A N 1
ATOM 4968 C CA . SER A 1 656 ? 1.031 8.019 10.339 1.00 40.53 656 SER A CA 1
ATOM 4969 C C . SER A 1 656 ? 0.313 7.066 11.301 1.00 40.53 656 SER A C 1
ATOM 4971 O O . SER A 1 656 ? -0.148 7.491 12.361 1.00 40.53 656 SER A O 1
ATOM 4973 N N . ASN A 1 657 ? 0.288 5.764 10.994 1.00 44.22 657 ASN A N 1
ATOM 4974 C CA . ASN A 1 657 ? -0.282 4.747 11.881 1.00 44.22 657 ASN A CA 1
ATOM 4975 C C . ASN A 1 657 ? 0.496 4.614 13.199 1.00 44.22 657 ASN A C 1
ATOM 4977 O O . ASN A 1 657 ? -0.115 4.460 14.258 1.00 44.22 657 ASN A O 1
ATOM 4981 N N . GLN A 1 658 ? 1.827 4.707 13.153 1.00 43.88 658 GLN A N 1
ATOM 4982 C CA . GLN A 1 658 ? 2.670 4.672 14.346 1.00 43.88 658 GLN A CA 1
ATOM 4983 C C . GLN A 1 658 ? 2.486 5.931 15.202 1.00 43.88 658 GLN A C 1
ATOM 4985 O O . GLN A 1 658 ? 2.256 5.817 16.401 1.00 43.88 658 GLN A O 1
ATOM 4990 N N . ALA A 1 659 ? 2.475 7.119 14.592 1.00 44.50 659 ALA A N 1
ATOM 4991 C CA . ALA A 1 659 ? 2.217 8.379 15.287 1.00 44.50 659 ALA A CA 1
ATOM 4992 C C . ALA A 1 659 ? 0.834 8.388 15.959 1.00 44.50 659 ALA A C 1
ATOM 4994 O O . ALA A 1 659 ? 0.677 8.891 17.073 1.00 44.50 659 ALA A O 1
ATOM 4995 N N . LEU A 1 660 ? -0.170 7.783 15.317 1.00 47.72 660 LEU A N 1
ATOM 4996 C CA . LEU A 1 660 ? -1.497 7.616 15.900 1.00 47.72 660 LEU A CA 1
ATOM 4997 C C . LEU A 1 660 ? -1.475 6.658 17.103 1.00 47.72 660 LEU A C 1
ATOM 4999 O O . LEU A 1 660 ? -2.074 6.957 18.138 1.00 47.72 660 LEU A O 1
ATOM 5003 N N . ALA A 1 661 ? -0.753 5.538 16.999 1.00 50.50 661 ALA A N 1
ATOM 5004 C CA . ALA A 1 661 ? -0.576 4.599 18.106 1.00 50.50 661 ALA A CA 1
ATOM 5005 C C . ALA A 1 661 ? 0.142 5.248 19.304 1.00 50.50 661 ALA A C 1
ATOM 5007 O O . ALA A 1 661 ? -0.302 5.086 20.444 1.00 50.50 661 ALA A O 1
ATOM 5008 N N . ASP A 1 662 ? 1.192 6.029 19.046 1.00 51.56 662 ASP A N 1
ATOM 5009 C CA . ASP A 1 662 ? 1.956 6.743 20.071 1.00 51.56 662 ASP A CA 1
ATOM 5010 C C . ASP A 1 662 ? 1.119 7.847 20.732 1.00 51.56 662 ASP A C 1
ATOM 5012 O O . ASP A 1 662 ? 1.145 8.001 21.957 1.00 51.56 662 ASP A O 1
ATOM 5016 N N . SER A 1 663 ? 0.303 8.565 19.951 1.00 49.09 663 SER A N 1
ATOM 5017 C CA . SER A 1 663 ? -0.640 9.570 20.456 1.00 49.09 663 SER A CA 1
ATOM 5018 C C . SER A 1 663 ? -1.691 8.956 21.394 1.00 49.09 663 SER A C 1
ATOM 5020 O O . SER A 1 663 ? -1.961 9.493 22.478 1.00 49.09 663 SER A O 1
ATOM 5022 N N . TYR A 1 664 ? -2.243 7.788 21.045 1.00 58.06 664 TYR A N 1
ATOM 5023 C CA . TYR A 1 664 ? -3.165 7.065 21.925 1.00 58.06 664 TYR A CA 1
ATOM 5024 C C . TYR A 1 664 ? -2.490 6.622 23.222 1.00 58.06 664 TYR A C 1
ATOM 5026 O O . TYR A 1 664 ? -3.038 6.840 24.304 1.00 58.06 664 TYR A O 1
ATOM 5034 N N . ASP A 1 665 ? -1.287 6.059 23.142 1.00 60.03 665 ASP A N 1
ATOM 5035 C CA . ASP A 1 665 ? -0.539 5.623 24.320 1.00 60.03 665 ASP A CA 1
ATOM 5036 C C . ASP A 1 665 ? -0.159 6.795 25.242 1.00 60.03 665 ASP A C 1
ATOM 5038 O O . ASP A 1 665 ? -0.218 6.660 26.469 1.00 60.03 665 ASP A O 1
ATOM 5042 N N . ALA A 1 666 ? 0.188 7.956 24.678 1.00 59.22 666 ALA A N 1
ATOM 5043 C CA . ALA A 1 666 ? 0.422 9.185 25.434 1.00 59.22 666 ALA A CA 1
ATOM 5044 C C . ALA A 1 666 ? -0.849 9.658 26.161 1.00 59.22 666 ALA A C 1
ATOM 5046 O O . ALA A 1 666 ? -0.800 9.962 27.356 1.00 59.22 666 ALA A O 1
ATOM 5047 N N . THR A 1 667 ? -1.995 9.642 25.477 1.00 63.41 667 THR A N 1
ATOM 5048 C CA . THR A 1 667 ? -3.295 10.024 26.055 1.00 63.41 667 THR A CA 1
ATOM 5049 C C . THR A 1 667 ? -3.696 9.105 27.211 1.00 63.41 667 THR A C 1
ATOM 5051 O O . THR A 1 667 ? -4.102 9.579 28.271 1.00 63.41 667 THR A O 1
ATOM 5054 N N . LEU A 1 668 ? -3.512 7.789 27.055 1.00 66.06 668 LEU A N 1
ATOM 5055 C CA . LEU A 1 668 ? -3.799 6.820 28.117 1.00 66.06 668 LEU A CA 1
ATOM 5056 C C . LEU A 1 668 ? -2.930 7.049 29.357 1.00 66.06 668 LEU A C 1
ATOM 5058 O O . LEU A 1 668 ? -3.439 7.050 30.477 1.00 66.06 668 LEU A O 1
ATOM 5062 N N . LYS A 1 669 ? -1.626 7.287 29.172 1.00 66.00 669 LYS A N 1
ATOM 5063 C CA . LYS A 1 669 ? -0.715 7.606 30.284 1.00 66.00 669 LYS A CA 1
ATOM 5064 C C . LYS A 1 669 ? -1.119 8.897 30.997 1.00 66.00 669 LYS A C 1
ATOM 5066 O O . LYS A 1 669 ? -1.016 8.962 32.219 1.00 66.00 669 LYS A O 1
ATOM 5071 N N . ALA A 1 670 ? -1.595 9.904 30.262 1.00 60.88 670 ALA A N 1
ATOM 5072 C CA . ALA A 1 670 ? -2.084 11.146 30.854 1.00 60.88 670 ALA A CA 1
ATOM 5073 C C . ALA A 1 670 ? -3.327 10.913 31.730 1.00 60.88 670 ALA A C 1
ATOM 5075 O O . ALA A 1 670 ? -3.396 11.446 32.836 1.00 60.88 670 ALA A O 1
ATOM 5076 N N . TRP A 1 671 ? -4.276 10.079 31.288 1.00 71.50 671 TRP A N 1
ATOM 5077 C CA . TRP A 1 671 ? -5.454 9.714 32.087 1.00 71.50 671 TRP A CA 1
ATOM 5078 C C . TRP A 1 671 ? -5.093 8.972 33.368 1.00 71.50 671 TRP A C 1
ATOM 5080 O O . TRP A 1 671 ? -5.603 9.315 34.431 1.00 71.50 671 TRP A O 1
ATOM 5090 N N . VAL A 1 672 ? -4.173 8.011 33.284 1.00 73.69 672 VAL A N 1
ATOM 5091 C CA . VAL A 1 672 ? -3.674 7.299 34.468 1.00 73.69 672 VAL A CA 1
ATOM 5092 C C . VAL A 1 672 ? -3.003 8.252 35.441 1.00 73.69 672 VAL A C 1
ATOM 5094 O O . VAL A 1 672 ? -3.282 8.203 36.631 1.00 73.69 672 VAL A O 1
ATOM 5097 N N . ARG A 1 673 ? -2.173 9.172 34.946 1.00 67.88 673 ARG A N 1
ATOM 5098 C CA . ARG A 1 673 ? -1.512 10.153 35.808 1.00 67.88 673 ARG A CA 1
ATOM 5099 C C . ARG A 1 673 ? -2.514 11.077 36.501 1.00 67.88 673 ARG A C 1
ATOM 5101 O O . ARG A 1 673 ? -2.332 11.396 37.667 1.00 67.88 673 ARG A O 1
ATOM 5108 N N . MET A 1 674 ? -3.573 11.498 35.807 1.00 70.06 674 MET A N 1
ATOM 5109 C CA . MET A 1 674 ? -4.648 12.285 36.423 1.00 70.06 674 MET A CA 1
ATOM 5110 C C . MET A 1 674 ? -5.407 11.493 37.488 1.00 70.06 674 MET A C 1
ATOM 5112 O O . MET A 1 674 ? -5.746 12.054 38.526 1.00 70.06 674 MET A O 1
ATOM 5116 N N . LEU A 1 675 ? -5.650 10.204 37.248 1.00 73.81 675 LEU A N 1
ATOM 5117 C CA . LEU A 1 675 ? -6.262 9.322 38.233 1.00 73.81 675 LEU A CA 1
ATOM 5118 C C . LEU A 1 675 ? -5.370 9.173 39.471 1.00 73.81 675 LEU A C 1
ATOM 5120 O O . LEU A 1 675 ? -5.866 9.388 40.565 1.00 73.81 675 LEU A O 1
ATOM 5124 N N . GLU A 1 676 ? -4.076 8.885 39.310 1.00 74.50 676 GLU A N 1
ATOM 5125 C CA . GLU A 1 676 ? -3.116 8.755 40.424 1.00 74.50 676 GLU A CA 1
ATOM 5126 C C . GLU A 1 676 ? -2.921 10.068 41.205 1.00 74.50 676 GLU A C 1
ATOM 5128 O O . GLU A 1 676 ? -2.592 10.046 42.383 1.00 74.50 676 GLU A O 1
ATOM 5133 N N . LEU A 1 677 ? -3.127 11.231 40.576 1.00 73.81 677 LEU A N 1
ATOM 5134 C CA . LEU A 1 677 ? -3.126 12.518 41.285 1.00 73.81 677 LEU A CA 1
ATOM 5135 C C . LEU A 1 677 ? -4.385 12.723 42.137 1.00 73.81 677 LEU A C 1
ATOM 5137 O O . LEU A 1 677 ? -4.346 13.466 43.118 1.00 73.81 677 LEU A O 1
ATOM 5141 N N . ARG A 1 678 ? -5.508 12.123 41.731 1.00 76.31 678 ARG A N 1
ATOM 5142 C CA . ARG A 1 678 ? -6.799 12.263 42.410 1.00 76.31 678 ARG A CA 1
ATOM 5143 C C . ARG A 1 678 ? -7.008 11.185 43.469 1.00 76.31 678 ARG A C 1
ATOM 5145 O O . ARG A 1 678 ? -7.472 11.495 44.557 1.00 76.31 678 ARG A O 1
ATOM 5152 N N . ASP A 1 679 ? -6.714 9.938 43.140 1.00 69.81 679 ASP A N 1
ATOM 5153 C CA . ASP A 1 679 ? -6.801 8.785 44.026 1.00 69.81 679 ASP A CA 1
ATOM 5154 C C . ASP A 1 679 ? -5.495 8.693 44.823 1.00 69.81 679 ASP A C 1
ATOM 5156 O O . ASP A 1 679 ? -4.427 8.677 44.224 1.00 69.81 679 ASP A O 1
ATOM 5160 N N . GLN A 1 680 ? -5.539 8.653 46.159 1.00 66.19 680 GLN A N 1
ATOM 5161 C CA . GLN A 1 680 ? -4.342 8.672 47.031 1.00 66.19 680 GLN A CA 1
ATOM 5162 C C . GLN A 1 680 ? -3.496 7.374 46.960 1.00 66.19 680 GLN A C 1
ATOM 5164 O O . GLN A 1 680 ? -2.804 7.012 47.916 1.00 66.19 680 GLN A O 1
ATOM 5169 N N . GLU A 1 681 ? -3.580 6.638 45.854 1.00 64.62 681 GLU A N 1
ATOM 5170 C CA . GLU A 1 681 ? -2.751 5.480 45.549 1.00 64.62 681 GLU A CA 1
ATOM 5171 C C . GLU A 1 681 ? -1.284 5.893 45.344 1.00 64.62 681 GLU A C 1
ATOM 5173 O O . GLU A 1 681 ? -0.948 7.045 45.063 1.00 64.62 681 GLU A O 1
ATOM 5178 N N . THR A 1 682 ? -0.366 4.941 45.528 1.00 59.50 682 THR A N 1
ATOM 5179 C CA . THR A 1 682 ? 1.071 5.240 45.417 1.00 59.50 682 THR A CA 1
ATOM 5180 C C . THR A 1 682 ? 1.450 5.590 43.977 1.00 59.50 682 THR A C 1
ATOM 5182 O O . THR A 1 682 ? 1.125 4.833 43.060 1.00 59.50 682 THR A O 1
ATOM 5185 N N . GLU A 1 683 ? 2.201 6.678 43.781 1.00 67.25 683 GLU A N 1
ATOM 5186 C CA . GLU A 1 683 ? 2.679 7.101 42.458 1.00 67.25 683 GLU A CA 1
ATOM 5187 C C . GLU A 1 683 ? 3.364 5.935 41.717 1.00 67.25 683 GLU A C 1
ATOM 5189 O O . GLU A 1 683 ? 4.210 5.209 42.262 1.00 67.25 683 GLU A O 1
ATOM 5194 N N . GLY A 1 684 ? 2.960 5.709 40.465 1.00 73.81 684 GLY A N 1
ATOM 5195 C CA . GLY A 1 684 ? 3.509 4.649 39.624 1.00 73.81 684 GLY A CA 1
ATOM 5196 C C . GLY A 1 684 ? 3.000 3.232 39.915 1.00 73.81 684 GLY A C 1
ATOM 5197 O O . GLY A 1 684 ? 3.509 2.295 39.291 1.00 73.81 684 GLY A O 1
ATOM 5198 N N . HIS A 1 685 ? 2.012 3.047 40.802 1.00 84.81 685 HIS A N 1
ATOM 5199 C CA . HIS A 1 685 ? 1.340 1.759 41.030 1.00 84.81 685 HIS A CA 1
ATOM 5200 C C . HIS A 1 685 ? 0.827 1.152 39.723 1.00 84.81 685 HIS A C 1
ATOM 5202 O O . HIS A 1 685 ? 1.236 0.044 39.367 1.00 84.81 685 HIS A O 1
ATOM 5208 N N . SER A 1 686 ? 0.055 1.916 38.941 1.00 85.50 686 SER A N 1
ATOM 5209 C CA . SER A 1 686 ? -0.564 1.443 37.694 1.00 85.50 686 SER A CA 1
ATOM 5210 C C . SER A 1 686 ? 0.480 0.908 36.712 1.00 85.50 686 SER A C 1
ATOM 5212 O O . SER A 1 686 ? 0.275 -0.093 36.020 1.00 85.50 686 SER A O 1
ATOM 5214 N N . ARG A 1 687 ? 1.664 1.536 36.684 1.00 84.12 687 ARG A N 1
ATOM 5215 C CA . ARG A 1 687 ? 2.792 1.099 35.856 1.00 84.12 687 ARG A CA 1
ATOM 5216 C C . ARG A 1 687 ? 3.410 -0.205 36.365 1.00 84.12 687 ARG A C 1
ATOM 5218 O O . ARG A 1 687 ? 3.685 -1.084 35.547 1.00 84.12 687 ARG A O 1
ATOM 5225 N N . ARG A 1 688 ? 3.631 -0.345 37.678 1.00 89.12 688 ARG A N 1
ATOM 5226 C CA . ARG A 1 688 ? 4.206 -1.564 38.279 1.00 89.12 688 ARG A CA 1
ATOM 5227 C C . ARG A 1 688 ? 3.303 -2.774 38.055 1.00 89.12 688 ARG A C 1
ATOM 5229 O O . ARG A 1 688 ? 3.784 -3.794 37.560 1.00 89.12 688 ARG A O 1
ATOM 5236 N N . VAL A 1 689 ? 2.004 -2.644 38.335 1.00 92.00 689 VAL A N 1
ATOM 5237 C CA . VAL A 1 689 ? 1.043 -3.742 38.136 1.00 92.00 689 VAL A CA 1
ATOM 5238 C C . VAL A 1 689 ? 0.896 -4.109 36.666 1.00 92.00 689 VAL A C 1
ATOM 5240 O O . VAL A 1 689 ? 0.843 -5.292 36.335 1.00 92.00 689 VAL A O 1
ATOM 5243 N N . THR A 1 690 ? 0.941 -3.132 35.756 1.00 90.38 690 THR A N 1
ATOM 5244 C CA . THR A 1 690 ? 0.933 -3.411 34.313 1.00 90.38 690 THR A CA 1
ATOM 5245 C C . THR A 1 690 ? 2.148 -4.243 33.910 1.00 90.38 690 THR A C 1
ATOM 5247 O O . THR A 1 690 ? 1.990 -5.287 33.283 1.00 90.38 690 THR A O 1
ATOM 5250 N N . LEU A 1 691 ? 3.362 -3.835 34.298 1.00 90.44 691 LEU A N 1
ATOM 5251 C CA . LEU A 1 691 ? 4.590 -4.555 33.941 1.00 90.44 691 LEU A CA 1
ATOM 5252 C C . LEU A 1 691 ? 4.598 -5.991 34.483 1.00 90.44 691 LEU A C 1
ATOM 5254 O O . LEU A 1 691 ? 4.875 -6.921 33.727 1.00 90.44 691 LEU A O 1
ATOM 5258 N N . MET A 1 692 ? 4.231 -6.180 35.752 1.00 93.06 692 MET A N 1
ATOM 5259 C CA . MET A 1 692 ? 4.151 -7.510 36.369 1.00 93.06 692 MET A CA 1
ATOM 5260 C C . MET A 1 692 ? 3.063 -8.388 35.730 1.00 93.06 692 MET A C 1
ATOM 5262 O O . MET A 1 692 ? 3.269 -9.587 35.545 1.00 93.06 692 MET A O 1
ATOM 5266 N N . THR A 1 693 ? 1.931 -7.798 35.332 1.00 94.50 693 THR A N 1
ATOM 5267 C CA . THR A 1 693 ? 0.863 -8.499 34.598 1.00 94.50 693 THR A CA 1
ATOM 5268 C C . THR A 1 693 ? 1.364 -9.004 33.248 1.00 94.50 693 THR A C 1
ATOM 5270 O O . THR A 1 693 ? 1.129 -10.162 32.901 1.00 94.50 693 THR A O 1
ATOM 5273 N N . MET A 1 694 ? 2.106 -8.175 32.505 1.00 93.19 694 MET A N 1
ATOM 5274 C CA . MET A 1 694 ? 2.696 -8.576 31.223 1.00 93.19 694 MET A CA 1
ATOM 5275 C C . MET A 1 694 ? 3.748 -9.681 31.392 1.00 93.19 694 MET A C 1
ATOM 5277 O O . MET A 1 694 ? 3.807 -10.605 30.580 1.00 93.19 694 MET A O 1
ATOM 5281 N N . GLU A 1 695 ? 4.565 -9.608 32.446 1.00 92.38 695 GLU A N 1
ATOM 5282 C CA . GLU A 1 695 ? 5.581 -10.617 32.762 1.00 92.38 695 GLU A CA 1
ATOM 5283 C C . GLU A 1 695 ? 4.943 -11.984 33.058 1.00 92.38 695 GLU A C 1
ATOM 5285 O O . GLU A 1 695 ? 5.333 -13.002 32.478 1.00 92.38 695 GLU A O 1
ATOM 5290 N N . LEU A 1 696 ? 3.897 -11.995 33.890 1.00 93.12 696 LEU A N 1
ATOM 5291 C CA . LEU A 1 696 ? 3.140 -13.199 34.222 1.00 93.12 696 LEU A CA 1
ATOM 5292 C C . LEU A 1 696 ? 2.420 -13.776 32.997 1.00 93.12 696 LEU A C 1
ATOM 5294 O O . LEU A 1 696 ? 2.491 -14.980 32.751 1.00 93.12 696 LEU A O 1
ATOM 5298 N N . ALA A 1 697 ? 1.777 -12.933 32.189 1.00 91.62 697 ALA A N 1
ATOM 5299 C CA . ALA A 1 697 ? 1.087 -13.378 30.981 1.00 91.62 697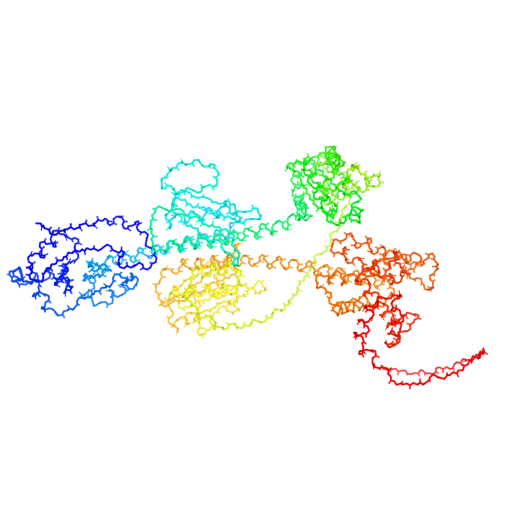 ALA A CA 1
ATOM 5300 C C . ALA A 1 697 ? 2.035 -14.016 29.957 1.00 91.62 697 ALA A C 1
ATOM 5302 O O . ALA A 1 697 ? 1.692 -15.024 29.333 1.00 91.62 697 ALA A O 1
ATOM 5303 N N . LYS A 1 698 ? 3.254 -13.476 29.829 1.00 89.19 698 LYS A N 1
ATOM 5304 C CA . LYS A 1 698 ? 4.310 -14.059 28.997 1.00 89.19 698 LYS A CA 1
ATOM 5305 C C . LYS A 1 698 ? 4.754 -15.424 29.522 1.00 89.19 698 LYS A C 1
ATOM 5307 O O . LYS A 1 698 ? 4.881 -16.357 28.734 1.00 89.19 698 LYS A O 1
ATOM 5312 N N . ALA A 1 699 ? 4.933 -15.570 30.836 1.00 88.69 699 ALA A N 1
ATOM 5313 C CA . ALA A 1 699 ? 5.275 -16.854 31.455 1.00 88.69 699 ALA A CA 1
ATOM 5314 C C . ALA A 1 699 ? 4.170 -17.916 31.295 1.00 88.69 699 ALA A C 1
ATOM 5316 O O . ALA A 1 699 ? 4.460 -19.110 31.281 1.00 88.69 699 ALA A O 1
ATOM 5317 N N . MET A 1 700 ? 2.917 -17.486 31.133 1.00 88.25 700 MET A N 1
ATOM 5318 C CA . MET A 1 700 ? 1.771 -18.357 30.859 1.00 88.25 700 MET A CA 1
ATOM 5319 C C . MET A 1 700 ? 1.583 -18.707 29.372 1.00 88.25 700 MET A C 1
ATOM 5321 O O . MET A 1 700 ? 0.686 -19.483 29.051 1.00 88.25 700 MET A O 1
ATOM 5325 N N . GLY A 1 701 ? 2.402 -18.161 28.464 1.00 85.06 701 GLY A N 1
ATOM 5326 C CA . GLY A 1 701 ? 2.330 -18.461 27.030 1.00 85.06 701 GLY A CA 1
ATOM 5327 C C . GLY A 1 701 ? 1.144 -17.820 26.299 1.00 85.06 701 GLY A C 1
ATOM 5328 O O . GLY A 1 701 ? 0.677 -18.369 25.303 1.00 85.06 701 GLY A O 1
ATOM 5329 N N . ILE A 1 702 ? 0.632 -16.680 26.777 1.00 81.62 702 ILE A N 1
ATOM 5330 C CA . ILE A 1 702 ? -0.443 -15.950 26.086 1.00 81.62 702 ILE A CA 1
ATOM 5331 C C . ILE A 1 702 ? 0.059 -15.427 24.725 1.00 81.62 702 ILE A C 1
ATOM 5333 O O . ILE A 1 702 ? 1.190 -14.957 24.610 1.00 81.62 702 ILE A O 1
ATOM 5337 N N . ASN A 1 703 ? -0.789 -15.507 23.692 1.00 75.25 703 ASN A N 1
ATOM 5338 C CA . ASN A 1 703 ? -0.486 -15.039 22.335 1.00 75.25 703 ASN A CA 1
ATOM 5339 C C . ASN A 1 703 ? -0.205 -13.512 22.315 1.00 75.25 703 ASN A C 1
ATOM 5341 O O . ASN A 1 703 ? -1.015 -12.753 22.862 1.00 75.25 703 ASN A O 1
ATOM 5345 N N . PRO A 1 704 ? 0.882 -13.051 21.656 1.00 60.47 704 PRO A N 1
ATOM 5346 C CA . PRO A 1 704 ? 1.188 -11.634 21.436 1.00 60.47 704 PRO A CA 1
ATOM 5347 C C . PRO A 1 704 ? 0.029 -10.770 20.920 1.00 60.47 704 PRO A C 1
ATOM 5349 O O . PRO A 1 704 ? -0.050 -9.599 21.283 1.00 60.47 704 PRO A O 1
ATOM 5352 N N . GLU A 1 705 ? -0.897 -11.319 20.129 1.00 59.44 705 GLU A N 1
ATOM 5353 C CA . GLU A 1 705 ? -2.042 -10.558 19.599 1.00 59.44 705 GLU A CA 1
ATOM 5354 C C . GLU A 1 705 ? -2.950 -9.971 20.700 1.00 59.44 705 GLU A C 1
ATOM 5356 O O . GLU A 1 705 ? -3.554 -8.920 20.499 1.00 59.44 705 GLU A O 1
ATOM 5361 N N . GLY A 1 706 ? -3.006 -10.588 21.889 1.00 65.69 706 GLY A N 1
ATOM 5362 C CA . GLY A 1 706 ? -3.787 -10.101 23.036 1.00 65.69 706 GLY A CA 1
ATOM 5363 C C . GLY A 1 706 ? -3.027 -9.174 23.997 1.00 65.69 706 GLY A C 1
ATOM 5364 O O . GLY A 1 706 ? -3.605 -8.685 24.968 1.00 65.69 706 GLY A O 1
ATOM 5365 N N . PHE A 1 707 ? -1.732 -8.923 23.768 1.00 81.62 707 PHE A N 1
ATOM 5366 C CA . PHE A 1 707 ? -0.883 -8.202 24.730 1.00 81.62 707 PHE A CA 1
ATOM 5367 C C . PHE A 1 707 ? -1.270 -6.732 24.887 1.00 81.62 707 PHE A C 1
ATOM 5369 O O . PHE A 1 707 ? -1.164 -6.184 25.983 1.00 81.62 707 PHE A O 1
ATOM 5376 N N . ASN A 1 708 ? -1.722 -6.083 23.813 1.00 81.56 708 ASN A N 1
ATOM 5377 C CA . ASN A 1 708 ? -2.105 -4.674 23.868 1.00 81.56 708 ASN A CA 1
ATOM 5378 C C . ASN A 1 708 ? -3.366 -4.455 24.708 1.00 81.56 708 ASN A C 1
ATOM 5380 O O . ASN A 1 708 ? -3.400 -3.514 25.501 1.00 81.56 708 ASN A O 1
ATOM 5384 N N . ASP A 1 709 ? -4.354 -5.341 24.591 1.00 87.44 709 ASP A N 1
ATOM 5385 C CA . ASP A 1 709 ? -5.585 -5.272 25.380 1.00 87.44 709 ASP A CA 1
ATOM 5386 C C . ASP A 1 709 ? -5.303 -5.560 26.857 1.00 87.44 709 ASP A C 1
ATOM 5388 O O . ASP A 1 709 ? -5.758 -4.820 27.729 1.00 87.44 709 ASP A O 1
ATOM 5392 N N . LEU A 1 710 ? -4.465 -6.565 27.138 1.00 88.75 710 LEU A N 1
ATOM 5393 C CA . LEU A 1 710 ? -4.026 -6.891 28.494 1.00 88.75 710 LEU A CA 1
ATOM 5394 C C . LEU A 1 710 ? -3.279 -5.717 29.146 1.00 88.75 710 LEU A C 1
ATOM 5396 O O . LEU A 1 710 ? -3.592 -5.323 30.269 1.00 88.75 710 LEU A O 1
ATOM 5400 N N . ARG A 1 711 ? -2.323 -5.120 28.420 1.00 90.38 711 ARG A N 1
ATOM 5401 C CA . ARG A 1 711 ? -1.536 -3.973 28.889 1.00 90.38 711 ARG A CA 1
ATOM 5402 C C . ARG A 1 711 ? -2.427 -2.774 29.191 1.00 90.38 711 ARG A C 1
ATOM 5404 O O . ARG A 1 711 ? -2.286 -2.164 30.244 1.00 90.38 711 ARG A O 1
ATOM 5411 N N . ARG A 1 712 ? -3.328 -2.422 28.270 1.00 89.06 712 ARG A N 1
ATOM 5412 C CA . ARG A 1 712 ? -4.238 -1.275 28.417 1.00 89.06 712 ARG A CA 1
ATOM 5413 C C . ARG A 1 712 ? -5.245 -1.500 29.541 1.00 89.06 712 ARG A C 1
ATOM 5415 O O . ARG A 1 712 ? -5.503 -0.575 30.302 1.00 89.06 712 ARG A O 1
ATOM 5422 N N . GLY A 1 713 ? -5.771 -2.716 29.672 1.00 91.88 713 GLY A N 1
ATOM 5423 C CA . GLY A 1 713 ? -6.718 -3.069 30.726 1.00 91.88 713 GLY A CA 1
ATOM 5424 C C . GLY A 1 713 ? -6.086 -3.024 32.115 1.00 91.88 713 GLY A C 1
ATOM 5425 O O . GLY A 1 713 ? -6.666 -2.440 33.022 1.00 91.88 713 GLY A O 1
ATOM 5426 N N . ALA A 1 714 ? -4.868 -3.553 32.267 1.00 92.56 714 ALA A N 1
ATOM 5427 C CA . ALA A 1 714 ? -4.104 -3.448 33.511 1.00 92.56 714 ALA A CA 1
ATOM 5428 C C . ALA A 1 714 ? -3.760 -1.988 33.857 1.00 92.56 714 ALA A C 1
ATOM 5430 O O . ALA A 1 714 ? -3.879 -1.565 35.005 1.00 92.56 714 ALA A O 1
ATOM 5431 N N . LEU A 1 715 ? -3.384 -1.197 32.850 1.00 89.75 715 LEU A N 1
ATOM 5432 C CA . LEU A 1 715 ? -3.040 0.213 33.017 1.00 89.75 715 LEU A CA 1
ATOM 5433 C C . LEU A 1 715 ? -4.243 1.065 33.461 1.00 89.75 715 LEU A C 1
ATOM 5435 O O . LEU A 1 715 ? -4.063 2.026 34.199 1.00 89.75 715 LEU A O 1
ATOM 5439 N N . LEU A 1 716 ? -5.454 0.710 33.027 1.00 90.69 716 LEU A N 1
ATOM 5440 C CA . LEU A 1 716 ? -6.692 1.459 33.273 1.00 90.69 716 LEU A CA 1
ATOM 5441 C C . LEU A 1 716 ? -7.618 0.792 34.302 1.00 90.69 716 LEU A C 1
ATOM 5443 O O . LEU A 1 716 ? -8.788 1.165 34.369 1.00 90.69 716 LEU A O 1
ATOM 5447 N N . HIS A 1 717 ? -7.142 -0.197 35.066 1.00 93.06 717 HIS A N 1
ATOM 5448 C CA . HIS A 1 717 ? -7.981 -1.023 35.950 1.00 93.06 717 HIS A CA 1
ATOM 5449 C C . HIS A 1 717 ? -8.880 -0.196 36.887 1.00 93.06 717 HIS A C 1
ATOM 5451 O O . HIS A 1 717 ? -10.058 -0.509 37.040 1.00 93.06 717 HIS A O 1
ATOM 5457 N N . ASP A 1 718 ? -8.358 0.922 37.391 1.00 92.06 718 ASP A N 1
ATOM 5458 C CA . ASP A 1 718 ? -9.041 1.806 38.334 1.00 92.06 718 ASP A CA 1
ATOM 5459 C C . ASP A 1 718 ? -9.670 3.061 37.707 1.00 92.06 718 ASP A C 1
ATOM 5461 O O . ASP A 1 718 ? -10.189 3.919 38.423 1.00 92.06 718 ASP A O 1
ATOM 5465 N N . ILE A 1 719 ? -9.705 3.196 36.372 1.00 88.50 719 ILE A N 1
ATOM 5466 C CA . ILE A 1 719 ? -10.213 4.418 35.709 1.00 88.50 719 ILE A CA 1
ATOM 5467 C C . ILE A 1 719 ? -11.648 4.780 36.118 1.00 88.50 719 ILE A C 1
ATOM 5469 O O . ILE A 1 719 ? -12.027 5.950 36.123 1.00 88.50 719 ILE A O 1
ATOM 5473 N N . GLY A 1 720 ? -12.448 3.789 36.512 1.00 88.88 720 GLY A N 1
ATOM 5474 C CA . GLY A 1 720 ? -13.816 3.996 36.975 1.00 88.88 720 GLY A CA 1
ATOM 5475 C C . GLY A 1 720 ? -13.929 4.732 38.308 1.00 88.88 720 GLY A C 1
ATOM 5476 O O . GLY A 1 720 ? -14.987 5.303 38.579 1.00 88.88 720 GLY A O 1
ATOM 5477 N N . LYS A 1 721 ? -12.852 4.808 39.106 1.00 90.56 721 LYS A N 1
ATOM 5478 C CA . LYS A 1 721 ? -12.802 5.650 40.312 1.00 90.56 721 LYS A CA 1
ATOM 5479 C C . LYS A 1 721 ? -13.001 7.129 39.975 1.00 90.56 721 LYS A C 1
ATOM 5481 O O . LYS A 1 721 ? -13.478 7.887 40.814 1.00 90.56 721 LYS A O 1
ATOM 5486 N N . MET A 1 722 ? -12.780 7.527 38.714 1.00 83.25 722 MET A N 1
ATOM 5487 C CA . MET A 1 722 ? -13.124 8.867 38.236 1.00 83.25 722 MET A CA 1
ATOM 5488 C C . MET A 1 722 ? -14.609 9.216 38.417 1.00 83.25 722 MET A C 1
ATOM 5490 O O . MET A 1 722 ? -14.939 10.388 38.589 1.00 83.25 722 MET A O 1
ATOM 5494 N N . GLY A 1 723 ? -15.503 8.228 38.393 1.00 80.81 723 GLY A N 1
ATOM 5495 C CA . GLY A 1 723 ? -16.934 8.437 38.613 1.00 80.81 723 GLY A CA 1
ATOM 5496 C C . GLY A 1 723 ? -17.374 8.341 40.077 1.00 80.81 723 GLY A C 1
ATOM 5497 O O . GLY A 1 723 ? -18.564 8.486 40.347 1.00 80.81 723 GLY A O 1
ATOM 5498 N N . ILE A 1 724 ? -16.455 8.097 41.017 1.00 90.31 724 ILE A N 1
ATOM 5499 C CA . ILE A 1 724 ? -16.758 8.027 42.451 1.00 90.31 724 ILE A CA 1
ATOM 5500 C C . ILE A 1 724 ? -16.701 9.445 43.053 1.00 90.31 724 ILE A C 1
ATOM 5502 O O . ILE A 1 724 ? -15.768 10.193 42.743 1.00 90.31 724 ILE A O 1
ATOM 5506 N N . PRO A 1 725 ? -17.678 9.852 43.890 1.00 86.88 725 PRO A N 1
ATOM 5507 C CA . PRO A 1 725 ? -17.662 11.158 44.550 1.00 86.88 725 PRO A CA 1
ATOM 5508 C C . PRO A 1 725 ? -16.444 11.351 45.460 1.00 86.88 725 PRO A C 1
ATOM 5510 O O . PRO A 1 725 ? -16.070 10.441 46.201 1.00 86.88 725 PRO A O 1
ATOM 5513 N N . ASP A 1 726 ? -15.883 12.563 45.483 1.00 84.62 726 ASP A N 1
ATOM 5514 C CA . ASP A 1 726 ? -14.705 12.891 46.303 1.00 84.62 726 ASP A CA 1
ATOM 5515 C C . ASP A 1 726 ? -14.943 12.682 47.803 1.00 84.62 726 ASP A C 1
ATOM 5517 O O . ASP A 1 726 ? -14.037 12.263 48.517 1.00 84.62 726 ASP A O 1
ATOM 5521 N N . SER A 1 727 ? -16.172 12.898 48.285 1.00 86.38 727 SER A N 1
ATOM 5522 C CA . SER A 1 727 ? -16.541 12.649 49.686 1.00 86.38 727 SER A CA 1
ATOM 5523 C C . SER A 1 727 ? -16.368 11.188 50.110 1.00 86.38 727 SER A C 1
ATOM 5525 O O . SER A 1 727 ? -16.248 10.922 51.301 1.00 86.38 727 SER A O 1
ATOM 5527 N N . ILE A 1 728 ? -16.367 10.260 49.146 1.00 88.38 728 ILE A N 1
ATOM 5528 C CA . ILE A 1 728 ? -16.159 8.825 49.353 1.00 88.38 728 ILE A CA 1
ATOM 5529 C C . ILE A 1 728 ? -14.709 8.465 49.024 1.00 88.38 728 ILE A C 1
ATOM 5531 O O . ILE A 1 728 ? -14.034 7.847 49.842 1.00 88.38 728 ILE A O 1
ATOM 5535 N N . LEU A 1 729 ? -14.210 8.881 47.854 1.00 85.31 729 LEU A N 1
ATOM 5536 C CA . LEU A 1 729 ? -12.864 8.542 47.380 1.00 85.31 729 LEU A CA 1
ATOM 5537 C C . LEU A 1 729 ? -11.755 9.091 48.295 1.00 85.31 729 LEU A C 1
ATOM 5539 O O . LEU A 1 729 ? -10.764 8.411 48.533 1.00 85.31 729 LEU A O 1
ATOM 5543 N N . LEU A 1 730 ? -11.935 10.299 48.841 1.00 84.44 730 LEU A N 1
ATOM 5544 C CA . LEU A 1 730 ? -10.938 11.000 49.661 1.00 84.44 730 LEU A CA 1
ATOM 5545 C C . LEU A 1 730 ? -11.235 10.940 51.167 1.00 84.44 730 LEU A C 1
ATOM 5547 O O . LEU A 1 730 ? -10.618 11.673 51.945 1.00 84.44 730 LEU A O 1
ATOM 5551 N N . LYS A 1 731 ? -12.198 10.113 51.602 1.00 84.06 731 LYS A N 1
ATOM 5552 C CA . LYS A 1 731 ? -12.626 10.056 53.006 1.00 84.06 731 LYS A CA 1
ATOM 5553 C C . LYS A 1 731 ? -11.457 9.616 53.908 1.00 84.06 731 LYS A C 1
ATOM 5555 O O . LYS A 1 731 ? -10.956 8.504 53.746 1.00 84.06 731 LYS A O 1
ATOM 5560 N N . PRO A 1 732 ? -11.045 10.415 54.914 1.00 77.44 732 PRO A N 1
ATOM 5561 C CA . PRO A 1 732 ? -9.952 10.058 55.821 1.00 77.44 732 PRO A CA 1
ATOM 5562 C C . PRO A 1 732 ? -10.448 9.113 56.932 1.00 77.44 732 PRO A C 1
ATOM 5564 O O . PRO A 1 732 ? -10.434 9.449 58.117 1.00 77.44 732 PRO A O 1
ATOM 5567 N N . GLY A 1 733 ? -10.960 7.939 56.558 1.00 80.25 733 GLY A N 1
ATOM 5568 C CA . GLY A 1 733 ? -11.545 6.974 57.487 1.00 80.25 733 GLY A CA 1
ATOM 5569 C C . GLY A 1 733 ? -12.165 5.765 56.788 1.00 80.25 733 GLY A C 1
ATOM 5570 O O . GLY A 1 733 ? -12.104 5.632 55.571 1.00 80.25 733 GLY A O 1
ATOM 5571 N N . LYS A 1 734 ? -12.765 4.857 57.566 1.00 84.69 734 LYS A N 1
ATOM 5572 C CA . LYS A 1 734 ? -13.495 3.716 56.996 1.00 84.69 734 LYS A CA 1
ATOM 5573 C C . LYS A 1 734 ? -14.767 4.202 56.297 1.00 84.69 734 LYS A C 1
ATOM 5575 O O . LYS A 1 734 ? -15.456 5.076 56.825 1.00 84.69 734 LYS A O 1
ATOM 5580 N N . LEU A 1 735 ? -15.058 3.602 55.145 1.00 89.56 735 LEU A N 1
ATOM 5581 C CA . LEU A 1 735 ? -16.340 3.760 54.469 1.00 89.56 735 LEU A CA 1
ATOM 5582 C C . LEU A 1 735 ? -17.423 2.997 55.241 1.00 89.56 735 LEU A C 1
ATOM 5584 O O . LEU A 1 735 ? -17.145 1.918 55.775 1.00 89.56 735 LEU A O 1
ATOM 5588 N N . ASP A 1 736 ? -18.627 3.555 55.308 1.00 92.50 736 ASP A N 1
ATOM 5589 C CA . ASP A 1 736 ? -19.814 2.813 55.735 1.00 92.50 736 ASP A CA 1
ATOM 5590 C C . ASP A 1 736 ? -20.329 1.883 54.617 1.00 92.50 736 ASP A C 1
ATOM 5592 O O . ASP A 1 736 ? -19.742 1.802 53.533 1.00 92.50 736 ASP A O 1
ATOM 5596 N N . ASP A 1 737 ? -21.388 1.120 54.892 1.00 92.06 737 ASP A N 1
ATOM 5597 C CA . ASP A 1 737 ? -21.896 0.113 53.955 1.00 92.06 737 ASP A CA 1
ATOM 5598 C C . ASP A 1 737 ? -22.446 0.735 52.657 1.00 92.06 737 ASP A C 1
ATOM 5600 O O . ASP A 1 737 ? -22.246 0.173 51.576 1.00 92.06 737 ASP A O 1
ATOM 5604 N N . ASP A 1 738 ? -23.078 1.909 52.731 1.00 90.31 738 ASP A N 1
ATOM 5605 C CA . ASP A 1 738 ? -23.644 2.605 51.569 1.00 90.31 738 ASP A CA 1
ATOM 5606 C C . ASP A 1 738 ? -22.538 3.231 50.709 1.00 90.31 738 ASP A C 1
ATOM 5608 O O . ASP A 1 738 ? -22.518 3.082 49.483 1.00 90.31 738 ASP A O 1
ATOM 5612 N N . GLU A 1 739 ? -21.557 3.862 51.350 1.00 91.50 739 GLU A N 1
ATOM 5613 C CA . GLU A 1 739 ? -20.354 4.385 50.706 1.00 91.50 739 GLU A CA 1
ATOM 5614 C C . GLU A 1 739 ? -19.527 3.270 50.054 1.00 91.50 739 GLU A C 1
ATOM 5616 O O . GLU A 1 739 ? -19.032 3.426 48.935 1.00 91.50 739 GLU A O 1
ATOM 5621 N N . MET A 1 740 ? -19.405 2.117 50.717 1.00 90.62 740 MET A N 1
ATOM 5622 C CA . MET A 1 740 ? -18.732 0.939 50.172 1.00 90.62 740 MET A CA 1
ATOM 5623 C C . MET A 1 740 ? -19.490 0.368 48.967 1.00 90.62 740 MET A C 1
ATOM 5625 O O . MET A 1 740 ? -18.865 -0.041 47.985 1.00 90.62 740 MET A O 1
ATOM 5629 N N . ASN A 1 741 ? -20.825 0.358 48.998 1.00 90.19 741 ASN A N 1
ATOM 5630 C CA . ASN A 1 741 ? -21.641 -0.051 47.853 1.00 90.19 741 ASN A CA 1
ATOM 5631 C C . ASN A 1 741 ? -21.455 0.883 46.652 1.00 90.19 741 ASN A C 1
ATOM 5633 O O . ASN A 1 741 ? -21.419 0.403 45.521 1.00 90.19 741 ASN A O 1
ATOM 5637 N N . LEU A 1 742 ? -21.278 2.188 46.880 1.00 89.44 742 LEU A N 1
ATOM 5638 C CA . LEU A 1 742 ? -20.923 3.145 45.829 1.00 89.44 742 LEU A CA 1
ATOM 5639 C C . LEU A 1 742 ? -19.494 2.922 45.314 1.00 89.44 742 LEU A C 1
ATOM 5641 O O . LEU A 1 742 ? -19.293 2.870 44.102 1.00 89.44 742 LEU A O 1
ATOM 5645 N N . MET A 1 743 ? -18.516 2.703 46.199 1.00 91.38 743 MET A N 1
ATOM 5646 C CA . MET A 1 743 ? -17.128 2.411 45.812 1.00 91.38 743 MET A CA 1
ATOM 5647 C C . MET A 1 743 ? -17.026 1.159 44.925 1.00 91.38 743 MET A C 1
ATOM 5649 O O . MET A 1 743 ? -16.306 1.157 43.925 1.00 91.38 743 MET A O 1
ATOM 5653 N N . LYS A 1 744 ? -17.799 0.107 45.225 1.00 93.50 744 LYS A N 1
ATOM 5654 C CA . LYS A 1 744 ? -17.862 -1.135 44.429 1.00 93.50 744 LYS A CA 1
ATOM 5655 C C . LYS A 1 744 ? -18.419 -0.953 43.011 1.00 93.50 744 LYS A C 1
ATOM 5657 O O . LYS A 1 744 ? -18.353 -1.896 42.227 1.00 93.50 744 LYS A O 1
ATOM 5662 N N . GLN A 1 745 ? -18.936 0.225 42.652 1.00 94.12 745 GLN A N 1
ATOM 5663 C CA . GLN A 1 745 ? -19.416 0.514 41.295 1.00 94.12 745 GLN A CA 1
ATOM 5664 C C . GLN A 1 745 ? -18.297 0.913 40.327 1.00 94.12 745 GLN A C 1
ATOM 5666 O O . GLN A 1 745 ? -18.529 0.924 39.117 1.00 94.12 745 GLN A O 1
ATOM 5671 N N . HIS A 1 746 ? -17.086 1.225 40.805 1.00 95.00 746 HIS A N 1
ATOM 5672 C CA . HIS A 1 746 ? -16.004 1.657 39.917 1.00 95.00 746 HIS A CA 1
ATOM 5673 C C . HIS A 1 746 ? -15.657 0.647 38.797 1.00 95.00 746 HIS A C 1
ATOM 5675 O O . HIS A 1 746 ? -15.389 1.115 37.691 1.00 95.00 746 HIS A O 1
ATOM 5681 N N . PRO A 1 747 ? -15.753 -0.693 38.956 1.00 95.88 747 PRO A N 1
ATOM 5682 C CA . PRO A 1 747 ? -15.521 -1.614 37.842 1.00 95.88 747 PRO A CA 1
ATOM 5683 C C . PRO A 1 747 ? -16.578 -1.463 36.740 1.00 95.88 747 PRO A C 1
ATOM 5685 O O . PRO A 1 747 ? -16.265 -1.474 35.549 1.00 95.88 747 PRO A O 1
ATOM 5688 N N . GLU A 1 748 ? -17.846 -1.259 37.114 1.00 95.06 748 GLU A N 1
ATOM 5689 C CA . GLU A 1 748 ? -18.918 -0.994 36.150 1.00 95.06 748 GLU A CA 1
ATOM 5690 C C . GLU A 1 748 ? -18.746 0.355 35.457 1.00 95.06 748 GLU A C 1
ATOM 5692 O O . GLU A 1 748 ? -18.999 0.468 34.257 1.00 95.06 748 GLU A O 1
ATOM 5697 N N . LEU A 1 749 ? -18.332 1.386 36.196 1.00 91.69 749 LEU A N 1
ATOM 5698 C CA . LEU A 1 749 ? -18.053 2.705 35.631 1.00 91.69 749 LEU A CA 1
ATOM 5699 C C . LEU A 1 749 ? -16.891 2.631 34.636 1.00 91.69 749 LEU A C 1
ATOM 5701 O O . LEU A 1 749 ? -17.027 3.131 33.520 1.00 91.69 749 LEU A O 1
ATOM 5705 N N . ALA A 1 750 ? -15.810 1.925 34.984 1.00 91.06 750 ALA A N 1
ATOM 5706 C CA . ALA A 1 750 ? -14.683 1.679 34.091 1.00 91.06 750 ALA A CA 1
ATOM 5707 C C . ALA A 1 750 ? -15.138 0.979 32.804 1.00 91.06 750 ALA A C 1
ATOM 5709 O O . ALA A 1 750 ? -14.836 1.440 31.703 1.00 91.06 750 ALA A O 1
ATOM 5710 N N . PHE A 1 751 ? -15.951 -0.074 32.920 1.00 93.12 751 PHE A N 1
ATOM 5711 C CA . PHE A 1 751 ? -16.513 -0.761 31.759 1.00 93.12 751 PHE A CA 1
ATOM 5712 C C . PHE A 1 751 ? -17.363 0.167 30.885 1.00 93.12 751 PHE A C 1
ATOM 5714 O O . PHE A 1 751 ? -17.196 0.195 29.667 1.00 93.12 751 PHE A O 1
ATOM 5721 N N . ARG A 1 752 ? -18.252 0.972 31.484 1.00 87.25 752 ARG A N 1
ATOM 5722 C CA . ARG A 1 752 ? -19.098 1.931 30.749 1.00 87.25 752 ARG A CA 1
ATOM 5723 C C . ARG A 1 752 ? -18.277 2.988 30.005 1.00 87.25 752 ARG A C 1
ATOM 5725 O O . ARG A 1 752 ? -18.693 3.397 28.921 1.00 87.25 752 ARG A O 1
ATOM 5732 N N . MET A 1 753 ? -17.158 3.428 30.581 1.00 82.25 753 MET A N 1
ATOM 5733 C CA . MET A 1 753 ? -16.253 4.409 29.974 1.00 82.25 753 MET A CA 1
ATOM 5734 C C . MET A 1 753 ? -15.456 3.797 28.818 1.00 82.25 753 MET A C 1
ATOM 5736 O O . MET A 1 753 ? -15.396 4.377 27.736 1.00 82.25 753 MET A O 1
ATOM 5740 N N . LEU A 1 754 ? -14.876 2.613 29.023 1.00 84.69 754 LEU A N 1
ATOM 5741 C CA . LEU A 1 754 ? -13.933 2.009 28.079 1.00 84.69 754 LEU A CA 1
ATOM 5742 C C . LEU A 1 754 ? -14.613 1.238 26.943 1.00 84.69 754 LEU A C 1
ATOM 5744 O O . LEU A 1 754 ? -14.134 1.282 25.813 1.00 84.69 754 LEU A O 1
ATOM 5748 N N . ALA A 1 755 ? -15.751 0.583 27.197 1.00 83.19 755 ALA A N 1
ATOM 5749 C CA . ALA A 1 755 ? -16.443 -0.241 26.198 1.00 83.19 755 ALA A CA 1
ATOM 5750 C C . ALA A 1 755 ? -16.937 0.552 24.975 1.00 83.19 755 ALA A C 1
ATOM 5752 O O . ALA A 1 755 ? -17.181 -0.030 23.922 1.00 83.19 755 ALA A O 1
ATOM 5753 N N . LYS A 1 756 ? -17.088 1.877 25.106 1.00 73.19 756 LYS A N 1
ATOM 5754 C CA . LYS A 1 756 ? -17.510 2.775 24.019 1.00 73.19 756 LYS A CA 1
ATOM 5755 C C . LYS A 1 756 ? -16.357 3.241 23.127 1.00 73.19 756 LYS A C 1
ATOM 5757 O O . LYS A 1 756 ? -16.600 3.819 22.073 1.00 73.19 756 LYS A O 1
ATOM 5762 N N . VAL A 1 757 ? -15.111 3.009 23.535 1.00 70.06 757 VAL A N 1
ATOM 5763 C CA . VAL A 1 757 ? -13.921 3.398 22.776 1.00 70.06 757 VAL A CA 1
ATOM 5764 C C . VAL A 1 757 ? -13.417 2.175 22.014 1.00 70.06 757 VAL A C 1
ATOM 5766 O O . VAL A 1 757 ? -12.953 1.213 22.621 1.00 70.06 757 VAL A O 1
ATOM 5769 N N . GLY A 1 758 ? -13.494 2.207 20.679 1.00 70.81 758 GLY A N 1
ATOM 5770 C CA . GLY A 1 758 ? -13.291 1.024 19.827 1.00 70.81 758 GLY A CA 1
ATOM 5771 C C . GLY A 1 758 ? -12.017 0.220 20.123 1.00 70.81 758 GLY A C 1
ATOM 5772 O O . GLY A 1 758 ? -12.083 -0.997 20.265 1.00 70.81 758 GLY A O 1
ATOM 5773 N N . PHE A 1 759 ? -10.870 0.885 20.306 1.00 73.50 759 PHE A N 1
ATOM 5774 C CA . PHE A 1 759 ? -9.587 0.216 20.584 1.00 73.50 759 PHE A CA 1
ATOM 5775 C C . PHE A 1 759 ? -9.368 -0.181 22.061 1.00 73.50 759 PHE A C 1
ATOM 5777 O O . PHE A 1 759 ? -8.349 -0.799 22.374 1.00 73.50 759 PHE A O 1
ATOM 5784 N N . LEU A 1 760 ? -10.282 0.189 22.968 1.00 81.44 760 LEU A N 1
ATOM 5785 C CA . LEU A 1 760 ? -10.250 -0.144 24.403 1.00 81.44 760 LEU A CA 1
ATOM 5786 C C . LEU A 1 760 ? -11.355 -1.121 24.813 1.00 81.44 760 LEU A C 1
ATOM 5788 O O . LEU A 1 760 ? -11.338 -1.611 25.940 1.00 81.44 760 LEU A O 1
ATOM 5792 N N . ALA A 1 761 ? -12.295 -1.431 23.918 1.00 84.56 761 ALA A N 1
ATOM 5793 C CA . ALA A 1 761 ? -13.456 -2.248 24.247 1.00 84.56 761 ALA A CA 1
ATOM 5794 C C . ALA A 1 761 ? -13.073 -3.623 24.820 1.00 84.56 761 ALA A C 1
ATOM 5796 O O . ALA A 1 761 ? -13.626 -4.038 25.834 1.00 84.56 761 ALA A O 1
ATOM 5797 N N . LYS A 1 762 ? -12.071 -4.287 24.230 1.00 86.25 762 LYS A N 1
ATOM 5798 C CA . LYS A 1 762 ? -11.529 -5.560 24.740 1.00 86.25 762 LYS A CA 1
ATOM 5799 C C . LYS A 1 762 ? -10.722 -5.385 26.029 1.00 86.25 762 LYS A C 1
ATOM 5801 O O . LYS A 1 762 ? -10.815 -6.202 26.938 1.00 86.25 762 LYS A O 1
ATOM 5806 N N . ALA A 1 763 ? -9.972 -4.290 26.142 1.00 89.62 763 ALA A N 1
ATOM 5807 C CA . ALA A 1 763 ? -9.200 -3.964 27.339 1.00 89.62 763 ALA A CA 1
ATOM 5808 C C . ALA A 1 763 ? -10.085 -3.721 28.579 1.00 89.62 763 ALA A C 1
ATOM 5810 O O . ALA A 1 763 ? -9.613 -3.871 29.705 1.00 89.62 763 ALA A O 1
ATOM 5811 N N . ALA A 1 764 ? -11.367 -3.383 28.388 1.00 92.88 764 ALA A N 1
ATOM 5812 C CA . ALA A 1 764 ? -12.321 -3.100 29.459 1.00 92.88 764 ALA A CA 1
ATOM 5813 C C . ALA A 1 764 ? -12.634 -4.310 30.361 1.00 92.88 764 ALA A C 1
ATOM 5815 O O . ALA A 1 764 ? -13.129 -4.120 31.472 1.00 92.88 764 ALA A O 1
ATOM 5816 N N . GLU A 1 765 ? -12.335 -5.540 29.927 1.00 93.06 765 GLU A N 1
ATOM 5817 C CA . GLU A 1 765 ? -12.587 -6.754 30.715 1.00 93.06 765 GLU A CA 1
ATOM 5818 C C . GLU A 1 765 ? -11.818 -6.781 32.042 1.00 93.06 765 GLU A C 1
ATOM 5820 O O . GLU A 1 765 ? -12.371 -7.215 33.055 1.00 93.06 765 GLU A O 1
ATOM 5825 N N . ILE A 1 766 ? -10.567 -6.301 32.057 1.00 95.38 766 ILE A N 1
ATOM 5826 C CA . ILE A 1 766 ? -9.745 -6.269 33.275 1.00 95.38 766 ILE A CA 1
ATOM 5827 C C . ILE A 1 766 ? -10.325 -5.275 34.289 1.00 95.38 766 ILE A C 1
ATOM 5829 O O . ILE A 1 766 ? -10.718 -5.731 35.362 1.00 95.38 766 ILE A O 1
ATOM 5833 N N . PRO A 1 767 ? -10.484 -3.972 33.972 1.00 95.00 767 PRO A N 1
ATOM 5834 C CA . PRO A 1 767 ? -11.124 -3.020 34.876 1.00 95.00 767 PRO A CA 1
ATOM 5835 C C . PRO A 1 767 ? -12.489 -3.494 35.372 1.00 95.00 767 PRO A C 1
ATOM 5837 O O . PRO A 1 767 ? -12.821 -3.293 36.533 1.00 95.00 767 PRO A O 1
ATOM 5840 N N . TYR A 1 768 ? -13.267 -4.179 34.530 1.00 96.94 768 TYR A N 1
ATOM 5841 C CA . TYR A 1 768 ? -14.595 -4.639 34.921 1.00 96.94 768 TYR A CA 1
ATOM 5842 C C . TYR A 1 768 ? -14.579 -5.818 35.904 1.00 96.94 768 TYR A C 1
ATOM 5844 O O . TYR A 1 768 ? -15.455 -5.905 36.761 1.00 96.94 768 TYR A O 1
ATOM 5852 N N . CYS A 1 769 ? -13.609 -6.729 35.779 1.00 96.44 769 CYS A N 1
ATOM 5853 C CA . CYS A 1 769 ? -13.611 -8.006 36.499 1.00 96.44 769 CYS A CA 1
ATOM 5854 C C . CYS A 1 769 ? -12.453 -8.171 37.498 1.00 96.44 769 CYS A C 1
ATOM 5856 O O . CYS A 1 769 ? -12.318 -9.245 38.078 1.00 96.44 769 CYS A O 1
ATOM 5858 N N . HIS A 1 770 ? -11.596 -7.166 37.705 1.00 95.25 770 HIS A N 1
ATOM 5859 C CA . HIS A 1 770 ? -10.394 -7.315 38.540 1.00 95.25 770 HIS A CA 1
ATOM 5860 C C . HIS A 1 770 ? -10.668 -7.567 40.035 1.00 95.25 770 HIS A C 1
ATOM 5862 O O . HIS A 1 770 ? -9.779 -8.031 40.745 1.00 95.25 770 HIS A O 1
ATOM 5868 N N . HIS A 1 771 ? -11.896 -7.327 40.502 1.00 95.88 771 HIS A N 1
ATOM 5869 C CA . HIS A 1 771 ? -12.350 -7.648 41.859 1.00 95.88 771 HIS A CA 1
ATOM 5870 C C . HIS A 1 771 ? -13.178 -8.940 41.965 1.00 95.88 771 HIS A C 1
ATOM 5872 O O . HIS A 1 771 ? -13.683 -9.279 43.044 1.00 95.88 771 HIS A O 1
ATOM 5878 N N . GLU A 1 772 ? -13.310 -9.688 40.869 1.00 96.94 772 GLU A N 1
ATOM 5879 C CA . GLU A 1 772 ? -13.886 -11.027 40.901 1.00 96.94 772 GLU A CA 1
ATOM 5880 C C . GLU A 1 772 ? -12.940 -11.997 41.615 1.00 96.94 772 GLU A C 1
ATOM 5882 O O . GLU A 1 772 ? -11.716 -11.903 41.510 1.00 96.94 772 GLU A O 1
ATOM 5887 N N . LYS A 1 773 ? -13.513 -12.964 42.332 1.00 97.06 773 LYS A N 1
ATOM 5888 C CA . LYS A 1 773 ? -12.759 -13.969 43.090 1.00 97.06 773 LYS A CA 1
ATOM 5889 C C . LYS A 1 773 ? -13.032 -15.349 42.538 1.00 97.06 773 LYS A C 1
ATOM 5891 O O . LYS A 1 773 ? -14.165 -15.652 42.177 1.00 97.06 773 LYS A O 1
ATOM 5896 N N . TRP A 1 774 ? -12.013 -16.205 42.518 1.00 96.62 774 TRP A N 1
ATOM 5897 C CA . TRP A 1 774 ? -12.116 -17.545 41.936 1.00 96.62 774 TRP A CA 1
ATOM 5898 C C . TRP A 1 774 ? -13.297 -18.373 42.479 1.00 96.62 774 TRP A C 1
ATOM 5900 O O . TRP A 1 774 ? -13.912 -19.129 41.725 1.00 96.62 774 TRP A O 1
ATOM 5910 N N . ASP A 1 775 ? -13.650 -18.212 43.754 1.00 95.38 775 ASP A N 1
ATOM 5911 C CA . ASP A 1 775 ? -14.766 -18.894 44.416 1.00 95.38 775 ASP A CA 1
ATOM 5912 C C . ASP A 1 775 ? -16.167 -18.326 44.115 1.00 95.38 775 ASP A C 1
ATOM 5914 O O . ASP A 1 775 ? -17.160 -19.003 44.406 1.00 95.38 775 ASP A O 1
ATOM 5918 N N . GLY A 1 776 ? -16.254 -17.152 43.481 1.00 94.50 776 GLY A N 1
ATOM 5919 C CA . GLY A 1 776 ? -17.495 -16.433 43.179 1.00 94.50 776 GLY A CA 1
ATOM 5920 C C . GLY A 1 776 ? -17.924 -15.407 44.234 1.00 94.50 776 GLY A C 1
ATOM 5921 O O . GLY A 1 776 ? -18.973 -14.794 44.079 1.00 94.50 776 GLY A O 1
ATOM 5922 N N . SER A 1 777 ? -17.140 -15.187 45.296 1.00 95.00 777 SER A N 1
ATOM 5923 C CA . SER A 1 777 ? -17.439 -14.197 46.350 1.00 95.00 777 SER A CA 1
ATOM 5924 C C . SER A 1 777 ? -17.016 -12.757 46.007 1.00 95.00 777 SER A C 1
ATOM 5926 O O . SER A 1 777 ? -17.048 -11.873 46.868 1.00 95.00 777 SER A O 1
ATOM 5928 N N . GLY A 1 778 ? -16.561 -12.527 44.771 1.00 93.88 778 GLY A N 1
ATOM 5929 C CA . GLY A 1 778 ? -16.135 -11.224 44.259 1.00 93.88 778 GLY A CA 1
ATOM 5930 C C . GLY A 1 778 ? -17.280 -10.364 43.719 1.00 93.88 778 GLY A C 1
ATOM 5931 O O . GLY A 1 778 ? -18.457 -10.690 43.867 1.00 93.88 778 GLY A O 1
ATOM 5932 N N . TYR A 1 779 ? -16.919 -9.236 43.112 1.00 95.38 779 TYR A N 1
ATOM 5933 C CA . TYR A 1 779 ? -17.843 -8.272 42.506 1.00 95.38 779 TYR A CA 1
ATOM 5934 C C . TYR A 1 779 ? -17.239 -7.727 41.198 1.00 95.38 779 TYR A C 1
ATOM 5936 O O . TYR A 1 779 ? -16.022 -7.827 41.018 1.00 95.38 779 TYR A O 1
ATOM 5944 N N . PRO A 1 780 ? -18.032 -7.125 40.290 1.00 93.06 780 PRO A N 1
ATOM 5945 C CA . PRO A 1 780 ? -19.459 -6.782 40.394 1.00 93.06 780 PRO A CA 1
ATOM 5946 C C . PRO A 1 780 ? -20.449 -7.890 40.000 1.00 93.06 780 PRO A C 1
ATOM 5948 O O . PRO A 1 780 ? -21.633 -7.774 40.304 1.00 93.06 780 PRO A O 1
ATOM 5951 N N . ARG A 1 781 ? -20.009 -8.955 39.326 1.00 92.94 781 ARG A N 1
ATOM 5952 C CA . ARG A 1 781 ? -20.881 -9.977 38.723 1.00 92.94 781 ARG A CA 1
ATOM 5953 C C . ARG A 1 781 ? -20.917 -11.293 39.500 1.00 92.94 781 ARG A C 1
ATOM 5955 O O . ARG A 1 781 ? -21.805 -12.101 39.233 1.00 92.94 781 ARG A O 1
ATOM 5962 N N . GLY A 1 782 ? -19.977 -11.528 40.416 1.00 94.56 782 GLY A N 1
ATOM 5963 C CA . GLY A 1 782 ? -19.897 -12.780 41.178 1.00 94.56 782 GLY A CA 1
ATOM 5964 C C . GLY A 1 782 ? -19.504 -13.965 40.291 1.00 94.56 782 GLY A C 1
ATOM 5965 O O . GLY A 1 782 ? -20.049 -15.064 40.412 1.00 94.56 782 GLY A O 1
ATOM 5966 N N . LEU A 1 783 ? -18.602 -13.729 39.336 1.00 94.81 783 LEU A N 1
ATOM 5967 C CA . LEU A 1 783 ? -18.129 -14.750 38.403 1.00 94.81 783 LEU A CA 1
ATOM 5968 C C . LEU A 1 783 ? -17.265 -15.775 39.138 1.00 94.81 783 LEU A C 1
ATOM 5970 O O . LEU A 1 783 ? -16.477 -15.430 40.012 1.00 94.81 783 LEU A O 1
ATOM 5974 N N . LYS A 1 784 ? -17.382 -17.048 38.746 1.00 96.12 784 LYS A N 1
ATOM 5975 C CA . LYS A 1 784 ? -16.677 -18.162 39.389 1.00 96.12 784 LYS A CA 1
ATOM 5976 C C . LYS A 1 784 ? -15.752 -18.886 38.417 1.00 96.12 784 LYS A C 1
ATOM 5978 O O . LYS A 1 784 ? -16.123 -19.157 37.271 1.00 96.12 784 LYS A O 1
ATOM 5983 N N . GLY A 1 785 ? -14.565 -19.252 38.895 1.00 95.25 785 GLY A N 1
ATOM 5984 C CA . GLY A 1 785 ? -13.592 -20.043 38.148 1.00 95.25 785 GLY A CA 1
ATOM 5985 C C . GLY A 1 785 ? -13.230 -19.429 36.794 1.00 95.25 785 GLY A C 1
ATOM 5986 O O . GLY A 1 785 ? -12.903 -18.249 36.678 1.00 95.25 785 GLY A O 1
ATOM 5987 N N . THR A 1 786 ? -13.335 -20.236 35.740 1.00 93.75 786 THR A N 1
ATOM 5988 C CA . THR A 1 786 ? -13.032 -19.831 34.359 1.00 93.75 786 THR A CA 1
ATOM 5989 C C . THR A 1 786 ? -14.060 -18.883 33.744 1.00 93.75 786 THR A C 1
ATOM 5991 O O . THR A 1 786 ? -13.830 -18.404 32.638 1.00 93.75 786 THR A O 1
ATOM 5994 N N . GLY A 1 787 ? -15.172 -18.595 34.433 1.00 92.56 787 GLY A N 1
ATOM 5995 C CA . GLY A 1 787 ? -16.098 -17.532 34.037 1.00 92.56 787 GLY A CA 1
ATOM 5996 C C . GLY A 1 787 ? -15.483 -16.133 34.152 1.00 92.56 787 GLY A C 1
ATOM 5997 O O . GLY A 1 787 ? -15.961 -15.209 33.504 1.00 92.56 787 GLY A O 1
ATOM 5998 N N . ILE A 1 788 ? -14.410 -15.983 34.937 1.00 96.00 788 ILE A N 1
ATOM 5999 C CA . ILE A 1 788 ? -13.628 -14.749 35.036 1.00 96.00 788 ILE A CA 1
ATOM 6000 C C . ILE A 1 788 ? -12.657 -14.682 33.841 1.00 96.00 788 ILE A C 1
ATOM 6002 O O . ILE A 1 788 ? -11.890 -15.636 33.628 1.00 96.00 788 ILE A O 1
ATOM 6006 N N . PRO A 1 789 ? -12.619 -13.575 33.072 1.00 94.00 789 PRO A N 1
ATOM 6007 C CA . PRO A 1 789 ? -11.664 -13.403 31.980 1.00 94.00 789 PRO A CA 1
ATOM 6008 C C . PRO A 1 789 ? -10.225 -13.675 32.426 1.00 94.00 789 PRO A C 1
ATOM 6010 O O . PRO A 1 789 ? -9.816 -13.294 33.525 1.00 94.00 789 PRO A O 1
ATOM 6013 N N . LEU A 1 790 ? -9.439 -14.352 31.582 1.00 93.25 790 LEU A N 1
ATOM 6014 C CA . LEU A 1 790 ? -8.071 -14.748 31.940 1.00 93.25 790 LEU A CA 1
ATOM 6015 C C . LEU A 1 790 ? -7.207 -13.538 32.317 1.00 93.25 790 LEU A C 1
ATOM 6017 O O . LEU A 1 790 ? -6.479 -13.600 33.303 1.00 93.25 790 LEU A O 1
ATOM 6021 N N . GLY A 1 791 ? -7.337 -12.425 31.589 1.00 93.00 791 GLY A N 1
ATOM 6022 C CA . GLY A 1 791 ? -6.609 -11.196 31.901 1.00 93.00 791 GLY A CA 1
ATOM 6023 C C . GLY A 1 791 ? -6.907 -10.660 33.304 1.00 93.00 791 GLY A C 1
ATOM 6024 O O . GLY A 1 791 ? -5.982 -10.271 34.010 1.00 93.00 791 GLY A O 1
ATOM 6025 N N . ALA A 1 792 ? -8.167 -10.716 33.747 1.00 95.00 792 ALA A N 1
ATOM 6026 C CA . ALA A 1 792 ? -8.564 -10.286 35.088 1.00 95.00 792 ALA A CA 1
ATOM 6027 C C . ALA A 1 792 ? -8.037 -11.235 36.179 1.00 95.00 792 ALA A C 1
ATOM 6029 O O . ALA A 1 792 ? -7.569 -10.774 37.215 1.00 95.00 792 ALA A O 1
ATOM 6030 N N . ARG A 1 793 ? -8.020 -12.554 35.924 1.00 96.31 793 ARG A N 1
ATOM 6031 C CA . ARG A 1 793 ? -7.424 -13.549 36.841 1.00 96.31 793 ARG A CA 1
ATOM 6032 C C . ARG A 1 793 ? -5.922 -13.341 37.039 1.00 96.31 793 ARG A C 1
ATOM 6034 O O . ARG A 1 793 ? -5.424 -13.496 38.151 1.00 96.31 793 ARG A O 1
ATOM 6041 N N . ILE A 1 794 ? -5.212 -12.998 35.962 1.00 95.00 794 ILE A N 1
ATOM 6042 C CA . ILE A 1 794 ? -3.785 -12.645 35.986 1.00 95.00 794 ILE A CA 1
ATOM 6043 C C . ILE A 1 794 ? -3.577 -11.357 36.776 1.00 95.00 794 ILE A C 1
ATOM 6045 O O . ILE A 1 794 ? -2.756 -11.324 37.692 1.00 95.00 794 ILE A O 1
ATOM 6049 N N . PHE A 1 795 ? -4.346 -10.321 36.448 1.00 96.25 795 PHE A N 1
ATOM 6050 C CA . PHE A 1 795 ? -4.211 -9.008 37.059 1.00 96.25 795 PHE A CA 1
ATOM 6051 C C . PHE A 1 795 ? -4.516 -9.017 38.568 1.00 96.25 795 PHE A C 1
ATOM 6053 O O . PHE A 1 795 ? -3.751 -8.445 39.335 1.00 96.25 795 PHE A O 1
ATOM 6060 N N . ALA A 1 796 ? -5.556 -9.728 39.021 1.00 95.25 796 ALA A N 1
ATOM 6061 C CA . ALA A 1 796 ? -5.970 -9.755 40.430 1.00 95.25 796 ALA A CA 1
ATOM 6062 C C . ALA A 1 796 ? -4.864 -10.231 41.396 1.00 95.25 796 ALA A C 1
ATOM 6064 O O . ALA A 1 796 ? -4.723 -9.706 42.500 1.00 95.25 796 ALA A O 1
ATOM 6065 N N . ILE A 1 797 ? -4.043 -11.207 40.990 1.00 95.88 797 ILE A N 1
ATOM 6066 C CA . ILE A 1 797 ? -2.891 -11.653 41.796 1.00 95.88 797 ILE A CA 1
ATOM 6067 C C . ILE A 1 797 ? -1.832 -10.553 41.885 1.00 95.88 797 ILE A C 1
ATOM 6069 O O . ILE A 1 797 ? -1.261 -10.323 42.953 1.00 95.88 797 ILE A O 1
ATOM 6073 N N . VAL A 1 798 ? -1.558 -9.897 40.758 1.00 95.69 798 VAL A N 1
ATOM 6074 C CA . VAL A 1 798 ? -0.535 -8.856 40.652 1.00 95.69 798 VAL A CA 1
ATOM 6075 C C . VAL A 1 798 ? -0.919 -7.623 41.465 1.00 95.69 798 VAL A C 1
ATOM 6077 O O . VAL A 1 798 ? -0.070 -7.078 42.170 1.00 95.69 798 VAL A O 1
ATOM 6080 N N . ASP A 1 799 ? -2.186 -7.224 41.410 1.00 93.88 799 ASP A N 1
ATOM 6081 C CA . ASP A 1 799 ? -2.716 -6.097 42.171 1.00 93.88 799 ASP A CA 1
ATOM 6082 C C . ASP A 1 799 ? -2.623 -6.345 43.687 1.00 93.88 799 ASP A C 1
ATOM 6084 O O . ASP A 1 799 ? -2.040 -5.550 44.428 1.00 93.88 799 ASP A O 1
ATOM 6088 N N . VAL A 1 800 ? -3.051 -7.526 44.157 1.00 93.38 800 VAL A N 1
ATOM 6089 C CA . VAL A 1 800 ? -2.907 -7.892 45.576 1.00 93.38 800 VAL A CA 1
ATOM 6090 C C . VAL A 1 800 ? -1.436 -7.971 45.997 1.00 93.38 800 VAL A C 1
ATOM 6092 O O . VAL A 1 800 ? -1.092 -7.538 47.100 1.00 93.38 800 VAL A O 1
ATOM 6095 N N . TRP A 1 801 ? -0.551 -8.492 45.142 1.00 93.75 801 TRP A N 1
ATOM 6096 C CA . TRP A 1 801 ? 0.886 -8.518 45.422 1.00 93.75 801 TRP A CA 1
ATOM 6097 C C . TRP A 1 801 ? 1.462 -7.109 45.596 1.00 93.75 801 TRP A C 1
ATOM 6099 O O . TRP A 1 801 ? 2.114 -6.853 46.611 1.00 93.75 801 TRP A O 1
ATOM 6109 N N . ASP A 1 802 ? 1.204 -6.186 44.662 1.00 91.69 802 ASP A N 1
ATOM 6110 C CA . ASP A 1 802 ? 1.696 -4.803 44.758 1.00 91.69 802 ASP A CA 1
ATOM 6111 C C . ASP A 1 802 ? 1.094 -4.085 45.971 1.00 91.69 802 ASP A C 1
ATOM 6113 O O . ASP A 1 802 ? 1.815 -3.415 46.712 1.00 91.69 802 ASP A O 1
ATOM 6117 N N . ALA A 1 803 ? -0.193 -4.305 46.256 1.00 88.50 803 ALA A N 1
ATOM 6118 C CA . ALA A 1 803 ? -0.858 -3.744 47.424 1.00 88.50 803 ALA A CA 1
ATOM 6119 C C . ALA A 1 803 ? -0.219 -4.203 48.745 1.00 88.50 803 ALA A C 1
ATOM 6121 O O . ALA A 1 803 ? -0.096 -3.398 49.670 1.00 88.50 803 ALA A O 1
ATOM 6122 N N . LEU A 1 804 ? 0.174 -5.479 48.862 1.00 90.19 804 LEU A N 1
ATOM 6123 C CA . LEU A 1 804 ? 0.886 -6.038 50.024 1.00 90.19 804 LEU A CA 1
ATOM 6124 C C . LEU A 1 804 ? 2.326 -5.522 50.134 1.00 90.19 804 LEU A C 1
ATOM 6126 O O . LEU A 1 804 ? 2.829 -5.332 51.242 1.00 90.19 804 LEU A O 1
ATOM 6130 N N . ARG A 1 805 ? 2.983 -5.290 48.996 1.00 90.81 805 ARG A N 1
ATOM 6131 C CA . ARG A 1 805 ? 4.406 -4.933 48.904 1.00 90.81 805 ARG A CA 1
ATOM 6132 C C . ARG A 1 805 ? 4.689 -3.431 48.878 1.00 90.81 805 ARG A C 1
ATOM 6134 O O . ARG A 1 805 ? 5.860 -3.061 48.924 1.00 90.81 805 ARG A O 1
ATOM 6141 N N . SER A 1 806 ? 3.657 -2.596 48.846 1.00 85.06 806 SER A N 1
ATOM 6142 C CA . SER A 1 806 ? 3.774 -1.136 48.839 1.00 85.06 806 SER A CA 1
ATOM 6143 C C . SER A 1 806 ? 3.351 -0.531 50.178 1.00 85.06 806 SER A C 1
ATOM 6145 O O . SER A 1 806 ? 2.409 -1.007 50.819 1.00 85.06 806 SER A O 1
ATOM 6147 N N . ASP A 1 807 ? 4.043 0.528 50.603 1.00 78.56 807 ASP A N 1
ATOM 6148 C CA . ASP A 1 807 ? 3.635 1.322 51.763 1.00 78.56 807 ASP A CA 1
ATOM 6149 C C . ASP A 1 807 ? 2.334 2.070 51.437 1.00 78.56 807 ASP A C 1
ATOM 6151 O O . ASP A 1 807 ? 2.229 2.745 50.416 1.00 78.56 807 ASP A O 1
ATOM 6155 N N . ARG A 1 808 ? 1.336 1.961 52.315 1.00 75.25 808 ARG A N 1
ATOM 6156 C CA . ARG A 1 808 ? 0.060 2.685 52.239 1.00 75.25 808 ARG A CA 1
ATOM 6157 C C . ARG A 1 808 ? -0.101 3.562 53.491 1.00 75.25 808 ARG A C 1
ATOM 6159 O O . ARG A 1 808 ? 0.453 3.206 54.535 1.00 75.25 808 ARG A O 1
ATOM 6166 N N . PRO A 1 809 ? -0.899 4.650 53.460 1.00 65.00 809 PRO A N 1
ATOM 6167 C CA . PRO A 1 809 ? -1.024 5.603 54.577 1.00 65.00 809 PRO A CA 1
ATOM 6168 C C . PRO A 1 809 ? -1.304 4.984 55.960 1.00 65.00 809 PRO A C 1
ATOM 6170 O O . PRO A 1 809 ? -0.907 5.540 56.981 1.00 65.00 809 PRO A O 1
ATOM 6173 N N . TYR A 1 810 ? -1.937 3.806 56.002 1.00 66.69 810 TYR A N 1
ATOM 6174 C CA . TYR A 1 810 ? -2.294 3.091 57.233 1.00 66.69 810 TYR A CA 1
ATOM 6175 C C . TYR A 1 810 ? -1.628 1.710 57.384 1.00 66.69 810 TYR A C 1
ATOM 6177 O O . TYR A 1 810 ? -1.952 0.980 58.322 1.00 66.69 810 TYR A O 1
ATOM 6185 N N . ARG A 1 811 ? -0.725 1.309 56.474 1.00 76.75 811 ARG A N 1
ATOM 6186 C CA . ARG A 1 811 ? -0.081 -0.017 56.496 1.00 76.75 811 ARG A CA 1
ATOM 6187 C C . ARG A 1 811 ? 1.290 -0.001 55.817 1.00 76.75 811 ARG A C 1
ATOM 6189 O O . ARG A 1 811 ? 1.385 0.361 54.651 1.00 76.75 811 ARG A O 1
ATOM 6196 N N . LYS A 1 812 ? 2.326 -0.485 56.508 1.00 82.38 812 LYS A N 1
ATOM 6197 C CA . LYS A 1 812 ? 3.647 -0.717 55.902 1.00 82.38 812 LYS A CA 1
ATOM 6198 C C . LYS A 1 812 ? 3.650 -1.929 54.968 1.00 82.38 812 LYS A C 1
ATOM 6200 O O . LYS A 1 812 ? 2.933 -2.899 55.219 1.00 82.38 812 LYS A O 1
ATOM 6205 N N . ALA A 1 813 ? 4.489 -1.880 53.939 1.00 87.81 813 ALA A N 1
ATOM 6206 C CA . ALA A 1 813 ? 4.767 -3.003 53.056 1.00 87.81 813 ALA A CA 1
ATOM 6207 C C . ALA A 1 813 ? 5.238 -4.232 53.849 1.00 87.81 813 ALA A C 1
ATOM 6209 O O . ALA A 1 813 ? 6.097 -4.121 54.729 1.00 87.81 813 ALA A O 1
ATOM 6210 N N . ILE A 1 814 ? 4.714 -5.412 53.514 1.00 90.56 814 ILE A N 1
ATOM 6211 C CA . ILE A 1 814 ? 5.151 -6.675 54.126 1.00 90.56 814 ILE A CA 1
ATOM 6212 C C . ILE A 1 814 ? 6.251 -7.352 53.293 1.00 90.56 814 ILE A C 1
ATOM 6214 O O . ILE A 1 814 ? 6.332 -7.131 52.082 1.00 90.56 814 ILE A O 1
ATOM 6218 N N . PRO A 1 815 ? 7.116 -8.183 53.897 1.00 91.88 815 PRO A N 1
ATOM 6219 C CA . PRO A 1 815 ? 8.121 -8.978 53.188 1.00 91.88 815 PRO A CA 1
ATOM 6220 C C . PRO A 1 815 ? 7.552 -9.895 52.082 1.00 91.88 815 PRO A C 1
ATOM 6222 O O . PRO A 1 815 ? 6.412 -10.353 52.148 1.00 91.88 815 PRO A O 1
ATOM 6225 N N . ALA A 1 816 ? 8.356 -10.188 51.051 1.00 87.12 816 ALA A N 1
ATOM 6226 C CA . ALA A 1 816 ? 7.929 -10.973 49.883 1.00 87.12 816 ALA A CA 1
ATOM 6227 C C . ALA A 1 816 ? 7.517 -12.418 50.223 1.00 87.12 816 ALA A C 1
ATOM 6229 O O . ALA A 1 816 ? 6.605 -12.960 49.604 1.00 87.12 816 ALA A O 1
ATOM 6230 N N . ASN A 1 817 ? 8.149 -13.032 51.225 1.00 88.06 817 ASN A N 1
ATOM 6231 C CA . ASN A 1 817 ? 7.782 -14.351 51.744 1.00 88.06 817 ASN A CA 1
ATOM 6232 C C . ASN A 1 817 ? 6.394 -14.348 52.414 1.00 88.06 817 ASN A C 1
ATOM 6234 O O . ASN A 1 817 ? 5.609 -15.267 52.192 1.00 88.06 817 ASN A O 1
ATOM 6238 N N . GLU A 1 818 ? 6.064 -13.306 53.179 1.00 90.06 818 GLU A N 1
ATOM 6239 C CA . GLU A 1 818 ? 4.744 -13.151 53.801 1.00 90.06 818 GLU A CA 1
ATOM 6240 C C . GLU A 1 818 ? 3.661 -12.868 52.751 1.00 90.06 818 GLU A C 1
ATOM 6242 O O . GLU A 1 818 ? 2.605 -13.499 52.771 1.00 90.06 818 GLU A O 1
ATOM 6247 N N . ALA A 1 819 ? 3.937 -11.999 51.772 1.00 91.56 819 ALA A N 1
ATOM 6248 C CA . ALA A 1 819 ? 3.024 -11.759 50.651 1.00 91.56 819 ALA A CA 1
ATOM 6249 C C . ALA A 1 819 ? 2.779 -13.035 49.823 1.00 91.56 819 ALA A C 1
ATOM 6251 O O . ALA A 1 819 ? 1.645 -13.328 49.438 1.00 91.56 819 ALA A O 1
ATOM 6252 N N . ALA A 1 820 ? 3.822 -13.843 49.606 1.00 92.19 820 ALA A N 1
ATOM 6253 C CA . ALA A 1 820 ? 3.712 -15.127 48.921 1.00 92.19 820 ALA A CA 1
ATOM 6254 C C . ALA A 1 820 ? 2.860 -16.130 49.710 1.00 92.19 820 ALA A C 1
ATOM 6256 O O . ALA A 1 820 ? 2.072 -16.857 49.106 1.00 92.19 820 ALA A O 1
ATOM 6257 N N . ALA A 1 821 ? 2.964 -16.142 51.044 1.00 91.12 821 ALA A N 1
ATOM 6258 C CA . ALA A 1 821 ? 2.124 -16.978 51.899 1.00 91.12 821 ALA A CA 1
ATOM 6259 C C . ALA A 1 821 ? 0.637 -16.597 51.793 1.00 91.12 821 ALA A C 1
ATOM 6261 O O . ALA A 1 821 ? -0.213 -17.485 51.717 1.00 91.12 821 ALA A O 1
ATOM 6262 N N . VAL A 1 822 ? 0.319 -15.298 51.703 1.00 93.12 822 VAL A N 1
ATOM 6263 C CA . VAL A 1 822 ? -1.058 -14.817 51.477 1.00 93.12 822 VAL A CA 1
ATOM 6264 C C . VAL A 1 822 ? -1.594 -15.285 50.121 1.00 93.12 822 VAL A C 1
ATOM 6266 O O . VAL A 1 822 ? -2.709 -15.804 50.051 1.00 93.12 822 VAL A O 1
ATOM 6269 N N . ILE A 1 823 ? -0.804 -15.162 49.048 1.00 94.31 823 ILE A N 1
ATOM 6270 C CA . ILE A 1 823 ? -1.210 -15.626 47.709 1.00 94.31 823 ILE A CA 1
ATOM 6271 C C . ILE A 1 823 ? -1.390 -17.145 47.679 1.00 94.31 823 ILE A C 1
ATOM 6273 O O . ILE A 1 823 ? -2.376 -17.636 47.130 1.00 94.31 823 ILE A O 1
ATOM 6277 N N . ALA A 1 824 ? -0.477 -17.895 48.300 1.00 92.44 824 ALA A N 1
ATOM 6278 C CA . ALA A 1 824 ? -0.559 -19.349 48.374 1.00 92.44 824 ALA A CA 1
ATOM 6279 C C . ALA A 1 824 ? -1.818 -19.812 49.125 1.00 92.44 824 ALA A C 1
ATOM 6281 O O . ALA A 1 824 ? -2.511 -20.709 48.648 1.00 92.44 824 ALA A O 1
ATOM 6282 N N . ALA A 1 825 ? -2.152 -19.170 50.250 1.00 93.56 825 ALA A N 1
ATOM 6283 C CA . ALA A 1 825 ? -3.367 -19.459 51.013 1.00 93.56 825 ALA A CA 1
ATOM 6284 C C . ALA A 1 825 ? -4.656 -19.077 50.259 1.00 93.56 825 ALA A C 1
ATOM 6286 O O . ALA A 1 825 ? -5.686 -19.726 50.430 1.00 93.56 825 ALA A O 1
ATOM 6287 N N . GLY A 1 826 ? -4.602 -18.047 49.406 1.00 92.81 826 GLY A N 1
ATOM 6288 C CA . GLY A 1 826 ? -5.718 -17.615 48.557 1.00 92.81 826 GLY A CA 1
ATOM 6289 C C . GLY A 1 826 ? -5.916 -18.439 47.278 1.00 92.81 826 GLY A C 1
ATOM 6290 O O . GLY A 1 826 ? -6.874 -18.195 46.542 1.00 92.81 826 GLY A O 1
ATOM 6291 N N . SER A 1 827 ? -5.035 -19.399 46.984 1.00 95.69 827 SER A N 1
ATOM 6292 C CA . SER A 1 827 ? -5.125 -20.254 45.796 1.00 95.69 827 SER A CA 1
ATOM 6293 C C . SER A 1 827 ? -6.389 -21.120 45.829 1.00 95.69 827 SER A C 1
ATOM 6295 O O . SER A 1 827 ? -6.626 -21.856 46.785 1.00 95.69 827 SER A O 1
ATOM 6297 N N . GLY A 1 828 ? -7.221 -21.034 44.790 1.00 91.38 828 GLY A N 1
ATOM 6298 C CA . GLY A 1 828 ? -8.484 -21.772 44.693 1.00 91.38 828 GLY A CA 1
ATOM 6299 C C . GLY A 1 828 ? -9.659 -21.152 45.454 1.00 91.38 828 GLY A C 1
ATOM 6300 O O . GLY A 1 828 ? -10.757 -21.701 45.389 1.00 91.38 828 GLY A O 1
ATOM 6301 N N . SER A 1 829 ? -9.460 -20.012 46.124 1.00 93.94 829 SER A N 1
ATOM 6302 C CA . SER A 1 829 ? -10.531 -19.208 46.729 1.00 93.94 829 SER A CA 1
ATOM 6303 C C . SER A 1 829 ? -10.554 -17.796 46.145 1.00 93.94 829 SER A C 1
ATOM 6305 O O . SER A 1 829 ? -11.432 -17.455 45.360 1.00 93.94 829 SER A O 1
ATOM 6307 N N . HIS A 1 830 ? -9.536 -16.993 46.446 1.00 91.56 830 HIS A N 1
ATOM 6308 C CA . HIS A 1 830 ? -9.363 -15.659 45.882 1.00 91.56 830 HIS A CA 1
ATOM 6309 C C . HIS A 1 830 ? -8.795 -15.740 44.459 1.00 91.56 830 HIS A C 1
ATOM 6311 O O . HIS A 1 830 ? -9.291 -15.078 43.551 1.00 91.56 830 HIS A O 1
ATOM 6317 N N . PHE A 1 831 ? -7.796 -16.598 44.249 1.00 97.12 831 PHE A N 1
ATOM 6318 C CA . PHE A 1 831 ? -6.983 -16.615 43.038 1.00 97.12 831 PHE A CA 1
ATOM 6319 C C . PHE A 1 831 ? -7.134 -17.905 42.235 1.00 97.12 831 PHE A C 1
ATOM 6321 O O . PHE A 1 831 ? -7.324 -18.984 42.797 1.00 97.12 831 PHE A O 1
ATOM 6328 N N . ASP A 1 832 ? -6.971 -17.800 40.915 1.00 97.06 832 ASP A N 1
ATOM 6329 C CA . ASP A 1 832 ? -6.855 -18.963 40.035 1.00 97.06 832 ASP A CA 1
ATOM 6330 C C . ASP A 1 832 ? -5.626 -19.809 40.437 1.00 97.06 832 ASP A C 1
ATOM 6332 O O . ASP A 1 832 ? -4.506 -19.281 40.450 1.00 97.06 832 ASP A O 1
ATOM 6336 N N . PRO A 1 833 ? -5.793 -21.113 40.744 1.00 95.31 833 PRO A N 1
ATOM 6337 C CA . PRO A 1 833 ? -4.693 -21.974 41.174 1.00 95.31 833 PRO A CA 1
ATOM 6338 C C . PRO A 1 833 ? -3.522 -22.063 40.189 1.00 95.31 833 PRO A C 1
ATOM 6340 O O . PRO A 1 833 ? -2.363 -22.146 40.605 1.00 95.31 833 PRO A O 1
ATOM 6343 N N . LEU A 1 834 ? -3.801 -22.056 38.882 1.00 94.38 834 LEU A N 1
ATOM 6344 C CA . LEU A 1 834 ? -2.774 -22.157 37.845 1.00 94.38 834 LEU A CA 1
ATOM 6345 C C . LEU A 1 834 ? -1.979 -20.853 37.741 1.00 94.38 834 LEU A C 1
ATOM 6347 O O . LEU A 1 834 ? -0.747 -20.874 37.641 1.00 94.38 834 LEU A O 1
ATOM 6351 N N . VAL A 1 835 ? -2.682 -19.724 37.808 1.00 94.94 835 VAL A N 1
ATOM 6352 C CA . VAL A 1 835 ? -2.070 -18.394 37.758 1.00 94.94 835 VAL A CA 1
ATOM 6353 C C . VAL A 1 835 ? -1.228 -18.159 39.015 1.00 94.94 835 VAL A C 1
ATOM 6355 O O . VAL A 1 835 ? -0.065 -17.776 38.901 1.00 94.94 835 VAL A O 1
ATOM 6358 N N . ALA A 1 836 ? -1.755 -18.482 40.202 1.00 94.62 836 ALA A N 1
ATOM 6359 C CA . ALA A 1 836 ? -1.043 -18.350 41.474 1.00 94.62 836 ALA A CA 1
ATOM 6360 C C . ALA A 1 836 ? 0.245 -19.184 41.492 1.00 94.62 836 ALA A C 1
ATOM 6362 O O . ALA A 1 836 ? 1.311 -18.684 41.854 1.00 94.62 836 ALA A O 1
ATOM 6363 N N . LYS A 1 837 ? 0.180 -20.438 41.024 1.00 94.31 837 LYS A N 1
ATOM 6364 C CA . LYS A 1 837 ? 1.360 -21.305 40.893 1.00 94.31 837 LYS A CA 1
ATOM 6365 C C . LYS A 1 837 ? 2.414 -20.695 39.966 1.00 94.31 837 LYS A C 1
ATOM 6367 O O . LYS A 1 837 ? 3.598 -20.695 40.301 1.00 94.31 837 LYS A O 1
ATOM 6372 N N . THR A 1 838 ? 1.996 -20.185 38.809 1.00 94.12 838 THR A N 1
ATOM 6373 C CA . THR A 1 838 ? 2.909 -19.576 37.828 1.00 94.12 838 THR A CA 1
ATOM 6374 C C . THR A 1 838 ? 3.559 -18.312 38.385 1.00 94.12 838 THR A C 1
ATOM 6376 O O . THR A 1 838 ? 4.774 -18.155 38.286 1.00 94.12 838 THR A O 1
ATOM 6379 N N . PHE A 1 839 ? 2.781 -17.458 39.051 1.00 94.75 839 PHE A N 1
ATOM 6380 C CA . PHE A 1 839 ? 3.273 -16.226 39.660 1.00 94.75 839 PHE A CA 1
ATOM 6381 C C . PHE A 1 839 ? 4.276 -16.480 40.792 1.00 94.75 839 PHE A C 1
ATOM 6383 O O . PHE A 1 839 ? 5.351 -15.882 40.812 1.00 94.75 839 PHE A O 1
ATOM 6390 N N . LEU A 1 840 ? 3.985 -17.418 41.700 1.00 93.06 840 LEU A N 1
ATOM 6391 C CA . LEU A 1 840 ? 4.905 -17.779 42.786 1.00 93.06 840 LEU A CA 1
ATOM 6392 C C . LEU A 1 840 ? 6.219 -18.375 42.262 1.00 93.06 840 LEU A C 1
ATOM 6394 O O . LEU A 1 840 ? 7.286 -18.100 42.811 1.00 93.06 840 LEU A O 1
ATOM 6398 N N . ASN A 1 841 ? 6.163 -19.152 41.176 1.00 91.69 841 ASN A N 1
ATOM 6399 C CA . ASN A 1 841 ? 7.366 -19.647 40.508 1.00 91.69 841 ASN A CA 1
ATOM 6400 C C . ASN A 1 841 ? 8.195 -18.508 39.902 1.00 91.69 841 ASN A C 1
ATOM 6402 O O . ASN A 1 841 ? 9.420 -18.531 40.006 1.00 91.69 841 ASN A O 1
ATOM 6406 N N . LEU A 1 842 ? 7.536 -17.511 39.311 1.00 90.19 842 LEU A N 1
ATOM 6407 C CA . LEU A 1 842 ? 8.182 -16.336 38.732 1.00 90.19 842 LEU A CA 1
ATOM 6408 C C . LEU A 1 842 ? 8.863 -15.474 39.810 1.00 90.19 842 LEU A C 1
ATOM 6410 O O . LEU A 1 842 ? 9.968 -14.985 39.599 1.00 90.19 842 LEU A O 1
ATOM 6414 N N . LYS A 1 843 ? 8.267 -15.365 41.004 1.00 89.62 843 LYS A N 1
ATOM 6415 C CA . LYS A 1 843 ? 8.806 -14.595 42.143 1.00 89.62 843 LYS A CA 1
ATOM 6416 C C . LYS A 1 843 ? 9.747 -15.370 43.071 1.00 89.62 843 LYS A C 1
ATOM 6418 O O . LYS A 1 843 ? 10.175 -14.850 44.100 1.00 89.62 843 LYS A O 1
ATOM 6423 N N . LYS A 1 844 ? 10.137 -16.596 42.714 1.00 83.38 844 LYS A N 1
ATOM 6424 C CA . LYS A 1 844 ? 10.925 -17.503 43.568 1.00 83.38 844 LYS A CA 1
ATOM 6425 C C . LYS A 1 844 ? 12.264 -16.916 44.051 1.00 83.38 844 LYS A C 1
ATOM 6427 O O . LYS A 1 844 ? 12.661 -17.166 45.186 1.00 83.38 844 LYS A O 1
ATOM 6432 N N . THR A 1 845 ? 12.940 -16.116 43.229 1.00 76.75 845 THR A N 1
ATOM 6433 C CA . THR A 1 845 ? 14.194 -15.411 43.569 1.00 76.75 845 THR A CA 1
ATOM 6434 C C . THR A 1 845 ? 13.995 -14.256 44.556 1.00 76.75 845 THR A C 1
ATOM 6436 O O . THR A 1 845 ? 14.831 -14.063 45.440 1.00 76.75 845 THR A O 1
ATOM 6439 N N . GLU A 1 846 ? 12.880 -13.526 44.457 1.00 76.56 846 GLU A N 1
ATOM 6440 C CA . GLU A 1 846 ? 12.499 -12.460 45.400 1.00 76.56 846 GLU A CA 1
ATOM 6441 C C . GLU A 1 846 ? 12.056 -13.037 46.757 1.00 76.56 846 GLU A C 1
ATOM 6443 O O . GLU A 1 846 ? 12.334 -12.463 47.809 1.00 76.56 846 GLU A O 1
ATOM 6448 N N . ILE A 1 847 ? 11.421 -14.213 46.744 1.00 76.00 847 ILE A N 1
ATOM 6449 C CA . ILE A 1 847 ? 10.971 -14.933 47.946 1.00 76.00 847 ILE A CA 1
ATOM 6450 C C . ILE A 1 847 ? 12.164 -15.529 48.730 1.00 76.00 847 ILE A C 1
ATOM 6452 O O . ILE A 1 847 ? 12.113 -15.632 49.955 1.00 76.00 847 ILE A O 1
ATOM 6456 N N . GLY A 1 848 ? 13.257 -15.890 48.047 1.00 48.25 848 GLY A N 1
ATOM 6457 C CA . GLY A 1 848 ? 14.395 -16.635 48.606 1.00 48.25 848 GLY A CA 1
ATOM 6458 C C . GLY A 1 848 ? 15.413 -15.859 49.462 1.00 48.25 848 GLY A C 1
ATOM 6459 O O . GLY A 1 848 ? 16.329 -16.486 49.984 1.00 48.25 848 GLY A O 1
ATOM 6460 N N . HIS A 1 849 ? 15.285 -14.539 49.644 1.00 44.84 849 HIS A N 1
ATOM 6461 C CA . HIS A 1 849 ? 16.304 -13.711 50.326 1.00 44.84 849 HIS A CA 1
ATOM 6462 C C . HIS A 1 849 ? 16.038 -13.392 51.813 1.00 44.84 849 HIS A C 1
ATOM 6464 O O . HIS A 1 849 ? 16.720 -12.550 52.391 1.00 44.84 849 HIS A O 1
ATOM 6470 N N . SER A 1 850 ? 15.091 -14.059 52.483 1.00 41.78 850 SER A N 1
ATOM 6471 C CA . SER A 1 850 ? 14.814 -13.808 53.911 1.00 41.78 850 SER A CA 1
ATOM 6472 C C . SER A 1 850 ? 14.657 -15.091 54.731 1.00 41.78 850 SER A C 1
ATOM 6474 O O . SER A 1 850 ? 13.569 -15.451 55.165 1.00 41.78 850 SER A O 1
ATOM 6476 N N . ILE A 1 851 ? 15.776 -15.778 54.984 1.00 33.78 851 ILE A N 1
ATOM 6477 C CA . ILE A 1 851 ? 15.879 -16.758 56.075 1.00 33.78 851 ILE A CA 1
ATOM 6478 C C . ILE A 1 851 ? 17.193 -16.527 56.837 1.00 33.78 851 ILE A C 1
ATOM 6480 O O . ILE A 1 851 ? 18.225 -17.112 56.529 1.00 33.78 851 ILE A O 1
ATOM 6484 N N . GLN A 1 852 ? 17.136 -15.710 57.890 1.00 29.52 852 GLN A N 1
ATOM 6485 C CA . GLN A 1 852 ? 17.784 -16.068 59.152 1.00 29.52 852 GLN A CA 1
ATOM 6486 C C . GLN A 1 852 ? 16.714 -16.053 60.238 1.00 29.52 852 GLN A C 1
ATOM 6488 O O . GLN A 1 852 ? 16.102 -15.032 60.542 1.00 29.52 852 GLN A O 1
ATOM 6493 N N . ALA A 1 853 ? 16.452 -17.249 60.751 1.00 32.59 853 ALA A N 1
ATOM 6494 C CA . ALA A 1 853 ? 15.442 -17.549 61.741 1.00 32.59 853 ALA A CA 1
ATOM 6495 C C . ALA A 1 853 ? 15.699 -16.827 63.073 1.00 32.59 853 ALA A C 1
ATOM 6497 O O . ALA A 1 853 ? 16.821 -16.815 63.581 1.00 32.59 853 ALA A O 1
ATOM 6498 N N . ARG A 1 854 ? 14.624 -16.362 63.716 1.00 26.64 854 ARG A N 1
ATOM 6499 C CA . ARG A 1 854 ? 14.523 -16.417 65.178 1.00 26.64 854 ARG A CA 1
ATOM 6500 C C . ARG A 1 854 ? 13.217 -17.108 65.575 1.00 26.64 854 ARG A C 1
ATOM 6502 O O . ARG A 1 854 ? 12.198 -16.849 64.936 1.00 26.64 854 ARG A O 1
ATOM 6509 N N . PRO A 1 855 ? 13.232 -18.003 66.579 1.00 32.38 855 PRO A N 1
ATOM 6510 C CA . PRO A 1 855 ? 12.069 -18.804 66.929 1.00 32.38 855 PRO A CA 1
ATOM 6511 C C . PRO A 1 855 ? 11.030 -17.962 67.668 1.00 32.38 855 PRO A C 1
ATOM 6513 O O . PRO A 1 855 ? 11.366 -17.117 68.498 1.00 32.38 855 PRO A O 1
ATOM 6516 N N . ILE A 1 856 ? 9.767 -18.257 67.388 1.00 32.16 856 ILE A N 1
ATOM 6517 C CA . ILE A 1 856 ? 8.596 -17.763 68.107 1.00 32.16 856 ILE A CA 1
ATOM 6518 C C . ILE A 1 856 ? 8.655 -18.298 69.547 1.00 32.16 856 ILE A C 1
ATOM 6520 O O . ILE A 1 856 ? 8.640 -19.511 69.754 1.00 32.16 856 ILE A O 1
ATOM 6524 N N . GLN A 1 857 ? 8.712 -17.405 70.540 1.00 30.97 857 GLN A N 1
ATOM 6525 C CA . GLN A 1 857 ? 8.387 -17.738 71.928 1.00 30.97 857 GLN A CA 1
ATOM 6526 C C . GLN A 1 857 ? 6.912 -17.436 72.197 1.00 30.97 857 GLN A C 1
ATOM 6528 O O . GLN A 1 857 ? 6.413 -16.351 71.913 1.00 30.97 857 GLN A O 1
ATOM 6533 N N . SER A 1 858 ? 6.234 -18.428 72.761 1.00 40.09 858 SER A N 1
ATOM 6534 C CA . SER A 1 858 ? 4.881 -18.361 73.298 1.00 40.09 858 SER A CA 1
ATOM 6535 C C . SER A 1 858 ? 4.845 -17.652 74.657 1.00 40.09 858 SER A C 1
ATOM 6537 O O . SER A 1 858 ? 5.536 -18.096 75.574 1.00 40.09 858 SER A O 1
ATOM 6539 N N . SER A 1 859 ? 3.963 -16.667 74.839 1.00 29.50 859 SER A N 1
ATOM 6540 C CA . SER A 1 859 ? 3.289 -16.417 76.126 1.00 29.50 859 SER A CA 1
ATOM 6541 C C . SER A 1 859 ? 2.081 -15.478 75.975 1.00 29.50 859 SER A C 1
ATOM 6543 O O . SER A 1 859 ? 2.083 -14.525 75.201 1.00 29.50 859 SER A O 1
ATOM 6545 N N . SER A 1 860 ? 1.020 -15.825 76.703 1.00 29.47 860 SER A N 1
ATOM 6546 C CA . SER A 1 860 ? -0.305 -15.194 76.790 1.00 29.47 860 SER A CA 1
ATOM 6547 C C . SER A 1 860 ? -0.279 -13.785 77.447 1.00 29.47 860 SER A C 1
ATOM 6549 O O . SER A 1 860 ? 0.749 -13.396 78.000 1.00 29.47 860 SER A O 1
ATOM 6551 N N . PRO A 1 861 ? -1.388 -13.006 77.424 1.00 45.25 861 PRO A N 1
ATOM 6552 C CA . PRO A 1 861 ? -1.400 -11.571 77.743 1.00 45.25 861 PRO A CA 1
ATOM 6553 C C . PRO A 1 861 ? -1.474 -11.309 79.258 1.00 45.25 861 PRO A C 1
ATOM 6555 O O . PRO A 1 861 ? -2.019 -12.142 79.988 1.00 45.25 861 PRO A O 1
ATOM 6558 N N . PRO A 1 862 ? -0.972 -10.159 79.759 1.00 36.28 862 PRO A N 1
ATOM 6559 C CA . PRO A 1 862 ? -1.912 -9.132 80.248 1.00 36.28 862 PRO A CA 1
ATOM 6560 C C . PRO A 1 862 ? -1.387 -7.670 80.251 1.00 36.28 862 PRO A C 1
ATOM 6562 O O . PRO A 1 862 ? -0.189 -7.413 80.265 1.00 36.28 862 PRO A O 1
ATOM 6565 N N . GLY A 1 863 ? -2.308 -6.708 80.413 1.00 26.27 863 GLY A N 1
ATOM 6566 C CA . GLY A 1 863 ? -2.101 -5.629 81.396 1.00 26.27 863 GLY A CA 1
ATOM 6567 C C . GLY A 1 863 ? -1.903 -4.190 80.900 1.00 26.27 863 GLY A C 1
ATOM 6568 O O . GLY A 1 863 ? -0.813 -3.774 80.536 1.00 26.27 863 GLY A O 1
ATOM 6569 N N . ASN A 1 864 ? -2.963 -3.393 81.050 1.00 37.47 864 ASN A N 1
ATOM 6570 C CA . ASN A 1 864 ? -2.964 -1.929 81.165 1.00 37.47 864 ASN A CA 1
ATOM 6571 C C . ASN A 1 864 ? -1.861 -1.386 82.107 1.00 37.47 864 ASN A C 1
ATOM 6573 O O . ASN A 1 864 ? -1.822 -1.821 83.258 1.00 37.47 864 ASN A O 1
ATOM 6577 N N . ARG A 1 865 ? -1.118 -0.336 81.704 1.00 29.78 865 ARG A N 1
ATOM 6578 C CA . ARG A 1 865 ? -0.879 0.908 82.488 1.00 29.78 865 ARG A CA 1
ATOM 6579 C C . ARG A 1 865 ? 0.078 1.901 81.794 1.00 29.78 865 ARG A C 1
ATOM 6581 O O . ARG A 1 865 ? 1.222 1.585 81.515 1.00 29.78 865 ARG A O 1
ATOM 6588 N N . LYS A 1 866 ? -0.474 3.101 81.572 1.00 32.59 866 LYS A N 1
ATOM 6589 C CA . LYS A 1 866 ? 0.022 4.474 81.821 1.00 32.59 866 LYS A CA 1
ATOM 6590 C C . LYS A 1 866 ? 1.529 4.793 81.920 1.00 32.59 866 LYS A C 1
ATOM 6592 O O . LYS A 1 866 ? 2.256 4.156 82.663 1.00 32.59 866 LYS A O 1
ATOM 6597 N N . GLU A 1 867 ? 1.810 5.997 81.393 1.00 31.34 867 GLU A N 1
ATOM 6598 C CA . GLU A 1 867 ? 2.889 6.949 81.748 1.00 31.34 867 GLU A CA 1
ATOM 6599 C C . GLU A 1 867 ? 4.301 6.565 81.257 1.00 31.34 867 GLU A C 1
ATOM 6601 O O . GLU A 1 867 ? 4.695 5.417 81.297 1.00 31.34 867 GLU A O 1
ATOM 6606 N N . GLY A 1 868 ? 5.139 7.457 80.730 1.00 28.95 868 GLY A N 1
ATOM 6607 C CA . GLY A 1 868 ? 5.117 8.906 80.744 1.00 28.95 868 GLY A CA 1
ATOM 6608 C C . GLY A 1 868 ? 6.179 9.510 79.815 1.00 28.95 868 GLY A C 1
ATOM 6609 O O . GLY A 1 868 ? 6.893 8.841 79.079 1.00 28.95 868 GLY A O 1
ATOM 6610 N N . ARG A 1 869 ? 6.173 10.836 79.841 1.00 30.77 869 ARG A N 1
ATOM 6611 C CA . ARG A 1 869 ? 6.801 11.831 78.967 1.00 30.77 869 ARG A CA 1
ATOM 6612 C C . ARG A 1 869 ? 8.345 11.886 78.958 1.00 30.77 869 ARG A C 1
ATOM 6614 O O . ARG A 1 869 ? 8.947 11.812 80.020 1.00 30.77 869 ARG A O 1
ATOM 6621 N N . LYS A 1 870 ? 8.840 12.386 77.801 1.00 31.14 870 LYS A N 1
ATOM 6622 C CA . LYS A 1 870 ? 9.957 13.354 77.560 1.00 31.14 870 LYS A CA 1
ATOM 6623 C C . LYS A 1 870 ? 11.418 12.831 77.607 1.00 31.14 870 LYS A C 1
ATOM 6625 O O . LYS A 1 870 ? 11.678 11.886 78.333 1.00 31.14 870 LYS A O 1
ATOM 6630 N N . PRO A 1 871 ? 12.407 13.566 77.036 1.00 40.47 871 PRO A N 1
ATOM 6631 C CA . PRO A 1 871 ? 12.441 14.306 75.757 1.00 40.47 871 PRO A CA 1
ATOM 6632 C C . PRO A 1 871 ? 13.779 14.154 74.959 1.00 40.47 871 PRO A C 1
ATOM 6634 O O . PRO A 1 871 ? 14.769 13.643 75.463 1.00 40.47 871 PRO A O 1
ATOM 6637 N N . ILE A 1 872 ? 13.749 14.656 73.714 1.00 37.59 872 ILE A N 1
ATOM 6638 C CA . ILE A 1 872 ? 14.789 15.230 72.807 1.00 37.59 872 ILE A CA 1
ATOM 6639 C C . ILE A 1 872 ? 16.172 15.575 73.443 1.00 37.59 872 ILE A C 1
ATOM 6641 O O . ILE A 1 872 ? 16.194 16.017 74.592 1.00 37.59 872 ILE A O 1
ATOM 6645 N N . PRO A 1 873 ? 17.315 15.463 72.717 1.00 42.25 873 PRO A N 1
ATOM 6646 C CA . PRO A 1 873 ? 17.829 16.539 71.825 1.00 42.25 873 PRO A CA 1
ATOM 6647 C C . PRO A 1 873 ? 18.315 15.991 70.452 1.00 42.25 873 PRO A C 1
ATOM 6649 O O . PRO A 1 873 ? 18.810 14.876 70.375 1.00 42.25 873 PRO A O 1
ATOM 6652 N N . ALA A 1 874 ? 18.031 16.594 69.291 1.00 33.59 874 ALA A N 1
ATOM 6653 C CA . ALA A 1 874 ? 18.515 17.868 68.734 1.00 33.59 874 ALA A CA 1
ATOM 6654 C C . ALA A 1 874 ? 20.042 17.928 68.499 1.00 33.59 874 ALA A C 1
ATOM 6656 O O . ALA A 1 874 ? 20.782 18.166 69.444 1.00 33.59 874 ALA A O 1
ATOM 6657 N N . SER A 1 875 ? 20.458 17.780 67.231 1.00 33.53 875 SER A N 1
ATOM 6658 C CA . SER A 1 875 ? 21.605 18.445 66.560 1.00 33.53 875 SER A CA 1
ATOM 6659 C C . SER A 1 875 ? 21.784 17.800 65.170 1.00 33.53 875 SER A C 1
ATOM 6661 O O . SER A 1 875 ? 22.077 16.612 65.083 1.00 33.53 875 SER A O 1
ATOM 6663 N N . SER A 1 876 ? 21.330 18.449 64.097 1.00 33.78 876 SER A N 1
ATOM 6664 C CA . SER A 1 876 ? 22.085 19.414 63.272 1.00 33.78 876 SER A CA 1
ATOM 6665 C C . SER A 1 876 ? 22.870 18.751 62.132 1.00 33.78 876 SER A C 1
ATOM 6667 O O . SER A 1 876 ? 23.809 17.999 62.372 1.00 33.78 876 SER A O 1
ATOM 6669 N N . ASP A 1 877 ? 22.477 19.137 60.921 1.00 39.19 877 ASP A N 1
ATOM 6670 C CA . ASP A 1 877 ? 23.313 19.409 59.749 1.00 39.19 877 ASP A CA 1
ATOM 6671 C C . ASP A 1 877 ? 24.209 18.294 59.185 1.00 39.19 877 ASP A C 1
ATOM 6673 O O . ASP A 1 877 ? 25.361 18.121 59.587 1.00 39.19 877 ASP A O 1
ATOM 6677 N N . ARG A 1 878 ? 23.726 17.653 58.113 1.00 36.25 878 ARG A N 1
ATOM 6678 C CA . ARG A 1 878 ? 24.226 17.874 56.741 1.00 36.25 878 ARG A CA 1
ATOM 6679 C C . ARG A 1 878 ? 23.284 17.302 55.691 1.00 36.25 878 ARG A C 1
ATOM 6681 O O . ARG A 1 878 ? 22.712 16.221 55.951 1.00 36.25 878 ARG A O 1
#

Secondary structure (DSSP, 8-state):
----------HHHHTT----TT-BGGGS--B--EE-TTSBHHHHHHHHHH-TT--EEEEEETTEEEEEEEHHHHHHHHTSTTHHHHHTTSBHHHHHHTT-PPP--EETTSBHHHHHHHHHHS-TTTTTS-EEEE-TTS-EEEE-HHHHHHHHHHHHHHHHHHHHHHHHHHHHHHH---HHHHHHHHHHHHHHHS--SEEEEEEEETTEEEEEEEEE-SS--------SS---SSEEEEEEEEETTEEEEEEEEEESS---S-HHHHHHHHHHHHHHHHHHHHHHHHHHHHHHHB-TTT-SEEHHHHHHHHHHHHHHHHHHT--EEEEEEEETTHHHHHHHH-HHHHHHHHHHHHHHHHHHS-TT-EEEE-SSSEEEEEEET--HHHHHHHHHHHHHHHHHS-BTTTTB---EEEEEEEE-GGG--TT-S-PPPPHHHHHHHHHHHHHHHHHTTSSSEEEE------PPPP-PPPP-------PPPPP------SPP-HHHHHHHHHTT--HHHHHHHHHHHHHHTT-SEEEEEEEETTTTEEEEEEEES-S--TTS-TTPBTTSHHHHHHHHHTS-EEEESSP-SSS-HHHHHHHHHHT--EEEEEEEEETTEEEEEEEEEESS--TTHHHHHHHHHHHHHHHHHHHHHHHHHHHHHHHHHHHHHHHHHHHHHHHHHHS-SPTTHHHHHHHHHHHHHHHTT--GGGHHHHHHHHHTTTGGGGGS-HHHHT-SS---HHHHHHHTTHHHHHHHHHTTSTTTTTTTHHHHHTT--TTS--SSS---GGGS-HHHHHHHHHHHHHHHHS-BTTBPPPPHHHHHHHHHHTBTTTB-HHHHHHHHHHTHHHHTT-----PPPP--------------------

Solvent-accessible surface area (backbone atoms only — not comparable to full-atom values): 49470 Å² total; per-residue (Å²): 136,82,86,76,87,81,84,83,86,58,76,79,59,56,82,68,58,83,47,71,73,60,47,40,50,59,79,55,89,54,50,71,49,78,42,55,46,77,42,40,37,51,56,56,51,52,52,46,68,76,35,79,83,50,62,45,37,38,29,32,57,98,86,40,81,72,41,69,50,33,52,65,62,52,52,58,52,40,71,39,93,69,20,57,83,63,43,43,84,30,38,42,43,63,67,55,64,76,67,75,75,80,67,71,67,47,57,12,84,43,33,40,76,59,50,48,58,60,50,66,70,42,58,80,90,52,37,80,46,50,36,42,29,40,35,93,91,69,49,66,30,37,38,47,58,66,59,53,52,52,50,46,48,50,29,53,54,44,51,49,51,54,34,45,49,51,22,53,50,29,44,46,62,57,72,56,83,52,61,57,63,51,48,47,51,50,50,56,58,41,44,81,77,42,83,44,54,34,37,37,35,34,37,53,49,102,92,45,76,41,83,64,39,76,47,68,44,85,82,68,90,72,92,72,92,78,84,78,99,69,84,76,99,62,58,69,49,76,34,68,12,44,40,55,95,44,70,48,27,33,38,36,40,28,38,90,73,88,78,80,85,56,58,67,55,54,55,52,46,45,50,20,42,53,49,24,40,45,54,52,49,45,49,52,51,52,50,52,49,44,65,70,32,29,30,91,80,52,71,32,23,20,48,68,36,34,52,54,53,46,43,56,51,47,56,50,28,63,75,71,43,36,27,31,27,28,36,25,37,35,50,54,66,46,67,59,46,25,75,72,63,34,62,72,51,36,52,53,50,50,32,49,46,42,56,46,40,56,72,64,51,55,98,78,44,47,55,19,42,62,51,98,63,28,36,37,36,40,34,68,68,29,49,61,71,58,47,49,52,45,52,46,51,29,38,45,60,40,46,73,49,52,44,79,94,76,72,40,80,42,41,31,15,23,3,27,16,35,51,71,44,74,74,68,60,95,84,63,90,71,74,80,82,54,66,67,58,45,46,51,44,2,43,55,20,15,53,50,16,46,72,76,69,36,70,36,71,25,79,38,85,61,89,83,90,84,88,85,85,87,80,82,90,80,89,77,91,79,90,79,90,79,86,82,87,79,88,83,80,86,85,91,72,80,88,50,44,75,59,52,30,53,46,31,52,32,45,68,51,54,71,52,57,30,40,39,43,44,36,49,23,48,36,68,69,78,29,64,29,26,38,36,32,35,52,40,95,89,72,54,25,24,42,64,59,24,72,44,74,68,90,72,65,89,86,52,64,64,72,32,42,71,59,40,66,71,55,22,32,13,32,68,70,68,38,72,46,72,54,51,66,92,67,93,74,96,70,57,70,69,57,55,49,51,29,61,76,71,59,37,35,31,42,38,27,40,41,22,56,45,94,93,39,58,49,23,27,40,39,42,34,23,66,70,93,70,84,72,52,61,45,50,49,49,25,51,37,25,49,49,21,38,53,49,53,60,50,49,55,56,49,54,52,49,49,51,54,48,53,50,51,52,51,51,53,52,51,52,52,51,52,44,52,53,45,47,73,69,42,93,57,62,87,66,47,48,57,52,38,20,54,51,32,53,53,49,40,54,76,69,66,60,64,75,90,53,47,64,37,48,44,50,8,45,43,42,34,65,57,10,50,76,77,50,58,62,82,63,74,66,44,97,64,85,72,53,74,69,54,44,57,56,59,61,40,22,24,58,44,20,26,66,63,28,51,76,37,84,96,34,33,75,14,20,53,25,15,32,36,39,58,38,16,30,66,26,85,26,37,79,82,39,37,42,52,85,70,42,57,66,62,13,53,49,38,36,57,36,48,53,49,50,62,41,55,36,70,47,103,89,41,77,44,50,57,55,53,60,50,48,50,54,52,61,72,26,43,64,40,54,32,46,52,70,52,46,53,52,47,54,62,71,42,44,74,69,41,65,77,77,82,83,87,78,83,89,79,90,80,84,90,84,82,93,79,85,86,84,84,88,80,86,85,90,83,84,90,134

pLDDT: mean 71.06, std 19.53, range [21.12, 97.12]

Nearest PDB structures (foldseek):
  6zxm-assembly3_E  TM=8.140E-01  e=4.214E-12  Leptospira biflexa serovar Patoc strain 'Patoc 1 (Paris)'
  7e6g-assembly1_B  TM=7.547E-01  e=8.348E-12  Pseudomonas aeruginosa
  4zmu-assembly2_D  TM=5.271E-01  e=1.029E-14  Pseudomonas aeruginosa PAO1
  5llw-assembly1_B  TM=5.009E-01  e=1.029E-14  Idiomarina sp. A28L
  6et7-assembly1_B  TM=4.158E-01  e=5.675E-13  Idiomarina sp. A28L

Foldseek 3Di:
DDDDPPDDDDPVCVLVPQDEPLAFLLVDDFGAAEDEQQDALLVQVVVCVVPVPHQWYFYDDVLHTPDTGGPVLSVVQCPPVCRVVPRRGGGNNVSVVVPPDGAAEAERRDGLVVVLVVLVPDPPVCSQRWHWYQYPVRDIGTDGSVSSVVVVVSNLVSLLLLLLLLLVLLLCLQPPLDLLVSVVSLVVSLCVNPPFQKKWWWFQDPVGIDTRYIDGDPPDDDDDDDDDDDDDDFDKDWAFLFFAPDGGTIIITGHRDPPPVCSSVVSVNLSSLSSSLSSVLSVVVVVCCCVQFADPLQRAGEQVNLQVVLQVLVVVCLVVLAKKKKKKKFWPPLVVQCVPPNPVSSSLLNNVLSVLLVVLDDPPKHKYDNAPGMIMIMDTRDDQVRVQVSVLSSQCSQQVDAPVVVRHGIGMFMFMEMDNSNPDDDPDPDDRDGPVVSVVNRVVQSVVCVVVPGSHYGYDDDDDDDDDDDDDDDDDDDDDDDDDDDDDDDDDDDQQALSNLSNCLSHVHDLLVSQQSLQSRLVSVQFQWKWWWFQDPPAQAIDTSYIPNDPDCPLDRHGDHQPPALFSPCQNVVHKDKDFPPDDDDHDPSVNCVCVVVQWGMKMKHFQDRPNHGGIIMITTHNDDDPSNPSSRSSSSSSSNSSVVSVVVVVVVVVVVVVVVVVVVVVLVVLLVVVCVLAVDDPCLLVQLLVLLLVLCVLVVPDPVCSVLLSSLSSCLQSLCVVQDSCLRVPPDDDDPVSVVSVLCSLVSLQVVQCRPVVNVSSSLQSNQLQAFQCQPGDDPSQHHPSRPPSSLSSNLSSQLSVQQPDDPVDGRDQPLVSLVVLVVSDNTRHDNVSNVSSCVVCVVSNPPDDDDDDDDDDDDDDDDDDDDDDDDDDDDD

Radius of gyration: 42.94 Å; Cα contacts (8 Å, |Δi|>4): 1315; chains: 1; bounding box: 89×72×156 Å